Protein AF-A0A6B0QSV1-F1 (afdb_monomer_lite)

Radius of gyration: 41.38 Å; chains: 1; bounding box: 113×137×101 Å

Sequence (1096 aa):
MRGGQGAARAPVIQFTNCRILRGGALLREDLWVRGGRILDPEKLFFEERRVADEQRDCGGCILAPGFIDVQINGGFGVDFSQASEDVGSGVALVARRILSHGVTSFCPTLVTSPLEVYHKVLPQIPVKSGGPHGAGVLGVHLEGPFISREKRGAHPEAHLRSFEADAFQDVLATYGGLDNVRIVTLAPELGHSQEVIRALTALGICVSLGHSVADLGTAEEAVQSGATFITHLFNAMLPVSPGPAQEEGEGPCCHSPPPPAPTQFHHRDPGIVGLLTSDRLPAGRRIFYGMIADGIHTNPAALRIAHRAHPKGLVLVTDAVPALGLGNGRHTLGQQEVEVDGLTAYVAGTNTLSGSIAPMDTCVRHFLQATAGCSVESALEAASLHPAQLLGLEKRKGTLDFGADADFVVLDDSLHVRATYISGELVWQKAAVPKEALVPPYLKAGFLNGELGNPPLVKSCSDVVKLLLVQRVQSDAPHPAALTESSPELAEWELLGRVQSGRGLVASICRPGLTWDPTLGFSRHQTRVQEAPGPYGKPHYSGFSLEYDTVPIQSSVVLCSCPSPSMVRTQTESSTAPGVPSGGSRQGPAMDGTAAQPRASASALQHAAQPPQPRKKRPEDFKFGKILGEGSFSTVVLARELATSREYAIKILEKRHIIKENKVPYVTRERDVMSRLDHPFFVKLYFTFQDDEKLYFGLSYAKNGELLKYIRKIGSFDETCTRFYTAEMVSALEYLHGKGIVHRDLKPENILLNEDMHIQITDFGTAKVLSPESKQARANSFVGTAQYVSPELLTEKSACKSSDLWALGCIIYQLVAGLPPFRAGNEYLIFQKIIKLEYDFPEKFFPKARDLVEKLLVLDATKRLGCEEMEGYGPLKAHPFFESISWEDLHHQTPPKLTAYLPAMSEDDEDCYGNYDNLLSQFGCMQVSASSSSHSLSAVDTGLPQRVGSNIEQYIHDLDTNSFELDLQFSEDEKRLLLEKQASGNPWHQFVENNLILKMGPVDKRKGLFARRRQLLLTEGPHLYYVDPVNKVLKGEIPWSQELRPEAKNFKTFFVHTPNRTYYLMDPSGNAHKWCRKIQEVWRHRYQSHPDAAVQ

Structure (mmCIF, N/CA/C/O backbone):
data_AF-A0A6B0QSV1-F1
#
_entry.id   AF-A0A6B0QSV1-F1
#
loop_
_atom_site.group_PDB
_atom_site.id
_atom_site.type_symbol
_atom_site.label_atom_id
_atom_site.label_alt_id
_atom_site.label_comp_id
_atom_site.label_asym_id
_atom_site.label_entity_id
_atom_site.label_seq_id
_atom_site.pdbx_PDB_ins_code
_atom_site.Cartn_x
_atom_site.Cartn_y
_atom_site.Cartn_z
_atom_site.occupancy
_atom_site.B_iso_or_equiv
_atom_site.auth_seq_id
_atom_site.auth_comp_id
_atom_site.auth_asym_id
_atom_site.auth_atom_id
_atom_site.pdbx_PDB_model_num
ATOM 1 N N . MET A 1 1 ? -19.604 -2.846 -27.475 1.00 30.77 1 MET A N 1
ATOM 2 C CA . MET A 1 1 ? -19.477 -3.343 -26.083 1.00 30.77 1 MET A CA 1
ATOM 3 C C . MET A 1 1 ? -20.136 -4.721 -25.981 1.00 30.77 1 MET A C 1
ATOM 5 O O . MET A 1 1 ? -21.306 -4.812 -26.323 1.00 30.77 1 MET A O 1
ATOM 9 N N . ARG A 1 2 ? -19.426 -5.787 -25.566 1.00 26.25 2 ARG A N 1
ATOM 10 C CA . ARG A 1 2 ? -20.030 -7.120 -25.279 1.00 26.25 2 ARG A CA 1
ATOM 11 C C . ARG A 1 2 ? -19.422 -7.887 -24.081 1.00 26.25 2 ARG A C 1
ATOM 13 O O . ARG A 1 2 ? -19.979 -8.903 -23.692 1.00 26.25 2 ARG A O 1
ATOM 20 N N . GLY A 1 3 ? -18.326 -7.420 -23.471 1.00 29.81 3 GLY A N 1
ATOM 21 C CA . GLY A 1 3 ? -17.574 -8.204 -22.471 1.00 29.81 3 GLY A CA 1
ATOM 22 C C . GLY A 1 3 ? -18.165 -8.295 -21.052 1.00 29.81 3 GLY A C 1
ATOM 23 O O . GLY A 1 3 ? -17.761 -9.167 -20.289 1.00 29.81 3 GLY A O 1
ATOM 24 N N . GLY A 1 4 ? -19.114 -7.428 -20.677 1.00 31.67 4 GLY A N 1
ATOM 25 C CA . GLY A 1 4 ? -19.495 -7.236 -19.266 1.00 31.67 4 GLY A CA 1
ATOM 26 C C . GLY A 1 4 ? -20.151 -8.436 -18.566 1.00 31.67 4 GLY A C 1
ATOM 27 O O . GLY A 1 4 ? -19.961 -8.618 -17.370 1.00 31.67 4 GLY A O 1
ATOM 28 N N . GLN A 1 5 ? -20.898 -9.280 -19.287 1.00 35.66 5 GLN A N 1
ATOM 29 C CA . GLN A 1 5 ? -21.678 -10.368 -18.671 1.00 35.66 5 GLN A CA 1
ATOM 30 C C . GLN A 1 5 ? -20.881 -11.661 -18.416 1.00 35.66 5 GLN A C 1
ATOM 32 O O . GLN A 1 5 ? -21.356 -12.530 -17.687 1.00 35.66 5 GLN A O 1
ATOM 37 N N . GLY A 1 6 ? -19.678 -11.800 -18.988 1.00 43.66 6 GLY A N 1
ATOM 38 C CA . GLY A 1 6 ? -18.821 -12.971 -18.768 1.00 43.66 6 GLY A CA 1
ATOM 39 C C . GLY A 1 6 ? -18.057 -12.909 -17.443 1.00 43.66 6 GLY A C 1
ATOM 40 O O . GLY A 1 6 ? -18.089 -13.857 -16.664 1.00 43.66 6 GLY A O 1
ATOM 41 N N . ALA A 1 7 ? -17.415 -11.770 -17.160 1.00 51.81 7 ALA A N 1
ATOM 42 C CA . ALA A 1 7 ? -16.497 -11.619 -16.027 1.00 51.81 7 ALA A CA 1
ATOM 43 C C . ALA A 1 7 ? -17.157 -11.849 -14.653 1.00 51.81 7 ALA A C 1
ATOM 45 O O . ALA A 1 7 ? -16.546 -12.454 -13.776 1.00 51.81 7 ALA A O 1
ATOM 46 N N . ALA A 1 8 ? -18.421 -11.449 -14.479 1.00 56.25 8 ALA A N 1
ATOM 47 C CA . ALA A 1 8 ? -19.166 -11.659 -13.233 1.00 56.25 8 ALA A CA 1
ATOM 48 C C . ALA A 1 8 ? -19.409 -13.148 -12.896 1.00 56.25 8 ALA A C 1
ATOM 50 O O . ALA A 1 8 ? -19.628 -13.482 -11.733 1.00 56.25 8 ALA A O 1
ATOM 51 N N . ARG A 1 9 ? -19.352 -14.041 -13.898 1.00 66.81 9 ARG A N 1
ATOM 52 C CA . ARG A 1 9 ? -19.501 -15.501 -13.747 1.00 66.81 9 ARG A CA 1
ATOM 53 C C . ARG A 1 9 ? -18.175 -16.260 -13.647 1.00 66.81 9 ARG A C 1
ATOM 55 O O . ARG A 1 9 ? -18.208 -17.473 -13.467 1.00 66.81 9 ARG A O 1
ATOM 62 N N . ALA A 1 10 ? -17.033 -15.590 -13.790 1.00 81.88 10 ALA A N 1
ATOM 63 C CA . ALA A 1 10 ? -15.738 -16.234 -13.594 1.00 81.88 10 ALA A CA 1
ATOM 64 C C . ALA A 1 10 ? -15.553 -16.639 -12.114 1.00 81.88 10 ALA A C 1
ATOM 66 O O . ALA A 1 10 ? -16.102 -15.961 -11.231 1.00 81.88 10 ALA A O 1
ATOM 67 N N . PRO A 1 11 ? -14.798 -17.718 -11.834 1.00 88.31 11 PRO A N 1
ATOM 68 C CA . PRO A 1 11 ? -14.518 -18.131 -10.468 1.00 88.31 11 PRO A CA 1
ATOM 69 C C . PRO A 1 11 ? -13.706 -17.069 -9.721 1.00 88.31 11 PRO A C 1
ATOM 71 O O . PRO A 1 11 ? -12.899 -16.343 -10.311 1.00 88.31 11 PRO A O 1
ATOM 74 N N . VAL A 1 12 ? -13.944 -16.989 -8.417 1.00 91.50 12 VAL A N 1
ATOM 75 C CA . VAL A 1 12 ? -13.216 -16.163 -7.457 1.00 91.50 12 VAL A CA 1
ATOM 76 C C . VAL A 1 12 ? -12.155 -17.034 -6.793 1.00 91.50 12 VAL A C 1
ATOM 78 O O . VAL A 1 12 ? -12.487 -17.963 -6.058 1.00 91.50 12 VAL A O 1
ATOM 81 N N . ILE A 1 13 ? -10.887 -16.718 -7.039 1.00 93.94 13 ILE A N 1
ATOM 82 C CA . ILE A 1 13 ? -9.739 -17.384 -6.424 1.00 93.94 13 ILE A CA 1
ATOM 83 C C . ILE A 1 13 ? -9.193 -16.470 -5.322 1.00 93.94 13 ILE A C 1
ATOM 85 O O . ILE A 1 13 ? -8.952 -15.284 -5.560 1.00 93.94 13 ILE A O 1
ATOM 89 N N . GLN A 1 14 ? -9.001 -17.018 -4.126 1.00 93.19 14 GLN A N 1
ATOM 90 C CA . GLN A 1 14 ? -8.393 -16.350 -2.977 1.00 93.19 14 GLN A CA 1
ATOM 91 C C . GLN A 1 14 ? -7.033 -16.993 -2.688 1.00 93.19 14 GLN A C 1
ATOM 93 O O . GLN A 1 14 ? -6.949 -18.171 -2.338 1.00 93.19 14 GLN A O 1
ATOM 98 N N . PHE A 1 15 ? -5.966 -16.217 -2.821 1.00 94.75 15 PHE A N 1
ATOM 99 C CA . PHE A 1 15 ? -4.628 -16.602 -2.388 1.00 94.75 15 PHE A CA 1
ATOM 100 C C . PHE A 1 15 ? -4.471 -16.184 -0.928 1.00 94.75 15 PHE A C 1
ATOM 102 O O . PHE A 1 15 ? -4.639 -15.007 -0.613 1.00 94.75 15 PHE A O 1
ATOM 109 N N . THR A 1 16 ? -4.208 -17.141 -0.043 1.00 89.31 16 THR A N 1
ATOM 110 C CA . THR A 1 16 ? -4.189 -16.941 1.411 1.00 89.31 16 THR A CA 1
ATOM 111 C C . THR A 1 16 ? -2.782 -17.054 1.978 1.00 89.31 16 THR A C 1
ATOM 113 O O . THR A 1 16 ? -1.898 -17.636 1.348 1.00 89.31 16 THR A O 1
ATOM 116 N N . ASN A 1 17 ? -2.563 -16.517 3.185 1.00 86.50 17 ASN A N 1
ATOM 117 C CA . ASN A 1 17 ? -1.294 -16.667 3.914 1.00 86.50 17 ASN A CA 1
ATOM 118 C C . ASN A 1 17 ? -0.082 -16.203 3.071 1.00 86.50 17 ASN A C 1
ATOM 120 O O . ASN A 1 17 ? 0.904 -16.919 2.888 1.00 86.50 17 ASN A O 1
ATOM 124 N N . CYS A 1 18 ? -0.181 -14.990 2.527 1.00 91.00 18 CYS A N 1
ATOM 125 C CA . CYS A 1 18 ? 0.855 -14.333 1.734 1.00 91.00 18 CYS A CA 1
ATOM 126 C C . CYS A 1 18 ? 1.248 -12.967 2.321 1.00 91.00 18 CYS A C 1
ATOM 128 O O . CYS A 1 18 ? 0.588 -12.423 3.208 1.00 91.00 18 CYS A O 1
ATOM 130 N N . ARG A 1 19 ? 2.363 -12.423 1.822 1.00 95.19 19 ARG A N 1
ATOM 131 C CA . ARG A 1 19 ? 2.782 -11.027 2.012 1.00 95.19 19 ARG A CA 1
ATOM 132 C C . ARG A 1 19 ? 2.705 -10.313 0.667 1.00 95.19 19 ARG A C 1
ATOM 134 O O . ARG A 1 19 ? 3.514 -10.584 -0.214 1.00 95.19 19 ARG A O 1
ATOM 141 N N . ILE A 1 20 ? 1.715 -9.450 0.487 1.00 95.00 20 ILE A N 1
ATOM 142 C CA . ILE A 1 20 ? 1.417 -8.764 -0.773 1.00 95.00 20 ILE A CA 1
ATOM 143 C C . ILE A 1 20 ? 2.189 -7.447 -0.823 1.00 95.00 20 ILE A C 1
ATOM 145 O O . ILE A 1 20 ? 2.037 -6.615 0.068 1.00 95.00 20 ILE A O 1
ATOM 149 N N . LEU A 1 21 ? 2.968 -7.225 -1.882 1.00 95.00 21 LEU A N 1
ATOM 150 C CA . LEU A 1 21 ? 3.557 -5.917 -2.158 1.00 95.00 21 LEU A CA 1
ATOM 151 C C . LEU A 1 21 ? 2.480 -4.966 -2.701 1.00 95.00 21 LEU A C 1
ATOM 153 O O . LEU A 1 21 ? 2.043 -5.102 -3.847 1.00 95.00 21 LEU A O 1
ATOM 157 N N . ARG A 1 22 ? 2.054 -3.997 -1.883 1.00 87.62 22 ARG A N 1
ATOM 158 C CA . ARG A 1 22 ? 1.123 -2.926 -2.273 1.00 87.62 22 ARG A CA 1
ATOM 159 C C . ARG A 1 22 ? 1.494 -1.621 -1.565 1.00 87.62 22 ARG A C 1
ATOM 161 O O . ARG A 1 22 ? 1.794 -1.619 -0.376 1.00 87.62 22 ARG A O 1
ATOM 168 N N . GLY A 1 23 ? 1.464 -0.502 -2.293 1.00 83.56 23 GLY A N 1
ATOM 169 C CA . GLY A 1 23 ? 1.695 0.833 -1.722 1.00 83.56 23 GLY A CA 1
ATOM 170 C C . GLY A 1 23 ? 3.084 1.051 -1.101 1.00 83.56 23 GLY A C 1
ATOM 171 O O . GLY A 1 23 ? 3.195 1.835 -0.162 1.00 83.56 23 GLY A O 1
ATOM 172 N N . GLY A 1 24 ? 4.122 0.360 -1.589 1.00 86.94 24 GLY A N 1
ATOM 173 C CA . GLY A 1 24 ? 5.483 0.433 -1.044 1.00 86.94 24 GLY A CA 1
ATOM 174 C C . GLY A 1 24 ? 5.728 -0.379 0.235 1.00 86.94 24 GLY A C 1
ATOM 175 O O . GLY A 1 24 ? 6.733 -0.146 0.902 1.00 86.94 24 GLY A O 1
ATOM 176 N N . ALA A 1 25 ? 4.832 -1.305 0.598 1.00 90.88 25 ALA A N 1
ATOM 177 C CA . ALA A 1 25 ? 4.959 -2.169 1.774 1.00 90.88 25 ALA A CA 1
ATOM 178 C C . ALA A 1 25 ? 4.592 -3.633 1.465 1.00 90.88 25 ALA A C 1
ATOM 180 O O . ALA A 1 25 ? 3.716 -3.900 0.638 1.00 90.88 25 ALA A O 1
ATOM 181 N N . LEU A 1 26 ? 5.219 -4.583 2.169 1.00 91.94 26 LEU A N 1
ATOM 182 C CA . LEU A 1 26 ? 4.765 -5.976 2.242 1.00 91.94 26 LEU A CA 1
ATOM 183 C C . LEU A 1 26 ? 3.665 -6.121 3.307 1.00 91.94 26 LEU A C 1
ATOM 185 O O . LEU A 1 26 ? 3.940 -6.124 4.504 1.00 91.94 26 LEU A O 1
ATOM 189 N N . LEU A 1 27 ? 2.413 -6.261 2.871 1.00 87.69 27 LEU A N 1
ATOM 190 C CA . LEU A 1 27 ? 1.237 -6.359 3.739 1.00 87.69 27 LEU A CA 1
ATOM 191 C C . LEU A 1 27 ? 0.775 -7.815 3.879 1.00 87.69 27 LEU A C 1
ATOM 193 O O . LEU A 1 27 ? 0.632 -8.524 2.882 1.00 87.69 27 LEU A O 1
ATOM 197 N N . ARG A 1 28 ? 0.505 -8.278 5.106 1.00 86.75 28 ARG A N 1
ATOM 198 C CA . ARG A 1 28 ? -0.003 -9.638 5.353 1.00 86.75 28 ARG A CA 1
ATOM 199 C C . ARG A 1 28 ? -1.516 -9.704 5.119 1.00 86.75 28 ARG A C 1
ATOM 201 O O . ARG A 1 28 ? -2.313 -9.572 6.045 1.00 86.75 28 ARG A O 1
ATOM 208 N N . GLU A 1 29 ? -1.889 -9.877 3.857 1.00 86.19 29 GLU A N 1
ATOM 209 C CA . GLU A 1 29 ? -3.266 -9.892 3.354 1.00 86.19 29 GLU A CA 1
ATOM 210 C C . GLU A 1 29 ? -3.490 -11.049 2.370 1.00 86.19 29 GLU A C 1
ATOM 212 O O . GLU A 1 29 ? -2.533 -11.619 1.852 1.00 86.19 29 GLU A O 1
ATOM 217 N N . ASP A 1 30 ? -4.755 -11.352 2.069 1.00 89.69 30 ASP A N 1
ATOM 218 C CA . ASP A 1 30 ? -5.139 -12.311 1.028 1.00 89.69 30 ASP A CA 1
ATOM 219 C C . ASP A 1 30 ? -5.340 -11.607 -0.328 1.00 89.69 30 ASP A C 1
ATOM 221 O O . ASP A 1 30 ? -5.983 -10.553 -0.397 1.00 89.69 30 ASP A O 1
ATOM 225 N N . LEU A 1 31 ? -4.857 -12.198 -1.430 1.00 93.75 31 LEU A N 1
ATOM 226 C CA . LEU A 1 31 ? -5.069 -11.663 -2.782 1.00 93.75 31 LEU A CA 1
ATOM 227 C C . LEU A 1 31 ? -6.310 -12.301 -3.411 1.00 93.75 31 LEU A C 1
ATOM 229 O O . LEU A 1 31 ? -6.376 -13.515 -3.591 1.00 93.75 31 LEU A O 1
ATOM 233 N N . TRP A 1 32 ? -7.277 -11.476 -3.804 1.00 94.00 32 TRP A N 1
ATOM 234 C CA . TRP A 1 32 ? -8.521 -11.925 -4.428 1.00 94.00 32 TRP A CA 1
ATOM 235 C C . TRP A 1 32 ? -8.476 -11.682 -5.935 1.00 94.00 32 TRP A C 1
ATOM 237 O O . TRP A 1 32 ? -8.129 -10.588 -6.376 1.00 94.00 32 TRP A O 1
ATOM 247 N N . VAL A 1 33 ? -8.831 -12.685 -6.740 1.00 95.00 33 VAL A N 1
ATOM 248 C CA . VAL A 1 33 ? -8.735 -12.628 -8.206 1.00 95.00 33 VAL A CA 1
ATOM 249 C C . VAL A 1 33 ? -9.979 -13.222 -8.865 1.00 95.00 33 VAL A C 1
ATOM 251 O O . VAL A 1 33 ? -10.465 -14.276 -8.464 1.00 95.00 33 VAL A O 1
ATOM 254 N N . ARG A 1 34 ? -10.481 -12.571 -9.921 1.00 92.94 34 ARG A N 1
ATOM 255 C CA . ARG A 1 34 ? -11.551 -13.094 -10.788 1.00 92.94 34 ARG A CA 1
ATOM 256 C C . ARG A 1 34 ? -11.371 -12.601 -12.217 1.00 92.94 34 ARG A C 1
ATOM 258 O O . ARG A 1 34 ? -11.232 -11.402 -12.442 1.00 92.94 34 ARG A O 1
ATOM 265 N N . GLY A 1 35 ? -11.426 -13.510 -13.193 1.00 90.12 35 GLY A N 1
ATOM 266 C CA . GLY A 1 35 ? -11.423 -13.159 -14.622 1.00 90.12 35 GLY A CA 1
ATOM 267 C C . GLY A 1 35 ? -10.240 -12.277 -15.050 1.00 90.12 35 GLY A C 1
ATOM 268 O O . GLY A 1 35 ? -10.433 -11.316 -15.794 1.00 90.12 35 GLY A O 1
ATOM 269 N N . GLY A 1 36 ? -9.042 -12.548 -14.524 1.00 92.88 36 GLY A N 1
ATOM 270 C CA . GLY A 1 36 ? -7.834 -11.766 -14.802 1.00 92.88 36 GLY A CA 1
ATOM 271 C C . GLY A 1 36 ? -7.718 -10.420 -14.087 1.00 92.88 36 GLY A C 1
ATOM 272 O O . GLY A 1 36 ? -6.783 -9.677 -14.378 1.00 92.88 36 GLY A O 1
ATOM 273 N N . ARG A 1 37 ? -8.632 -10.092 -13.164 1.00 95.75 37 ARG A N 1
ATOM 274 C CA . ARG A 1 37 ? -8.617 -8.853 -12.371 1.00 95.75 37 ARG A CA 1
ATOM 275 C C . ARG A 1 37 ? -8.378 -9.139 -10.898 1.00 95.75 37 ARG A C 1
ATOM 277 O O . ARG A 1 37 ? -8.998 -10.051 -10.348 1.00 95.75 37 ARG A O 1
ATOM 284 N N . ILE A 1 38 ? -7.553 -8.313 -10.260 1.00 95.31 38 ILE A N 1
ATOM 285 C CA . ILE A 1 38 ? -7.463 -8.251 -8.797 1.00 95.31 38 ILE A CA 1
ATOM 286 C C . ILE A 1 38 ? -8.753 -7.616 -8.261 1.00 95.31 38 ILE A C 1
ATOM 288 O O . ILE A 1 38 ? -9.199 -6.582 -8.766 1.00 95.31 38 ILE A O 1
ATOM 292 N N . LEU A 1 39 ? -9.376 -8.251 -7.270 1.00 90.00 39 LEU A N 1
ATOM 293 C CA . LEU A 1 39 ? -10.634 -7.825 -6.667 1.00 90.00 39 LEU A CA 1
ATOM 294 C C . LEU A 1 39 ? -10.429 -7.068 -5.358 1.00 90.00 39 LEU A C 1
ATOM 296 O O . LEU A 1 39 ? -9.564 -7.389 -4.551 1.00 90.00 39 LEU A O 1
ATOM 300 N N . ASP A 1 40 ? -11.331 -6.119 -5.151 1.00 84.62 40 ASP A N 1
ATOM 301 C CA . ASP A 1 40 ? -11.610 -5.469 -3.879 1.00 84.62 40 ASP A CA 1
ATOM 302 C C . ASP A 1 40 ? -12.419 -6.434 -2.974 1.00 84.62 40 ASP A C 1
ATOM 304 O O . ASP A 1 40 ? -13.545 -6.806 -3.343 1.00 84.62 40 ASP A O 1
ATOM 308 N N . PRO A 1 41 ? -11.875 -6.880 -1.821 1.00 76.62 41 PRO A N 1
ATOM 309 C CA . PRO A 1 41 ? -12.551 -7.830 -0.939 1.00 76.62 41 PRO A CA 1
ATOM 310 C C . PRO A 1 41 ? -13.736 -7.209 -0.185 1.00 76.62 41 PRO A C 1
ATOM 312 O O . PRO A 1 41 ? -14.670 -7.932 0.166 1.00 76.62 41 PRO A O 1
ATOM 315 N N . GLU A 1 42 ? -13.749 -5.887 0.027 1.00 67.75 42 GLU A N 1
ATOM 316 C CA . GLU A 1 42 ? -14.865 -5.186 0.670 1.00 67.75 42 GLU A CA 1
ATOM 317 C C . GLU A 1 42 ? -16.114 -5.302 -0.211 1.00 67.75 42 GLU A C 1
ATOM 319 O O . GLU A 1 42 ? -17.163 -5.768 0.242 1.00 67.75 42 GLU A O 1
ATOM 324 N N . LYS A 1 43 ? -15.990 -4.985 -1.506 1.00 70.12 43 LYS A N 1
ATOM 325 C CA . LYS A 1 43 ? -17.112 -5.077 -2.459 1.00 70.12 43 LYS A CA 1
ATOM 326 C C . LYS A 1 43 ? -17.583 -6.513 -2.672 1.00 70.12 43 LYS A C 1
ATOM 328 O O . LYS A 1 43 ? -18.787 -6.776 -2.656 1.00 70.12 43 LYS A O 1
ATOM 333 N N . LEU A 1 44 ? -16.652 -7.459 -2.802 1.00 74.38 44 LEU A N 1
ATOM 334 C CA . LEU A 1 44 ? -16.974 -8.883 -2.930 1.00 74.38 44 LEU A CA 1
ATOM 335 C C . LEU A 1 44 ? -17.810 -9.397 -1.738 1.00 74.38 44 LEU A C 1
ATOM 337 O O . LEU A 1 44 ? -18.749 -10.176 -1.921 1.00 74.38 44 LEU A O 1
ATOM 341 N N . PHE A 1 45 ? -17.505 -8.926 -0.526 1.00 63.47 45 PHE A N 1
ATOM 342 C CA . PHE A 1 45 ? -18.211 -9.304 0.695 1.00 63.47 45 PHE A CA 1
ATOM 343 C C . PHE A 1 45 ? -19.540 -8.553 0.883 1.00 63.47 45 PHE A C 1
ATOM 345 O O . PHE A 1 45 ? -20.580 -9.175 1.113 1.00 63.47 45 PHE A O 1
ATOM 352 N N . PHE A 1 46 ? -19.543 -7.222 0.774 1.00 56.09 46 PHE A N 1
ATOM 353 C CA . PHE A 1 46 ? -20.710 -6.402 1.113 1.00 56.09 46 PHE A CA 1
ATOM 354 C C . PHE A 1 46 ? -21.724 -6.240 -0.021 1.00 56.09 46 PHE A C 1
ATOM 356 O O . PHE A 1 46 ? -22.926 -6.179 0.272 1.00 56.09 46 PHE A O 1
ATOM 363 N N . GLU A 1 47 ? -21.276 -6.164 -1.277 1.00 69.00 47 GLU A N 1
ATOM 364 C CA . GLU A 1 47 ? -22.141 -6.020 -2.454 1.00 69.00 47 GLU A CA 1
ATOM 365 C C . GLU A 1 47 ? -22.534 -7.396 -3.003 1.00 69.00 47 GLU A C 1
ATOM 367 O O . GLU A 1 47 ? -23.721 -7.719 -3.057 1.00 69.00 47 GLU A O 1
ATOM 372 N N . GLU A 1 48 ? -21.548 -8.231 -3.353 1.00 70.62 48 GLU A N 1
ATOM 373 C CA . GLU A 1 48 ? -21.796 -9.532 -3.996 1.00 70.62 48 GLU A CA 1
ATOM 374 C C . GLU A 1 48 ? -22.131 -10.663 -3.013 1.00 70.62 48 GLU A C 1
ATOM 376 O O . GLU A 1 48 ? -22.789 -11.628 -3.406 1.00 70.62 48 GLU A O 1
ATOM 381 N N . ARG A 1 49 ? -21.709 -10.556 -1.742 1.00 66.75 49 ARG A N 1
ATOM 382 C CA . ARG A 1 49 ? -21.879 -11.589 -0.698 1.00 66.75 49 ARG A CA 1
ATOM 383 C C . ARG A 1 49 ? -21.343 -12.967 -1.110 1.00 66.75 49 ARG A C 1
ATOM 385 O O . ARG A 1 49 ? -21.917 -13.996 -0.746 1.00 66.75 49 ARG A O 1
ATOM 392 N N . ARG A 1 50 ? -20.245 -12.999 -1.870 1.00 70.06 50 ARG A N 1
ATOM 393 C CA . ARG A 1 50 ? -19.595 -14.243 -2.307 1.00 70.06 50 ARG A CA 1
ATOM 394 C C . ARG A 1 50 ? -18.391 -14.582 -1.431 1.00 70.06 50 ARG A C 1
ATOM 396 O O . ARG A 1 50 ? -17.649 -13.705 -1.002 1.00 70.06 50 ARG A O 1
ATOM 403 N N . VAL A 1 51 ? -18.199 -15.879 -1.209 1.00 75.44 51 VAL A N 1
ATOM 404 C CA . VAL A 1 51 ? -16.932 -16.456 -0.741 1.00 75.44 51 VAL A CA 1
ATOM 405 C C . VAL A 1 51 ? -16.056 -16.816 -1.947 1.00 75.44 51 VAL A C 1
ATOM 407 O O . VAL A 1 51 ? -16.510 -16.728 -3.090 1.00 75.44 51 VAL A O 1
ATOM 410 N N . ALA A 1 52 ? -14.811 -17.219 -1.702 1.00 84.06 52 ALA A N 1
ATOM 411 C CA . ALA A 1 52 ? -13.964 -17.793 -2.740 1.00 84.06 52 ALA A CA 1
ATOM 412 C C . ALA A 1 52 ? -14.559 -19.110 -3.269 1.00 84.06 52 ALA A C 1
ATOM 414 O O . ALA A 1 52 ? -15.046 -19.927 -2.488 1.00 84.06 52 ALA A O 1
ATOM 415 N N . ASP A 1 53 ? -14.484 -19.323 -4.583 1.00 87.50 53 ASP A N 1
ATOM 416 C CA . ASP A 1 53 ? -14.781 -20.620 -5.201 1.00 87.50 53 ASP A CA 1
ATOM 417 C C . ASP A 1 53 ? -13.555 -21.556 -5.122 1.00 87.50 53 ASP A C 1
ATOM 419 O O . ASP A 1 53 ? -13.702 -22.776 -5.119 1.00 87.50 53 ASP A O 1
ATOM 423 N N . GLU A 1 54 ? -12.346 -20.985 -5.034 1.00 89.31 54 GLU A N 1
ATOM 424 C CA . GLU A 1 54 ? -11.077 -21.697 -4.848 1.00 89.31 54 GLU A CA 1
ATOM 425 C C . GLU A 1 54 ? -10.165 -20.938 -3.864 1.00 89.31 54 GLU A C 1
ATOM 427 O O . GLU A 1 54 ? -10.025 -19.718 -3.959 1.00 89.31 54 GLU A O 1
ATOM 432 N N . GLN A 1 55 ? -9.505 -21.653 -2.947 1.00 89.25 55 GLN A N 1
ATOM 433 C CA . GLN A 1 55 ? -8.490 -21.103 -2.039 1.00 89.25 55 GLN A CA 1
ATOM 434 C C . GLN A 1 55 ? -7.114 -21.725 -2.305 1.00 89.25 55 GLN A C 1
ATOM 436 O O . GLN A 1 55 ? -7.013 -22.929 -2.548 1.00 89.25 55 GLN A O 1
ATOM 441 N N . ARG A 1 56 ? -6.050 -20.915 -2.236 1.00 90.81 56 ARG A N 1
ATOM 442 C CA . ARG A 1 56 ? -4.657 -21.340 -2.454 1.00 90.81 56 ARG A CA 1
ATOM 443 C C . ARG A 1 56 ? -3.739 -20.767 -1.373 1.00 90.81 56 ARG A C 1
ATOM 445 O O . ARG A 1 56 ? -3.470 -19.572 -1.376 1.00 90.81 56 ARG A O 1
ATOM 452 N N . ASP A 1 57 ? -3.238 -21.626 -0.489 1.00 87.25 57 ASP A N 1
ATOM 453 C CA . ASP A 1 57 ? -2.250 -21.258 0.536 1.00 87.25 57 ASP A CA 1
ATOM 454 C C . ASP A 1 57 ? -0.889 -20.953 -0.111 1.00 87.25 57 ASP A C 1
ATOM 456 O O . ASP A 1 57 ? -0.329 -21.774 -0.845 1.00 87.25 57 ASP A O 1
ATOM 460 N N . CYS A 1 58 ? -0.357 -19.760 0.149 1.00 91.06 58 CYS A N 1
ATOM 461 C CA . CYS A 1 58 ? 0.946 -19.311 -0.329 1.00 91.06 58 CYS A CA 1
ATOM 462 C C . CYS A 1 58 ? 2.105 -19.655 0.623 1.00 91.06 58 CYS A C 1
ATOM 464 O O . CYS A 1 58 ? 3.254 -19.342 0.311 1.00 91.06 58 CYS A O 1
ATOM 466 N N . GLY A 1 59 ? 1.851 -20.294 1.767 1.00 88.56 59 GLY A N 1
ATOM 467 C CA . GLY A 1 59 ? 2.886 -20.781 2.685 1.00 88.56 59 GLY A CA 1
ATOM 468 C C . GLY A 1 59 ? 3.757 -19.678 3.295 1.00 88.56 59 GLY A C 1
ATOM 469 O O . GLY A 1 59 ? 4.932 -19.913 3.562 1.00 88.56 59 GLY A O 1
ATOM 470 N N . GLY A 1 60 ? 3.220 -18.467 3.456 1.00 88.38 60 GLY A N 1
ATOM 471 C CA . GLY A 1 60 ? 3.943 -17.281 3.921 1.00 88.38 60 GLY A CA 1
ATOM 472 C C . GLY A 1 60 ? 4.736 -16.539 2.837 1.00 88.38 60 GLY A C 1
ATOM 473 O O . GLY A 1 60 ? 5.358 -15.522 3.151 1.00 88.38 60 GLY A O 1
ATOM 474 N N . CYS A 1 61 ? 4.729 -17.003 1.581 1.00 95.94 61 CYS A N 1
ATOM 475 C CA . CYS A 1 61 ? 5.500 -16.404 0.484 1.00 95.94 61 CYS A CA 1
ATOM 476 C C . CYS A 1 61 ? 5.119 -14.940 0.196 1.00 95.94 61 CYS A C 1
ATOM 478 O O . CYS A 1 61 ? 4.001 -14.485 0.467 1.00 95.94 61 CYS A O 1
ATOM 480 N N . ILE A 1 62 ? 6.058 -14.216 -0.414 1.00 98.12 62 ILE A N 1
ATOM 481 C CA . ILE A 1 62 ? 5.846 -12.866 -0.937 1.00 98.12 62 ILE A CA 1
ATOM 482 C C . ILE A 1 62 ? 5.126 -12.961 -2.287 1.00 98.12 62 ILE A C 1
ATOM 484 O O . ILE A 1 62 ? 5.524 -13.742 -3.151 1.00 98.12 62 ILE A O 1
ATOM 488 N N . LEU A 1 63 ? 4.085 -12.151 -2.473 1.00 98.19 63 LEU A N 1
ATOM 489 C CA . LEU A 1 63 ? 3.406 -11.915 -3.745 1.00 98.19 63 LEU A CA 1
ATOM 490 C C . LEU A 1 63 ? 3.763 -10.504 -4.217 1.00 98.19 63 LEU A C 1
ATOM 492 O O . LEU A 1 63 ? 3.338 -9.518 -3.616 1.00 98.19 63 LEU A O 1
ATOM 496 N N . ALA A 1 64 ? 4.540 -10.416 -5.293 1.00 98.19 64 ALA A N 1
ATOM 497 C CA . ALA A 1 64 ? 4.928 -9.158 -5.929 1.00 98.19 64 ALA A CA 1
ATOM 498 C C . ALA A 1 64 ? 4.260 -9.021 -7.310 1.00 98.19 64 ALA A C 1
ATOM 500 O O . ALA A 1 64 ? 3.928 -10.044 -7.917 1.00 98.19 64 ALA A O 1
ATOM 501 N N . PRO A 1 65 ? 4.059 -7.800 -7.841 1.00 98.31 65 PRO A N 1
ATOM 502 C CA . PRO A 1 65 ? 3.622 -7.635 -9.222 1.00 98.31 65 PRO A CA 1
ATOM 503 C C . PRO A 1 65 ? 4.625 -8.299 -10.174 1.00 98.31 65 PRO A C 1
ATOM 505 O O . PRO A 1 65 ? 5.831 -8.280 -9.930 1.00 98.31 65 PRO A O 1
ATOM 508 N N . GLY A 1 66 ? 4.126 -8.906 -11.250 1.00 98.19 66 GLY A N 1
ATOM 509 C CA . GLY A 1 66 ? 4.967 -9.621 -12.207 1.00 98.19 66 GLY A CA 1
ATOM 510 C C . GLY A 1 66 ? 5.995 -8.688 -12.848 1.00 98.19 66 GLY A C 1
ATOM 511 O O . GLY A 1 66 ? 5.678 -7.534 -13.152 1.00 98.19 66 GLY A O 1
ATOM 512 N N . PHE A 1 67 ? 7.226 -9.173 -13.018 1.00 98.69 67 PHE A N 1
ATOM 513 C CA . PHE A 1 67 ? 8.328 -8.324 -13.461 1.00 98.69 67 PHE A CA 1
ATOM 514 C C . PHE A 1 67 ? 8.169 -7.918 -14.930 1.00 98.69 67 PHE A C 1
ATOM 516 O O . PHE A 1 67 ? 7.627 -8.674 -15.746 1.00 98.69 67 PHE A O 1
ATOM 523 N N . ILE A 1 68 ? 8.663 -6.723 -15.258 1.00 98.69 68 ILE A N 1
ATOM 524 C CA . ILE A 1 68 ? 8.610 -6.140 -16.597 1.00 98.69 68 ILE A CA 1
ATOM 525 C C . ILE A 1 68 ? 10.028 -5.796 -17.042 1.00 98.69 68 ILE A C 1
ATOM 527 O O . ILE A 1 68 ? 10.625 -4.862 -16.513 1.00 98.69 68 ILE A O 1
ATOM 531 N N . ASP A 1 69 ? 10.547 -6.526 -18.027 1.00 98.31 69 ASP A N 1
ATOM 532 C CA . ASP A 1 69 ? 11.890 -6.288 -18.563 1.00 98.31 69 ASP A CA 1
ATOM 533 C C . ASP A 1 69 ? 11.828 -5.429 -19.832 1.00 98.31 69 ASP A C 1
ATOM 535 O O . ASP A 1 69 ? 11.254 -5.839 -20.843 1.00 98.31 69 ASP A O 1
ATOM 539 N N . VAL A 1 70 ? 12.366 -4.210 -19.776 1.00 97.62 70 VAL A N 1
ATOM 540 C CA . VAL A 1 70 ? 12.247 -3.225 -20.870 1.00 97.62 70 VAL A CA 1
ATOM 541 C C . VAL A 1 70 ? 13.448 -3.204 -21.823 1.00 97.62 70 VAL A C 1
ATOM 543 O O . VAL A 1 70 ? 13.416 -2.469 -22.810 1.00 97.62 70 VAL A O 1
ATOM 546 N N . GLN A 1 71 ? 14.484 -4.010 -21.563 1.00 95.56 71 GLN A N 1
ATOM 547 C CA . GLN A 1 71 ? 15.641 -4.159 -22.448 1.00 95.56 71 GLN A CA 1
ATOM 548 C C . GLN A 1 71 ? 16.197 -5.588 -22.364 1.00 95.56 71 GLN A C 1
ATOM 550 O O . GLN A 1 71 ? 16.834 -5.965 -21.381 1.00 95.56 71 GLN A O 1
ATOM 555 N N . ILE A 1 72 ? 15.941 -6.375 -23.411 1.00 93.62 72 ILE A N 1
ATOM 556 C CA . ILE A 1 72 ? 16.423 -7.751 -23.579 1.00 93.62 72 ILE A CA 1
ATOM 557 C C . ILE A 1 72 ? 16.630 -8.035 -25.072 1.00 93.62 72 ILE A C 1
ATOM 559 O O . ILE A 1 72 ? 15.687 -8.007 -25.864 1.00 93.62 72 ILE A O 1
ATOM 563 N N . ASN A 1 73 ? 17.875 -8.316 -25.450 1.00 90.25 73 ASN A N 1
ATOM 564 C CA . ASN A 1 73 ? 18.327 -8.458 -26.840 1.00 90.25 73 ASN A CA 1
ATOM 565 C C . ASN A 1 73 ? 18.104 -9.883 -27.381 1.00 90.25 73 ASN A C 1
ATOM 567 O O . ASN A 1 73 ? 18.009 -10.105 -28.590 1.00 90.25 73 ASN A O 1
ATOM 571 N N . GLY A 1 74 ? 18.007 -10.864 -26.481 1.00 89.75 74 GLY A N 1
ATOM 572 C CA . GLY A 1 74 ? 17.733 -12.252 -26.823 1.00 89.75 74 GLY A CA 1
ATOM 573 C C . GLY A 1 74 ? 17.716 -13.186 -25.614 1.00 89.75 74 GLY A C 1
ATOM 574 O O . GLY A 1 74 ? 17.641 -12.767 -24.462 1.00 89.75 74 GLY A O 1
ATOM 575 N N . GLY A 1 75 ? 17.786 -14.485 -25.887 1.00 90.44 75 GLY A N 1
ATOM 576 C CA . GLY A 1 75 ? 18.016 -15.514 -24.876 1.00 90.44 75 GLY A CA 1
ATOM 577 C C . GLY A 1 75 ? 17.777 -16.924 -25.404 1.00 90.44 75 GLY A C 1
ATOM 578 O O . GLY A 1 75 ? 17.110 -17.124 -26.417 1.00 90.44 75 GLY A O 1
ATOM 579 N N . PHE A 1 76 ? 18.290 -17.928 -24.698 1.00 90.62 76 PHE A N 1
ATOM 580 C CA . PHE A 1 76 ? 18.109 -19.354 -24.995 1.00 90.62 76 PHE A CA 1
ATOM 581 C C . PHE A 1 76 ? 18.537 -19.743 -26.426 1.00 90.62 76 PHE A C 1
ATOM 583 O O . PHE A 1 76 ? 17.934 -20.624 -27.040 1.00 90.62 76 PHE A O 1
ATOM 590 N N . GLY A 1 77 ? 19.566 -19.070 -26.956 1.00 86.56 77 GLY A N 1
ATOM 591 C CA . GLY A 1 77 ? 20.069 -19.214 -28.327 1.00 86.56 77 GLY A CA 1
ATOM 592 C C . GLY A 1 77 ? 19.359 -18.348 -29.377 1.00 86.56 77 GLY A C 1
ATOM 593 O O . GLY A 1 77 ? 19.744 -18.387 -30.542 1.00 86.56 77 GLY A O 1
ATOM 594 N N . VAL A 1 78 ? 18.341 -17.569 -28.997 1.00 88.94 78 VAL A N 1
ATOM 595 C CA . VAL A 1 78 ? 17.616 -16.648 -29.889 1.00 88.94 78 VAL A CA 1
ATOM 596 C C . VAL A 1 78 ? 18.208 -15.246 -29.801 1.00 88.94 78 VAL A C 1
ATOM 598 O O . VAL A 1 78 ? 18.365 -14.712 -28.706 1.00 88.94 78 VAL A O 1
ATOM 601 N N . ASP A 1 79 ? 18.450 -14.640 -30.958 1.00 87.94 79 ASP A N 1
ATOM 602 C CA . ASP A 1 79 ? 18.794 -13.229 -31.147 1.00 87.94 79 ASP A CA 1
ATOM 603 C C . ASP A 1 79 ? 17.648 -12.541 -31.893 1.00 87.94 79 ASP A C 1
ATOM 605 O O . ASP A 1 79 ? 17.232 -13.016 -32.953 1.00 87.94 79 ASP A O 1
ATOM 609 N N . PHE A 1 80 ? 17.108 -11.451 -31.344 1.00 89.25 80 PHE A N 1
ATOM 610 C CA . PHE A 1 80 ? 16.002 -10.735 -31.981 1.00 89.25 80 PHE A CA 1
ATOM 611 C C . PHE A 1 80 ? 16.457 -9.894 -33.183 1.00 89.25 80 PHE A C 1
ATOM 613 O O . PHE A 1 80 ? 15.664 -9.668 -34.095 1.00 89.25 80 PHE A O 1
ATOM 620 N N . SER A 1 81 ? 17.731 -9.489 -33.233 1.00 84.38 81 SER A N 1
ATOM 621 C CA . SER A 1 81 ? 18.310 -8.702 -34.332 1.00 84.38 81 SER A CA 1
ATOM 622 C C . SER A 1 81 ? 18.779 -9.572 -35.510 1.00 84.38 81 SER A C 1
ATOM 624 O O . SER A 1 81 ? 19.177 -9.050 -36.551 1.00 84.38 81 SER A O 1
ATOM 626 N N . GLN A 1 82 ? 18.705 -10.905 -35.405 1.00 80.69 82 GLN A N 1
ATOM 627 C CA . GLN A 1 82 ? 19.019 -11.803 -36.519 1.00 80.69 82 GLN A CA 1
ATOM 628 C C . GLN A 1 82 ? 17.801 -12.037 -37.420 1.00 80.69 82 GLN A C 1
ATOM 630 O O . GLN A 1 82 ? 16.781 -12.590 -37.017 1.00 80.69 82 GLN A O 1
ATOM 635 N N . ALA A 1 83 ? 17.947 -11.663 -38.693 1.00 68.00 83 ALA A N 1
ATOM 636 C CA . ALA A 1 83 ? 16.914 -11.708 -39.728 1.00 68.00 83 ALA A CA 1
ATOM 637 C C . ALA A 1 83 ? 16.577 -13.131 -40.239 1.00 68.00 83 ALA A C 1
ATOM 639 O O . ALA A 1 83 ? 16.587 -13.384 -41.450 1.00 68.00 83 ALA A O 1
ATOM 640 N N . SER A 1 84 ? 16.249 -14.061 -39.337 1.00 72.88 84 SER A N 1
ATOM 641 C CA . SER A 1 84 ? 15.789 -15.419 -39.664 1.00 72.88 84 SER A CA 1
ATOM 642 C C . SER A 1 84 ? 14.448 -15.416 -40.425 1.00 72.88 84 SER A C 1
ATOM 644 O O . SER A 1 84 ? 13.848 -14.366 -40.672 1.00 72.88 84 SER A O 1
ATOM 646 N N . GLU A 1 85 ? 13.976 -16.584 -40.865 1.00 63.91 85 GLU A N 1
ATOM 647 C CA . GLU A 1 85 ? 12.657 -16.718 -41.511 1.00 63.91 85 GLU A CA 1
ATOM 648 C C . GLU A 1 85 ? 11.482 -16.777 -40.517 1.00 63.91 85 GLU A C 1
ATOM 650 O O . GLU A 1 85 ? 10.335 -16.651 -40.936 1.00 63.91 85 GLU A O 1
ATOM 655 N N . ASP A 1 86 ? 11.756 -16.931 -39.218 1.00 77.19 86 ASP A N 1
ATOM 656 C CA . ASP A 1 86 ? 10.746 -17.070 -38.163 1.00 77.19 86 ASP A CA 1
ATOM 657 C C . ASP A 1 86 ? 11.259 -16.473 -36.840 1.00 77.19 86 ASP A C 1
ATOM 659 O O . ASP A 1 86 ? 11.609 -17.173 -35.886 1.00 77.19 86 ASP A O 1
ATOM 663 N N . VAL A 1 87 ? 11.332 -15.139 -36.780 1.00 84.31 87 VAL A N 1
ATOM 664 C CA . VAL A 1 87 ? 11.678 -14.434 -35.531 1.00 84.31 87 VAL A CA 1
ATOM 665 C C . VAL A 1 87 ? 10.513 -14.510 -34.534 1.00 84.31 87 VAL A C 1
ATOM 667 O O . VAL A 1 87 ? 10.724 -14.500 -33.321 1.00 84.31 87 VAL A O 1
ATOM 670 N N . GLY A 1 88 ? 9.281 -14.683 -35.029 1.00 86.75 88 GLY A N 1
ATOM 671 C CA . GLY A 1 88 ? 8.076 -14.836 -34.213 1.00 86.75 88 GLY A CA 1
ATOM 672 C C . GLY A 1 88 ? 8.124 -16.034 -33.256 1.00 86.75 88 GLY A C 1
ATOM 673 O O . GLY A 1 88 ? 7.784 -15.883 -32.077 1.00 86.75 88 GLY A O 1
ATOM 674 N N . SER A 1 89 ? 8.577 -17.213 -33.705 1.00 89.12 89 SER A N 1
ATOM 675 C CA . SER A 1 89 ? 8.749 -18.365 -32.805 1.00 89.12 89 SER A CA 1
ATOM 676 C C . SER A 1 89 ? 9.952 -18.219 -31.872 1.00 89.12 89 SER A C 1
ATOM 678 O O . SER A 1 89 ? 9.869 -18.653 -30.721 1.00 89.12 89 SER A O 1
ATOM 680 N N . GLY A 1 90 ? 11.012 -17.524 -32.300 1.00 91.19 90 GLY A N 1
ATOM 681 C CA . GLY A 1 90 ? 12.137 -17.140 -31.443 1.00 91.19 90 GLY A CA 1
ATOM 682 C C . GLY A 1 90 ? 11.694 -16.277 -30.255 1.00 91.19 90 GLY A C 1
ATOM 683 O O . GLY A 1 90 ? 11.924 -16.639 -29.098 1.00 91.19 90 GLY A O 1
ATOM 684 N N . VAL A 1 91 ? 10.969 -15.185 -30.515 1.00 94.31 91 VAL A N 1
ATOM 685 C CA . VAL A 1 91 ? 10.381 -14.329 -29.467 1.00 94.31 91 VAL A CA 1
ATOM 686 C C . VAL A 1 91 ? 9.424 -15.129 -28.578 1.00 94.31 91 VAL A C 1
ATOM 688 O O . VAL A 1 91 ? 9.452 -14.976 -27.358 1.00 94.31 91 VAL A O 1
ATOM 691 N N . ALA A 1 92 ? 8.619 -16.036 -29.145 1.00 94.38 92 ALA A N 1
ATOM 692 C CA . ALA A 1 92 ? 7.731 -16.899 -28.363 1.00 94.38 92 ALA A CA 1
ATOM 693 C C . ALA A 1 92 ? 8.485 -17.904 -27.464 1.00 94.38 92 ALA A C 1
ATOM 695 O O . ALA A 1 92 ? 8.024 -18.195 -26.357 1.00 94.38 92 ALA A O 1
ATOM 696 N N . LEU A 1 93 ? 9.645 -18.414 -27.896 1.00 94.56 93 LEU A N 1
ATOM 697 C CA . LEU A 1 93 ? 10.505 -19.279 -27.085 1.00 94.56 93 LEU A CA 1
ATOM 698 C C . LEU A 1 93 ? 11.065 -18.517 -25.879 1.00 94.56 93 LEU A C 1
ATOM 700 O O . LEU A 1 93 ? 10.929 -19.003 -24.754 1.00 94.56 93 LEU A O 1
ATOM 704 N N . VAL A 1 94 ? 11.623 -17.318 -26.090 1.00 95.50 94 VAL A N 1
ATOM 705 C CA . VAL A 1 94 ? 12.130 -16.472 -24.994 1.00 95.50 94 VAL A CA 1
ATOM 706 C C . VAL A 1 94 ? 10.990 -16.089 -24.049 1.00 95.50 94 VAL A C 1
ATOM 708 O O . VAL A 1 94 ? 11.085 -16.358 -22.853 1.00 95.50 94 VAL A O 1
ATOM 711 N N . ALA A 1 95 ? 9.863 -15.597 -24.580 1.00 97.31 95 ALA A N 1
ATOM 712 C CA . ALA A 1 95 ? 8.670 -15.237 -23.806 1.00 97.31 95 ALA A CA 1
ATOM 713 C C . ALA A 1 95 ? 8.168 -16.379 -22.908 1.00 97.31 95 ALA A C 1
ATOM 715 O O . ALA A 1 95 ? 7.728 -16.142 -21.784 1.00 97.31 95 ALA A O 1
ATOM 716 N N . ARG A 1 96 ? 8.225 -17.631 -23.381 1.00 96.81 96 ARG A N 1
ATOM 717 C CA . ARG A 1 96 ? 7.840 -18.809 -22.592 1.00 96.81 96 ARG A CA 1
ATOM 718 C C . ARG A 1 96 ? 8.869 -19.169 -21.520 1.00 96.81 96 ARG A C 1
ATOM 720 O O . ARG A 1 96 ? 8.487 -19.681 -20.470 1.00 96.81 96 ARG A O 1
ATOM 727 N N . ARG A 1 97 ? 10.158 -18.948 -21.781 1.00 96.12 97 ARG A N 1
ATOM 728 C CA . ARG A 1 97 ? 11.253 -19.300 -20.868 1.00 96.12 97 ARG A CA 1
ATOM 729 C C . ARG A 1 97 ? 11.413 -18.293 -19.730 1.00 96.12 97 ARG A C 1
ATOM 731 O O . ARG A 1 97 ? 11.518 -18.722 -18.589 1.00 96.12 97 ARG A O 1
ATOM 738 N N . ILE A 1 98 ? 11.343 -16.987 -19.995 1.00 97.12 98 ILE A N 1
ATOM 739 C CA . ILE A 1 98 ? 11.528 -15.940 -18.966 1.00 97.12 98 ILE A CA 1
ATOM 740 C C . ILE A 1 98 ? 10.470 -15.963 -17.844 1.00 97.12 98 ILE A C 1
ATOM 742 O O . ILE A 1 98 ? 10.709 -15.420 -16.766 1.00 97.12 98 ILE A O 1
ATOM 746 N N . LEU A 1 99 ? 9.359 -16.691 -18.030 1.00 97.25 99 LEU A N 1
ATOM 747 C CA . LEU A 1 99 ? 8.383 -16.986 -16.974 1.00 97.25 99 LEU A CA 1
ATOM 748 C C . LEU A 1 99 ? 9.004 -17.652 -15.729 1.00 97.25 99 LEU A C 1
ATOM 750 O O . LEU A 1 99 ? 8.498 -17.431 -14.629 1.00 97.25 99 LEU A O 1
ATOM 754 N N . SER A 1 100 ? 10.090 -18.432 -15.858 1.00 95.62 100 SER A N 1
ATOM 755 C CA . SER A 1 100 ? 10.788 -19.021 -14.696 1.00 95.62 100 SER A CA 1
ATOM 756 C C . SER A 1 100 ? 11.541 -18.006 -13.837 1.00 95.62 100 SER A C 1
ATOM 758 O O . SER A 1 100 ? 11.969 -18.337 -12.735 1.00 95.62 100 SER A O 1
ATOM 760 N N . HIS A 1 101 ? 11.668 -16.774 -14.330 1.00 96.69 101 HIS A N 1
ATOM 761 C CA . HIS A 1 101 ? 12.399 -15.667 -13.719 1.00 96.69 101 HIS A CA 1
ATOM 762 C C . HIS A 1 101 ? 11.463 -14.524 -13.297 1.00 96.69 101 HIS A C 1
ATOM 764 O O . HIS A 1 101 ? 11.903 -13.396 -13.102 1.00 96.69 101 HIS A O 1
ATOM 770 N N . GLY A 1 102 ? 10.159 -14.807 -13.171 1.00 97.19 102 GLY A N 1
ATOM 771 C CA . GLY A 1 102 ? 9.140 -13.864 -12.697 1.00 97.19 102 GLY A CA 1
ATOM 772 C C . GLY A 1 102 ? 8.693 -12.811 -13.717 1.00 97.19 102 GLY A C 1
ATOM 773 O O . GLY A 1 102 ? 7.775 -12.046 -13.424 1.00 97.19 102 GLY A O 1
ATOM 774 N N . VAL A 1 103 ? 9.297 -12.779 -14.910 1.00 98.50 103 VAL A N 1
ATOM 775 C CA . VAL A 1 103 ? 8.971 -11.813 -15.968 1.00 98.50 103 VAL A CA 1
ATOM 776 C C . VAL A 1 103 ? 7.636 -12.181 -16.613 1.00 98.50 103 VAL A C 1
ATOM 778 O O . VAL A 1 103 ? 7.518 -13.215 -17.269 1.00 98.50 103 VAL A O 1
ATOM 781 N N . THR A 1 104 ? 6.618 -11.338 -16.428 1.00 98.50 104 THR A N 1
ATOM 782 C CA . THR A 1 104 ? 5.268 -11.530 -16.991 1.00 98.50 104 THR A CA 1
ATOM 783 C C . THR A 1 104 ? 5.023 -10.687 -18.237 1.00 98.50 104 THR A C 1
ATOM 785 O O . THR A 1 104 ? 4.080 -10.952 -18.989 1.00 98.50 104 THR A O 1
ATOM 788 N N . SER A 1 105 ? 5.846 -9.671 -18.493 1.00 98.44 105 SER A N 1
ATOM 789 C CA . SER A 1 105 ? 5.813 -8.849 -19.707 1.00 98.44 105 SER A CA 1
ATOM 790 C C . SER A 1 105 ? 7.207 -8.311 -20.041 1.00 98.44 105 SER A C 1
ATOM 792 O O . SER A 1 105 ? 8.026 -8.147 -19.146 1.00 98.44 105 SER A O 1
ATOM 794 N N . PHE A 1 106 ? 7.497 -8.045 -21.313 1.00 98.50 106 PHE A N 1
ATOM 795 C CA . PHE A 1 106 ? 8.809 -7.562 -21.747 1.00 98.50 106 PHE A CA 1
ATOM 796 C C . PHE A 1 106 ? 8.760 -6.772 -23.061 1.00 98.50 106 PHE A C 1
ATOM 798 O O . PHE A 1 106 ? 7.784 -6.856 -23.817 1.00 98.50 106 PHE A O 1
ATOM 805 N N . CYS A 1 107 ? 9.833 -6.031 -23.333 1.00 98.12 107 CYS A N 1
ATOM 806 C CA . CYS A 1 107 ? 10.114 -5.393 -24.617 1.00 98.12 107 CYS A CA 1
ATOM 807 C C . CYS A 1 107 ? 11.303 -6.108 -25.289 1.00 98.12 107 CYS A C 1
ATOM 809 O O . CYS A 1 107 ? 12.422 -5.979 -24.794 1.00 98.12 107 CYS A O 1
ATOM 811 N N . PRO A 1 108 ? 11.107 -6.846 -26.399 1.00 96.69 108 PRO A N 1
ATOM 812 C CA . PRO A 1 108 ? 12.215 -7.323 -27.227 1.00 96.69 108 PRO A CA 1
ATOM 813 C C . PRO A 1 108 ? 13.026 -6.133 -27.754 1.00 96.69 108 PRO A C 1
ATOM 815 O O . PRO A 1 108 ? 12.437 -5.218 -28.334 1.00 96.69 108 PRO A O 1
ATOM 818 N N . THR A 1 109 ? 14.345 -6.138 -27.572 1.00 94.88 109 THR A N 1
ATOM 819 C CA . THR A 1 109 ? 15.239 -5.100 -28.105 1.00 94.88 109 THR A CA 1
ATOM 820 C C . THR A 1 109 ? 15.788 -5.498 -29.477 1.00 94.88 109 THR A C 1
ATOM 822 O O . THR A 1 109 ? 16.195 -6.642 -29.673 1.00 94.88 109 THR A O 1
ATOM 825 N N . LEU A 1 110 ? 15.846 -4.547 -30.413 1.00 92.75 110 LEU A N 1
ATOM 826 C CA . LEU A 1 110 ? 16.612 -4.646 -31.658 1.00 92.75 110 LEU A CA 1
ATOM 827 C C . LEU A 1 110 ? 17.712 -3.579 -31.656 1.00 92.75 110 LEU A C 1
ATOM 829 O O . LEU A 1 110 ? 17.412 -2.382 -31.650 1.00 92.75 110 LEU A O 1
ATOM 833 N N . VAL A 1 111 ? 18.972 -4.007 -31.695 1.00 89.81 111 VAL A N 1
ATOM 834 C CA . VAL A 1 111 ? 20.135 -3.106 -31.757 1.00 89.81 111 VAL A CA 1
ATOM 835 C C . VAL A 1 111 ? 20.409 -2.647 -33.196 1.00 89.81 111 VAL A C 1
ATOM 837 O O . VAL A 1 111 ? 19.889 -3.235 -34.148 1.00 89.81 111 VAL A O 1
ATOM 840 N N . THR A 1 112 ? 21.226 -1.599 -33.366 1.00 89.31 112 THR A N 1
ATOM 841 C CA . THR A 1 112 ? 21.759 -1.093 -34.654 1.00 89.31 112 THR A CA 1
ATOM 842 C C . THR A 1 112 ? 21.993 -2.211 -35.679 1.00 89.31 112 THR A C 1
ATOM 844 O O . THR A 1 112 ? 22.950 -2.976 -35.573 1.00 89.31 112 THR A O 1
ATOM 847 N N . SER A 1 113 ? 21.141 -2.260 -36.702 1.00 88.88 113 SER A N 1
ATOM 848 C CA . SER A 1 113 ? 21.104 -3.306 -37.732 1.00 88.88 113 SER A CA 1
ATOM 849 C C . SER A 1 113 ? 20.970 -2.704 -39.143 1.00 88.88 113 SER A C 1
ATOM 851 O O . SER A 1 113 ? 20.606 -1.531 -39.270 1.00 88.88 113 SER A O 1
ATOM 853 N N . PRO A 1 114 ? 21.230 -3.471 -40.223 1.00 90.25 114 PRO A N 1
ATOM 854 C CA . PRO A 1 114 ? 20.833 -3.083 -41.578 1.00 90.25 114 PRO A CA 1
ATOM 855 C C . PRO A 1 114 ? 19.328 -2.784 -41.672 1.00 90.25 114 PRO A C 1
ATOM 857 O O . PRO A 1 114 ? 18.521 -3.409 -40.980 1.00 90.25 114 PRO A O 1
ATOM 860 N N . LEU A 1 115 ? 18.931 -1.867 -42.559 1.00 90.62 115 LEU A N 1
ATOM 861 C CA . LEU A 1 115 ? 17.526 -1.454 -42.708 1.00 90.62 115 LEU A CA 1
ATOM 862 C C . LEU A 1 115 ? 16.608 -2.630 -43.085 1.00 90.62 115 LEU A C 1
ATOM 864 O O . LEU A 1 115 ? 15.485 -2.740 -42.595 1.00 90.62 115 LEU A O 1
ATOM 868 N N . GLU A 1 116 ? 17.113 -3.577 -43.875 1.00 90.31 116 GLU A N 1
ATOM 869 C CA . GLU A 1 116 ? 16.394 -4.779 -44.296 1.00 90.31 116 GLU A CA 1
ATOM 870 C C . GLU A 1 116 ? 16.017 -5.673 -43.105 1.00 90.31 116 GLU A C 1
ATOM 872 O O . GLU A 1 116 ? 15.017 -6.389 -43.167 1.00 90.31 116 GLU A O 1
ATOM 877 N N . VAL A 1 117 ? 16.781 -5.614 -42.006 1.00 90.12 117 VAL A N 1
ATOM 878 C CA . VAL A 1 117 ? 16.470 -6.326 -40.761 1.00 90.12 117 VAL A CA 1
ATOM 879 C C . VAL A 1 117 ? 15.256 -5.697 -40.092 1.00 90.12 117 VAL A C 1
ATOM 881 O O . VAL A 1 117 ? 14.286 -6.407 -39.845 1.00 90.12 117 VAL A O 1
ATOM 884 N N . TYR A 1 118 ? 15.251 -4.381 -39.850 1.00 92.50 118 TYR A N 1
ATOM 885 C CA . TYR A 1 118 ? 14.122 -3.714 -39.190 1.00 92.50 118 TYR A CA 1
ATOM 886 C C . TYR A 1 118 ? 12.813 -3.917 -39.961 1.00 92.50 118 TYR A C 1
ATOM 888 O O . TYR A 1 118 ? 11.829 -4.384 -39.383 1.00 92.50 118 TYR A O 1
ATOM 896 N N . HIS A 1 119 ? 12.825 -3.673 -41.276 1.00 92.12 119 HIS A N 1
ATOM 897 C CA . HIS A 1 119 ? 11.650 -3.844 -42.141 1.00 92.12 119 HIS A CA 1
ATOM 898 C C . HIS A 1 119 ? 11.167 -5.307 -42.227 1.00 92.12 119 HIS A C 1
ATOM 900 O O . HIS A 1 119 ? 9.970 -5.539 -42.398 1.00 92.12 119 HIS A O 1
ATOM 906 N N . LYS A 1 120 ? 12.051 -6.306 -42.067 1.00 89.88 120 LYS A N 1
ATOM 907 C CA . LYS A 1 120 ? 11.671 -7.734 -42.009 1.00 89.88 120 LYS A CA 1
ATOM 908 C C . LYS A 1 120 ? 11.182 -8.170 -40.622 1.00 89.88 120 LYS A C 1
ATOM 910 O O . LYS A 1 120 ? 10.294 -9.020 -40.537 1.00 89.88 120 LYS A O 1
ATOM 915 N N . VAL A 1 121 ? 11.778 -7.653 -39.547 1.00 90.75 121 VAL A N 1
ATOM 916 C CA . VAL A 1 121 ? 11.603 -8.161 -38.176 1.00 90.75 121 VAL A CA 1
ATOM 917 C C . VAL A 1 121 ? 10.482 -7.447 -37.421 1.00 90.75 121 VAL A C 1
ATOM 919 O O . VAL A 1 121 ? 9.652 -8.123 -36.815 1.00 90.75 121 VAL A O 1
ATOM 922 N N . LEU A 1 122 ? 10.383 -6.115 -37.485 1.00 92.25 122 LEU A N 1
ATOM 923 C CA . LEU A 1 122 ? 9.371 -5.351 -36.736 1.00 92.25 122 LEU A CA 1
ATOM 924 C C . LEU A 1 122 ? 7.914 -5.786 -37.010 1.00 92.25 122 LEU A C 1
ATOM 926 O O . LEU A 1 122 ? 7.139 -5.869 -36.050 1.00 92.25 122 LEU A O 1
ATOM 930 N N . PRO A 1 123 ? 7.511 -6.150 -38.247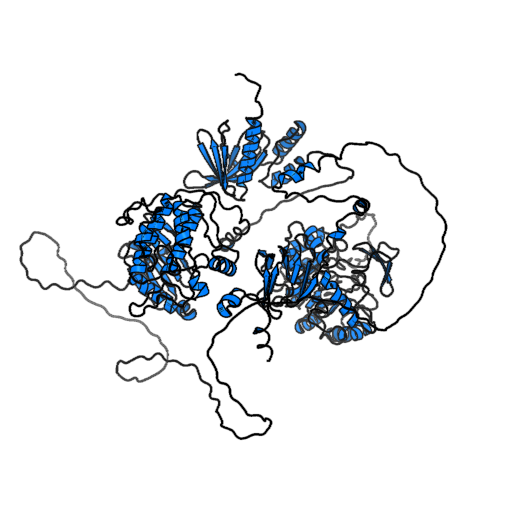 1.00 91.38 123 PRO A N 1
ATOM 931 C CA . PRO A 1 123 ? 6.170 -6.683 -38.505 1.00 91.38 123 PRO A CA 1
ATOM 932 C C . PRO A 1 123 ? 5.909 -8.072 -37.892 1.00 91.38 123 PRO A C 1
ATOM 934 O O . PRO A 1 123 ? 4.753 -8.435 -37.685 1.00 91.38 123 PRO A O 1
ATOM 937 N N . GLN A 1 124 ? 6.956 -8.853 -37.592 1.00 91.12 124 GLN A N 1
ATOM 938 C CA . GLN A 1 124 ? 6.849 -10.198 -37.004 1.00 91.12 124 GLN A CA 1
ATOM 939 C C . GLN A 1 124 ? 6.731 -10.195 -35.472 1.00 91.12 124 GLN A C 1
ATOM 941 O O . GLN A 1 124 ? 6.443 -11.241 -34.889 1.00 91.12 124 GLN A O 1
ATOM 946 N N . ILE A 1 125 ? 6.930 -9.045 -34.815 1.00 92.62 125 ILE A N 1
ATOM 947 C CA . ILE A 1 125 ? 6.893 -8.903 -33.351 1.00 92.62 125 ILE A CA 1
ATOM 948 C C . ILE A 1 125 ? 5.682 -8.035 -32.938 1.00 92.62 125 ILE A C 1
ATOM 950 O O . ILE A 1 125 ? 5.848 -6.881 -32.542 1.00 92.62 125 ILE A O 1
ATOM 954 N N . PRO A 1 126 ? 4.439 -8.551 -33.044 1.00 93.25 126 PRO A N 1
ATOM 955 C CA . PRO A 1 126 ? 3.248 -7.811 -32.647 1.00 93.25 126 PRO A CA 1
ATOM 956 C C . PRO A 1 126 ? 3.129 -7.687 -31.125 1.00 93.25 126 PRO A C 1
ATOM 958 O O . PRO A 1 126 ? 3.428 -8.626 -30.380 1.00 93.25 126 PRO A O 1
ATOM 961 N N . VAL A 1 127 ? 2.584 -6.556 -30.666 1.00 95.25 127 VAL A N 1
ATOM 962 C CA . VAL A 1 127 ? 2.170 -6.364 -29.265 1.00 95.25 127 VAL A CA 1
ATOM 963 C C . VAL A 1 127 ? 1.164 -7.455 -28.873 1.00 95.25 127 VAL A C 1
ATOM 965 O O . VAL A 1 127 ? 0.154 -7.666 -29.549 1.00 95.25 127 VAL A O 1
ATOM 968 N N . LYS A 1 128 ? 1.433 -8.174 -27.778 1.00 94.75 128 LYS A N 1
ATOM 969 C CA . LYS A 1 128 ? 0.723 -9.411 -27.421 1.00 94.75 128 LYS A CA 1
ATOM 970 C C . LYS A 1 128 ? 0.572 -9.562 -25.909 1.00 94.75 128 LYS A C 1
ATOM 972 O O . LYS A 1 128 ? 1.558 -9.579 -25.180 1.00 94.75 128 LYS A O 1
ATOM 977 N N . SER A 1 129 ? -0.658 -9.760 -25.437 1.00 93.81 129 SER A N 1
ATOM 978 C CA . SER A 1 129 ? -0.925 -10.117 -24.036 1.00 93.81 129 SER A CA 1
ATOM 979 C C . SER A 1 129 ? -0.255 -11.441 -23.651 1.00 93.81 129 SER A C 1
ATOM 981 O O . SER A 1 129 ? -0.294 -12.403 -24.420 1.00 93.81 129 SER A O 1
ATOM 983 N N . GLY A 1 130 ? 0.317 -11.497 -22.446 1.00 93.62 130 GLY A N 1
ATOM 984 C CA . GLY A 1 130 ? 0.859 -12.731 -21.874 1.00 93.62 130 GLY A CA 1
ATOM 985 C C . GLY A 1 130 ? -0.229 -13.732 -21.469 1.00 93.62 130 GLY A C 1
ATOM 986 O O . GLY A 1 130 ? -1.420 -13.418 -21.473 1.00 93.62 130 GLY A O 1
ATOM 987 N N . GLY A 1 131 ? 0.193 -14.938 -21.092 1.00 93.56 131 GLY A N 1
ATOM 988 C CA . GLY A 1 131 ? -0.679 -16.007 -20.599 1.00 93.56 131 GLY A CA 1
ATOM 989 C C . GLY A 1 131 ? 0.035 -17.366 -20.576 1.00 93.56 131 GLY A C 1
ATOM 990 O O . GLY A 1 131 ? 1.267 -17.403 -20.605 1.00 93.56 131 GLY A O 1
ATOM 991 N N . PRO A 1 132 ? -0.696 -18.498 -20.607 1.00 88.12 132 PRO A N 1
ATOM 992 C CA . PRO A 1 132 ? -0.126 -19.858 -20.561 1.00 88.12 132 PRO A CA 1
ATOM 993 C C . PRO A 1 132 ? 0.888 -20.218 -21.665 1.00 88.12 132 PRO A C 1
ATOM 995 O O . PRO A 1 132 ? 1.518 -21.274 -21.615 1.00 88.12 132 PRO A O 1
ATOM 998 N N . HIS A 1 133 ? 1.047 -19.366 -22.680 1.00 89.00 133 HIS A N 1
ATOM 999 C CA . HIS A 1 133 ? 1.997 -19.549 -23.779 1.00 89.00 133 HIS A CA 1
ATOM 1000 C C . HIS A 1 133 ? 3.290 -18.725 -23.635 1.00 89.00 133 HIS A C 1
ATOM 1002 O O . HIS A 1 133 ? 4.221 -18.961 -24.401 1.00 89.00 133 HIS A O 1
ATOM 1008 N N . GLY A 1 134 ? 3.364 -17.785 -22.685 1.00 95.69 134 GLY A N 1
ATOM 1009 C CA . GLY A 1 134 ? 4.529 -16.924 -22.461 1.00 95.69 134 GLY A CA 1
ATOM 1010 C C . GLY A 1 134 ? 4.188 -15.555 -21.864 1.00 95.69 134 GLY A C 1
ATOM 1011 O O . GLY A 1 134 ? 3.020 -15.168 -21.779 1.00 95.69 134 GLY A O 1
ATOM 1012 N N . ALA A 1 135 ? 5.229 -14.821 -21.474 1.00 97.69 135 ALA A N 1
ATOM 1013 C CA . ALA A 1 135 ? 5.163 -13.417 -21.086 1.00 97.69 135 ALA A CA 1
ATOM 1014 C C . ALA A 1 135 ? 4.584 -12.536 -22.212 1.00 97.69 135 ALA A C 1
ATOM 1016 O O . ALA A 1 135 ? 4.673 -12.867 -23.397 1.00 97.69 135 ALA A O 1
ATOM 1017 N N . GLY A 1 136 ? 3.980 -11.408 -21.838 1.00 97.50 136 GLY A N 1
ATOM 1018 C CA . GLY A 1 136 ? 3.425 -10.449 -22.792 1.00 97.50 136 GLY A CA 1
ATOM 1019 C C . GLY A 1 136 ? 4.504 -9.634 -23.504 1.00 97.50 136 GLY A C 1
ATOM 1020 O O . GLY A 1 136 ? 5.417 -9.130 -22.863 1.00 97.50 136 GLY A O 1
ATOM 1021 N N . VAL A 1 137 ? 4.369 -9.454 -24.815 1.00 97.94 137 VAL A N 1
ATOM 1022 C CA . VAL A 1 137 ? 5.198 -8.529 -25.599 1.00 97.94 137 VAL A CA 1
ATOM 1023 C C . VAL A 1 137 ? 4.531 -7.157 -25.547 1.00 97.94 137 VAL A C 1
ATOM 1025 O O . VAL A 1 137 ? 3.433 -6.986 -26.079 1.00 97.94 137 VAL A O 1
ATOM 1028 N N . LEU A 1 138 ? 5.170 -6.183 -24.895 1.00 97.56 138 LEU A N 1
ATOM 1029 C CA . LEU A 1 138 ? 4.647 -4.814 -24.748 1.00 97.56 138 LEU A CA 1
ATOM 1030 C C . LEU A 1 138 ? 4.891 -3.932 -25.985 1.00 97.56 138 LEU A C 1
ATOM 1032 O O . LEU A 1 138 ? 4.341 -2.836 -26.073 1.00 97.56 138 LEU A O 1
ATOM 1036 N N . GLY A 1 139 ? 5.701 -4.427 -26.919 1.00 96.94 139 GLY A N 1
ATOM 1037 C CA . GLY A 1 139 ? 6.214 -3.728 -28.094 1.00 96.94 139 GLY A CA 1
ATOM 1038 C C . GLY A 1 139 ? 7.743 -3.738 -28.101 1.00 96.94 139 GLY A C 1
ATOM 1039 O O . GLY A 1 139 ? 8.373 -4.145 -27.127 1.00 96.94 139 GLY A O 1
ATOM 1040 N N . VAL A 1 140 ? 8.338 -3.338 -29.218 1.00 97.75 140 VAL A N 1
ATOM 1041 C CA . VAL A 1 140 ? 9.783 -3.425 -29.464 1.00 97.75 140 VAL A CA 1
ATOM 1042 C C . VAL A 1 140 ? 10.518 -2.209 -28.896 1.00 97.75 140 VAL A C 1
ATOM 1044 O O . VAL A 1 140 ? 10.021 -1.081 -28.963 1.00 97.75 140 VAL A O 1
ATOM 1047 N N . HIS A 1 141 ? 11.709 -2.440 -28.351 1.00 97.94 141 HIS A N 1
ATOM 1048 C CA . HIS A 1 141 ? 12.693 -1.410 -28.038 1.00 97.94 141 HIS A CA 1
ATOM 1049 C C . HIS A 1 141 ? 13.700 -1.330 -29.198 1.00 97.94 141 HIS A C 1
ATOM 1051 O O . HIS A 1 141 ? 14.317 -2.325 -29.560 1.00 97.94 141 HIS A O 1
ATOM 1057 N N . LEU A 1 142 ? 13.841 -0.161 -29.818 1.00 97.38 142 LEU A N 1
ATOM 1058 C CA . LEU A 1 142 ? 14.839 0.103 -30.857 1.00 97.38 142 LEU A CA 1
ATOM 1059 C C . LEU A 1 142 ? 16.051 0.802 -30.242 1.00 97.38 142 LEU A C 1
ATOM 1061 O O . LEU A 1 142 ? 15.907 1.896 -29.693 1.00 97.38 142 LEU A O 1
ATOM 1065 N N . GLU A 1 143 ? 17.230 0.189 -30.329 1.00 94.69 143 GLU A N 1
ATOM 1066 C CA . GLU A 1 143 ? 18.465 0.697 -29.728 1.00 94.69 143 GLU A CA 1
ATOM 1067 C C . GLU A 1 143 ? 19.497 1.066 -30.804 1.00 94.69 143 GLU A C 1
ATOM 1069 O O . GLU A 1 143 ? 20.279 0.243 -31.288 1.00 94.69 143 GLU A O 1
ATOM 1074 N N . GLY A 1 144 ? 19.456 2.334 -31.225 1.00 91.69 144 GLY A N 1
ATOM 1075 C CA . GLY A 1 144 ? 20.075 2.772 -32.476 1.00 91.69 144 GLY A CA 1
ATOM 1076 C C . GLY A 1 144 ? 19.231 2.421 -33.716 1.00 91.69 144 GLY A C 1
ATOM 1077 O O . GLY A 1 144 ? 18.192 1.770 -33.596 1.00 91.69 144 GLY A O 1
ATOM 1078 N N . PRO A 1 145 ? 19.639 2.881 -34.918 1.00 93.62 145 PRO A N 1
ATOM 1079 C CA . PRO A 1 145 ? 21.002 3.284 -35.279 1.00 93.62 145 PRO A CA 1
ATOM 1080 C C . PRO A 1 145 ? 21.358 4.765 -35.069 1.00 93.62 145 PRO A C 1
ATOM 1082 O O . PRO A 1 145 ? 22.488 5.154 -35.365 1.00 93.62 145 PRO A O 1
ATOM 1085 N N . PHE A 1 146 ? 20.429 5.591 -34.580 1.00 96.12 146 PHE A N 1
ATOM 1086 C CA . PHE A 1 146 ? 20.625 7.032 -34.360 1.00 96.12 146 PHE A CA 1
ATOM 1087 C C . PHE A 1 146 ? 21.370 7.331 -33.048 1.00 96.12 146 PHE A C 1
ATOM 1089 O O . PHE A 1 146 ? 20.834 7.952 -32.130 1.00 96.12 146 PHE A O 1
ATOM 1096 N N . ILE A 1 147 ? 22.606 6.839 -32.947 1.00 92.50 147 ILE A N 1
ATOM 1097 C CA . ILE A 1 147 ? 23.463 6.935 -31.756 1.00 92.50 147 ILE A CA 1
ATOM 1098 C C . ILE A 1 147 ? 24.872 7.442 -32.098 1.00 92.50 147 ILE A C 1
ATOM 1100 O O . ILE A 1 147 ? 25.298 7.407 -33.255 1.00 92.50 147 ILE A O 1
ATOM 1104 N N . SER A 1 148 ? 25.615 7.917 -31.096 1.00 89.50 148 SER A N 1
ATOM 1105 C CA . SER A 1 148 ? 26.922 8.543 -31.303 1.00 89.50 148 SER A CA 1
ATOM 1106 C C . SER A 1 148 ? 27.995 7.546 -31.744 1.00 89.50 148 SER A C 1
ATOM 1108 O O . SER A 1 148 ? 28.190 6.490 -31.136 1.00 89.50 148 SER A O 1
ATOM 1110 N N . ARG A 1 149 ? 28.767 7.916 -32.775 1.00 86.81 149 ARG A N 1
ATOM 1111 C CA . ARG A 1 149 ? 29.875 7.102 -33.315 1.00 86.81 149 ARG A CA 1
ATOM 1112 C C . ARG A 1 149 ? 30.974 6.833 -32.283 1.00 86.81 149 ARG A C 1
ATOM 1114 O O . ARG A 1 149 ? 31.589 5.766 -32.326 1.00 86.81 149 ARG A O 1
ATOM 1121 N N . GLU A 1 150 ? 31.169 7.763 -31.346 1.00 82.12 150 GLU A N 1
ATOM 1122 C CA . GLU A 1 150 ? 32.133 7.680 -30.238 1.00 82.12 150 GLU A CA 1
ATOM 1123 C C . GLU A 1 150 ? 31.662 6.772 -29.091 1.00 82.12 150 GLU A C 1
ATOM 1125 O O . GLU A 1 150 ? 32.470 6.299 -28.291 1.00 82.12 150 GLU A O 1
ATOM 1130 N N . LYS A 1 151 ? 30.350 6.524 -28.996 1.00 79.50 151 LYS A N 1
ATOM 1131 C CA . LYS A 1 151 ? 29.706 5.793 -27.891 1.00 79.50 151 LYS A CA 1
ATOM 1132 C C . LYS A 1 151 ? 28.865 4.605 -28.354 1.00 79.50 151 LYS A C 1
ATOM 1134 O O . LYS A 1 151 ? 28.067 4.058 -27.602 1.00 79.50 151 LYS A O 1
ATOM 1139 N N . ARG A 1 152 ? 29.124 4.124 -29.568 1.00 73.94 152 ARG A N 1
ATOM 1140 C CA . ARG A 1 152 ? 28.453 2.973 -30.185 1.00 73.94 152 ARG A CA 1
ATOM 1141 C C . ARG A 1 152 ? 28.522 1.660 -29.395 1.00 73.94 152 ARG A C 1
ATOM 1143 O O . ARG A 1 152 ? 27.708 0.784 -29.640 1.00 73.94 152 ARG A O 1
ATOM 1150 N N . GLY A 1 153 ? 29.479 1.477 -28.482 1.00 74.50 153 GLY A N 1
ATOM 1151 C CA . GLY A 1 153 ? 29.668 0.191 -27.798 1.00 74.50 153 GLY A CA 1
ATOM 1152 C C . GLY A 1 153 ? 29.875 -0.952 -28.803 1.00 74.50 153 GLY A C 1
ATOM 1153 O O . GLY A 1 153 ? 30.757 -0.865 -29.656 1.00 74.50 153 GLY A O 1
ATOM 1154 N N . ALA A 1 154 ? 29.038 -1.990 -28.728 1.00 70.94 154 ALA A N 1
ATOM 1155 C CA . ALA A 1 154 ? 29.047 -3.128 -29.654 1.00 70.94 154 ALA A CA 1
ATOM 1156 C C . ALA A 1 154 ? 28.348 -2.867 -31.012 1.00 70.94 154 ALA A C 1
ATOM 1158 O O . ALA A 1 154 ? 28.352 -3.737 -31.881 1.00 70.94 154 ALA A O 1
ATOM 1159 N N . HIS A 1 155 ? 27.734 -1.697 -31.218 1.00 79.00 155 HIS A N 1
ATOM 1160 C CA . HIS A 1 155 ? 26.868 -1.440 -32.371 1.00 79.00 155 HIS A CA 1
ATOM 1161 C C . HIS A 1 155 ? 27.692 -1.255 -33.665 1.00 79.00 155 HIS A C 1
ATOM 1163 O O . HIS A 1 155 ? 28.664 -0.489 -33.668 1.00 79.00 155 HIS A O 1
ATOM 1169 N N . PRO A 1 156 ? 27.321 -1.904 -34.788 1.00 77.38 156 PRO A N 1
ATOM 1170 C CA . PRO A 1 156 ? 28.108 -1.879 -36.020 1.00 77.38 156 PRO A CA 1
ATOM 1171 C C . PRO A 1 156 ? 28.145 -0.484 -36.665 1.00 77.38 156 PRO A C 1
ATOM 1173 O O . PRO A 1 156 ? 27.143 0.032 -37.160 1.00 77.38 156 PRO A O 1
ATOM 1176 N N . GLU A 1 157 ? 29.342 0.109 -36.721 1.00 82.44 157 GLU A N 1
ATOM 1177 C CA . GLU A 1 157 ? 29.583 1.475 -37.218 1.00 82.44 157 GLU A CA 1
ATOM 1178 C C . GLU A 1 157 ? 29.083 1.724 -38.652 1.00 82.44 157 GLU A C 1
ATOM 1180 O O . GLU A 1 157 ? 28.641 2.831 -38.972 1.00 82.44 157 GLU A O 1
ATOM 1185 N N . ALA A 1 158 ? 29.106 0.686 -39.494 1.00 88.12 158 ALA A N 1
ATOM 1186 C CA . ALA A 1 158 ? 28.641 0.722 -40.880 1.00 88.12 158 ALA A CA 1
ATOM 1187 C C . ALA A 1 158 ? 27.120 0.937 -41.030 1.00 88.12 158 ALA A C 1
ATOM 1189 O O . ALA A 1 158 ? 26.655 1.230 -42.130 1.00 88.12 158 ALA A O 1
ATOM 1190 N N . HIS A 1 159 ? 26.346 0.797 -39.948 1.00 90.69 159 HIS A N 1
ATOM 1191 C CA . HIS A 1 159 ? 24.889 0.969 -39.948 1.00 90.69 159 HIS A CA 1
ATOM 1192 C C . HIS A 1 159 ? 24.421 2.155 -39.091 1.00 90.69 159 HIS A C 1
ATOM 1194 O O . HIS A 1 159 ? 23.226 2.429 -39.043 1.00 90.69 159 HIS A O 1
ATOM 1200 N N . LEU A 1 160 ? 25.340 2.896 -38.457 1.00 91.19 160 LEU A N 1
ATOM 1201 C CA . LEU A 1 160 ? 25.019 4.111 -37.700 1.00 91.19 160 LEU A CA 1
ATOM 1202 C C . LEU A 1 160 ? 24.540 5.236 -38.623 1.00 91.19 160 LEU A C 1
ATOM 1204 O O . LEU A 1 160 ? 25.227 5.588 -39.591 1.00 91.19 160 LEU A O 1
ATOM 1208 N N . ARG A 1 161 ? 23.396 5.837 -38.279 1.00 92.44 161 ARG A N 1
ATOM 1209 C CA . ARG A 1 161 ? 22.747 6.911 -39.043 1.00 92.44 161 ARG A CA 1
ATOM 1210 C C . ARG A 1 161 ? 22.715 8.222 -38.259 1.00 92.44 161 ARG A C 1
ATOM 1212 O O . ARG A 1 161 ? 22.643 8.224 -37.035 1.00 92.44 161 ARG A O 1
ATOM 1219 N N . SER A 1 162 ? 22.726 9.325 -38.998 1.00 92.31 162 SER A N 1
ATOM 1220 C CA . SER A 1 162 ? 22.394 10.665 -38.506 1.00 92.31 162 SER A CA 1
ATOM 1221 C C . SER A 1 162 ? 21.009 11.063 -39.024 1.00 92.31 162 SER A C 1
ATOM 1223 O O . SER A 1 162 ? 20.464 10.381 -39.892 1.00 92.31 162 SER A O 1
ATOM 1225 N N . PHE A 1 163 ? 20.459 12.159 -38.507 1.00 92.38 163 PHE A N 1
ATOM 1226 C CA . PHE A 1 163 ? 19.257 12.785 -39.055 1.00 92.38 163 PHE A CA 1
ATOM 1227 C C . PHE A 1 163 ? 19.632 13.857 -40.085 1.00 92.38 163 PHE A C 1
ATOM 1229 O O . PHE A 1 163 ? 20.483 14.704 -39.807 1.00 92.38 163 PHE A O 1
ATOM 1236 N N . GLU A 1 164 ? 18.978 13.836 -41.243 1.00 88.94 164 GLU A N 1
ATOM 1237 C CA . GLU A 1 164 ? 19.034 14.896 -42.251 1.00 88.94 164 GLU A CA 1
ATOM 1238 C C . GLU A 1 164 ? 17.901 15.928 -42.030 1.00 88.94 164 GLU A C 1
ATOM 1240 O O . GLU A 1 164 ? 17.216 15.930 -41.006 1.00 88.94 164 GLU A O 1
ATOM 1245 N N . ALA A 1 165 ? 17.682 16.825 -42.998 1.00 79.19 165 ALA A N 1
ATOM 1246 C CA . ALA A 1 165 ? 16.724 17.934 -42.895 1.00 79.19 165 ALA A CA 1
ATOM 1247 C C . ALA A 1 165 ? 15.230 17.534 -42.780 1.00 79.19 165 ALA A C 1
ATOM 1249 O O . ALA A 1 165 ? 14.405 18.400 -42.498 1.00 79.19 165 ALA A O 1
ATOM 1250 N N . ASP A 1 166 ? 14.880 16.259 -42.987 1.00 85.44 166 ASP A N 1
ATOM 1251 C CA . ASP A 1 166 ? 13.566 15.679 -42.658 1.00 85.44 166 ASP A CA 1
ATOM 1252 C C . ASP A 1 166 ? 13.767 14.503 -41.686 1.00 85.44 166 ASP A C 1
ATOM 1254 O O . ASP A 1 166 ? 13.614 13.318 -42.004 1.00 85.44 166 ASP A O 1
ATOM 1258 N N . ALA A 1 167 ? 14.199 14.863 -40.478 1.00 89.81 167 ALA A N 1
ATOM 1259 C CA . ALA A 1 167 ? 14.696 13.949 -39.457 1.00 89.81 167 ALA A CA 1
ATOM 1260 C C . ALA A 1 167 ? 13.700 12.849 -39.052 1.00 89.81 167 ALA A C 1
ATOM 1262 O O . ALA A 1 167 ? 14.107 11.765 -38.628 1.00 89.81 167 ALA A O 1
ATOM 1263 N N . PHE A 1 168 ? 12.391 13.096 -39.183 1.00 93.31 168 PHE A N 1
ATOM 1264 C CA . PHE A 1 168 ? 11.378 12.088 -38.875 1.00 93.31 168 PHE A CA 1
ATOM 1265 C C . PHE A 1 168 ? 11.109 11.132 -40.048 1.00 93.31 168 PHE A C 1
ATOM 1267 O O . PHE A 1 168 ? 10.855 9.949 -39.808 1.00 93.31 168 PHE A O 1
ATOM 1274 N N . GLN A 1 169 ? 11.249 11.567 -41.307 1.00 93.44 169 GLN A N 1
ATOM 1275 C CA . GLN A 1 169 ? 11.256 10.621 -42.430 1.00 93.44 169 GLN A CA 1
ATOM 1276 C C . GLN A 1 169 ? 12.482 9.704 -42.396 1.00 93.44 169 GLN A C 1
ATOM 1278 O O . GLN A 1 169 ? 12.361 8.540 -42.765 1.00 93.44 169 GLN A O 1
ATOM 1283 N N . ASP A 1 170 ? 13.625 10.152 -41.868 1.00 93.31 170 ASP A N 1
ATOM 1284 C CA . ASP A 1 170 ? 14.777 9.270 -41.633 1.00 93.31 170 ASP A CA 1
ATOM 1285 C C . ASP A 1 170 ? 14.451 8.106 -40.685 1.00 93.31 170 ASP A C 1
ATOM 1287 O O . ASP A 1 170 ? 14.852 6.964 -40.937 1.00 93.31 170 ASP A O 1
ATOM 1291 N N . VAL A 1 171 ? 13.689 8.365 -39.619 1.00 95.31 171 VAL A N 1
ATOM 1292 C CA . VAL A 1 171 ? 13.210 7.339 -38.676 1.00 95.31 171 VAL A CA 1
ATOM 1293 C C . VAL A 1 171 ? 12.293 6.337 -39.384 1.00 95.31 171 VAL A C 1
ATOM 1295 O O . VAL A 1 171 ? 12.510 5.128 -39.282 1.00 95.31 171 VAL A O 1
ATOM 1298 N N . LEU A 1 172 ? 11.315 6.826 -40.153 1.00 94.88 172 LEU A N 1
ATOM 1299 C CA . LEU A 1 172 ? 10.370 5.984 -40.897 1.00 94.88 172 LEU A CA 1
ATOM 1300 C C . LEU A 1 172 ? 11.044 5.193 -42.031 1.00 94.88 172 LEU A C 1
ATOM 1302 O O . LEU A 1 172 ? 10.708 4.033 -42.255 1.00 94.88 172 LEU A O 1
ATOM 1306 N N . ALA A 1 173 ? 12.037 5.765 -42.712 1.00 93.69 173 ALA A N 1
ATOM 1307 C CA . ALA A 1 173 ? 12.827 5.066 -43.724 1.00 93.69 173 ALA A CA 1
ATOM 1308 C C . ALA A 1 173 ? 13.693 3.952 -43.111 1.00 93.69 173 ALA A C 1
ATOM 1310 O O . ALA A 1 173 ? 13.859 2.893 -43.716 1.00 93.69 173 ALA A O 1
ATOM 1311 N N . THR A 1 174 ? 14.210 4.163 -41.897 1.00 94.50 174 THR A N 1
ATOM 1312 C CA . THR A 1 174 ? 15.077 3.199 -41.198 1.00 94.50 174 THR A CA 1
ATOM 1313 C C . THR A 1 174 ? 14.295 2.008 -40.651 1.00 94.50 174 THR A C 1
ATOM 1315 O O . THR A 1 174 ? 14.693 0.866 -40.871 1.00 94.50 174 THR A O 1
ATOM 1318 N N . TYR A 1 175 ? 13.190 2.266 -39.945 1.00 94.88 175 TYR A N 1
ATOM 1319 C CA . TYR A 1 175 ? 12.447 1.234 -39.215 1.00 94.88 175 TYR A CA 1
ATOM 1320 C C . TYR A 1 175 ? 11.171 0.755 -39.927 1.00 94.88 175 TYR A C 1
ATOM 1322 O O . TYR A 1 175 ? 10.665 -0.322 -39.622 1.00 94.88 175 TYR A O 1
ATOM 1330 N N . GLY A 1 176 ? 10.622 1.539 -40.857 1.00 93.19 176 GLY A N 1
ATOM 1331 C CA . GLY A 1 176 ? 9.304 1.292 -41.435 1.00 93.19 176 GLY A CA 1
ATOM 1332 C C . GLY A 1 176 ? 8.169 1.707 -40.491 1.00 93.19 176 GLY A C 1
ATOM 1333 O O . GLY A 1 176 ? 8.185 2.796 -39.915 1.00 93.19 176 GLY A O 1
ATOM 1334 N N . GLY A 1 177 ? 7.152 0.851 -40.364 1.00 91.44 177 GLY A N 1
ATOM 1335 C CA . GLY A 1 177 ? 5.982 1.102 -39.515 1.00 91.44 177 GLY A CA 1
ATOM 1336 C C . GLY A 1 177 ? 6.306 1.005 -38.022 1.00 91.44 177 GLY A C 1
ATOM 1337 O O . GLY A 1 177 ? 6.841 -0.002 -37.559 1.00 91.44 177 GLY A O 1
ATOM 1338 N N . LEU A 1 178 ? 5.947 2.039 -37.257 1.00 95.50 178 LEU A N 1
ATOM 1339 C CA . LEU A 1 178 ? 6.243 2.135 -35.821 1.00 95.50 178 LEU A CA 1
ATOM 1340 C C . LEU A 1 178 ? 5.144 1.542 -34.915 1.00 95.50 178 LEU A C 1
ATOM 1342 O O . LEU A 1 178 ? 5.258 1.627 -33.697 1.00 95.50 178 LEU A O 1
ATOM 1346 N N . ASP A 1 179 ? 4.094 0.924 -35.469 1.00 92.62 179 ASP A N 1
ATOM 1347 C CA . ASP A 1 179 ? 2.904 0.467 -34.724 1.00 92.62 179 ASP A CA 1
ATOM 1348 C C . ASP A 1 179 ? 3.204 -0.547 -33.601 1.00 92.62 179 ASP A C 1
ATOM 1350 O O . ASP A 1 179 ? 2.474 -0.622 -32.612 1.00 92.62 179 ASP A O 1
ATOM 1354 N N . ASN A 1 180 ? 4.289 -1.318 -33.740 1.00 94.38 180 ASN A N 1
ATOM 1355 C CA . ASN A 1 180 ? 4.761 -2.280 -32.739 1.00 94.38 180 ASN A CA 1
ATOM 1356 C C . ASN A 1 180 ? 5.848 -1.713 -31.801 1.00 94.38 180 ASN A C 1
ATOM 1358 O O . ASN A 1 180 ? 6.305 -2.427 -30.910 1.00 94.38 180 ASN A O 1
ATOM 1362 N N . VAL A 1 181 ? 6.307 -0.472 -31.991 1.00 97.31 181 VAL A N 1
ATOM 1363 C CA . VAL A 1 181 ? 7.442 0.111 -31.254 1.00 97.31 181 VAL A CA 1
ATOM 1364 C C . VAL A 1 181 ? 6.967 0.730 -29.938 1.00 97.31 181 VAL A C 1
ATOM 1366 O O . VAL A 1 181 ? 6.041 1.538 -29.904 1.00 97.31 181 VAL A O 1
ATOM 1369 N N . ARG A 1 182 ? 7.627 0.377 -28.830 1.00 97.56 182 ARG A N 1
ATOM 1370 C CA . ARG A 1 182 ? 7.342 0.922 -27.495 1.00 97.56 182 ARG A CA 1
ATOM 1371 C C . ARG A 1 182 ? 8.394 1.929 -27.032 1.00 97.56 182 ARG A C 1
ATOM 1373 O O . ARG A 1 182 ? 8.012 2.919 -26.404 1.00 97.56 182 ARG A O 1
ATOM 1380 N N . ILE A 1 183 ? 9.672 1.683 -27.337 1.00 98.44 183 ILE A N 1
ATOM 1381 C CA . ILE A 1 183 ? 10.819 2.492 -26.894 1.00 98.44 183 ILE A CA 1
ATOM 1382 C C . ILE A 1 183 ? 11.764 2.743 -28.079 1.00 98.44 183 ILE A C 1
ATOM 1384 O O . ILE A 1 183 ? 12.002 1.832 -28.870 1.00 98.44 183 ILE A O 1
ATOM 1388 N N . VAL A 1 184 ? 12.334 3.945 -28.182 1.00 98.31 184 VAL A N 1
ATOM 1389 C CA . VAL A 1 184 ? 13.450 4.265 -29.092 1.00 98.31 184 VAL A CA 1
ATOM 1390 C C . VAL A 1 184 ? 14.573 4.931 -28.297 1.00 98.31 184 VAL A C 1
ATOM 1392 O O . VAL A 1 184 ? 14.354 5.978 -27.688 1.00 98.31 184 VAL A O 1
ATOM 1395 N N . THR A 1 185 ? 15.771 4.350 -28.330 1.00 97.38 185 THR A N 1
ATOM 1396 C CA . THR A 1 185 ? 17.001 4.942 -27.789 1.00 97.38 185 THR A CA 1
ATOM 1397 C C . THR A 1 185 ? 17.752 5.687 -28.887 1.00 97.38 185 THR A C 1
ATOM 1399 O O . THR A 1 185 ? 18.026 5.124 -29.950 1.00 97.38 185 THR A O 1
ATOM 1402 N N . LEU A 1 186 ? 18.097 6.948 -28.620 1.00 96.69 186 LEU A N 1
ATOM 1403 C CA . LEU A 1 186 ? 18.878 7.803 -29.515 1.00 96.69 186 LEU A CA 1
ATOM 1404 C C . LEU A 1 186 ? 19.883 8.678 -28.750 1.00 96.69 186 LEU A C 1
ATOM 1406 O O . LEU A 1 186 ? 19.762 8.883 -27.540 1.00 96.69 186 LEU A O 1
ATOM 1410 N N . ALA A 1 187 ? 20.861 9.215 -29.477 1.00 95.62 187 ALA A N 1
ATOM 1411 C CA . ALA A 1 187 ? 21.821 10.188 -28.966 1.00 95.62 187 ALA A CA 1
ATOM 1412 C C . ALA A 1 187 ? 21.288 11.627 -29.172 1.00 95.62 187 ALA A C 1
ATOM 1414 O O . ALA A 1 187 ? 21.070 12.035 -30.319 1.00 95.62 187 ALA A O 1
ATOM 1415 N N . PRO A 1 188 ? 21.029 12.408 -28.102 1.00 95.44 188 PRO A N 1
ATOM 1416 C CA . PRO A 1 188 ? 20.395 13.723 -28.214 1.00 95.44 188 PRO A CA 1
ATOM 1417 C C . PRO A 1 188 ? 21.283 14.805 -28.848 1.00 95.44 188 PRO A C 1
ATOM 1419 O O . PRO A 1 188 ? 20.747 15.790 -29.348 1.00 95.44 188 PRO A O 1
ATOM 1422 N N . GLU A 1 189 ? 22.606 14.628 -28.884 1.00 93.12 189 GLU A N 1
ATOM 1423 C CA . GLU A 1 189 ? 23.553 15.541 -29.543 1.00 93.12 189 GLU A CA 1
ATOM 1424 C C . GLU A 1 189 ? 23.512 15.490 -31.081 1.00 93.12 189 GLU A C 1
ATOM 1426 O O . GLU A 1 189 ? 24.133 16.321 -31.745 1.00 93.12 189 GLU A O 1
ATOM 1431 N N . LEU A 1 190 ? 22.786 14.533 -31.670 1.00 93.50 190 LEU A N 1
ATOM 1432 C CA . LEU A 1 190 ? 22.555 14.511 -33.112 1.00 93.50 190 LEU A CA 1
ATOM 1433 C C . LEU A 1 190 ? 21.671 15.699 -33.524 1.00 93.50 190 LEU A C 1
ATOM 1435 O O . LEU A 1 190 ? 20.650 15.982 -32.894 1.00 93.50 190 LEU A O 1
ATOM 1439 N N . GLY A 1 191 ? 22.035 16.376 -34.618 1.00 91.25 191 GLY A N 1
ATOM 1440 C CA . GLY A 1 191 ? 21.230 17.465 -35.180 1.00 91.25 191 GLY A CA 1
ATOM 1441 C C . GLY A 1 191 ? 19.779 17.031 -35.417 1.00 91.25 191 GLY A C 1
ATOM 1442 O O . GLY A 1 191 ? 19.526 15.877 -35.739 1.00 91.25 191 GLY A O 1
ATOM 1443 N N . HIS A 1 192 ? 18.820 17.940 -35.226 1.00 93.12 192 HIS A N 1
ATOM 1444 C CA . HIS A 1 192 ? 17.374 17.677 -35.344 1.00 93.12 192 HIS A CA 1
ATOM 1445 C C . HIS A 1 192 ? 16.770 16.639 -34.362 1.00 93.12 192 HIS A C 1
ATOM 1447 O O . HIS A 1 192 ? 15.555 16.425 -34.389 1.00 93.12 192 HIS A O 1
ATOM 1453 N N . SER A 1 193 ? 17.538 16.070 -33.419 1.00 95.00 193 SER A N 1
ATOM 1454 C CA . SER A 1 193 ? 17.046 15.105 -32.412 1.00 95.00 193 SER A CA 1
ATOM 1455 C C . SER A 1 193 ? 15.772 15.565 -31.688 1.00 95.00 193 SER A C 1
ATOM 1457 O O . SER A 1 193 ? 14.832 14.792 -31.522 1.00 95.00 193 SER A O 1
ATOM 1459 N N . GLN A 1 194 ? 15.690 16.844 -31.311 1.00 94.75 194 GLN A N 1
ATOM 1460 C CA . GLN A 1 194 ? 14.551 17.440 -30.602 1.00 94.75 194 GLN A CA 1
ATOM 1461 C C . GLN A 1 194 ? 13.234 17.388 -31.392 1.00 94.75 194 GLN A C 1
ATOM 1463 O O . GLN A 1 194 ? 12.152 17.385 -30.804 1.00 94.75 194 GLN A O 1
ATOM 1468 N N . GLU A 1 195 ? 13.286 17.392 -32.723 1.00 95.62 195 GLU A N 1
ATOM 1469 C CA . GLU A 1 195 ? 12.108 17.223 -33.581 1.00 95.62 195 GLU A CA 1
ATOM 1470 C C . GLU A 1 195 ? 11.626 15.768 -33.555 1.00 95.62 195 GLU A C 1
ATOM 1472 O O . GLU A 1 195 ? 10.458 15.507 -33.261 1.00 95.62 195 GLU A O 1
ATOM 1477 N N . VAL A 1 196 ? 12.556 14.824 -33.717 1.00 97.31 196 VAL A N 1
ATOM 1478 C CA . VAL A 1 196 ? 12.302 13.378 -33.635 1.00 97.31 196 VAL A CA 1
ATOM 1479 C C . VAL A 1 196 ? 11.769 12.969 -32.260 1.00 97.31 196 VAL A C 1
ATOM 1481 O O . VAL A 1 196 ? 10.784 12.236 -32.184 1.00 97.31 196 VAL A O 1
ATOM 1484 N N . ILE A 1 197 ? 12.345 13.490 -31.170 1.00 97.69 197 ILE A N 1
ATOM 1485 C CA . ILE A 1 197 ? 11.874 13.245 -29.798 1.00 97.69 197 ILE A CA 1
ATOM 1486 C C . ILE A 1 197 ? 10.405 13.675 -29.649 1.00 97.69 197 ILE A C 1
ATOM 1488 O O . ILE A 1 197 ? 9.589 12.904 -29.135 1.00 97.69 197 ILE A O 1
ATOM 1492 N N . ARG A 1 198 ? 10.054 14.881 -30.124 1.00 97.25 198 ARG A N 1
ATOM 1493 C CA . ARG A 1 198 ? 8.677 15.407 -30.083 1.00 97.25 198 ARG A CA 1
ATOM 1494 C C . ARG A 1 198 ? 7.718 14.560 -30.919 1.00 97.25 198 ARG A C 1
ATOM 1496 O O . ARG A 1 198 ? 6.634 14.243 -30.435 1.00 97.25 198 ARG A O 1
ATOM 1503 N N . ALA A 1 199 ? 8.114 14.156 -32.125 1.00 97.00 199 ALA A N 1
ATOM 1504 C CA . ALA A 1 199 ? 7.298 13.320 -33.006 1.00 97.00 199 ALA A CA 1
ATOM 1505 C C . ALA A 1 199 ? 7.036 11.921 -32.415 1.00 97.00 199 ALA A C 1
ATOM 1507 O O . ALA A 1 199 ? 5.887 11.487 -32.340 1.00 97.00 199 ALA A O 1
ATOM 1508 N N . LEU A 1 200 ? 8.073 11.243 -31.909 1.00 97.88 200 LEU A N 1
ATOM 1509 C CA . LEU A 1 200 ? 7.948 9.935 -31.253 1.00 97.88 200 LEU A CA 1
ATOM 1510 C C . LEU A 1 200 ? 7.092 10.013 -29.978 1.00 97.88 200 LEU A C 1
ATOM 1512 O O . LEU A 1 200 ? 6.192 9.195 -29.782 1.00 97.88 200 LEU A O 1
ATOM 1516 N N . THR A 1 201 ? 7.300 11.043 -29.152 1.00 95.94 201 THR A N 1
ATOM 1517 C CA . THR A 1 201 ? 6.506 11.261 -27.931 1.00 95.94 201 THR A CA 1
ATOM 1518 C C . THR A 1 201 ? 5.036 11.563 -28.258 1.00 95.94 201 THR A C 1
ATOM 1520 O O . THR A 1 201 ? 4.146 11.102 -27.546 1.00 95.94 201 THR A O 1
ATOM 1523 N N . ALA A 1 202 ? 4.748 12.263 -29.363 1.00 96.56 202 ALA A N 1
ATOM 1524 C CA . ALA A 1 202 ? 3.382 12.498 -29.842 1.00 96.56 202 ALA A CA 1
ATOM 1525 C C . ALA A 1 202 ? 2.676 11.216 -30.332 1.00 96.56 202 ALA A C 1
ATOM 1527 O O . ALA A 1 202 ? 1.454 11.118 -30.222 1.00 96.56 202 ALA A O 1
ATOM 1528 N N . LEU A 1 203 ? 3.429 10.213 -30.802 1.00 96.06 203 LEU A N 1
ATOM 1529 C CA . LEU A 1 203 ? 2.930 8.856 -31.072 1.00 96.06 203 LEU A CA 1
ATOM 1530 C C . LEU A 1 203 ? 2.805 7.989 -29.801 1.00 96.06 203 LEU A C 1
ATOM 1532 O O . LEU A 1 203 ? 2.381 6.838 -29.876 1.00 96.06 203 LEU A O 1
ATOM 1536 N N . GLY A 1 204 ? 3.164 8.514 -28.624 1.00 95.50 204 GLY A N 1
ATOM 1537 C CA . GLY A 1 204 ? 3.160 7.779 -27.356 1.00 95.50 204 GLY A CA 1
ATOM 1538 C C . GLY A 1 204 ? 4.330 6.802 -27.184 1.00 95.50 204 GLY A C 1
ATOM 1539 O O . GLY A 1 204 ? 4.328 6.012 -26.233 1.00 95.50 204 GLY A O 1
ATOM 1540 N N . ILE A 1 205 ? 5.323 6.843 -28.077 1.00 97.75 205 ILE A N 1
ATOM 1541 C CA . ILE A 1 205 ? 6.555 6.049 -27.999 1.00 97.75 205 ILE A CA 1
ATOM 1542 C C . ILE A 1 205 ? 7.459 6.673 -26.931 1.00 97.75 205 ILE A C 1
ATOM 1544 O O . ILE A 1 205 ? 7.655 7.888 -26.901 1.00 97.75 205 ILE A O 1
ATOM 1548 N N . CYS A 1 206 ? 8.005 5.851 -26.035 1.00 97.75 206 CYS A N 1
ATOM 1549 C CA . CYS A 1 206 ? 8.969 6.326 -25.049 1.00 97.75 206 CYS A CA 1
ATOM 1550 C C . CYS A 1 206 ? 10.308 6.609 -25.738 1.00 97.75 206 CYS A C 1
ATOM 1552 O O . CYS A 1 206 ? 10.845 5.742 -26.428 1.00 97.75 206 CYS A O 1
ATOM 1554 N N . VAL A 1 207 ? 10.854 7.810 -25.543 1.00 98.00 207 VAL A N 1
ATOM 1555 C CA . VAL A 1 207 ? 12.176 8.163 -26.067 1.00 98.00 207 VAL A CA 1
ATOM 1556 C C . VAL A 1 207 ? 13.198 8.115 -24.941 1.00 98.00 207 VAL A C 1
ATOM 1558 O O . VAL A 1 207 ? 12.998 8.714 -23.877 1.00 98.00 207 VAL A O 1
ATOM 1561 N N . SER A 1 208 ? 14.281 7.389 -25.198 1.00 97.62 208 SER A N 1
ATOM 1562 C CA . SER A 1 208 ? 15.379 7.160 -24.271 1.00 97.62 208 SER A CA 1
ATOM 1563 C C . SER A 1 208 ? 16.679 7.773 -24.774 1.00 97.62 208 SER A C 1
ATOM 1565 O O . SER A 1 208 ? 16.923 7.843 -25.981 1.00 97.62 208 SER A O 1
ATOM 1567 N N . LEU A 1 209 ? 17.522 8.197 -23.837 1.00 95.88 209 LEU A N 1
ATOM 1568 C CA . LEU A 1 209 ? 18.844 8.751 -24.106 1.00 95.88 209 LEU A CA 1
ATOM 1569 C C . LEU A 1 209 ? 19.909 7.686 -23.817 1.00 95.88 209 LEU A C 1
ATOM 1571 O O . LEU A 1 209 ? 19.970 7.142 -22.715 1.00 95.88 209 LEU A O 1
ATOM 1575 N N . GLY A 1 210 ? 20.753 7.379 -24.799 1.00 90.12 210 GLY A N 1
ATOM 1576 C CA . GLY A 1 210 ? 21.788 6.350 -24.677 1.00 90.12 210 GLY A CA 1
ATOM 1577 C C . GLY A 1 210 ? 22.857 6.484 -25.756 1.00 90.12 210 GLY A C 1
ATOM 1578 O O . GLY A 1 210 ? 22.659 7.210 -26.729 1.00 90.12 210 GLY A O 1
ATOM 1579 N N . HIS A 1 211 ? 23.993 5.798 -25.573 1.00 86.12 211 HIS A N 1
ATOM 1580 C CA . HIS A 1 211 ? 25.112 5.782 -26.530 1.00 86.12 211 HIS A CA 1
ATOM 1581 C C . HIS A 1 211 ? 25.516 7.189 -27.007 1.00 86.12 211 HIS A C 1
ATOM 1583 O O . HIS A 1 211 ? 25.505 7.493 -28.202 1.00 86.12 211 HIS A O 1
ATOM 1589 N N . SER A 1 212 ? 25.830 8.065 -26.050 1.00 87.62 212 SER A N 1
ATOM 1590 C CA . SER A 1 212 ? 25.894 9.515 -26.250 1.00 87.62 212 SER A CA 1
ATOM 1591 C C . SER A 1 212 ? 27.046 10.171 -25.477 1.00 87.62 212 SER A C 1
ATOM 1593 O O . SER A 1 212 ? 27.442 9.710 -24.401 1.00 87.62 212 SER A O 1
ATOM 1595 N N . VAL A 1 213 ? 27.581 11.253 -26.049 1.00 87.00 213 VAL A N 1
ATOM 1596 C CA . VAL A 1 213 ? 28.567 12.175 -25.455 1.00 87.00 213 VAL A CA 1
ATOM 1597 C C . VAL A 1 213 ? 27.945 13.512 -25.020 1.00 87.00 213 VAL A C 1
ATOM 1599 O O . VAL A 1 213 ? 28.678 14.455 -24.738 1.00 87.00 213 VAL A O 1
ATOM 1602 N N . ALA A 1 214 ? 26.613 13.616 -24.984 1.00 87.62 214 ALA A N 1
ATOM 1603 C CA . ALA A 1 214 ? 25.905 14.862 -24.706 1.00 87.62 214 ALA A CA 1
ATOM 1604 C C . ALA A 1 214 ? 26.182 15.435 -23.305 1.00 87.62 214 ALA A C 1
ATOM 1606 O O . ALA A 1 214 ? 26.174 14.713 -22.298 1.00 87.62 214 ALA A O 1
ATOM 1607 N N . ASP A 1 215 ? 26.337 16.761 -23.262 1.00 90.31 215 ASP A N 1
ATOM 1608 C CA . ASP A 1 215 ? 26.393 17.541 -22.029 1.00 90.31 215 ASP A CA 1
ATOM 1609 C C . ASP A 1 215 ? 25.029 17.572 -21.312 1.00 90.31 215 ASP A C 1
ATOM 1611 O O . ASP A 1 215 ? 23.985 17.191 -21.859 1.00 90.31 215 ASP A O 1
ATOM 1615 N N . LEU A 1 216 ? 25.021 18.023 -20.054 1.00 90.12 216 LEU A N 1
ATOM 1616 C CA . LEU A 1 216 ? 23.786 18.115 -19.273 1.00 90.12 216 LEU A CA 1
ATOM 1617 C C . LEU A 1 216 ? 22.744 19.040 -19.934 1.00 90.12 216 LEU A C 1
ATOM 1619 O O . LEU A 1 216 ? 21.552 18.762 -19.840 1.00 90.12 216 LEU A O 1
ATOM 1623 N N . GLY A 1 217 ? 23.164 20.110 -20.618 1.00 92.50 217 GLY A N 1
ATOM 1624 C CA . GLY A 1 217 ? 22.247 21.050 -21.277 1.00 92.50 217 GLY A CA 1
ATOM 1625 C C . GLY A 1 217 ? 21.464 20.402 -22.423 1.00 92.50 217 GLY A C 1
ATOM 1626 O O . GLY A 1 217 ? 20.234 20.423 -22.433 1.00 92.50 217 GLY A O 1
ATOM 1627 N N . THR A 1 218 ? 22.172 19.741 -23.337 1.00 94.19 218 THR A N 1
ATOM 1628 C CA . THR A 1 218 ? 21.604 18.977 -24.457 1.00 94.19 218 THR A CA 1
ATOM 1629 C C . THR A 1 218 ? 20.694 17.854 -23.952 1.00 94.19 218 THR A C 1
ATOM 1631 O O . THR A 1 218 ? 19.604 17.634 -24.487 1.00 94.19 218 THR A O 1
ATOM 1634 N N . ALA A 1 219 ? 21.103 17.168 -22.879 1.00 93.50 219 ALA A N 1
ATOM 1635 C CA . ALA A 1 219 ? 20.298 16.137 -22.234 1.00 93.50 219 ALA A CA 1
ATOM 1636 C C . ALA A 1 219 ? 18.992 16.705 -21.636 1.00 93.50 219 ALA A C 1
ATOM 1638 O O . ALA A 1 219 ? 17.922 16.117 -21.803 1.00 93.50 219 ALA A O 1
ATOM 1639 N N . GLU A 1 220 ? 19.039 17.870 -20.984 1.00 95.06 220 GLU A N 1
ATOM 1640 C CA . GLU A 1 220 ? 17.856 18.546 -20.437 1.00 95.06 220 GLU A CA 1
ATOM 1641 C C . GLU A 1 220 ? 16.918 19.071 -21.532 1.00 95.06 220 GLU A C 1
ATOM 1643 O O . GLU A 1 220 ? 15.701 18.960 -21.386 1.00 95.06 220 GLU A O 1
ATOM 1648 N N . GLU A 1 221 ? 17.440 19.595 -22.645 1.00 95.25 221 GLU A N 1
ATOM 1649 C CA . GLU A 1 221 ? 16.629 20.008 -23.801 1.00 95.25 221 GLU A CA 1
ATOM 1650 C C . GLU A 1 221 ? 15.926 18.815 -24.471 1.00 95.25 221 GLU A C 1
ATOM 1652 O O . GLU A 1 221 ? 14.762 18.918 -24.882 1.00 95.25 221 GLU A O 1
ATOM 1657 N N . ALA A 1 222 ? 16.576 17.648 -24.516 1.00 96.00 222 ALA A N 1
ATOM 1658 C CA . ALA A 1 222 ? 15.962 16.404 -24.970 1.00 96.00 222 ALA A CA 1
ATOM 1659 C C . ALA A 1 222 ? 14.822 15.945 -24.038 1.00 96.00 222 ALA A C 1
ATOM 1661 O O . ALA A 1 222 ? 13.749 15.549 -24.509 1.00 96.00 222 ALA A O 1
ATOM 1662 N N . VAL A 1 223 ? 14.993 16.078 -22.717 1.00 95.75 223 VAL A N 1
ATOM 1663 C CA . VAL A 1 223 ? 13.911 15.834 -21.749 1.00 95.75 223 VAL A CA 1
ATOM 1664 C C . VAL A 1 223 ? 12.779 16.843 -21.917 1.00 95.75 223 VAL A C 1
ATOM 1666 O O . VAL A 1 223 ? 11.619 16.439 -21.997 1.00 95.75 223 VAL A O 1
ATOM 1669 N N . GLN A 1 224 ? 13.066 18.141 -22.029 1.00 94.69 224 GLN A N 1
ATOM 1670 C CA . GLN A 1 224 ? 12.042 19.162 -22.286 1.00 94.69 224 GLN A CA 1
ATOM 1671 C C . GLN A 1 224 ? 11.223 18.807 -23.537 1.00 94.69 224 GLN A C 1
ATOM 1673 O O . GLN A 1 224 ? 9.990 18.784 -23.468 1.00 94.69 224 GLN A O 1
ATOM 1678 N N . SER A 1 225 ? 11.908 18.406 -24.615 1.00 95.69 225 SER A N 1
ATOM 1679 C CA . SER A 1 225 ? 11.326 17.973 -25.893 1.00 95.69 225 SER A CA 1
ATOM 1680 C C . SER A 1 225 ? 10.445 16.722 -25.795 1.00 95.69 225 SER A C 1
ATOM 1682 O O . SER A 1 225 ? 9.488 16.606 -26.556 1.00 95.69 225 SER A O 1
ATOM 1684 N N . GLY A 1 226 ? 10.715 15.799 -24.866 1.00 95.38 226 GLY A N 1
ATOM 1685 C CA . GLY A 1 226 ? 9.844 14.636 -24.647 1.00 95.38 226 GLY A CA 1
ATOM 1686 C C . GLY A 1 226 ? 10.480 13.426 -23.965 1.00 95.38 226 GLY A C 1
ATOM 1687 O O . GLY A 1 226 ? 9.740 12.626 -23.399 1.00 95.38 226 GLY A O 1
ATOM 1688 N N . ALA A 1 227 ? 11.812 13.299 -23.961 1.00 96.69 227 ALA A N 1
ATOM 1689 C CA . ALA A 1 227 ? 12.489 12.106 -23.450 1.00 96.69 227 ALA A CA 1
ATOM 1690 C C . ALA A 1 227 ? 12.172 11.826 -21.965 1.00 96.69 227 ALA A C 1
ATOM 1692 O O . ALA A 1 227 ? 12.017 12.750 -21.158 1.00 96.69 227 ALA A O 1
ATOM 1693 N N . THR A 1 228 ? 12.063 10.541 -21.615 1.00 95.50 228 THR A N 1
ATOM 1694 C CA . THR A 1 228 ? 11.685 10.074 -20.265 1.00 95.50 228 THR A CA 1
ATOM 1695 C C . THR A 1 228 ? 12.554 8.944 -19.715 1.00 95.50 228 THR A C 1
ATOM 1697 O O . THR A 1 228 ? 12.410 8.604 -18.537 1.00 95.50 228 THR A O 1
ATOM 1700 N N . PHE A 1 229 ? 13.453 8.375 -20.523 1.00 97.31 229 PHE A N 1
ATOM 1701 C CA . PHE A 1 229 ? 14.288 7.234 -20.143 1.00 97.31 229 PHE A CA 1
ATOM 1702 C C . PHE A 1 229 ? 15.775 7.465 -20.450 1.00 97.31 229 PHE A C 1
ATOM 1704 O O . PHE A 1 229 ? 16.135 8.347 -21.235 1.00 97.31 229 PHE A O 1
ATOM 1711 N N . ILE A 1 230 ? 16.632 6.675 -19.806 1.00 95.44 230 ILE A N 1
ATOM 1712 C CA . ILE A 1 230 ? 18.077 6.613 -20.037 1.00 95.44 230 ILE A CA 1
ATOM 1713 C C . ILE A 1 230 ? 18.455 5.132 -20.145 1.00 95.44 230 ILE A C 1
ATOM 1715 O O . ILE A 1 230 ? 18.198 4.365 -19.212 1.00 95.44 230 ILE A O 1
ATOM 1719 N N . THR A 1 231 ? 19.053 4.722 -21.262 1.00 86.25 231 THR A N 1
ATOM 1720 C CA . THR A 1 231 ? 19.302 3.304 -21.575 1.00 86.25 231 THR A CA 1
ATOM 1721 C C . THR A 1 231 ? 20.671 2.852 -21.068 1.00 86.25 231 THR A C 1
ATOM 1723 O O . THR A 1 231 ? 21.675 3.498 -21.358 1.00 86.25 231 THR A O 1
ATOM 1726 N N . HIS A 1 232 ? 20.678 1.782 -20.263 1.00 70.56 232 HIS A N 1
ATOM 1727 C CA . HIS A 1 232 ? 21.780 1.298 -19.413 1.00 70.56 232 HIS A CA 1
ATOM 1728 C C . HIS A 1 232 ? 22.747 2.401 -18.907 1.00 70.56 232 HIS A C 1
ATOM 1730 O O . HIS A 1 232 ? 23.812 2.654 -19.465 1.00 70.56 232 HIS A O 1
ATOM 1736 N N . LEU A 1 233 ? 22.370 3.086 -17.821 1.00 76.19 233 LEU A N 1
ATOM 1737 C CA . LEU A 1 233 ? 23.149 4.188 -17.239 1.00 76.19 233 LEU A CA 1
ATOM 1738 C C . LEU A 1 233 ? 24.606 3.771 -16.940 1.00 76.19 233 LEU A C 1
ATOM 1740 O O . LEU A 1 233 ? 24.862 2.667 -16.464 1.00 76.19 233 LEU A O 1
ATOM 1744 N N . PHE A 1 234 ? 25.549 4.688 -17.182 1.00 67.19 234 PHE A N 1
ATOM 1745 C CA . PHE A 1 234 ? 27.013 4.501 -17.169 1.00 67.19 234 PHE A CA 1
ATOM 1746 C C . PHE A 1 234 ? 27.574 3.641 -18.316 1.00 67.19 234 PHE A C 1
ATOM 1748 O O . PHE A 1 234 ? 28.677 3.931 -18.790 1.00 67.19 234 PHE A O 1
ATOM 1755 N N . ASN A 1 235 ? 26.834 2.647 -18.811 1.00 61.69 235 ASN A N 1
ATOM 1756 C CA . ASN A 1 235 ? 27.258 1.824 -19.941 1.00 61.69 235 ASN A CA 1
ATOM 1757 C C . ASN A 1 235 ? 27.111 2.588 -21.262 1.00 61.69 235 ASN A C 1
ATOM 1759 O O . ASN A 1 235 ? 26.157 3.327 -21.484 1.00 61.69 235 ASN A O 1
ATOM 1763 N N . ALA A 1 236 ? 28.130 2.473 -22.119 1.00 51.38 236 ALA A N 1
ATOM 1764 C CA . ALA A 1 236 ? 28.270 3.258 -23.349 1.00 51.38 236 ALA A CA 1
ATOM 1765 C C . ALA A 1 236 ? 28.066 4.787 -23.175 1.00 51.38 236 ALA A C 1
ATOM 1767 O O . ALA A 1 236 ? 27.690 5.487 -24.111 1.00 51.38 236 ALA A O 1
ATOM 1768 N N . MET A 1 237 ? 28.352 5.327 -21.987 1.00 47.81 237 MET A N 1
ATOM 1769 C CA . MET A 1 237 ? 28.299 6.761 -21.670 1.00 47.81 237 MET A CA 1
ATOM 1770 C C . MET A 1 237 ? 29.702 7.281 -21.321 1.00 47.81 237 MET A C 1
ATOM 1772 O O . MET A 1 237 ? 30.716 6.622 -21.578 1.00 47.81 237 MET A O 1
ATOM 1776 N N . LEU A 1 238 ? 29.802 8.500 -20.794 1.00 40.78 238 LEU A N 1
ATOM 1777 C CA . LEU A 1 238 ? 31.048 9.079 -20.287 1.00 40.78 238 LEU A CA 1
ATOM 1778 C C . LEU A 1 238 ? 31.326 8.495 -18.880 1.00 40.78 238 LEU A C 1
ATOM 1780 O O . LEU A 1 238 ? 30.559 8.765 -17.956 1.00 40.78 238 LEU A O 1
ATOM 1784 N N . PRO A 1 239 ? 32.360 7.645 -18.703 1.00 36.38 239 PRO A N 1
ATOM 1785 C CA . PRO A 1 239 ? 32.533 6.865 -17.478 1.00 36.38 239 PRO A CA 1
ATOM 1786 C C . PRO A 1 239 ? 33.131 7.690 -16.332 1.00 36.38 239 PRO A C 1
ATOM 1788 O O . PRO A 1 239 ? 33.706 8.761 -16.540 1.00 36.38 239 PRO A O 1
ATOM 1791 N N . VAL A 1 240 ? 33.052 7.137 -15.119 1.00 31.23 240 VAL A N 1
ATOM 1792 C CA . VAL A 1 240 ? 33.735 7.648 -13.922 1.00 31.23 240 VAL A CA 1
ATOM 1793 C C . VAL A 1 240 ? 35.005 6.826 -13.695 1.00 31.23 240 VAL A C 1
ATOM 1795 O O . VAL A 1 240 ? 34.926 5.625 -13.442 1.00 31.23 240 VAL A O 1
ATOM 1798 N N . SER A 1 241 ? 36.184 7.443 -13.772 1.00 27.97 241 SER A N 1
ATOM 1799 C CA . SER A 1 241 ? 37.462 6.825 -13.377 1.00 27.97 241 SER A CA 1
ATOM 1800 C C . SER A 1 241 ? 38.489 7.887 -12.965 1.00 27.97 241 SER A C 1
ATOM 1802 O O . SER A 1 241 ? 38.425 9.006 -13.473 1.00 27.97 241 SER A O 1
ATOM 1804 N N . PRO A 1 242 ? 39.446 7.574 -12.071 1.00 29.22 242 PRO A N 1
ATOM 1805 C CA . PRO A 1 242 ? 40.608 8.426 -11.848 1.00 29.22 242 PRO A CA 1
ATOM 1806 C C . PRO A 1 242 ? 41.548 8.315 -13.055 1.00 29.22 242 PRO A C 1
ATOM 1808 O O . PRO A 1 242 ? 41.909 7.207 -13.453 1.00 29.22 242 PRO A O 1
ATOM 1811 N N . GLY A 1 243 ? 41.942 9.446 -13.640 1.00 27.08 243 GLY A N 1
ATOM 1812 C CA . GLY A 1 243 ? 42.899 9.458 -14.748 1.00 27.08 243 GLY A CA 1
ATOM 1813 C C . GLY A 1 243 ? 44.313 9.038 -14.310 1.00 27.08 243 GLY A C 1
ATOM 1814 O O . GLY A 1 243 ? 44.677 9.246 -13.149 1.00 27.08 243 GLY A O 1
ATOM 1815 N N . PRO A 1 244 ? 45.132 8.472 -15.216 1.00 28.39 244 PRO A N 1
ATOM 1816 C CA . PRO A 1 244 ? 46.548 8.248 -14.946 1.00 28.39 244 PRO A CA 1
ATOM 1817 C C . PRO A 1 244 ? 47.268 9.592 -14.782 1.00 28.39 244 PRO A C 1
ATOM 1819 O O . PRO A 1 244 ? 46.966 10.556 -15.487 1.00 28.39 244 PRO A O 1
ATOM 1822 N N . ALA A 1 245 ? 48.246 9.651 -13.878 1.00 28.88 245 ALA A N 1
ATOM 1823 C CA . ALA A 1 245 ? 49.119 10.813 -13.770 1.00 28.88 245 ALA A CA 1
ATOM 1824 C C . ALA A 1 245 ? 49.957 10.945 -15.052 1.00 28.88 245 ALA A C 1
ATOM 1826 O O . ALA A 1 245 ? 50.671 10.014 -15.424 1.00 28.88 245 ALA A O 1
ATOM 1827 N N . GLN A 1 246 ? 49.867 12.093 -15.723 1.00 30.94 246 GLN A N 1
ATOM 1828 C CA . GLN A 1 246 ? 50.834 12.468 -16.750 1.00 30.94 246 GLN A CA 1
ATOM 1829 C C . GLN A 1 246 ? 52.073 13.036 -16.055 1.00 30.94 246 GLN A C 1
ATOM 1831 O O . GLN A 1 246 ? 51.958 13.957 -15.248 1.00 30.94 246 GLN A O 1
ATOM 1836 N N . GLU A 1 247 ? 53.246 12.486 -16.359 1.00 31.53 247 GLU A N 1
ATOM 1837 C CA . GLU A 1 247 ? 54.518 13.097 -15.974 1.00 31.53 247 GLU A CA 1
ATOM 1838 C C . GLU A 1 247 ? 54.728 14.371 -16.808 1.00 31.53 247 GLU A C 1
ATOM 1840 O O . GLU A 1 247 ? 54.598 14.348 -18.035 1.00 31.53 247 GLU A O 1
ATOM 1845 N N . GLU A 1 248 ? 55.033 15.496 -16.156 1.00 31.61 248 GLU A N 1
ATOM 1846 C CA . GLU A 1 248 ? 55.280 16.765 -16.848 1.00 31.61 248 GLU A CA 1
ATOM 1847 C C . GLU A 1 248 ? 56.658 16.747 -17.532 1.00 31.61 248 GLU A C 1
ATOM 1849 O O . GLU A 1 248 ? 57.697 16.890 -16.889 1.00 31.61 248 GLU A O 1
ATOM 1854 N N . GLY A 1 249 ? 56.666 16.578 -18.856 1.00 31.39 249 GLY A N 1
ATOM 1855 C CA . GLY A 1 249 ? 57.853 16.761 -19.693 1.00 31.39 249 GLY A CA 1
ATOM 1856 C C . GLY A 1 249 ? 57.966 18.200 -20.201 1.00 31.39 249 GLY A C 1
ATOM 1857 O O . GLY A 1 249 ? 57.107 18.658 -20.954 1.00 31.39 249 GLY A O 1
ATOM 1858 N N . GLU A 1 250 ? 59.030 18.912 -19.828 1.00 39.03 250 GLU A N 1
ATOM 1859 C CA . GLU A 1 250 ? 59.267 20.296 -20.263 1.00 39.03 250 GLU A CA 1
ATOM 1860 C C . GLU A 1 250 ? 59.535 20.399 -21.782 1.00 39.03 250 GLU A C 1
ATOM 1862 O O . GLU A 1 250 ? 60.432 19.747 -22.319 1.00 39.03 250 GLU A O 1
ATOM 1867 N N . GLY A 1 251 ? 58.803 21.274 -22.485 1.00 31.19 251 GLY A N 1
ATOM 1868 C CA . GLY A 1 251 ? 59.009 21.550 -23.914 1.00 31.19 251 GLY A CA 1
ATOM 1869 C C . GLY A 1 251 ? 58.245 22.798 -24.400 1.00 31.19 251 GLY A C 1
ATOM 1870 O O . GLY A 1 251 ? 57.074 22.955 -24.054 1.00 31.19 251 GLY A O 1
ATOM 1871 N N . PRO A 1 252 ? 58.860 23.722 -25.171 1.00 40.16 252 PRO A N 1
ATOM 1872 C CA . PRO A 1 252 ? 58.275 25.043 -25.419 1.00 40.16 252 PRO A CA 1
ATOM 1873 C C . PRO A 1 252 ? 57.321 25.138 -26.630 1.00 40.16 252 PRO A C 1
ATOM 1875 O O . PRO A 1 252 ? 57.669 24.808 -27.759 1.00 40.16 252 PRO A O 1
ATOM 1878 N N . CYS A 1 253 ? 56.146 25.711 -26.362 1.00 38.19 253 CYS A N 1
ATOM 1879 C CA . CYS A 1 253 ? 55.214 26.448 -27.230 1.00 38.19 253 CYS A CA 1
ATOM 1880 C C . CYS A 1 253 ? 55.413 26.466 -28.768 1.00 38.19 253 CYS A C 1
ATOM 1882 O O . CYS A 1 253 ? 56.225 27.244 -29.272 1.00 38.19 253 CYS A O 1
ATOM 1884 N N . CYS A 1 254 ? 54.465 25.876 -29.517 1.00 29.22 254 CYS A N 1
ATOM 1885 C CA . CYS A 1 254 ? 53.909 26.516 -30.725 1.00 29.22 254 CYS A CA 1
ATOM 1886 C C . CYS A 1 254 ? 52.482 26.041 -31.113 1.00 29.22 254 CYS A C 1
ATOM 1888 O O . CYS A 1 254 ? 52.194 24.860 -31.251 1.00 29.22 254 CYS A O 1
ATOM 1890 N N . HIS A 1 255 ? 51.595 27.025 -31.292 1.00 41.47 255 HIS A N 1
ATOM 1891 C CA . HIS A 1 255 ? 50.278 27.041 -31.958 1.00 41.47 255 HIS A CA 1
ATOM 1892 C C . HIS A 1 255 ? 49.601 25.734 -32.443 1.00 41.47 255 HIS A C 1
ATOM 1894 O O . HIS A 1 255 ? 49.715 25.370 -33.613 1.00 41.47 255 HIS A O 1
ATOM 1900 N N . SER A 1 256 ? 48.689 25.190 -31.628 1.00 31.11 256 SER A N 1
ATOM 1901 C CA . SER A 1 256 ? 47.249 25.022 -31.952 1.00 31.11 256 SER A CA 1
ATOM 1902 C C . SER A 1 256 ? 46.491 24.488 -30.726 1.00 31.11 256 SER A C 1
ATOM 1904 O O . SER A 1 256 ? 47.043 23.646 -30.020 1.00 31.11 256 SER A O 1
ATOM 1906 N N . PRO A 1 257 ? 45.245 24.919 -30.442 1.00 33.81 257 PRO A N 1
ATOM 1907 C CA . PRO A 1 257 ? 44.414 24.215 -29.472 1.00 33.81 257 PRO A CA 1
ATOM 1908 C C . PRO A 1 257 ? 43.994 22.858 -30.070 1.00 33.81 257 PRO A C 1
ATOM 1910 O O . PRO A 1 257 ? 43.437 22.843 -31.172 1.00 33.81 257 PRO A O 1
ATOM 1913 N N . PRO A 1 258 ? 44.240 21.719 -29.398 1.00 33.69 258 PRO A N 1
ATOM 1914 C CA . PRO A 1 258 ? 43.639 20.457 -29.814 1.00 33.69 258 PRO A CA 1
ATOM 1915 C C . PRO A 1 258 ? 42.108 20.531 -29.651 1.00 33.69 258 PRO A C 1
ATOM 1917 O O . PRO A 1 258 ? 41.623 21.295 -28.808 1.00 33.69 258 PRO A O 1
ATOM 1920 N N . PRO A 1 259 ? 41.328 19.746 -30.418 1.00 34.84 259 PRO A N 1
ATOM 1921 C CA . PRO A 1 259 ? 39.905 19.588 -30.132 1.00 34.84 259 PRO A CA 1
ATOM 1922 C C . PRO A 1 259 ? 39.722 19.061 -28.696 1.00 34.84 259 PRO A C 1
ATOM 1924 O O . PRO A 1 259 ? 40.557 18.278 -28.229 1.00 34.84 259 PRO A O 1
ATOM 1927 N N . PRO A 1 260 ? 38.669 19.483 -27.972 1.00 35.09 260 PRO A N 1
ATOM 1928 C CA . PRO A 1 260 ? 38.445 19.035 -26.603 1.00 35.09 260 PRO A CA 1
ATOM 1929 C C . PRO A 1 260 ? 38.266 17.514 -26.577 1.00 35.09 260 PRO A C 1
ATOM 1931 O O . PRO A 1 260 ? 37.403 16.971 -27.262 1.00 35.09 260 PRO A O 1
ATOM 1934 N N . ALA A 1 261 ? 39.096 16.824 -25.792 1.00 33.22 261 ALA A N 1
ATOM 1935 C CA . ALA A 1 261 ? 38.968 15.384 -25.600 1.00 33.22 261 ALA A CA 1
ATOM 1936 C C . ALA A 1 261 ? 37.624 15.057 -24.913 1.00 33.22 261 ALA A C 1
ATOM 1938 O O . ALA A 1 261 ? 37.218 15.813 -24.025 1.00 33.22 261 ALA A O 1
ATOM 1939 N N . PRO A 1 262 ? 36.945 13.950 -25.277 1.00 36.41 262 PRO A N 1
ATOM 1940 C CA . PRO A 1 262 ? 35.606 13.635 -24.778 1.00 36.41 262 PRO A CA 1
ATOM 1941 C C . PRO A 1 262 ? 35.600 13.513 -23.250 1.00 36.41 262 PRO A C 1
ATOM 1943 O O . PRO A 1 262 ? 36.251 12.643 -22.664 1.00 36.41 262 PRO A O 1
ATOM 1946 N N . THR A 1 263 ? 34.877 14.421 -22.597 1.00 39.69 263 THR A N 1
ATOM 1947 C CA . THR A 1 263 ? 34.974 14.670 -21.156 1.00 39.69 263 THR A CA 1
ATOM 1948 C C . THR A 1 263 ? 34.302 13.576 -20.336 1.00 39.69 263 THR A C 1
ATOM 1950 O O . THR A 1 263 ? 33.082 13.519 -20.228 1.00 39.69 263 THR A O 1
ATOM 1953 N N . GLN A 1 264 ? 35.111 12.723 -19.702 1.00 52.53 264 GLN A N 1
ATOM 1954 C CA . GLN A 1 264 ? 34.684 11.851 -18.597 1.00 52.53 264 GLN A CA 1
ATOM 1955 C C . GLN A 1 264 ? 33.917 12.655 -17.532 1.00 52.53 264 GLN A C 1
ATOM 1957 O O . GLN A 1 264 ? 34.164 13.853 -17.400 1.00 52.53 264 GLN A O 1
ATOM 1962 N N . PHE A 1 265 ? 33.023 12.004 -16.772 1.00 55.16 265 PHE A N 1
ATOM 1963 C CA . PHE A 1 265 ? 32.124 12.652 -15.799 1.00 55.16 265 PHE A CA 1
ATOM 1964 C C . PHE A 1 265 ? 32.833 13.753 -14.989 1.00 55.16 265 PHE A C 1
ATOM 1966 O O . PHE A 1 265 ? 33.728 13.470 -14.186 1.00 55.16 265 PHE A O 1
ATOM 1973 N N . HIS A 1 266 ? 32.449 15.014 -15.209 1.00 59.56 266 HIS A N 1
ATOM 1974 C CA . HIS A 1 266 ? 33.226 16.162 -14.759 1.00 59.56 266 HIS A CA 1
ATOM 1975 C C . HIS A 1 266 ? 32.429 17.053 -13.802 1.00 59.56 266 HIS A C 1
ATOM 1977 O O . HIS A 1 266 ? 31.244 17.306 -13.981 1.00 59.56 266 HIS A O 1
ATOM 1983 N N . HIS A 1 267 ? 33.100 17.634 -12.806 1.00 60.75 267 HIS A N 1
ATOM 1984 C CA . HIS A 1 267 ? 32.459 18.498 -11.802 1.00 60.75 267 HIS A CA 1
ATOM 1985 C C . HIS A 1 267 ? 31.840 19.796 -12.367 1.00 60.75 267 HIS A C 1
ATOM 1987 O O . HIS A 1 267 ? 31.174 20.519 -11.629 1.00 60.75 267 HIS A O 1
ATOM 1993 N N . ARG A 1 268 ? 32.085 20.121 -13.647 1.00 69.75 268 ARG A N 1
ATOM 1994 C CA . ARG A 1 268 ? 31.467 21.256 -14.366 1.00 69.75 268 ARG A CA 1
ATOM 1995 C C . ARG A 1 268 ? 30.399 20.835 -15.374 1.00 69.75 268 ARG A C 1
ATOM 1997 O O . ARG A 1 268 ? 29.601 21.677 -15.762 1.00 69.75 268 ARG A O 1
ATOM 2004 N N . ASP A 1 269 ? 30.414 19.571 -15.787 1.00 78.56 269 ASP A N 1
ATOM 2005 C CA . ASP A 1 269 ? 29.398 18.964 -16.640 1.00 78.56 269 ASP A CA 1
ATOM 2006 C C . ASP A 1 269 ? 29.314 17.452 -16.337 1.00 78.56 269 ASP A C 1
ATOM 2008 O O . ASP A 1 269 ? 30.241 16.700 -16.658 1.00 78.56 269 ASP A O 1
ATOM 2012 N N . PRO A 1 270 ? 28.233 16.994 -15.683 1.00 82.00 270 PRO A N 1
ATOM 2013 C CA . PRO A 1 270 ? 27.992 15.579 -15.418 1.00 82.00 270 PRO A CA 1
ATOM 2014 C C . PRO A 1 270 ? 27.398 14.824 -16.626 1.00 82.00 270 PRO A C 1
ATOM 2016 O O . PRO A 1 270 ? 27.148 13.621 -16.511 1.00 82.00 270 PRO A O 1
ATOM 2019 N N . GLY A 1 271 ? 27.122 15.502 -17.749 1.00 86.69 271 GLY A N 1
ATOM 2020 C CA . GLY A 1 271 ? 26.448 14.928 -18.914 1.00 86.69 271 GLY A CA 1
ATOM 2021 C C . GLY A 1 271 ? 25.052 14.383 -18.590 1.00 86.69 271 GLY A C 1
ATOM 2022 O O . GLY A 1 271 ? 24.416 14.779 -17.608 1.00 86.69 271 GLY A O 1
ATOM 2023 N N . ILE A 1 272 ? 24.603 13.394 -19.371 1.00 87.94 272 ILE A N 1
ATOM 2024 C CA . ILE A 1 272 ? 23.330 12.667 -19.170 1.00 87.94 272 ILE A CA 1
ATOM 2025 C C . ILE A 1 272 ? 23.147 12.142 -17.730 1.00 87.94 272 ILE A C 1
ATOM 2027 O O . ILE A 1 272 ? 22.025 12.130 -17.226 1.00 87.94 272 ILE A O 1
ATOM 2031 N N . VAL A 1 273 ? 24.222 11.760 -17.026 1.00 86.38 273 VAL A N 1
ATOM 2032 C CA . VAL A 1 273 ? 24.143 11.266 -15.634 1.00 86.38 273 VAL A CA 1
ATOM 2033 C C . VAL A 1 273 ? 23.608 12.344 -14.678 1.00 86.38 273 VAL A C 1
ATOM 2035 O O . VAL A 1 273 ? 22.938 12.023 -13.696 1.00 86.38 273 VAL A O 1
ATOM 2038 N N . GLY A 1 274 ? 23.823 13.629 -14.982 1.00 88.06 274 GLY A N 1
ATOM 2039 C CA . GLY A 1 274 ? 23.287 14.747 -14.202 1.00 88.06 274 GLY A CA 1
ATOM 2040 C C . GLY A 1 274 ? 21.763 14.883 -14.237 1.00 88.06 274 GLY A C 1
ATOM 2041 O O . GLY A 1 274 ? 21.202 15.502 -13.334 1.00 88.06 274 GLY A O 1
ATOM 2042 N N . LEU A 1 275 ? 21.071 14.262 -15.204 1.00 90.94 275 LEU A N 1
ATOM 2043 C CA . LEU A 1 275 ? 19.603 14.267 -15.255 1.00 90.94 275 LEU A CA 1
ATOM 2044 C C . LEU A 1 275 ? 18.962 13.639 -14.009 1.00 90.94 275 LEU A C 1
ATOM 2046 O O . LEU A 1 275 ? 17.841 14.004 -13.664 1.00 90.94 275 LEU A O 1
ATOM 2050 N N . LEU A 1 276 ? 19.664 12.744 -13.301 1.00 90.62 276 LEU A N 1
ATOM 2051 C CA . LEU A 1 276 ? 19.167 12.145 -12.056 1.00 90.62 276 LEU A CA 1
ATOM 2052 C C . LEU A 1 276 ? 18.943 13.171 -10.933 1.00 90.62 276 LEU A C 1
ATOM 2054 O O . LEU A 1 276 ? 18.169 12.910 -10.012 1.00 90.62 276 LEU A O 1
ATOM 2058 N N . THR A 1 277 ? 19.625 14.317 -10.995 1.00 89.12 277 THR A N 1
ATOM 2059 C CA . THR A 1 277 ? 19.601 15.373 -9.971 1.00 89.12 277 THR A CA 1
ATOM 2060 C C . THR A 1 277 ? 19.472 16.772 -10.585 1.00 89.12 277 THR A C 1
ATOM 2062 O O . THR A 1 277 ? 19.978 17.737 -10.016 1.00 89.12 277 THR A O 1
ATOM 2065 N N . SER A 1 278 ? 18.848 16.897 -11.761 1.00 88.88 278 SER A N 1
ATOM 2066 C CA . SER A 1 278 ? 18.623 18.196 -12.403 1.00 88.88 278 SER A CA 1
ATOM 2067 C C . SER A 1 278 ? 17.370 18.890 -11.857 1.00 88.88 278 SER A C 1
ATOM 2069 O O . SER A 1 278 ? 16.276 18.326 -11.860 1.00 88.88 278 SER A O 1
ATOM 2071 N N . ASP A 1 279 ? 17.517 20.159 -11.473 1.00 85.50 279 ASP A N 1
ATOM 2072 C CA . ASP A 1 279 ? 16.404 21.054 -11.128 1.00 85.50 279 ASP A CA 1
ATOM 2073 C C . ASP A 1 279 ? 15.716 21.671 -12.368 1.00 85.50 279 ASP A C 1
ATOM 2075 O O . ASP A 1 279 ? 14.721 22.385 -12.235 1.00 85.50 279 ASP A O 1
ATOM 2079 N N . ARG A 1 280 ? 16.228 21.427 -13.587 1.00 87.25 280 ARG A N 1
ATOM 2080 C CA . ARG A 1 280 ? 15.708 22.002 -14.849 1.00 87.25 280 ARG A CA 1
ATOM 2081 C C . ARG A 1 280 ? 14.740 21.072 -15.595 1.00 87.25 280 ARG A C 1
ATOM 2083 O O . ARG A 1 280 ? 14.332 21.370 -16.718 1.00 87.25 280 ARG A O 1
ATOM 2090 N N . LEU A 1 281 ? 14.337 19.964 -14.973 1.00 88.19 281 LEU A N 1
ATOM 2091 C CA . LEU A 1 281 ? 13.339 19.043 -15.520 1.00 88.19 281 LEU A CA 1
ATOM 2092 C C . LEU A 1 281 ? 11.918 19.656 -15.459 1.00 88.19 281 LEU A C 1
ATOM 2094 O O . LEU A 1 281 ? 11.576 20.319 -14.477 1.00 88.19 281 LEU A O 1
ATOM 2098 N N . PRO A 1 282 ? 11.041 19.425 -16.459 1.00 86.44 282 PRO A N 1
ATOM 2099 C CA . PRO A 1 282 ? 9.676 19.953 -16.438 1.00 86.44 282 PRO A CA 1
ATOM 2100 C C . PRO A 1 282 ? 8.860 19.445 -15.239 1.00 86.44 282 PRO A C 1
ATOM 2102 O O . PRO A 1 282 ? 8.862 18.252 -14.938 1.00 86.44 282 PRO A O 1
ATOM 2105 N N . ALA A 1 283 ? 8.105 20.333 -14.586 1.00 80.50 283 ALA A N 1
ATOM 2106 C CA . ALA A 1 283 ? 7.339 20.000 -13.384 1.00 80.50 283 ALA A CA 1
ATOM 2107 C C . ALA A 1 283 ? 6.399 18.793 -13.593 1.00 80.50 283 ALA A C 1
ATOM 2109 O O . ALA A 1 283 ? 5.569 18.777 -14.502 1.00 80.50 283 ALA A O 1
ATOM 2110 N N . GLY A 1 284 ? 6.533 17.775 -12.736 1.00 76.94 284 GLY A N 1
ATOM 2111 C CA . GLY A 1 284 ? 5.771 16.522 -12.818 1.00 76.94 284 GLY A CA 1
ATOM 2112 C C . GLY A 1 284 ? 6.328 15.476 -13.797 1.00 76.94 284 GLY A C 1
ATOM 2113 O O . GLY A 1 284 ? 5.864 14.337 -13.775 1.00 76.94 284 GLY A O 1
ATOM 2114 N N . ARG A 1 285 ? 7.339 15.805 -14.612 1.00 82.31 285 ARG A N 1
ATOM 2115 C CA . ARG A 1 285 ? 8.089 14.829 -15.417 1.00 82.31 285 ARG A CA 1
ATOM 2116 C C . ARG A 1 285 ? 9.074 14.087 -14.502 1.00 82.31 285 ARG A C 1
ATOM 2118 O O . ARG A 1 285 ? 9.827 14.725 -13.773 1.00 82.31 285 ARG A O 1
ATOM 2125 N N . ARG A 1 286 ? 9.090 12.751 -14.543 1.00 89.50 286 ARG A N 1
ATOM 2126 C CA . ARG A 1 286 ? 10.159 11.933 -13.941 1.00 89.50 286 ARG A CA 1
ATOM 2127 C C . ARG A 1 286 ? 11.047 11.381 -15.051 1.00 89.50 286 ARG A C 1
ATOM 2129 O O . ARG A 1 286 ? 10.527 11.000 -16.097 1.00 89.50 286 ARG A O 1
ATOM 2136 N N . ILE A 1 287 ? 12.350 11.313 -14.793 1.00 94.31 287 ILE A N 1
ATOM 2137 C CA . ILE A 1 287 ? 13.294 10.536 -15.595 1.00 94.31 287 ILE A CA 1
ATOM 2138 C C . ILE A 1 287 ? 13.490 9.169 -14.954 1.00 94.31 287 ILE A C 1
ATOM 2140 O O . ILE A 1 287 ? 13.816 9.056 -13.773 1.00 94.31 287 ILE A O 1
ATOM 2144 N N . PHE A 1 288 ? 13.270 8.133 -15.753 1.00 97.19 288 PHE A N 1
ATOM 2145 C CA . PHE A 1 288 ? 13.622 6.763 -15.418 1.00 97.19 288 PHE A CA 1
ATOM 2146 C C . PHE A 1 288 ? 14.972 6.412 -16.057 1.00 97.19 288 PHE A C 1
ATOM 2148 O O . PHE A 1 288 ? 15.391 7.048 -17.022 1.00 97.19 288 PHE A O 1
ATOM 2155 N N . TYR A 1 289 ? 15.657 5.398 -15.543 1.00 96.38 289 TYR A N 1
ATOM 2156 C CA . TYR A 1 289 ? 16.945 4.954 -16.076 1.00 96.38 289 TYR A CA 1
ATOM 2157 C C . TYR A 1 289 ? 17.131 3.450 -15.872 1.00 96.38 289 TYR A C 1
ATOM 2159 O O . TYR A 1 289 ? 16.803 2.915 -14.811 1.00 96.38 289 TYR A O 1
ATOM 2167 N N . GLY A 1 290 ? 17.640 2.772 -16.900 1.00 95.19 290 GLY A N 1
ATOM 2168 C CA . GLY A 1 290 ? 17.952 1.348 -16.862 1.00 95.19 290 GLY A CA 1
ATOM 2169 C C . GLY A 1 290 ? 19.240 1.078 -16.086 1.00 95.19 290 GLY A C 1
ATOM 2170 O O . GLY A 1 290 ? 20.259 1.721 -16.341 1.00 95.19 290 GLY A O 1
ATOM 2171 N N . MET A 1 291 ? 19.206 0.109 -15.170 1.00 92.19 291 MET A N 1
ATOM 2172 C CA . MET A 1 291 ? 20.376 -0.418 -14.461 1.00 92.19 291 MET A CA 1
ATOM 2173 C C . MET A 1 291 ? 20.477 -1.934 -14.654 1.00 92.19 291 MET A C 1
ATOM 2175 O O . MET A 1 291 ? 19.573 -2.672 -14.257 1.00 92.19 291 MET A O 1
ATOM 2179 N N . ILE A 1 292 ? 21.611 -2.400 -15.183 1.00 90.50 292 ILE A N 1
ATOM 2180 C CA . ILE A 1 292 ? 21.940 -3.829 -15.273 1.00 90.50 292 ILE A CA 1
ATOM 2181 C C . ILE A 1 292 ? 22.535 -4.254 -13.929 1.00 90.50 292 ILE A C 1
ATOM 2183 O O . ILE A 1 292 ? 23.689 -3.952 -13.627 1.00 90.50 292 ILE A O 1
ATOM 2187 N N . ALA A 1 293 ? 21.749 -4.921 -13.089 1.00 90.75 293 ALA A N 1
ATOM 2188 C CA . ALA A 1 293 ? 22.185 -5.361 -11.761 1.00 90.75 293 ALA A CA 1
ATOM 2189 C C . ALA A 1 293 ? 22.668 -6.822 -11.749 1.00 90.75 293 ALA A C 1
ATOM 2191 O O . ALA A 1 293 ? 22.353 -7.580 -10.841 1.00 90.75 293 ALA A O 1
ATOM 2192 N N . ASP A 1 294 ? 23.418 -7.241 -12.765 1.00 85.44 294 ASP A N 1
ATOM 2193 C CA . ASP A 1 294 ? 23.961 -8.601 -12.885 1.00 85.44 294 ASP A CA 1
ATOM 2194 C C . ASP A 1 294 ? 25.105 -8.900 -11.893 1.00 85.44 294 ASP A C 1
ATOM 2196 O O . ASP A 1 294 ? 25.346 -10.058 -11.560 1.00 85.44 294 ASP A O 1
ATOM 2200 N N . GLY A 1 295 ? 25.777 -7.863 -11.384 1.00 80.62 295 GLY A N 1
ATOM 2201 C CA . GLY A 1 295 ? 26.954 -7.958 -10.515 1.00 80.62 295 GLY A CA 1
ATOM 2202 C C . GLY A 1 295 ? 28.296 -7.996 -11.260 1.00 80.62 295 GLY A C 1
ATOM 2203 O O . GLY A 1 295 ? 29.329 -8.116 -10.604 1.00 80.62 295 GLY A O 1
ATOM 2204 N N . ILE A 1 296 ? 28.290 -7.876 -12.594 1.00 79.88 296 ILE A N 1
ATOM 2205 C CA . ILE A 1 296 ? 29.476 -7.963 -13.462 1.00 79.88 296 ILE A CA 1
ATOM 2206 C C . ILE A 1 296 ? 29.599 -6.689 -14.310 1.00 79.88 296 ILE A C 1
ATOM 2208 O O . ILE A 1 296 ? 30.607 -5.991 -14.210 1.00 79.88 296 ILE A O 1
ATOM 2212 N N . HIS A 1 297 ? 28.572 -6.346 -15.096 1.00 73.00 297 HIS A N 1
ATOM 2213 C CA . HIS A 1 297 ? 28.578 -5.166 -15.968 1.00 73.00 297 HIS A CA 1
ATOM 2214 C C . HIS A 1 297 ? 28.469 -3.850 -15.184 1.00 73.00 297 HIS A C 1
ATOM 2216 O O . HIS A 1 297 ? 29.101 -2.866 -15.564 1.00 73.00 297 HIS A O 1
ATOM 2222 N N . THR A 1 298 ? 27.733 -3.822 -14.064 1.00 79.69 298 THR A N 1
ATOM 2223 C CA . THR A 1 298 ? 27.645 -2.626 -13.203 1.00 79.69 298 THR A CA 1
ATOM 2224 C C . THR A 1 298 ? 28.318 -2.842 -11.853 1.00 79.69 298 THR A C 1
ATOM 2226 O O . THR A 1 298 ? 27.910 -3.690 -11.058 1.00 79.69 298 THR A O 1
ATOM 2229 N N . ASN A 1 299 ? 29.298 -1.996 -11.524 1.00 84.00 299 ASN A N 1
ATOM 2230 C CA . ASN A 1 299 ? 29.932 -2.014 -10.207 1.00 84.00 299 ASN A CA 1
ATOM 2231 C C . ASN A 1 299 ? 28.907 -1.699 -9.083 1.00 84.00 299 ASN A C 1
ATOM 2233 O O . ASN A 1 299 ? 28.182 -0.703 -9.186 1.00 84.00 299 ASN A O 1
ATOM 2237 N N . PRO A 1 300 ? 28.886 -2.445 -7.958 1.00 85.31 300 PRO A N 1
ATOM 2238 C CA . PRO A 1 300 ? 27.993 -2.183 -6.824 1.00 85.31 300 PRO A CA 1
ATOM 2239 C C . PRO A 1 300 ? 28.018 -0.749 -6.267 1.00 85.31 300 PRO A C 1
ATOM 2241 O O . PRO A 1 300 ? 27.023 -0.289 -5.707 1.00 85.31 300 PRO A O 1
ATOM 2244 N N . ALA A 1 301 ? 29.125 -0.013 -6.413 1.00 84.62 301 ALA A N 1
ATOM 2245 C CA . ALA A 1 301 ? 29.189 1.402 -6.052 1.00 84.62 301 ALA A CA 1
ATOM 2246 C C . ALA A 1 301 ? 28.332 2.287 -6.974 1.00 84.62 301 ALA A C 1
ATOM 2248 O O . ALA A 1 301 ? 27.643 3.172 -6.472 1.00 84.62 301 ALA A O 1
ATOM 2249 N N . ALA A 1 302 ? 28.307 2.018 -8.282 1.00 84.75 302 ALA A N 1
ATOM 2250 C CA . ALA A 1 302 ? 27.484 2.751 -9.244 1.00 84.75 302 ALA A CA 1
ATOM 2251 C C . ALA A 1 302 ? 25.983 2.495 -9.010 1.00 84.75 302 ALA A C 1
ATOM 2253 O O . ALA A 1 302 ? 25.209 3.452 -8.951 1.00 84.75 302 ALA A O 1
ATOM 2254 N N . LEU A 1 303 ? 25.592 1.238 -8.738 1.00 88.19 303 LEU A N 1
ATOM 2255 C CA . LEU A 1 303 ? 24.228 0.888 -8.301 1.00 88.19 303 LEU A CA 1
ATOM 2256 C C . LEU A 1 303 ? 23.818 1.683 -7.047 1.00 88.19 303 LEU A C 1
ATOM 2258 O O . LEU A 1 303 ? 22.735 2.267 -7.010 1.00 88.19 303 LEU A O 1
ATOM 2262 N N . ARG A 1 304 ? 24.698 1.773 -6.036 1.00 88.62 304 ARG A N 1
ATOM 2263 C CA . ARG A 1 304 ? 24.454 2.564 -4.814 1.00 88.62 304 ARG A CA 1
ATOM 2264 C C . ARG A 1 304 ? 24.351 4.066 -5.066 1.00 88.62 304 ARG A C 1
ATOM 2266 O O . ARG A 1 304 ? 23.545 4.712 -4.402 1.00 88.62 304 ARG A O 1
ATOM 2273 N N . ILE A 1 305 ? 25.166 4.623 -5.961 1.00 88.44 305 ILE A N 1
ATOM 2274 C CA . ILE A 1 305 ? 25.161 6.057 -6.279 1.00 88.44 305 ILE A CA 1
ATOM 2275 C C . ILE A 1 305 ? 23.867 6.424 -7.009 1.00 88.44 305 ILE A C 1
ATOM 2277 O O . ILE A 1 305 ? 23.147 7.300 -6.535 1.00 88.44 305 ILE A O 1
ATOM 2281 N N . ALA A 1 306 ? 23.520 5.713 -8.086 1.00 89.69 306 ALA A N 1
ATOM 2282 C CA . ALA A 1 306 ? 22.307 5.987 -8.856 1.00 89.69 306 ALA A CA 1
ATOM 2283 C C . ALA A 1 306 ? 21.036 5.807 -8.005 1.00 89.69 306 ALA A C 1
ATOM 2285 O O . ALA A 1 306 ? 20.230 6.733 -7.904 1.00 89.69 306 ALA A O 1
ATOM 2286 N N . HIS A 1 307 ? 20.916 4.684 -7.281 1.00 92.38 307 HIS A N 1
ATOM 2287 C CA . HIS A 1 307 ? 19.784 4.434 -6.381 1.00 92.38 307 HIS A CA 1
ATOM 2288 C C . HIS A 1 307 ? 19.628 5.517 -5.302 1.00 92.38 307 HIS A C 1
ATOM 2290 O O . HIS A 1 307 ? 18.507 5.887 -4.975 1.00 92.38 307 HIS A O 1
ATOM 2296 N N . ARG A 1 308 ? 20.722 6.058 -4.746 1.00 90.69 308 ARG A N 1
ATOM 2297 C CA . ARG A 1 308 ? 20.643 7.127 -3.732 1.00 90.69 308 ARG A CA 1
ATOM 2298 C C . ARG A 1 308 ? 20.375 8.508 -4.332 1.00 90.69 308 ARG A C 1
ATOM 2300 O O . ARG A 1 308 ? 19.765 9.326 -3.653 1.00 90.69 308 ARG A O 1
ATOM 2307 N N . ALA A 1 309 ? 20.793 8.757 -5.573 1.00 90.75 309 ALA A N 1
ATOM 2308 C CA . ALA A 1 309 ? 20.490 9.991 -6.294 1.00 90.75 309 ALA A CA 1
ATOM 2309 C C . ALA A 1 309 ? 19.011 10.059 -6.710 1.00 90.75 309 ALA A C 1
ATOM 2311 O O . ALA A 1 309 ? 18.339 11.054 -6.445 1.00 90.75 309 ALA A O 1
ATOM 2312 N N . HIS A 1 310 ? 18.480 8.992 -7.320 1.00 92.88 310 HIS A N 1
ATOM 2313 C CA . HIS A 1 310 ? 17.101 8.969 -7.806 1.00 92.88 310 HIS A CA 1
ATOM 2314 C C . HIS A 1 310 ? 16.449 7.573 -7.694 1.00 92.88 310 HIS A C 1
ATOM 2316 O O . HIS A 1 310 ? 16.280 6.884 -8.703 1.00 92.88 310 HIS A O 1
ATOM 2322 N N . PRO A 1 311 ? 16.040 7.122 -6.490 1.00 92.81 311 PRO A N 1
ATOM 2323 C CA . PRO A 1 311 ? 15.548 5.752 -6.284 1.00 92.81 311 PRO A CA 1
ATOM 2324 C C . PRO A 1 311 ? 14.267 5.458 -7.074 1.00 92.81 311 PRO A C 1
ATOM 2326 O O . PRO A 1 311 ? 14.109 4.383 -7.642 1.00 92.81 311 PRO A O 1
ATOM 2329 N N . LYS A 1 312 ? 13.368 6.447 -7.174 1.00 92.62 312 LYS A N 1
ATOM 2330 C CA . LYS A 1 312 ? 12.049 6.315 -7.819 1.00 92.62 312 LYS A CA 1
ATOM 2331 C C . LYS A 1 312 ? 12.079 6.331 -9.354 1.00 92.62 312 LYS A C 1
ATOM 2333 O O . LYS A 1 312 ? 11.020 6.239 -9.972 1.00 92.62 312 LYS A O 1
ATOM 2338 N N . GLY A 1 313 ? 13.248 6.488 -9.973 1.00 94.38 313 GLY A N 1
ATOM 2339 C CA . GLY A 1 313 ? 13.423 6.328 -11.422 1.00 94.38 313 GLY A CA 1
ATOM 2340 C C . GLY A 1 313 ? 14.202 5.074 -11.815 1.00 94.38 313 GLY A C 1
ATOM 2341 O O . GLY A 1 313 ? 14.332 4.809 -13.007 1.00 94.38 313 GLY A O 1
ATOM 2342 N N . LEU A 1 314 ? 14.719 4.304 -10.851 1.00 96.38 314 LEU A N 1
ATOM 2343 C CA . LEU A 1 314 ? 15.543 3.135 -11.147 1.00 96.38 314 LEU A CA 1
ATOM 2344 C C . LEU A 1 314 ? 14.681 2.017 -11.736 1.00 96.38 314 LEU A C 1
ATOM 2346 O O . LEU A 1 314 ? 13.801 1.488 -11.057 1.00 96.38 314 LEU A O 1
ATOM 2350 N N . VAL A 1 315 ? 14.958 1.645 -12.982 1.00 98.06 315 VAL A N 1
ATOM 2351 C CA . VAL A 1 315 ? 14.371 0.484 -13.651 1.00 98.06 315 VAL A CA 1
ATOM 2352 C C . VAL A 1 315 ? 15.446 -0.588 -13.754 1.00 98.06 315 VAL A C 1
ATOM 2354 O O . VAL A 1 315 ? 16.514 -0.351 -14.318 1.00 98.06 315 VAL A O 1
ATOM 2357 N N . LEU A 1 316 ? 15.179 -1.770 -13.207 1.00 97.19 316 LEU A N 1
ATOM 2358 C CA . LEU A 1 316 ? 16.028 -2.931 -13.448 1.00 97.19 316 LEU A CA 1
ATOM 2359 C C . LEU A 1 316 ? 15.762 -3.457 -14.860 1.00 97.19 316 LEU A C 1
ATOM 2361 O O . LEU A 1 316 ? 14.611 -3.625 -15.262 1.00 97.19 316 LEU A O 1
ATOM 2365 N N . VAL A 1 317 ? 16.839 -3.702 -15.599 1.00 95.69 317 VAL A N 1
ATOM 2366 C CA . VAL A 1 317 ? 16.835 -4.341 -16.922 1.00 95.69 317 VAL A CA 1
ATOM 2367 C C . VAL A 1 317 ? 17.810 -5.509 -16.902 1.00 95.69 317 VAL A C 1
ATOM 2369 O O . VAL A 1 317 ? 18.806 -5.460 -16.172 1.00 95.69 317 VAL A O 1
ATOM 2372 N N . THR A 1 318 ? 17.545 -6.559 -17.681 1.00 92.06 318 THR A N 1
ATOM 2373 C CA . THR A 1 318 ? 18.541 -7.634 -17.823 1.00 92.06 318 THR A CA 1
ATOM 2374 C C . THR A 1 318 ? 19.643 -7.269 -18.808 1.00 92.06 318 THR A C 1
ATOM 2376 O O . THR A 1 318 ? 20.781 -7.674 -18.582 1.00 92.06 318 THR A O 1
ATOM 2379 N N . ASP A 1 319 ? 19.309 -6.533 -19.878 1.00 88.88 319 ASP A N 1
ATOM 2380 C CA . ASP A 1 319 ? 20.135 -6.376 -21.088 1.00 88.88 319 ASP A CA 1
ATOM 2381 C C . ASP A 1 319 ? 20.623 -7.734 -21.633 1.00 88.88 319 ASP A C 1
ATOM 2383 O O . ASP A 1 319 ? 21.754 -7.911 -22.091 1.00 88.88 319 ASP A O 1
ATOM 2387 N N . ALA A 1 320 ? 19.772 -8.757 -21.492 1.00 87.12 320 ALA A N 1
ATOM 2388 C CA . ALA A 1 320 ? 20.188 -10.128 -21.717 1.00 87.12 320 ALA A CA 1
ATOM 2389 C C . ALA A 1 320 ? 20.475 -10.413 -23.197 1.00 87.12 320 ALA A C 1
ATOM 2391 O O . ALA A 1 320 ? 19.656 -10.149 -24.083 1.00 87.12 320 ALA A O 1
ATOM 2392 N N . VAL A 1 321 ? 21.643 -11.002 -23.451 1.00 85.69 321 VAL A N 1
ATOM 2393 C CA . VAL A 1 321 ? 22.080 -11.455 -24.776 1.00 85.69 321 VAL A CA 1
ATOM 2394 C C . VAL A 1 321 ? 21.572 -12.877 -25.084 1.00 85.69 321 VAL A C 1
ATOM 2396 O O . VAL A 1 321 ? 21.143 -13.593 -24.173 1.00 85.69 321 VAL A O 1
ATOM 2399 N N . PRO A 1 322 ? 21.675 -13.362 -26.340 1.00 85.25 322 PRO A N 1
ATOM 2400 C CA . PRO A 1 322 ? 21.240 -14.710 -26.734 1.00 85.25 322 PRO A CA 1
ATOM 2401 C C . PRO A 1 322 ? 21.800 -15.875 -25.897 1.00 85.25 322 PRO A C 1
ATOM 2403 O O . PRO A 1 322 ? 21.199 -16.950 -25.872 1.00 85.25 322 PRO A O 1
ATOM 2406 N N . ALA A 1 323 ? 22.909 -15.664 -25.177 1.00 84.31 323 ALA A N 1
ATOM 2407 C CA . ALA A 1 323 ? 23.502 -16.630 -24.252 1.00 84.31 323 ALA A CA 1
ATOM 2408 C C . ALA A 1 323 ? 22.700 -16.864 -22.947 1.00 84.31 323 ALA A C 1
ATOM 2410 O O . ALA A 1 323 ? 22.964 -17.849 -22.255 1.00 84.31 323 ALA A O 1
ATOM 2411 N N . LEU A 1 324 ? 21.715 -16.018 -22.602 1.00 86.94 324 LEU A N 1
ATOM 2412 C CA . LEU A 1 324 ? 20.879 -16.183 -21.401 1.00 86.94 324 LEU A CA 1
ATOM 2413 C C . LEU A 1 324 ? 20.264 -17.589 -21.335 1.00 86.94 324 LEU A C 1
ATOM 2415 O O . LEU A 1 324 ? 19.516 -17.996 -22.221 1.00 86.94 324 LEU A O 1
ATOM 2419 N N . GLY A 1 325 ? 20.535 -18.322 -20.255 1.00 83.94 325 GLY A N 1
ATOM 2420 C CA . GLY A 1 325 ? 19.946 -19.642 -20.019 1.00 83.94 325 GLY A CA 1
ATOM 2421 C C . GLY A 1 325 ? 20.485 -20.770 -20.908 1.00 83.94 325 GLY A C 1
ATOM 2422 O O . GLY A 1 325 ? 19.887 -21.849 -20.935 1.00 83.94 325 GLY A O 1
ATOM 2423 N N . LEU A 1 326 ? 21.604 -20.551 -21.607 1.00 85.31 326 LEU A N 1
ATOM 2424 C CA . LEU A 1 326 ? 22.475 -21.641 -22.048 1.00 85.31 326 LEU A CA 1
ATOM 2425 C C . LEU A 1 326 ? 23.245 -22.206 -20.838 1.00 85.31 326 LEU A C 1
ATOM 2427 O O . LEU A 1 326 ? 23.435 -21.521 -19.835 1.00 85.31 326 LEU A O 1
ATOM 2431 N N . GLY A 1 327 ? 23.648 -23.477 -20.903 1.00 82.12 327 GLY A N 1
ATOM 2432 C CA . GLY A 1 327 ? 24.488 -24.093 -19.866 1.00 82.12 327 GLY A CA 1
ATOM 2433 C C . GLY A 1 327 ? 25.969 -23.744 -20.034 1.00 82.12 327 GLY A C 1
ATOM 2434 O O . GLY A 1 327 ? 26.362 -23.244 -21.085 1.00 82.12 327 GLY A O 1
ATOM 2435 N N . ASN A 1 328 ? 26.802 -24.057 -19.038 1.00 85.75 328 ASN A N 1
ATOM 2436 C CA . ASN A 1 328 ? 28.252 -23.861 -19.136 1.00 85.75 328 ASN A CA 1
ATOM 2437 C C . ASN A 1 328 ? 28.857 -24.538 -20.383 1.00 85.75 328 ASN A C 1
ATOM 2439 O O . ASN A 1 328 ? 28.482 -25.662 -20.728 1.00 85.75 328 ASN A O 1
ATOM 2443 N N . GLY A 1 329 ? 29.823 -23.870 -21.017 1.00 85.25 329 GLY A N 1
ATOM 2444 C CA . GLY A 1 329 ? 30.537 -24.345 -22.206 1.00 85.25 329 GLY A CA 1
ATOM 2445 C C . GLY A 1 329 ? 30.519 -23.353 -23.373 1.00 85.25 329 GLY A C 1
ATOM 2446 O O . GLY A 1 329 ? 30.041 -22.227 -23.253 1.00 85.25 329 GLY A O 1
ATOM 2447 N N . ARG A 1 330 ? 31.062 -23.782 -24.516 1.00 84.12 330 ARG A N 1
ATOM 2448 C CA . ARG A 1 330 ? 31.187 -22.987 -25.748 1.00 84.12 330 ARG A CA 1
ATOM 2449 C C . ARG A 1 330 ? 29.950 -23.148 -26.636 1.00 84.12 330 ARG A C 1
ATOM 2451 O O . ARG A 1 330 ? 29.569 -24.271 -26.958 1.00 84.12 330 ARG A O 1
ATOM 2458 N N . HIS A 1 331 ? 29.367 -22.030 -27.063 1.00 79.75 331 HIS A N 1
ATOM 2459 C CA . HIS A 1 331 ? 28.172 -21.953 -27.909 1.00 79.75 331 HIS A CA 1
ATOM 2460 C C . HIS A 1 331 ? 28.409 -21.023 -29.100 1.00 79.75 331 HIS A C 1
ATOM 2462 O O . HIS A 1 331 ? 29.131 -20.033 -28.992 1.00 79.75 331 HIS A O 1
ATOM 2468 N N . THR A 1 332 ? 27.762 -21.302 -30.230 1.00 74.94 332 THR A N 1
ATOM 2469 C CA . THR A 1 332 ? 27.801 -20.440 -31.421 1.00 74.94 332 THR A CA 1
ATOM 2470 C C . THR A 1 332 ? 26.545 -19.567 -31.461 1.00 74.94 332 THR A C 1
ATOM 2472 O O . THR A 1 332 ? 25.429 -20.086 -31.460 1.00 74.94 332 THR A O 1
ATOM 2475 N N . LEU A 1 333 ? 26.713 -18.244 -31.498 1.00 67.31 333 LEU A N 1
ATOM 2476 C CA . LEU A 1 333 ? 25.642 -17.247 -31.498 1.00 67.31 333 LEU A CA 1
ATOM 2477 C C . LEU A 1 333 ? 25.806 -16.319 -32.709 1.00 67.31 333 LEU A C 1
ATOM 2479 O O . LEU A 1 333 ? 26.657 -15.430 -32.737 1.00 67.31 333 LEU A O 1
ATOM 2483 N N . GLY A 1 334 ? 24.999 -16.551 -33.746 1.00 64.62 334 GLY A N 1
ATOM 2484 C CA . GLY A 1 334 ? 25.151 -15.869 -35.032 1.00 64.62 334 GLY A CA 1
ATOM 2485 C C . GLY A 1 334 ? 26.508 -16.181 -35.671 1.00 64.62 334 GLY A C 1
ATOM 2486 O O . GLY A 1 334 ? 26.789 -17.328 -36.006 1.00 64.62 334 GLY A O 1
ATOM 2487 N N . GLN A 1 335 ? 27.346 -15.154 -35.837 1.00 56.19 335 GLN A N 1
ATOM 2488 C CA . GLN A 1 335 ? 28.712 -15.275 -36.371 1.00 56.19 335 GLN A CA 1
ATOM 2489 C C . GLN A 1 335 ? 29.796 -15.383 -35.280 1.00 56.19 335 GLN A C 1
ATOM 2491 O O . GLN A 1 335 ? 30.972 -15.527 -35.606 1.00 56.19 335 GLN A O 1
ATOM 2496 N N . GLN A 1 336 ? 29.423 -15.295 -34.001 1.00 64.44 336 GLN A N 1
ATOM 2497 C CA . GLN A 1 336 ? 30.348 -15.200 -32.873 1.00 64.44 336 GLN A CA 1
ATOM 2498 C C . GLN A 1 336 ? 30.276 -16.458 -32.004 1.00 64.44 336 GLN A C 1
ATOM 2500 O O . GLN A 1 336 ? 29.194 -16.960 -31.712 1.00 64.44 336 GLN A O 1
ATOM 2505 N N . GLU A 1 337 ? 31.421 -16.963 -31.549 1.00 76.62 337 GLU A N 1
ATOM 2506 C CA . GLU A 1 337 ? 31.447 -18.000 -30.516 1.00 76.62 337 GLU A CA 1
ATOM 2507 C C . GLU A 1 337 ? 31.599 -17.378 -29.130 1.00 76.62 337 GLU A C 1
ATOM 2509 O O . GLU A 1 337 ? 32.368 -16.435 -28.930 1.00 76.62 337 GLU A O 1
ATOM 2514 N N . VAL A 1 338 ? 30.842 -17.911 -28.176 1.00 79.56 338 VAL A N 1
ATOM 2515 C CA . VAL A 1 338 ? 30.707 -17.382 -26.820 1.00 79.56 338 VAL A CA 1
ATOM 2516 C C . VAL A 1 338 ? 30.840 -18.531 -25.826 1.00 79.56 338 VAL A C 1
ATOM 2518 O O . VAL A 1 338 ? 30.198 -19.570 -25.964 1.00 79.56 338 VAL A O 1
ATOM 2521 N N . GLU A 1 339 ? 31.691 -18.353 -24.828 1.00 83.12 339 GLU A N 1
ATOM 2522 C CA . GLU A 1 339 ? 31.944 -19.310 -23.759 1.00 83.12 339 GLU A CA 1
ATOM 2523 C C . GLU A 1 339 ? 31.226 -18.850 -22.487 1.00 83.12 339 GLU A C 1
ATOM 2525 O O . GLU A 1 339 ? 31.423 -17.732 -22.011 1.00 83.12 339 GLU A O 1
ATOM 2530 N N . VAL A 1 340 ? 30.325 -19.694 -21.987 1.00 83.69 340 VAL A N 1
ATOM 2531 C CA . VAL A 1 340 ? 29.461 -19.421 -20.835 1.00 83.69 340 VAL A CA 1
ATOM 2532 C C . VAL A 1 340 ? 30.024 -20.123 -19.605 1.00 83.69 340 VAL A C 1
ATOM 2534 O O . VAL A 1 340 ? 30.235 -21.338 -19.630 1.00 83.69 340 VAL A O 1
ATOM 2537 N N . ASP A 1 341 ? 30.192 -19.377 -18.515 1.00 81.00 341 ASP A N 1
ATOM 2538 C CA . ASP A 1 341 ? 30.481 -19.918 -17.187 1.00 81.00 341 ASP A CA 1
ATOM 2539 C C . ASP A 1 341 ? 29.595 -19.255 -16.120 1.00 81.00 341 ASP A C 1
ATOM 2541 O O . ASP A 1 341 ? 29.738 -18.073 -15.787 1.00 81.00 341 ASP A O 1
ATOM 2545 N N . GLY A 1 342 ? 28.639 -20.025 -15.593 1.00 81.00 342 GLY A N 1
ATOM 2546 C CA . GLY A 1 342 ? 27.734 -19.616 -14.524 1.00 81.00 342 GLY A CA 1
ATOM 2547 C C . GLY A 1 342 ? 26.773 -18.506 -14.948 1.00 81.00 342 GLY A C 1
ATOM 2548 O O . GLY A 1 342 ? 25.720 -18.770 -15.523 1.00 81.00 342 GLY A O 1
ATOM 2549 N N . LEU A 1 343 ? 27.123 -17.264 -14.607 1.00 78.81 343 LEU A N 1
ATOM 2550 C CA . LEU A 1 343 ? 26.382 -16.044 -14.959 1.00 78.81 343 LEU A CA 1
ATOM 2551 C C . LEU A 1 343 ? 27.206 -15.091 -15.842 1.00 78.81 343 LEU A C 1
ATOM 2553 O O . LEU A 1 343 ? 26.807 -13.945 -16.042 1.00 78.81 343 LEU A O 1
ATOM 2557 N N . THR A 1 344 ? 28.328 -15.563 -16.387 1.00 78.88 344 THR A N 1
ATOM 2558 C CA . THR A 1 344 ? 29.203 -14.791 -17.274 1.00 78.88 344 THR A CA 1
ATOM 2559 C C . THR A 1 344 ? 29.241 -15.404 -18.669 1.00 78.88 344 THR A C 1
ATOM 2561 O O . THR A 1 344 ? 29.263 -16.625 -18.821 1.00 78.88 344 THR A O 1
ATOM 2564 N N . ALA A 1 345 ? 29.288 -14.552 -19.691 1.00 76.94 345 ALA A N 1
ATOM 2565 C CA . ALA A 1 345 ? 29.513 -14.934 -21.079 1.00 76.94 345 ALA A CA 1
ATOM 2566 C C . ALA A 1 345 ? 30.736 -14.182 -21.620 1.00 76.94 345 ALA A C 1
ATOM 2568 O O . ALA A 1 345 ? 30.808 -12.958 -21.502 1.00 76.94 345 ALA A O 1
ATOM 2569 N N . TYR A 1 346 ? 31.678 -14.899 -22.229 1.00 77.44 346 TYR A N 1
ATOM 2570 C CA . TYR A 1 346 ? 32.912 -14.358 -22.803 1.00 77.44 346 TYR A CA 1
ATOM 2571 C C . TYR A 1 346 ? 32.990 -14.647 -24.302 1.00 77.44 346 TYR A C 1
ATOM 2573 O O . TYR A 1 346 ? 32.544 -15.701 -24.744 1.00 77.44 346 TYR A O 1
ATOM 2581 N N . VAL A 1 347 ? 33.591 -13.767 -25.105 1.00 75.75 347 VAL A N 1
ATOM 2582 C CA . VAL A 1 347 ? 33.886 -14.091 -26.513 1.00 75.75 347 VAL A CA 1
ATOM 2583 C C . VAL A 1 347 ? 34.953 -15.190 -26.541 1.00 75.75 347 VAL A C 1
ATOM 2585 O O . VAL A 1 347 ? 36.031 -15.009 -25.971 1.00 75.75 347 VAL A O 1
ATOM 2588 N N . ALA A 1 348 ? 34.652 -16.337 -27.155 1.00 73.62 348 ALA A N 1
ATOM 2589 C CA . ALA A 1 348 ? 35.394 -17.580 -26.943 1.00 73.62 348 ALA A CA 1
ATOM 2590 C C . ALA A 1 348 ? 36.888 -17.454 -27.301 1.00 73.62 348 ALA A C 1
ATOM 2592 O O . ALA A 1 348 ? 37.250 -17.028 -28.399 1.00 73.62 348 ALA A O 1
ATOM 2593 N N . GLY A 1 349 ? 37.765 -17.856 -26.374 1.00 69.62 349 GLY A N 1
ATOM 2594 C CA . GLY A 1 349 ? 39.215 -17.650 -26.489 1.00 69.62 349 GLY A CA 1
ATOM 2595 C C . GLY A 1 349 ? 39.707 -16.248 -26.092 1.00 69.62 349 GLY A C 1
ATOM 2596 O O . GLY A 1 349 ? 40.859 -15.914 -26.365 1.00 69.62 349 GLY A O 1
ATOM 2597 N N . THR A 1 350 ? 38.870 -15.426 -25.451 1.00 74.12 350 THR A N 1
ATOM 2598 C CA . THR A 1 350 ? 39.231 -14.102 -24.918 1.00 74.12 350 THR A CA 1
ATOM 2599 C C . THR A 1 350 ? 38.636 -13.882 -23.523 1.00 74.12 350 THR A C 1
ATOM 2601 O O . THR A 1 350 ? 37.691 -14.561 -23.133 1.00 74.12 350 THR A O 1
ATOM 2604 N N . ASN A 1 351 ? 39.123 -12.865 -22.806 1.00 70.94 351 ASN A N 1
ATOM 2605 C CA . ASN A 1 351 ? 38.528 -12.410 -21.540 1.00 70.94 351 ASN A CA 1
ATOM 2606 C C . ASN A 1 351 ? 37.458 -11.311 -21.740 1.00 70.94 351 ASN A C 1
ATOM 2608 O O . ASN A 1 351 ? 37.057 -10.654 -20.780 1.00 70.94 351 ASN A O 1
ATOM 2612 N N . THR A 1 352 ? 37.022 -11.056 -22.978 1.00 68.06 352 THR A N 1
ATOM 2613 C CA . THR A 1 352 ? 36.066 -9.987 -23.304 1.00 68.06 352 THR A CA 1
ATOM 2614 C C . THR A 1 352 ? 34.646 -10.433 -22.976 1.00 68.06 352 THR A C 1
ATOM 2616 O O . THR A 1 352 ? 34.178 -11.429 -23.526 1.00 68.06 352 THR A O 1
ATOM 2619 N N . LEU A 1 353 ? 33.947 -9.692 -22.111 1.00 67.62 353 LEU A N 1
ATOM 2620 C CA . LEU A 1 353 ? 32.539 -9.945 -21.789 1.00 67.62 353 LEU A CA 1
ATOM 2621 C C . LEU A 1 353 ? 31.648 -9.789 -23.029 1.00 67.62 353 LEU A C 1
ATOM 2623 O O . LEU A 1 353 ? 31.810 -8.857 -23.814 1.00 67.62 353 LEU A O 1
ATOM 2627 N N . SER A 1 354 ? 30.684 -10.694 -23.176 1.00 65.31 354 SER A N 1
ATOM 2628 C CA . SER A 1 354 ? 29.763 -10.784 -24.313 1.00 65.31 354 SER A CA 1
ATOM 2629 C C . SER A 1 354 ? 28.330 -10.373 -23.932 1.00 65.31 354 SER A C 1
ATOM 2631 O O . SER A 1 354 ? 27.372 -10.977 -24.412 1.00 65.31 354 SER A O 1
ATOM 2633 N N . GLY A 1 355 ? 28.188 -9.357 -23.074 1.00 72.31 355 GLY A N 1
ATOM 2634 C CA . GLY A 1 355 ? 26.907 -8.864 -22.558 1.00 72.31 355 GLY A CA 1
ATOM 2635 C C . GLY A 1 355 ? 26.336 -9.690 -21.397 1.00 72.31 355 GLY A C 1
ATOM 2636 O O . GLY A 1 355 ? 26.926 -10.679 -20.953 1.00 72.31 355 GLY A O 1
ATOM 2637 N N . SER A 1 356 ? 25.194 -9.251 -20.866 1.00 83.31 356 SER A N 1
ATOM 2638 C CA . SER A 1 356 ? 24.568 -9.842 -19.678 1.00 83.31 356 SER A CA 1
ATOM 2639 C C . SER A 1 356 ? 23.893 -11.185 -19.975 1.00 83.31 356 SER A C 1
ATOM 2641 O O . SER A 1 356 ? 23.201 -11.345 -20.980 1.00 83.31 356 SER A O 1
ATOM 2643 N N . ILE A 1 357 ? 24.033 -12.149 -19.060 1.00 86.69 357 ILE A N 1
ATOM 2644 C CA . ILE A 1 357 ? 23.220 -13.381 -19.034 1.00 86.69 357 ILE A CA 1
ATOM 2645 C C . ILE A 1 357 ? 22.483 -13.575 -17.700 1.00 86.69 357 ILE A C 1
ATOM 2647 O O . ILE A 1 357 ? 22.017 -14.675 -17.396 1.00 86.69 357 ILE A O 1
ATOM 2651 N N . ALA A 1 358 ? 22.362 -12.517 -16.894 1.00 89.19 358 ALA A N 1
ATOM 2652 C CA . ALA A 1 358 ? 21.630 -12.567 -15.635 1.00 89.19 358 ALA A CA 1
ATOM 2653 C C . ALA A 1 358 ? 20.113 -12.413 -15.874 1.00 89.19 358 ALA A C 1
ATOM 2655 O O . ALA A 1 358 ? 19.686 -11.428 -16.475 1.00 89.19 358 ALA A O 1
ATOM 2656 N N . PRO A 1 359 ? 19.270 -13.345 -15.391 1.00 94.12 359 PRO A N 1
ATOM 2657 C CA . PRO A 1 359 ? 17.821 -13.181 -15.439 1.00 94.12 359 PRO A CA 1
ATOM 2658 C C . PRO A 1 359 ? 17.320 -12.184 -14.384 1.00 94.12 359 PRO A C 1
ATOM 2660 O O . PRO A 1 359 ? 17.961 -11.978 -13.353 1.00 94.12 359 PRO A O 1
ATOM 2663 N N . MET A 1 360 ? 16.119 -11.633 -14.592 1.00 96.75 360 MET A N 1
ATOM 2664 C CA . MET A 1 360 ? 15.546 -10.573 -13.748 1.00 96.75 360 MET A CA 1
ATOM 2665 C C . MET A 1 360 ? 15.494 -10.916 -12.246 1.00 96.75 360 MET A C 1
ATOM 2667 O O . MET A 1 360 ? 15.788 -10.059 -11.415 1.00 96.75 360 MET A O 1
ATOM 2671 N N . ASP A 1 361 ? 15.193 -12.164 -11.864 1.00 95.25 361 ASP A N 1
ATOM 2672 C CA . ASP A 1 361 ? 15.191 -12.567 -10.449 1.00 95.25 361 ASP A CA 1
ATOM 2673 C C . ASP A 1 361 ? 16.599 -12.552 -9.817 1.00 95.25 361 ASP A C 1
ATOM 2675 O O . ASP A 1 361 ? 16.746 -12.267 -8.628 1.00 95.25 361 ASP A O 1
ATOM 2679 N N . THR A 1 362 ? 17.647 -12.788 -10.615 1.00 94.81 362 THR A N 1
ATOM 2680 C CA . THR A 1 362 ? 19.042 -12.563 -10.210 1.00 94.81 362 THR A CA 1
ATOM 2681 C C . THR A 1 362 ? 19.341 -11.073 -10.105 1.00 94.81 362 THR A C 1
ATOM 2683 O O . THR A 1 362 ? 19.909 -10.662 -9.097 1.00 94.81 362 THR A O 1
ATOM 2686 N N . CYS A 1 363 ? 18.902 -10.255 -11.067 1.00 95.38 363 CYS A N 1
ATOM 2687 C CA . CYS A 1 363 ? 19.095 -8.803 -11.026 1.00 95.38 363 CYS A CA 1
ATOM 2688 C C . CYS A 1 363 ? 18.465 -8.166 -9.774 1.00 95.38 363 CYS A C 1
ATOM 2690 O O . CYS A 1 363 ? 19.109 -7.352 -9.119 1.00 95.38 363 CYS A O 1
ATOM 2692 N N . VAL A 1 364 ? 17.257 -8.584 -9.374 1.00 96.81 364 VAL A N 1
ATOM 2693 C CA . VAL A 1 364 ? 16.609 -8.140 -8.122 1.00 96.81 364 VAL A CA 1
ATOM 2694 C C . VAL A 1 364 ? 17.441 -8.524 -6.890 1.00 96.81 364 VAL A C 1
ATOM 2696 O O . VAL A 1 364 ? 17.704 -7.678 -6.032 1.00 96.81 364 VAL A O 1
ATOM 2699 N N . ARG A 1 365 ? 17.900 -9.783 -6.802 1.00 95.12 365 ARG A N 1
ATOM 2700 C CA . ARG A 1 365 ? 18.710 -10.280 -5.672 1.00 95.12 365 ARG A CA 1
ATOM 2701 C C . ARG A 1 365 ? 20.066 -9.572 -5.573 1.00 95.12 365 ARG A C 1
ATOM 2703 O O . ARG A 1 365 ? 20.447 -9.125 -4.492 1.00 95.12 365 ARG A O 1
ATOM 2710 N N . HIS A 1 366 ? 20.774 -9.429 -6.691 1.00 93.31 366 HIS A N 1
ATOM 2711 C CA . HIS A 1 366 ? 22.076 -8.764 -6.755 1.00 93.31 366 HIS A CA 1
ATOM 2712 C C . HIS A 1 366 ? 21.962 -7.246 -6.545 1.00 93.31 366 HIS A C 1
ATOM 2714 O O . HIS A 1 366 ? 22.817 -6.669 -5.876 1.00 93.31 366 HIS A O 1
ATOM 2720 N N . PHE A 1 367 ? 20.889 -6.596 -7.015 1.00 94.50 367 PHE A N 1
ATOM 2721 C CA . PHE A 1 367 ? 20.610 -5.190 -6.711 1.00 94.50 367 PHE A CA 1
ATOM 2722 C C . PHE A 1 367 ? 20.453 -4.959 -5.203 1.00 94.50 367 PHE A C 1
ATOM 2724 O O . PHE A 1 367 ? 21.134 -4.095 -4.644 1.00 94.50 367 PHE A O 1
ATOM 2731 N N . LEU A 1 368 ? 19.621 -5.765 -4.534 1.00 93.50 368 LEU A N 1
ATOM 2732 C CA . LEU A 1 368 ? 19.406 -5.694 -3.086 1.00 93.50 368 LEU A CA 1
ATOM 2733 C C . LEU A 1 368 ? 20.714 -5.933 -2.307 1.00 93.50 368 LEU A C 1
ATOM 2735 O O . LEU A 1 368 ? 21.049 -5.162 -1.410 1.00 93.50 368 LEU A O 1
ATOM 2739 N N . GLN A 1 369 ? 21.500 -6.941 -2.700 1.00 90.94 369 GLN A N 1
ATOM 2740 C CA . GLN A 1 369 ? 22.808 -7.237 -2.102 1.00 90.94 369 GLN A CA 1
ATOM 2741 C C . GLN A 1 369 ? 23.832 -6.106 -2.319 1.00 90.94 369 GLN A C 1
ATOM 2743 O O . GLN A 1 369 ? 24.597 -5.770 -1.414 1.00 90.94 369 GLN A O 1
ATOM 2748 N N . ALA A 1 370 ? 23.854 -5.494 -3.505 1.00 86.12 370 ALA A N 1
ATOM 2749 C CA . ALA A 1 370 ? 24.750 -4.387 -3.826 1.00 86.12 370 ALA A CA 1
ATOM 2750 C C . ALA A 1 370 ? 24.391 -3.098 -3.069 1.00 86.12 370 ALA A C 1
ATOM 2752 O O . ALA A 1 370 ? 25.278 -2.291 -2.763 1.00 86.12 370 ALA A O 1
ATOM 2753 N N . THR A 1 371 ? 23.109 -2.877 -2.772 1.00 85.25 371 THR A N 1
ATOM 2754 C CA . THR A 1 371 ? 22.588 -1.597 -2.284 1.00 85.25 371 THR A CA 1
ATOM 2755 C C . THR A 1 371 ? 22.214 -1.613 -0.804 1.00 85.25 371 THR A C 1
ATOM 2757 O O . THR A 1 371 ? 21.061 -1.443 -0.432 1.00 85.25 371 THR A O 1
ATOM 2760 N N . ALA A 1 372 ? 23.222 -1.701 0.073 1.00 65.31 372 ALA A N 1
ATOM 2761 C CA . ALA A 1 372 ? 23.047 -1.524 1.520 1.00 65.31 372 ALA A CA 1
ATOM 2762 C C . ALA A 1 372 ? 22.185 -0.279 1.856 1.00 65.31 372 ALA A C 1
ATOM 2764 O O . ALA A 1 372 ? 22.589 0.864 1.591 1.00 65.31 372 ALA A O 1
ATOM 2765 N N . GLY A 1 373 ? 20.991 -0.522 2.411 1.00 69.06 373 GLY A N 1
ATOM 2766 C CA . GLY A 1 373 ? 19.952 0.481 2.687 1.00 69.06 373 GLY A CA 1
ATOM 2767 C C . GLY A 1 373 ? 18.763 0.507 1.708 1.00 69.06 373 GLY A C 1
ATOM 2768 O O . GLY A 1 373 ? 17.845 1.292 1.920 1.00 69.06 373 GLY A O 1
ATOM 2769 N N . CYS A 1 374 ? 18.750 -0.313 0.655 1.00 87.12 374 CYS A N 1
ATOM 2770 C CA . CYS A 1 374 ? 17.561 -0.585 -0.158 1.00 87.12 374 CYS A CA 1
ATOM 2771 C C . CYS A 1 374 ? 16.664 -1.622 0.541 1.00 87.12 374 CYS A C 1
ATOM 2773 O O . CYS A 1 374 ? 17.166 -2.494 1.254 1.00 87.12 374 CYS A O 1
ATOM 2775 N N . SER A 1 375 ? 15.347 -1.526 0.350 1.00 93.81 375 SER A N 1
ATOM 2776 C CA . SER A 1 375 ? 14.378 -2.483 0.894 1.00 93.81 375 SER A CA 1
ATOM 2777 C C . SER A 1 375 ? 13.965 -3.528 -0.149 1.00 93.81 375 SER A C 1
ATOM 2779 O O . SER A 1 375 ? 14.143 -3.325 -1.353 1.00 93.81 375 SER A O 1
ATOM 2781 N N . VAL A 1 376 ? 13.380 -4.641 0.303 1.00 95.69 376 VAL A N 1
ATOM 2782 C CA . VAL A 1 376 ? 12.851 -5.692 -0.585 1.00 95.69 376 VAL A CA 1
ATOM 2783 C C . VAL A 1 376 ? 11.765 -5.126 -1.505 1.00 95.69 376 VAL A C 1
ATOM 2785 O O . VAL A 1 376 ? 11.771 -5.391 -2.703 1.00 95.69 376 VAL A O 1
ATOM 2788 N N . GLU A 1 377 ? 10.883 -4.285 -0.966 1.00 95.94 377 GLU A N 1
ATOM 2789 C CA . GLU A 1 377 ? 9.847 -3.562 -1.706 1.00 95.94 377 GLU A CA 1
ATOM 2790 C C . GLU A 1 377 ? 10.461 -2.703 -2.811 1.00 95.94 377 GLU A C 1
ATOM 2792 O O . GLU A 1 377 ? 10.063 -2.811 -3.965 1.00 95.94 377 GLU A O 1
ATOM 2797 N N . SER A 1 378 ? 11.488 -1.917 -2.476 1.00 95.12 378 SER A N 1
ATOM 2798 C CA . SER A 1 378 ? 12.159 -1.006 -3.410 1.00 95.12 378 SER A CA 1
ATOM 2799 C C . SER A 1 378 ? 12.841 -1.756 -4.564 1.00 95.12 378 SER A C 1
ATOM 2801 O O . SER A 1 378 ? 12.778 -1.324 -5.715 1.00 95.12 378 SER A O 1
ATOM 2803 N N . ALA A 1 379 ? 13.460 -2.908 -4.276 1.00 96.50 379 ALA A N 1
ATOM 2804 C CA . ALA A 1 379 ? 14.076 -3.770 -5.285 1.00 96.50 379 ALA A CA 1
ATOM 2805 C C . ALA A 1 379 ? 13.038 -4.441 -6.208 1.00 96.50 379 ALA A C 1
ATOM 2807 O O . ALA A 1 379 ? 13.275 -4.580 -7.408 1.00 96.50 379 ALA A O 1
ATOM 2808 N N . LEU A 1 380 ? 11.875 -4.823 -5.671 1.00 98.06 380 LEU A N 1
ATOM 2809 C CA . LEU A 1 380 ? 10.772 -5.411 -6.439 1.00 98.06 380 LEU A CA 1
ATOM 2810 C C . LEU A 1 380 ? 10.014 -4.360 -7.268 1.00 98.06 380 LEU A C 1
ATOM 2812 O O . LEU A 1 380 ? 9.656 -4.629 -8.416 1.00 98.06 380 LEU A O 1
ATOM 2816 N N . GLU A 1 381 ? 9.808 -3.150 -6.737 1.00 97.88 381 GLU A N 1
ATOM 2817 C CA . GLU A 1 381 ? 9.228 -2.015 -7.468 1.00 97.88 381 GLU A CA 1
ATOM 2818 C C . GLU A 1 381 ? 10.115 -1.602 -8.654 1.00 97.88 381 GLU A C 1
ATOM 2820 O O . GLU A 1 381 ? 9.594 -1.346 -9.741 1.00 97.88 381 GLU A O 1
ATOM 2825 N N . ALA A 1 382 ? 11.444 -1.643 -8.507 1.00 97.50 382 ALA A N 1
ATOM 2826 C CA . ALA A 1 382 ? 12.382 -1.371 -9.599 1.00 97.50 382 ALA A CA 1
ATOM 2827 C C . ALA A 1 382 ? 12.297 -2.375 -10.770 1.00 97.50 382 ALA A C 1
ATOM 2829 O O . ALA A 1 382 ? 12.586 -2.000 -11.905 1.00 97.50 382 ALA A O 1
ATOM 2830 N N . ALA A 1 383 ? 11.855 -3.614 -10.524 1.00 98.25 383 ALA A N 1
ATOM 2831 C CA . ALA A 1 383 ? 11.630 -4.637 -11.554 1.00 98.25 383 ALA A CA 1
ATOM 2832 C C . ALA A 1 383 ? 10.170 -4.731 -12.047 1.00 98.25 383 ALA A C 1
ATOM 2834 O O . ALA A 1 383 ? 9.875 -5.542 -12.925 1.00 98.25 383 ALA A O 1
ATOM 2835 N N . SER A 1 384 ? 9.231 -3.951 -11.494 1.00 98.31 384 SER A N 1
ATOM 2836 C CA . SER A 1 384 ? 7.797 -4.086 -11.809 1.00 98.31 384 SER A CA 1
ATOM 2837 C C . SER A 1 384 ? 7.046 -2.751 -11.895 1.00 98.31 384 SER A C 1
ATOM 2839 O O . SER A 1 384 ? 6.547 -2.391 -12.963 1.00 98.31 384 SER A O 1
ATOM 2841 N N . LEU A 1 385 ? 6.981 -1.988 -10.804 1.00 98.00 385 LEU A N 1
ATOM 2842 C CA . LEU A 1 385 ? 6.256 -0.719 -10.726 1.00 98.00 385 LEU A CA 1
ATOM 2843 C C . LEU A 1 385 ? 6.926 0.395 -11.541 1.00 98.00 385 LEU A C 1
ATOM 2845 O O . LEU A 1 385 ? 6.245 1.111 -12.273 1.00 98.00 385 LEU A O 1
ATOM 2849 N N . HIS A 1 386 ? 8.247 0.553 -11.446 1.00 97.94 386 HIS A N 1
ATOM 2850 C CA . HIS A 1 386 ? 8.982 1.578 -12.193 1.00 97.94 386 HIS A CA 1
ATOM 2851 C C . HIS A 1 386 ? 8.940 1.358 -13.719 1.00 97.94 386 HIS A C 1
ATOM 2853 O O . HIS A 1 386 ? 8.554 2.302 -14.412 1.00 97.94 386 HIS A O 1
ATOM 2859 N N . PRO A 1 387 ? 9.213 0.156 -14.276 1.00 98.19 387 PRO A N 1
ATOM 2860 C CA . PRO A 1 387 ? 9.013 -0.095 -15.707 1.00 98.19 387 PRO A CA 1
ATOM 2861 C C . PRO A 1 387 ? 7.541 0.033 -16.145 1.00 98.19 387 PRO A C 1
ATOM 2863 O O . PRO A 1 387 ? 7.275 0.473 -17.264 1.00 98.19 387 PRO A O 1
ATOM 2866 N N . ALA A 1 388 ? 6.562 -0.257 -15.276 1.00 97.88 388 ALA A N 1
ATOM 2867 C CA . ALA A 1 388 ? 5.159 0.031 -15.581 1.00 97.88 388 ALA A CA 1
ATOM 2868 C C . ALA A 1 388 ? 4.865 1.541 -15.656 1.00 97.88 388 ALA A C 1
ATOM 2870 O O . ALA A 1 388 ? 4.196 1.973 -16.593 1.00 97.88 388 ALA A O 1
ATOM 2871 N N . GLN A 1 389 ? 5.375 2.348 -14.718 1.00 97.12 389 GLN A N 1
ATOM 2872 C CA . GLN A 1 389 ? 5.217 3.812 -14.718 1.00 97.12 389 GLN A CA 1
ATOM 2873 C C . GLN A 1 389 ? 5.907 4.464 -15.925 1.00 97.12 389 GLN A C 1
ATOM 2875 O O . GLN A 1 389 ? 5.315 5.329 -16.567 1.00 97.12 389 GLN A O 1
ATOM 2880 N N . LEU A 1 390 ? 7.114 4.008 -16.277 1.00 96.81 390 LEU A N 1
ATOM 2881 C CA . LEU A 1 390 ? 7.841 4.392 -17.492 1.00 96.81 390 LEU A CA 1
ATOM 2882 C C . LEU A 1 390 ? 6.987 4.205 -18.760 1.00 96.81 390 LEU A C 1
ATOM 2884 O O . LEU A 1 390 ? 6.968 5.068 -19.636 1.00 96.81 390 LEU A O 1
ATOM 2888 N N . LEU A 1 391 ? 6.254 3.092 -18.849 1.00 96.56 391 LEU A N 1
ATOM 2889 C CA . LEU A 1 391 ? 5.445 2.744 -20.019 1.00 96.56 391 LEU A CA 1
ATOM 2890 C C . LEU A 1 391 ? 3.976 3.206 -19.946 1.00 96.56 391 LEU A C 1
ATOM 2892 O O . LEU A 1 391 ? 3.229 2.943 -20.895 1.00 96.56 391 LEU A O 1
ATOM 2896 N N . GLY A 1 392 ? 3.556 3.892 -18.875 1.00 95.56 392 GLY A N 1
ATOM 2897 C CA . GLY A 1 392 ? 2.169 4.340 -18.661 1.00 95.56 392 GLY A CA 1
ATOM 2898 C C . GLY A 1 392 ? 1.172 3.199 -18.408 1.00 95.56 392 GLY A C 1
ATOM 2899 O O . GLY A 1 392 ? 0.008 3.276 -18.808 1.00 95.56 392 GLY A O 1
ATOM 2900 N N . LEU A 1 393 ? 1.648 2.099 -17.818 1.00 96.19 393 LEU A N 1
ATOM 2901 C CA . LEU A 1 393 ? 0.903 0.861 -17.570 1.00 96.19 393 LEU A CA 1
ATOM 2902 C C . LEU A 1 393 ? 0.523 0.666 -16.093 1.00 96.19 393 LEU A C 1
ATOM 2904 O O . LEU A 1 393 ? -0.120 -0.331 -15.767 1.00 96.19 393 LEU A O 1
ATOM 2908 N N . GLU A 1 394 ? 0.879 1.594 -15.202 1.00 94.44 394 GLU A N 1
ATOM 2909 C CA . GLU A 1 394 ? 0.837 1.442 -13.738 1.00 94.44 394 GLU A CA 1
ATOM 2910 C C . GLU A 1 394 ? -0.561 1.160 -13.164 1.00 94.44 394 GLU A C 1
ATOM 2912 O O . GLU A 1 394 ? -0.696 0.529 -12.125 1.00 94.44 394 GLU A O 1
ATOM 2917 N N . LYS A 1 395 ? -1.624 1.554 -13.875 1.00 93.19 395 LYS A N 1
ATOM 2918 C CA . LYS A 1 395 ? -3.029 1.260 -13.516 1.00 93.19 395 LYS A CA 1
ATOM 2919 C C . LYS A 1 395 ? -3.473 -0.166 -13.867 1.00 93.19 395 LYS A C 1
ATOM 2921 O O . LYS A 1 395 ? -4.637 -0.514 -13.672 1.00 93.19 395 LYS A O 1
ATOM 2926 N N . ARG A 1 396 ? -2.594 -0.968 -14.473 1.00 94.94 396 ARG A N 1
ATOM 2927 C CA . ARG A 1 396 ? -2.891 -2.317 -14.978 1.00 94.94 396 ARG A CA 1
ATOM 2928 C C . ARG A 1 396 ? -1.792 -3.342 -14.729 1.00 94.94 396 ARG A C 1
ATOM 2930 O O . ARG A 1 396 ? -2.137 -4.501 -14.548 1.00 94.94 396 ARG A O 1
ATOM 2937 N N . LYS A 1 397 ? -0.517 -2.960 -14.757 1.00 96.12 397 LYS A N 1
ATOM 2938 C CA . LYS A 1 397 ? 0.639 -3.833 -14.505 1.00 96.12 397 LYS A CA 1
ATOM 2939 C C . LYS A 1 397 ? 1.616 -3.139 -13.559 1.00 96.12 397 LYS A C 1
ATOM 2941 O O . LYS A 1 397 ? 1.537 -1.928 -13.380 1.00 96.12 397 LYS A O 1
ATOM 2946 N N . GLY A 1 398 ? 2.522 -3.902 -12.951 1.00 95.81 398 GLY A N 1
ATOM 2947 C CA . GLY A 1 398 ? 3.492 -3.369 -11.988 1.00 95.81 398 GLY A CA 1
ATOM 2948 C C . GLY A 1 398 ? 2.905 -2.999 -10.620 1.00 95.81 398 GLY A C 1
ATOM 2949 O O . GLY A 1 398 ? 3.630 -2.481 -9.783 1.00 95.81 398 GLY A O 1
ATOM 2950 N N . THR A 1 399 ? 1.624 -3.280 -10.361 1.00 96.31 399 THR A N 1
ATOM 2951 C CA . THR A 1 399 ? 0.983 -3.122 -9.047 1.00 96.31 399 THR A CA 1
ATOM 2952 C C . THR A 1 399 ? 0.040 -4.291 -8.742 1.00 96.31 399 THR A C 1
ATOM 2954 O O . THR A 1 399 ? -0.426 -4.963 -9.663 1.00 96.31 399 THR A O 1
ATOM 2957 N N . LEU A 1 400 ? -0.265 -4.507 -7.457 1.00 96.38 400 LEU A N 1
ATOM 2958 C CA . LEU A 1 400 ? -1.294 -5.434 -6.962 1.00 96.38 400 LEU A CA 1
ATOM 2959 C C . LEU A 1 400 ? -2.537 -4.702 -6.410 1.00 96.38 400 LEU A C 1
ATOM 2961 O O . LEU A 1 400 ? -3.233 -5.201 -5.517 1.00 96.38 400 LEU A O 1
ATOM 2965 N N . ASP A 1 401 ? -2.805 -3.498 -6.920 1.00 93.50 401 ASP A N 1
ATOM 2966 C CA . ASP A 1 401 ? -3.997 -2.699 -6.613 1.00 93.50 401 ASP A CA 1
ATOM 2967 C C . ASP A 1 401 ? -5.287 -3.275 -7.225 1.00 93.50 401 ASP A C 1
ATOM 2969 O O . ASP A 1 401 ? -5.286 -3.990 -8.233 1.00 93.50 401 ASP A O 1
ATOM 2973 N N . PHE A 1 402 ? -6.427 -2.932 -6.623 1.00 92.69 402 PHE A N 1
ATOM 2974 C CA . PHE A 1 402 ? -7.738 -3.410 -7.063 1.00 92.69 402 PHE A CA 1
ATOM 2975 C C . PHE A 1 402 ? -8.074 -2.937 -8.488 1.00 92.69 402 PHE A C 1
ATOM 2977 O O . PHE A 1 402 ? -7.988 -1.755 -8.815 1.00 92.69 402 PHE A O 1
ATOM 2984 N N . GLY A 1 403 ? -8.493 -3.872 -9.344 1.00 92.19 403 GLY A N 1
ATOM 2985 C CA . GLY A 1 403 ? -8.783 -3.635 -10.761 1.00 92.19 403 GLY A CA 1
ATOM 2986 C C . GLY A 1 403 ? -7.593 -3.816 -11.713 1.00 92.19 403 GLY A C 1
ATOM 2987 O O . GLY A 1 403 ? -7.821 -3.905 -12.925 1.00 92.19 403 GLY A O 1
ATOM 2988 N N . ALA A 1 404 ? -6.357 -3.942 -11.214 1.00 95.94 404 ALA A N 1
ATOM 2989 C CA . ALA A 1 404 ? -5.187 -4.250 -12.040 1.00 95.94 404 ALA A CA 1
ATOM 2990 C C . ALA A 1 404 ? -5.290 -5.642 -12.705 1.00 95.94 404 ALA A C 1
ATOM 2992 O O . ALA A 1 404 ? -6.145 -6.464 -12.348 1.00 95.94 404 ALA A O 1
ATOM 2993 N N . ASP A 1 405 ? -4.453 -5.893 -13.717 1.00 96.81 405 ASP A N 1
ATOM 2994 C CA . ASP A 1 405 ? -4.276 -7.234 -14.281 1.00 96.81 405 ASP A CA 1
ATOM 2995 C C . ASP A 1 405 ? -3.677 -8.131 -13.182 1.00 96.81 405 ASP A C 1
ATOM 2997 O O . ASP A 1 405 ? -2.735 -7.727 -12.503 1.00 96.81 405 ASP A O 1
ATOM 3001 N N . ALA A 1 406 ? -4.202 -9.342 -12.994 1.00 97.12 406 ALA A N 1
ATOM 3002 C CA . ALA A 1 406 ? -3.709 -10.278 -11.979 1.00 97.12 406 ALA A CA 1
ATOM 3003 C C . ALA A 1 406 ? -2.412 -10.995 -12.420 1.00 97.12 406 ALA A C 1
ATOM 3005 O O . ALA A 1 406 ? -2.356 -12.225 -12.492 1.00 97.12 406 ALA A O 1
ATOM 3006 N N . ASP A 1 407 ? -1.383 -10.207 -12.731 1.00 98.00 407 ASP A N 1
ATOM 3007 C CA . ASP A 1 407 ? -0.063 -10.647 -13.181 1.00 98.00 407 ASP A CA 1
ATOM 3008 C C . ASP A 1 407 ? 0.933 -10.491 -12.024 1.00 98.00 407 ASP A C 1
ATOM 3010 O O . ASP A 1 407 ? 1.307 -9.372 -11.665 1.00 98.00 407 ASP A O 1
ATOM 3014 N N . PHE A 1 408 ? 1.350 -11.600 -11.415 1.00 98.25 408 PHE A N 1
ATOM 3015 C CA . PHE A 1 408 ? 2.122 -11.583 -10.170 1.00 98.25 408 PHE A CA 1
ATOM 3016 C C . PHE A 1 408 ? 3.098 -12.755 -10.052 1.00 98.25 408 PHE A C 1
ATOM 3018 O O . PHE A 1 408 ? 2.945 -13.798 -10.687 1.00 98.25 408 PHE A O 1
ATOM 3025 N N . VAL A 1 409 ? 4.118 -12.579 -9.218 1.00 98.25 409 VAL A N 1
ATOM 3026 C CA . VAL A 1 409 ? 5.152 -13.575 -8.938 1.00 98.25 409 VAL A CA 1
ATOM 3027 C C . VAL A 1 409 ? 5.124 -13.957 -7.459 1.00 98.25 409 VAL A C 1
ATOM 3029 O O . VAL A 1 409 ? 4.969 -13.105 -6.586 1.00 98.25 409 VAL A O 1
ATOM 3032 N N . VAL A 1 410 ? 5.251 -15.256 -7.184 1.00 98.00 410 VAL A N 1
ATOM 3033 C CA . VAL A 1 410 ? 5.344 -15.819 -5.831 1.00 98.00 410 VAL A CA 1
ATOM 3034 C C . VAL A 1 410 ? 6.811 -16.106 -5.530 1.00 98.00 410 VAL A C 1
ATOM 3036 O O . VAL A 1 410 ? 7.450 -16.879 -6.250 1.00 98.00 410 VAL A O 1
ATOM 3039 N N . LEU A 1 411 ? 7.332 -15.499 -4.467 1.00 97.94 411 LEU A N 1
ATOM 3040 C CA . LEU A 1 411 ? 8.742 -15.494 -4.078 1.00 97.94 411 LEU A CA 1
ATOM 3041 C C . LEU A 1 411 ? 8.914 -16.052 -2.656 1.00 97.94 411 LEU A C 1
ATOM 3043 O O . LEU A 1 411 ? 8.086 -15.785 -1.784 1.00 97.94 411 LEU A O 1
ATOM 3047 N N . ASP A 1 412 ? 9.993 -16.800 -2.406 1.00 95.44 412 ASP A N 1
ATOM 3048 C CA . ASP A 1 412 ? 10.424 -17.091 -1.028 1.00 95.44 412 ASP A CA 1
ATOM 3049 C C . ASP A 1 412 ? 11.199 -15.913 -0.402 1.00 95.44 412 ASP A C 1
ATOM 3051 O O . ASP A 1 412 ? 11.514 -14.936 -1.078 1.00 95.44 412 ASP A O 1
ATOM 3055 N N . ASP A 1 413 ? 11.508 -15.987 0.897 1.00 92.69 413 ASP A N 1
ATOM 3056 C CA . ASP A 1 413 ? 12.246 -14.944 1.636 1.00 92.69 413 ASP A CA 1
ATOM 3057 C C . ASP A 1 413 ? 13.662 -14.667 1.106 1.00 92.69 413 ASP A C 1
ATOM 3059 O O . ASP A 1 413 ? 14.260 -13.647 1.432 1.00 92.69 413 ASP A O 1
ATOM 3063 N N . SER A 1 414 ? 14.208 -15.555 0.269 1.00 94.31 414 SER A N 1
ATOM 3064 C CA . SER A 1 414 ? 15.465 -15.334 -0.459 1.00 94.31 414 SER A CA 1
ATOM 3065 C C . SER A 1 414 ? 15.243 -14.777 -1.873 1.00 94.31 414 SER A C 1
ATOM 3067 O O . SER A 1 414 ? 16.173 -14.757 -2.673 1.00 94.31 414 SER A O 1
ATOM 3069 N N . LEU A 1 415 ? 14.018 -14.338 -2.182 1.00 96.06 415 LEU A N 1
ATOM 3070 C CA . LEU A 1 415 ? 13.547 -13.798 -3.460 1.00 96.06 415 LEU A CA 1
ATOM 3071 C C . LEU A 1 415 ? 13.717 -14.742 -4.663 1.00 96.06 415 LEU A C 1
ATOM 3073 O O . LEU A 1 415 ? 13.839 -14.285 -5.799 1.00 96.06 415 LEU A O 1
ATOM 3077 N N . HIS A 1 416 ? 13.679 -16.064 -4.453 1.00 95.88 416 HIS A N 1
ATOM 3078 C CA . HIS A 1 416 ? 13.626 -17.013 -5.568 1.00 95.88 416 HIS A CA 1
ATOM 3079 C C . HIS A 1 416 ? 12.191 -17.254 -6.033 1.00 95.88 416 HIS A C 1
ATOM 3081 O O . HIS A 1 416 ? 11.281 -17.491 -5.234 1.00 95.88 416 HIS A O 1
ATOM 3087 N N . VAL A 1 417 ? 12.014 -17.301 -7.353 1.00 96.94 417 VAL A N 1
ATOM 3088 C CA . VAL A 1 417 ? 10.728 -17.577 -8.001 1.00 96.94 417 VAL A CA 1
ATOM 3089 C C . VAL A 1 417 ? 10.230 -18.982 -7.649 1.00 96.94 417 VAL A C 1
ATOM 3091 O O . VAL A 1 417 ? 10.884 -19.995 -7.915 1.00 96.94 417 VAL A O 1
ATOM 3094 N N . ARG A 1 418 ? 9.040 -19.042 -7.045 1.00 96.62 418 ARG A N 1
ATOM 3095 C CA . ARG A 1 418 ? 8.299 -20.270 -6.713 1.00 96.62 418 ARG A CA 1
ATOM 3096 C C . ARG A 1 418 ? 7.237 -20.569 -7.760 1.00 96.62 418 ARG A C 1
ATOM 3098 O O . ARG A 1 418 ? 7.078 -21.723 -8.154 1.00 96.62 418 ARG A O 1
ATOM 3105 N N . ALA A 1 419 ? 6.523 -19.534 -8.192 1.00 97.00 419 ALA A N 1
ATOM 3106 C CA . ALA A 1 419 ? 5.480 -19.595 -9.205 1.00 97.00 419 ALA A CA 1
ATOM 3107 C C . ALA A 1 419 ? 5.296 -18.228 -9.876 1.00 97.00 419 ALA A C 1
ATOM 3109 O O . ALA A 1 419 ? 5.536 -17.194 -9.254 1.00 97.00 419 ALA A O 1
ATOM 3110 N N . THR A 1 420 ? 4.810 -18.240 -11.113 1.00 98.12 420 THR A N 1
ATOM 3111 C CA . THR A 1 420 ? 4.513 -17.044 -11.908 1.00 98.12 420 THR A CA 1
ATOM 3112 C C . THR A 1 420 ? 3.080 -17.139 -12.417 1.00 98.12 420 THR A C 1
ATOM 3114 O O . THR A 1 420 ? 2.671 -18.176 -12.951 1.00 98.12 420 THR A O 1
ATOM 3117 N N . TYR A 1 421 ? 2.326 -16.057 -12.247 1.00 97.94 421 TYR A N 1
ATOM 3118 C CA . TYR A 1 421 ? 0.918 -15.935 -12.599 1.00 97.94 421 TYR A CA 1
ATOM 3119 C C . TYR A 1 421 ? 0.707 -14.819 -13.620 1.00 97.94 421 TYR A C 1
ATOM 3121 O O . TYR A 1 421 ? 1.295 -13.744 -13.509 1.00 97.94 421 TYR A O 1
ATOM 3129 N N . ILE A 1 422 ? -0.168 -15.063 -14.595 1.00 97.75 422 ILE A N 1
ATOM 3130 C CA . ILE A 1 422 ? -0.646 -14.046 -15.540 1.00 97.75 422 ILE A CA 1
ATOM 3131 C C . ILE A 1 422 ? -2.166 -14.152 -15.597 1.00 97.75 422 ILE A C 1
ATOM 3133 O O . ILE A 1 422 ? -2.713 -15.237 -15.784 1.00 97.75 422 ILE A O 1
ATOM 3137 N N . SER A 1 423 ? -2.861 -13.030 -15.410 1.00 95.00 423 SER A N 1
ATOM 3138 C CA . SER A 1 423 ? -4.324 -12.961 -15.330 1.00 95.00 423 SER A CA 1
ATOM 3139 C C . SER A 1 423 ? -4.939 -13.975 -14.344 1.00 95.00 423 SER A C 1
ATOM 3141 O O . SER A 1 423 ? -6.034 -14.491 -14.564 1.00 95.00 423 SER A O 1
ATOM 3143 N N . GLY A 1 424 ? -4.253 -14.246 -13.228 1.00 93.00 424 GLY A N 1
ATOM 3144 C CA . GLY A 1 424 ? -4.668 -15.200 -12.192 1.00 93.00 424 GLY A CA 1
ATOM 3145 C C . GLY A 1 424 ? -4.429 -16.677 -12.522 1.00 93.00 424 GLY A C 1
ATOM 3146 O O . GLY A 1 424 ? -4.586 -17.531 -11.647 1.00 93.00 424 GLY A O 1
ATOM 3147 N N . GLU A 1 425 ? -4.022 -16.996 -13.751 1.00 94.38 425 GLU A N 1
ATOM 3148 C CA . GLU A 1 425 ? -3.682 -18.354 -14.172 1.00 94.38 425 GLU A CA 1
ATOM 3149 C C . GLU A 1 425 ? -2.217 -18.663 -13.848 1.00 94.38 425 GLU A C 1
ATOM 3151 O O . GLU A 1 425 ? -1.333 -17.824 -14.030 1.00 94.38 425 GLU A O 1
ATOM 3156 N N . LEU A 1 426 ? -1.956 -19.875 -13.350 1.00 95.62 426 LEU A N 1
ATOM 3157 C CA . LEU A 1 426 ? -0.607 -20.354 -13.052 1.00 95.62 426 LEU A CA 1
ATOM 3158 C C . LEU A 1 426 ? 0.103 -20.696 -14.368 1.00 95.62 426 LEU A C 1
ATOM 3160 O O . LEU A 1 426 ? -0.209 -21.713 -14.987 1.00 95.62 426 LEU A O 1
ATOM 3164 N N . VAL A 1 427 ? 1.055 -19.862 -14.793 1.00 96.62 427 VAL A N 1
ATOM 3165 C CA . VAL A 1 427 ? 1.770 -20.042 -16.072 1.00 96.62 427 VAL A CA 1
ATOM 3166 C C . VAL A 1 427 ? 3.137 -20.710 -15.910 1.00 96.62 427 VAL A C 1
ATOM 3168 O O . VAL A 1 427 ? 3.642 -21.313 -16.856 1.00 96.62 427 VAL A O 1
ATOM 3171 N N . TRP A 1 428 ? 3.729 -20.655 -14.712 1.00 96.81 428 TRP A N 1
ATOM 3172 C CA . TRP A 1 428 ? 4.943 -21.398 -14.367 1.00 96.81 428 TRP A CA 1
ATOM 3173 C C . TRP A 1 428 ? 5.004 -21.731 -12.873 1.00 96.81 428 TRP A C 1
ATOM 3175 O O . TRP A 1 428 ? 4.568 -20.938 -12.041 1.00 96.81 428 TRP A O 1
ATOM 3185 N N . GLN A 1 429 ? 5.598 -22.875 -12.524 1.00 94.62 429 GLN A N 1
ATOM 3186 C CA . GLN A 1 429 ? 5.887 -23.262 -11.142 1.00 94.62 429 GLN A CA 1
ATOM 3187 C C . GLN A 1 429 ? 7.229 -23.998 -11.055 1.00 94.62 429 GLN A C 1
ATOM 3189 O O . GLN A 1 429 ? 7.546 -24.834 -11.904 1.00 94.62 429 GLN A O 1
ATOM 3194 N N . LYS A 1 430 ? 8.000 -23.730 -9.996 1.00 91.00 430 LYS A N 1
ATOM 3195 C CA . LYS A 1 430 ? 9.228 -24.464 -9.680 1.00 91.00 430 LYS A CA 1
ATOM 3196 C C . LYS A 1 430 ? 8.864 -25.889 -9.265 1.00 91.00 430 LYS A C 1
ATOM 3198 O O . LYS A 1 430 ? 8.099 -26.077 -8.320 1.00 91.00 430 LYS A O 1
ATOM 3203 N N . ALA A 1 431 ? 9.410 -26.886 -9.961 1.00 79.00 431 ALA A N 1
ATOM 3204 C CA . ALA A 1 431 ? 9.144 -28.289 -9.658 1.00 79.00 431 ALA A CA 1
ATOM 3205 C C . ALA A 1 431 ? 9.507 -28.617 -8.198 1.00 79.00 431 ALA A C 1
ATOM 3207 O O . ALA A 1 431 ? 10.591 -28.269 -7.724 1.00 79.00 431 ALA A O 1
ATOM 3208 N N . ALA A 1 432 ? 8.602 -29.292 -7.488 1.00 60.94 432 ALA A N 1
ATOM 3209 C CA . ALA A 1 432 ? 8.870 -29.756 -6.134 1.00 60.94 432 ALA A CA 1
ATOM 3210 C C . ALA A 1 432 ? 9.970 -30.827 -6.165 1.00 60.94 432 ALA A C 1
ATOM 3212 O O . ALA A 1 432 ? 9.840 -31.831 -6.866 1.00 60.94 432 ALA A O 1
ATOM 3213 N N . VAL A 1 433 ? 11.040 -30.626 -5.391 1.00 49.22 433 VAL A N 1
ATOM 3214 C CA . VAL A 1 433 ? 12.088 -31.640 -5.213 1.00 49.22 433 VAL A CA 1
ATOM 3215 C C . VAL A 1 433 ? 11.450 -32.875 -4.559 1.00 49.22 433 VAL A C 1
ATOM 3217 O O . VAL A 1 433 ? 10.873 -32.737 -3.475 1.00 49.22 433 VAL A O 1
ATOM 3220 N N . PRO A 1 434 ? 11.521 -34.075 -5.169 1.00 39.94 434 PRO A N 1
ATOM 3221 C CA . PRO A 1 434 ? 11.002 -35.287 -4.547 1.00 39.94 434 PRO A CA 1
ATOM 3222 C C . PRO A 1 434 ? 11.693 -35.523 -3.202 1.00 39.94 434 PRO A C 1
ATOM 3224 O O . PRO A 1 434 ? 12.918 -35.442 -3.118 1.00 39.94 434 PRO A O 1
ATOM 3227 N N . LYS A 1 435 ? 10.935 -35.854 -2.147 1.00 40.81 435 LYS A N 1
ATOM 3228 C CA . LYS A 1 435 ? 11.503 -36.082 -0.799 1.00 40.81 435 LYS A CA 1
ATOM 3229 C C . LYS A 1 435 ? 12.576 -37.184 -0.780 1.00 40.81 435 LYS A C 1
ATOM 3231 O O . LYS A 1 435 ? 13.478 -37.150 0.047 1.00 40.81 435 LYS A O 1
ATOM 3236 N N . GLU A 1 436 ? 12.510 -38.108 -1.733 1.00 38.53 436 GLU A N 1
ATOM 3237 C CA . GLU A 1 436 ? 13.470 -39.195 -1.967 1.00 38.53 436 GLU A CA 1
ATOM 3238 C C . GLU A 1 436 ? 14.843 -38.722 -2.487 1.00 38.53 436 GLU A C 1
ATOM 3240 O O . GLU A 1 436 ? 15.830 -39.441 -2.346 1.00 38.53 436 GLU A O 1
ATOM 3245 N N . ALA A 1 437 ? 14.933 -37.516 -3.063 1.00 35.81 437 ALA A N 1
ATOM 3246 C CA . ALA A 1 437 ? 16.176 -36.943 -3.591 1.00 35.81 437 ALA A CA 1
ATOM 3247 C C . ALA A 1 437 ? 17.043 -36.249 -2.519 1.00 35.81 437 ALA A C 1
ATOM 3249 O O . ALA A 1 437 ? 18.185 -35.893 -2.795 1.00 35.81 437 ALA A O 1
ATOM 3250 N N . LEU A 1 438 ? 16.526 -36.081 -1.295 1.00 39.16 438 LEU A N 1
ATOM 3251 C CA . LEU A 1 438 ? 17.264 -35.527 -0.150 1.00 39.16 438 LEU A CA 1
ATOM 3252 C C . LEU A 1 438 ? 18.053 -36.591 0.638 1.00 39.16 438 LEU A C 1
ATOM 3254 O O . LEU A 1 438 ? 18.631 -36.277 1.676 1.00 39.16 438 LEU A O 1
ATOM 3258 N N . VAL A 1 439 ? 18.093 -37.839 0.159 1.00 35.34 439 VAL A N 1
ATOM 3259 C CA . VAL A 1 439 ? 18.895 -38.927 0.739 1.00 35.34 439 VAL A CA 1
ATOM 3260 C C . VAL A 1 439 ? 20.244 -39.007 0.009 1.00 35.34 439 VAL A C 1
ATOM 3262 O O . VAL A 1 439 ? 20.263 -39.374 -1.170 1.00 35.34 439 VAL A O 1
ATOM 3265 N N . PRO A 1 440 ? 21.382 -38.702 0.665 1.00 34.31 440 PRO A N 1
ATOM 3266 C CA . PRO A 1 440 ? 22.695 -38.793 0.031 1.00 34.31 440 PRO A CA 1
ATOM 3267 C C . PRO A 1 440 ? 23.044 -40.227 -0.414 1.00 34.31 440 PRO A C 1
ATOM 3269 O O . PRO A 1 440 ? 22.592 -41.188 0.218 1.00 34.31 440 PRO A O 1
ATOM 3272 N N . PRO A 1 441 ? 23.899 -40.413 -1.443 1.00 32.56 441 PRO A N 1
ATOM 3273 C CA . PRO A 1 441 ? 24.176 -41.733 -2.023 1.00 32.56 441 PRO A CA 1
ATOM 3274 C C . PRO A 1 441 ? 24.659 -42.793 -1.021 1.00 32.56 441 PRO A C 1
ATOM 3276 O O . PRO A 1 441 ? 24.333 -43.970 -1.168 1.00 32.56 441 PRO A O 1
ATOM 3279 N N . TYR A 1 442 ? 25.378 -42.379 0.028 1.00 40.38 442 TYR A N 1
ATOM 3280 C CA . TYR A 1 442 ? 25.911 -43.270 1.063 1.00 40.38 442 TYR A CA 1
ATOM 3281 C C . TYR A 1 442 ? 24.840 -43.966 1.925 1.00 40.38 442 TYR A C 1
ATOM 3283 O O . TYR A 1 442 ? 25.142 -44.980 2.544 1.00 40.38 442 TYR A O 1
ATOM 3291 N N . LEU A 1 443 ? 23.582 -43.505 1.926 1.00 39.09 443 LEU A N 1
ATOM 3292 C CA . LEU A 1 443 ? 22.480 -44.171 2.640 1.00 39.09 443 LEU A CA 1
ATOM 3293 C C . LEU A 1 443 ? 21.754 -45.258 1.821 1.00 39.09 443 LEU A C 1
ATOM 3295 O O . LEU A 1 443 ? 20.868 -45.922 2.355 1.00 39.09 443 LEU A O 1
ATOM 3299 N N . LYS A 1 444 ? 22.124 -45.493 0.551 1.00 32.97 444 LYS A N 1
ATOM 3300 C CA . LYS A 1 444 ? 21.537 -46.575 -0.273 1.00 32.97 444 LYS A CA 1
ATOM 3301 C C . LYS A 1 444 ? 22.240 -47.934 -0.150 1.00 32.97 444 LYS A C 1
ATOM 3303 O O . LYS A 1 444 ? 21.727 -48.919 -0.671 1.00 32.97 444 LYS A O 1
ATOM 3308 N N . ALA A 1 445 ? 23.363 -48.017 0.564 1.00 37.12 445 ALA A N 1
ATOM 3309 C CA . ALA A 1 445 ? 24.132 -49.248 0.763 1.00 37.12 445 ALA A CA 1
ATOM 3310 C C . ALA A 1 445 ? 24.067 -49.724 2.230 1.00 37.12 445 ALA A C 1
ATOM 3312 O O . ALA A 1 445 ? 25.071 -49.694 2.936 1.00 37.12 445 ALA A O 1
ATOM 3313 N N . GLY A 1 446 ? 22.880 -50.128 2.708 1.00 35.41 446 GLY A N 1
ATOM 3314 C CA . GLY A 1 446 ? 22.711 -50.476 4.131 1.00 35.41 446 GLY A CA 1
ATOM 3315 C C . GLY A 1 446 ? 21.529 -51.359 4.553 1.00 35.41 446 GLY A C 1
ATOM 3316 O O . GLY A 1 446 ? 21.528 -51.799 5.695 1.00 35.41 446 GLY A O 1
ATOM 3317 N N . PHE A 1 447 ? 20.547 -51.658 3.689 1.00 32.69 447 PHE A N 1
ATOM 3318 C CA . PHE A 1 447 ? 19.375 -52.466 4.076 1.00 32.69 447 PHE A CA 1
ATOM 3319 C C . PHE A 1 447 ? 18.986 -53.529 3.037 1.00 32.69 447 PHE A C 1
ATOM 3321 O O . PHE A 1 447 ? 18.014 -53.397 2.297 1.00 32.69 447 PHE A O 1
ATOM 3328 N N . LEU A 1 448 ? 19.732 -54.634 3.053 1.00 35.16 448 LEU A N 1
ATOM 3329 C CA . LEU A 1 448 ? 19.259 -55.951 2.622 1.00 35.16 448 LEU A CA 1
ATOM 3330 C C . LEU A 1 448 ? 19.519 -56.943 3.764 1.00 35.16 448 LEU A C 1
ATOM 3332 O O . LEU A 1 448 ? 20.646 -57.412 3.892 1.00 35.16 448 LEU A O 1
ATOM 3336 N N . ASN A 1 449 ? 18.491 -57.180 4.597 1.00 30.06 449 ASN A N 1
ATOM 3337 C CA . ASN A 1 449 ? 18.208 -58.355 5.457 1.00 30.06 449 ASN A CA 1
ATOM 3338 C C . ASN A 1 449 ? 17.439 -57.952 6.739 1.00 30.06 449 ASN A C 1
ATOM 3340 O O . ASN A 1 449 ? 17.730 -56.913 7.321 1.00 30.06 449 ASN A O 1
ATOM 3344 N N . GLY A 1 450 ? 16.548 -58.827 7.235 1.00 29.09 450 GLY A N 1
ATOM 3345 C CA . GLY A 1 450 ? 16.238 -58.909 8.679 1.00 29.09 450 GLY A CA 1
ATOM 3346 C C . GLY A 1 450 ? 15.012 -58.160 9.235 1.00 29.09 450 GLY A C 1
ATOM 3347 O O . GLY A 1 450 ? 15.162 -57.213 9.992 1.00 29.09 450 GLY A O 1
ATOM 3348 N N . GLU A 1 451 ? 13.820 -58.640 8.881 1.00 29.98 451 GLU A N 1
ATOM 3349 C CA . GLU A 1 451 ? 12.575 -58.755 9.679 1.00 29.98 451 GLU A CA 1
ATOM 3350 C C . GLU A 1 451 ? 12.277 -57.925 10.968 1.00 29.98 451 GLU A C 1
ATOM 3352 O O . GLU A 1 451 ? 13.019 -57.915 11.942 1.00 29.98 451 GLU A O 1
ATOM 3357 N N . LEU A 1 452 ? 11.013 -57.460 11.019 1.00 35.84 452 LEU A N 1
ATOM 3358 C CA . LEU A 1 452 ? 10.088 -57.403 12.178 1.00 35.84 452 LEU A CA 1
ATOM 3359 C C . LEU A 1 452 ? 10.407 -56.539 13.425 1.00 35.84 452 LEU A C 1
ATOM 3361 O O . LEU A 1 452 ? 11.063 -56.961 14.373 1.00 35.84 452 LEU A O 1
ATOM 3365 N N . GLY A 1 453 ? 9.691 -55.409 13.532 1.00 27.08 453 GLY A N 1
ATOM 3366 C CA . GLY A 1 453 ? 9.416 -54.716 14.799 1.00 27.08 453 GLY A CA 1
ATOM 3367 C C . GLY A 1 453 ? 8.485 -53.506 14.625 1.00 27.08 453 GLY A C 1
ATOM 3368 O O . GLY A 1 453 ? 8.789 -52.608 13.846 1.00 27.08 453 GLY A O 1
ATOM 3369 N N . ASN A 1 454 ? 7.353 -53.457 15.341 1.00 30.11 454 ASN A N 1
ATOM 3370 C CA . ASN A 1 454 ? 6.477 -52.272 15.346 1.00 30.11 454 ASN A CA 1
ATOM 3371 C C . ASN A 1 454 ? 7.130 -51.122 16.144 1.00 30.11 454 ASN A C 1
ATOM 3373 O O . ASN A 1 454 ? 7.576 -51.364 17.269 1.00 30.11 454 ASN A O 1
ATOM 3377 N N . PRO A 1 455 ? 7.138 -49.873 15.640 1.00 29.03 455 PRO A N 1
ATOM 3378 C CA . PRO A 1 455 ? 7.672 -48.737 16.383 1.00 29.03 455 PRO A CA 1
ATOM 3379 C C . PRO A 1 455 ? 6.715 -48.298 17.511 1.00 29.03 455 PRO A C 1
ATOM 3381 O O . PRO A 1 455 ? 5.500 -48.236 17.296 1.00 29.03 455 PRO A O 1
ATOM 3384 N N . PRO A 1 456 ? 7.222 -47.942 18.706 1.00 30.25 456 PRO A N 1
ATOM 3385 C CA . PRO A 1 456 ? 6.412 -47.331 19.753 1.00 30.25 456 PRO A CA 1
ATOM 3386 C C . PRO A 1 456 ? 6.092 -45.859 19.438 1.00 30.25 456 PRO A C 1
ATOM 3388 O O . PRO A 1 456 ? 6.873 -45.148 18.807 1.00 30.25 456 PRO A O 1
ATOM 3391 N N . LEU A 1 457 ? 4.948 -45.381 19.935 1.00 35.16 457 LEU A N 1
ATOM 3392 C CA . LEU A 1 457 ? 4.537 -43.975 19.851 1.00 35.16 457 LEU A CA 1
ATOM 3393 C C . LEU A 1 457 ? 5.459 -43.074 20.688 1.00 35.16 457 LEU A C 1
ATOM 3395 O O . LEU A 1 457 ? 5.367 -43.064 21.917 1.00 35.16 457 LEU A O 1
ATOM 3399 N N . VAL A 1 458 ? 6.290 -42.267 20.026 1.00 29.44 458 VAL A N 1
ATOM 3400 C CA . VAL A 1 458 ? 7.077 -41.210 20.680 1.00 29.44 458 VAL A CA 1
ATOM 3401 C C . VAL A 1 458 ? 6.165 -40.030 21.031 1.00 29.44 458 VAL A C 1
ATOM 3403 O O . VAL A 1 458 ? 5.436 -39.517 20.183 1.00 29.44 458 VAL A O 1
ATOM 3406 N N . LYS A 1 459 ? 6.218 -39.584 22.290 1.00 31.94 459 LYS A N 1
ATOM 3407 C CA . LYS A 1 459 ? 5.579 -38.354 22.779 1.00 31.94 459 LYS A CA 1
ATOM 3408 C C . LYS A 1 459 ? 6.656 -37.462 23.401 1.00 31.94 459 LYS A C 1
ATOM 3410 O O . LYS A 1 459 ? 7.422 -37.953 24.221 1.00 31.94 459 LYS A O 1
ATOM 3415 N N . SER A 1 460 ? 6.617 -36.160 23.102 1.00 33.12 460 SER A N 1
ATOM 3416 C CA . SER A 1 460 ? 7.600 -35.127 23.496 1.00 33.12 460 SER A CA 1
ATOM 3417 C C . SER A 1 460 ? 8.884 -35.065 22.651 1.00 33.12 460 SER A C 1
ATOM 3419 O O . SER A 1 460 ? 9.385 -36.069 22.157 1.00 33.12 460 SER A O 1
ATOM 3421 N N . CYS A 1 461 ? 9.427 -33.852 22.507 1.00 31.73 461 CYS A N 1
ATOM 3422 C CA . CYS A 1 461 ? 10.608 -33.535 21.692 1.00 31.73 461 CYS A CA 1
ATOM 3423 C C . CYS A 1 461 ? 11.957 -33.805 22.394 1.00 31.73 461 CYS A C 1
ATOM 3425 O O . CYS A 1 461 ? 13.008 -33.519 21.825 1.00 31.73 461 CYS A O 1
ATOM 3427 N N . SER A 1 462 ? 11.946 -34.326 23.626 1.00 33.44 462 SER A N 1
ATOM 3428 C CA . SER A 1 462 ? 13.142 -34.443 24.481 1.00 33.44 462 SER A CA 1
ATOM 3429 C C . SER A 1 462 ? 14.204 -35.424 23.953 1.00 33.44 462 SER A C 1
ATOM 3431 O O . SER A 1 462 ? 15.400 -35.219 24.157 1.00 33.44 462 SER A O 1
ATOM 3433 N N . ASP A 1 463 ? 13.794 -36.485 23.252 1.00 31.98 463 ASP A N 1
ATOM 3434 C CA . ASP A 1 463 ? 14.692 -37.606 22.934 1.00 31.98 463 ASP A CA 1
ATOM 3435 C C . ASP A 1 463 ? 15.500 -37.441 21.634 1.00 31.98 463 ASP A C 1
ATOM 3437 O O . ASP A 1 463 ? 16.479 -38.158 21.423 1.00 31.98 463 ASP A O 1
ATOM 3441 N N . VAL A 1 464 ? 15.177 -36.447 20.797 1.00 36.38 464 VAL A N 1
ATOM 3442 C CA . VAL A 1 464 ? 15.900 -36.169 19.535 1.00 36.38 464 VAL A CA 1
ATOM 3443 C C . VAL A 1 464 ? 17.363 -35.762 19.786 1.00 36.38 464 VAL A C 1
ATOM 3445 O O . VAL A 1 464 ? 18.245 -36.048 18.979 1.00 36.38 464 VAL A O 1
ATOM 3448 N N . VAL A 1 465 ? 17.648 -35.132 20.930 1.00 36.44 465 VAL A N 1
ATOM 3449 C CA . VAL A 1 465 ? 18.956 -34.518 21.229 1.00 36.44 465 VAL A CA 1
ATOM 3450 C C . VAL A 1 465 ? 20.057 -35.551 21.532 1.00 36.44 465 VAL A C 1
ATOM 3452 O O . VAL A 1 465 ? 21.240 -35.260 21.365 1.00 36.44 465 VAL A O 1
ATOM 3455 N N . LYS A 1 466 ? 19.711 -36.782 21.937 1.00 32.31 466 LYS A N 1
ATOM 3456 C CA . LYS A 1 466 ? 20.700 -37.787 22.386 1.00 32.31 466 LYS A CA 1
ATOM 3457 C C . LYS A 1 466 ? 21.429 -38.540 21.266 1.00 32.31 466 LYS A C 1
ATOM 3459 O O . LYS A 1 466 ? 22.412 -39.214 21.556 1.00 32.31 466 LYS A O 1
ATOM 3464 N N . LEU A 1 467 ? 20.990 -38.426 20.011 1.00 29.31 467 LEU A N 1
ATOM 3465 C CA . LEU A 1 467 ? 21.531 -39.208 18.886 1.00 29.31 467 LEU A CA 1
ATOM 3466 C C . LEU A 1 467 ? 22.638 -38.502 18.075 1.00 29.31 467 LEU A C 1
ATOM 3468 O O . LEU A 1 467 ? 23.262 -39.135 17.230 1.00 29.31 467 LEU A O 1
ATOM 3472 N N . LEU A 1 468 ? 22.920 -37.221 18.342 1.00 31.89 468 LEU A N 1
ATOM 3473 C CA . LEU A 1 468 ? 23.882 -36.404 17.574 1.00 31.89 468 LEU A CA 1
ATOM 3474 C C . LEU A 1 468 ? 25.231 -36.156 18.281 1.00 31.89 468 LEU A C 1
ATOM 3476 O O . LEU A 1 468 ? 26.035 -35.358 17.805 1.00 31.89 468 LEU A O 1
ATOM 3480 N N . LEU A 1 469 ? 25.500 -36.827 19.407 1.00 30.84 469 LEU A N 1
ATOM 3481 C CA . LEU A 1 469 ? 26.659 -36.542 20.273 1.00 30.84 469 LEU A CA 1
ATOM 3482 C C . LEU A 1 469 ? 27.764 -37.618 20.281 1.00 30.84 469 LEU A C 1
ATOM 3484 O O . LEU A 1 469 ? 28.674 -37.550 21.103 1.00 30.84 469 LEU A O 1
ATOM 3488 N N . VAL A 1 470 ? 27.727 -38.593 19.362 1.00 30.81 470 VAL A N 1
ATOM 3489 C CA . VAL A 1 470 ? 28.711 -39.697 19.296 1.00 30.81 470 VAL A CA 1
ATOM 3490 C C . VAL A 1 470 ? 29.269 -39.891 17.879 1.00 30.81 470 VAL A C 1
ATOM 3492 O O . VAL A 1 470 ? 29.040 -40.925 17.265 1.00 30.81 470 VAL A O 1
ATOM 3495 N N . GLN A 1 471 ? 30.011 -38.898 17.360 1.00 28.72 471 GLN A N 1
ATOM 3496 C CA . GLN A 1 471 ? 31.073 -39.087 16.342 1.00 28.72 471 GLN A CA 1
ATOM 3497 C C . GLN A 1 471 ? 31.844 -37.779 16.040 1.00 28.72 471 GLN A C 1
ATOM 3499 O O . GLN A 1 471 ? 31.654 -37.158 14.996 1.00 28.72 471 GLN A O 1
ATOM 3504 N N . ARG A 1 472 ? 32.752 -37.340 16.934 1.00 27.52 472 ARG A N 1
ATOM 3505 C CA . ARG A 1 472 ? 33.797 -36.358 16.552 1.00 27.52 472 ARG A CA 1
ATOM 3506 C C . ARG A 1 472 ? 35.061 -36.343 17.428 1.00 27.52 472 ARG A C 1
ATOM 3508 O O . ARG A 1 472 ? 35.413 -35.315 17.994 1.00 27.52 472 ARG A O 1
ATOM 3515 N N . VAL A 1 473 ? 35.771 -37.471 17.495 1.00 28.72 473 VAL A N 1
ATOM 3516 C CA . VAL A 1 473 ? 37.166 -37.528 17.978 1.00 28.72 473 VAL A CA 1
ATOM 3517 C C . VAL A 1 473 ? 37.961 -38.516 17.120 1.00 28.72 473 VAL A C 1
ATOM 3519 O O . VAL A 1 473 ? 37.787 -39.715 17.311 1.00 28.72 473 VAL A O 1
ATOM 3522 N N . GLN A 1 474 ? 38.814 -38.024 16.206 1.00 24.38 474 GLN A N 1
ATOM 3523 C CA . GLN A 1 474 ? 40.107 -38.628 15.814 1.00 24.38 474 GLN A CA 1
ATOM 3524 C C . GLN A 1 474 ? 40.852 -37.822 14.723 1.00 24.38 474 GLN A C 1
ATOM 3526 O O . GLN A 1 474 ? 40.236 -37.059 13.982 1.00 24.38 474 GLN A O 1
ATOM 3531 N N . SER A 1 475 ? 42.171 -38.070 14.655 1.00 26.67 475 SER A N 1
ATOM 3532 C CA . SER A 1 475 ? 43.187 -37.677 13.650 1.00 26.67 475 SER A CA 1
ATOM 3533 C C . SER A 1 475 ? 43.472 -36.186 13.388 1.00 26.67 475 SER A C 1
ATOM 3535 O O . SER A 1 475 ? 42.682 -35.491 12.755 1.00 26.67 475 SER A O 1
ATOM 3537 N N . ASP A 1 476 ? 44.691 -35.776 13.758 1.00 25.84 476 ASP A N 1
ATOM 3538 C CA . ASP A 1 476 ? 45.404 -34.563 13.329 1.00 25.84 476 ASP A CA 1
ATOM 3539 C C . ASP A 1 476 ? 46.487 -34.883 12.270 1.00 25.84 476 ASP A C 1
ATOM 3541 O O . ASP A 1 476 ? 47.037 -35.984 12.283 1.00 25.84 476 ASP A O 1
ATOM 3545 N N . ALA A 1 477 ? 46.883 -33.858 11.491 1.00 24.78 477 ALA A N 1
ATOM 3546 C CA . ALA A 1 477 ? 48.190 -33.690 10.811 1.00 24.78 477 ALA A CA 1
ATOM 3547 C C . ALA A 1 477 ? 48.597 -34.668 9.660 1.00 24.78 477 ALA A C 1
ATOM 3549 O O . ALA A 1 477 ? 48.077 -35.774 9.553 1.00 24.78 477 ALA A O 1
ATOM 3550 N N . PRO A 1 478 ? 49.620 -34.328 8.832 1.00 34.78 478 PRO A N 1
ATOM 3551 C CA . PRO A 1 478 ? 49.876 -33.030 8.178 1.00 34.78 478 PRO A CA 1
ATOM 3552 C C . PRO A 1 478 ? 50.242 -33.133 6.663 1.00 34.78 478 PRO A C 1
ATOM 3554 O O . PRO A 1 478 ? 50.361 -34.214 6.094 1.00 34.78 478 PRO A O 1
ATOM 3557 N N . HIS A 1 479 ? 50.469 -31.977 6.017 1.00 32.81 479 HIS A N 1
ATOM 3558 C CA . HIS A 1 479 ? 50.955 -31.819 4.626 1.00 32.81 479 HIS A CA 1
ATOM 3559 C C . HIS A 1 479 ? 52.373 -32.386 4.365 1.00 32.81 479 HIS A C 1
ATOM 3561 O O . HIS A 1 479 ? 53.188 -32.464 5.287 1.00 32.81 479 HIS A O 1
ATOM 3567 N N . PRO A 1 480 ? 52.708 -32.701 3.094 1.00 33.62 480 PRO A N 1
ATOM 3568 C CA . PRO A 1 480 ? 53.609 -31.811 2.329 1.00 33.62 480 PRO A CA 1
ATOM 3569 C C . PRO A 1 480 ? 53.081 -31.479 0.905 1.00 33.62 480 PRO A C 1
ATOM 3571 O O . PRO A 1 480 ? 51.868 -31.492 0.692 1.00 33.62 480 PRO A O 1
ATOM 3574 N N . ALA A 1 481 ? 53.953 -31.081 -0.039 1.00 25.20 481 ALA A N 1
ATOM 3575 C CA . ALA A 1 481 ? 53.582 -30.367 -1.275 1.00 25.20 481 ALA A CA 1
ATOM 3576 C C . ALA A 1 481 ? 54.468 -30.665 -2.518 1.00 25.20 481 ALA A C 1
ATOM 3578 O O . ALA A 1 481 ? 55.546 -31.238 -2.388 1.00 25.20 481 ALA A O 1
ATOM 3579 N N . ALA A 1 482 ? 54.032 -30.109 -3.664 1.00 26.16 482 ALA A N 1
ATOM 3580 C CA . ALA A 1 482 ? 54.779 -29.784 -4.899 1.00 26.16 482 ALA A CA 1
ATOM 3581 C C . ALA A 1 482 ? 55.082 -30.885 -5.956 1.00 26.16 482 ALA A C 1
ATOM 3583 O O . ALA A 1 482 ? 55.018 -32.077 -5.681 1.00 26.16 482 ALA A O 1
ATOM 3584 N N . LEU A 1 483 ? 55.473 -30.386 -7.149 1.00 24.45 483 LEU A N 1
ATOM 3585 C CA . LEU A 1 483 ? 56.049 -31.038 -8.352 1.00 24.45 483 LEU A CA 1
ATOM 3586 C C . LEU A 1 483 ? 55.116 -31.517 -9.501 1.00 24.45 483 LEU A C 1
ATOM 3588 O O . LEU A 1 483 ? 54.664 -32.651 -9.542 1.00 24.45 483 LEU A O 1
ATOM 3592 N N . THR A 1 484 ? 54.915 -30.599 -10.463 1.00 24.84 484 THR A N 1
ATOM 3593 C CA . THR A 1 484 ? 55.300 -30.675 -11.905 1.00 24.84 484 THR A CA 1
ATOM 3594 C C . THR A 1 484 ? 55.043 -31.910 -12.800 1.00 24.84 484 THR A C 1
ATOM 3596 O O . THR A 1 484 ? 55.505 -33.005 -12.510 1.00 24.84 484 THR A O 1
ATOM 3599 N N . GLU A 1 485 ? 54.587 -31.587 -14.027 1.00 25.17 485 GLU A N 1
ATOM 3600 C CA . GLU A 1 485 ? 54.873 -32.229 -15.340 1.00 25.17 485 GLU A CA 1
ATOM 3601 C C . GLU A 1 485 ? 54.085 -33.468 -15.858 1.00 25.17 485 GLU A C 1
ATOM 3603 O O . GLU A 1 485 ? 53.413 -34.193 -15.135 1.00 25.17 485 GLU A O 1
ATOM 3608 N N . SER A 1 486 ? 54.187 -33.619 -17.194 1.00 24.38 486 SER A N 1
ATOM 3609 C CA . SER A 1 486 ? 53.772 -34.692 -18.132 1.00 24.38 486 SER A CA 1
ATOM 3610 C C . SER A 1 486 ? 52.288 -35.054 -18.368 1.00 24.38 486 SER A C 1
ATOM 3612 O O . SER A 1 486 ? 51.700 -35.889 -17.686 1.00 24.38 486 SER A O 1
ATOM 3614 N N . SER A 1 487 ? 51.769 -34.566 -19.506 1.00 22.55 487 SER A N 1
ATOM 3615 C CA . SER A 1 487 ? 50.939 -35.317 -20.486 1.00 22.55 487 SER A CA 1
ATOM 3616 C C . SER A 1 487 ? 51.780 -36.448 -21.158 1.00 22.55 487 SER A C 1
ATOM 3618 O O . SER A 1 487 ? 52.989 -36.450 -20.908 1.00 22.55 487 SER A O 1
ATOM 3620 N N . PRO A 1 488 ? 51.280 -37.329 -22.074 1.00 44.53 488 PRO A N 1
ATOM 3621 C CA . PRO A 1 488 ? 50.011 -37.306 -22.838 1.00 44.53 488 PRO A CA 1
ATOM 3622 C C . PRO A 1 488 ? 49.325 -38.701 -23.024 1.00 44.53 488 PRO A C 1
ATOM 3624 O O . PRO A 1 488 ? 49.631 -39.636 -22.296 1.00 44.53 488 PRO A O 1
ATOM 3627 N N . GLU A 1 489 ? 48.449 -38.820 -24.044 1.00 26.75 489 GLU A N 1
ATOM 3628 C CA . GLU A 1 489 ? 47.945 -40.067 -24.687 1.00 26.75 489 GLU A CA 1
ATOM 3629 C C . GLU A 1 489 ? 46.935 -40.943 -23.893 1.00 26.75 489 GLU A C 1
ATOM 3631 O O . GLU A 1 489 ? 46.925 -40.942 -22.669 1.00 26.75 489 GLU A O 1
ATOM 3636 N N . LEU A 1 490 ? 46.010 -41.711 -24.504 1.00 27.00 490 LEU A N 1
ATOM 3637 C CA . LEU A 1 490 ? 45.441 -41.709 -25.872 1.00 27.00 490 LEU A CA 1
ATOM 3638 C C . LEU A 1 490 ? 43.987 -42.262 -25.854 1.00 27.00 490 LEU A C 1
ATOM 3640 O O . LEU A 1 490 ? 43.484 -42.685 -24.815 1.00 27.00 490 LEU A O 1
ATOM 3644 N N . ALA A 1 491 ? 43.300 -42.208 -27.000 1.00 26.08 491 ALA A N 1
ATOM 3645 C CA . ALA A 1 491 ? 41.887 -42.572 -27.188 1.00 26.08 491 ALA A CA 1
ATOM 3646 C C . ALA A 1 491 ? 41.618 -44.098 -27.271 1.00 26.08 491 ALA A C 1
ATOM 3648 O O . ALA A 1 491 ? 42.562 -44.873 -27.364 1.00 26.08 491 ALA A O 1
ATOM 3649 N N . GLU A 1 492 ? 40.340 -44.524 -27.309 1.00 26.22 492 GLU A N 1
ATOM 3650 C CA . GLU A 1 492 ? 39.689 -45.036 -28.546 1.00 26.22 492 GLU A CA 1
ATOM 3651 C C . GLU A 1 492 ? 38.256 -45.626 -28.353 1.00 26.22 492 GLU A C 1
ATOM 3653 O O . GLU A 1 492 ? 38.070 -46.529 -27.548 1.00 26.22 492 GLU A O 1
ATOM 3658 N N . TRP A 1 493 ? 37.298 -45.158 -29.187 1.00 26.33 493 TRP A N 1
ATOM 3659 C CA . TRP A 1 493 ? 36.091 -45.850 -29.730 1.00 26.33 493 TRP A CA 1
ATOM 3660 C C . TRP A 1 493 ? 35.033 -46.378 -28.700 1.00 26.33 493 TRP A C 1
ATOM 3662 O O . TRP A 1 493 ? 35.225 -46.300 -27.495 1.00 26.33 493 TRP A O 1
ATOM 3672 N N . GLU A 1 494 ? 33.803 -46.799 -29.048 1.00 25.44 494 GLU A N 1
ATOM 3673 C CA . GLU A 1 494 ? 33.153 -47.077 -30.346 1.00 25.44 494 GLU A CA 1
ATOM 3674 C C . GLU A 1 494 ? 31.655 -46.639 -30.375 1.00 25.44 494 GLU A C 1
ATOM 3676 O O . GLU A 1 494 ? 31.099 -46.181 -29.376 1.00 25.44 494 GLU A O 1
ATOM 3681 N N . LEU A 1 495 ? 30.997 -46.744 -31.539 1.00 27.00 495 LEU A N 1
ATOM 3682 C CA . LEU A 1 495 ? 29.624 -46.291 -31.834 1.00 27.00 495 LEU A CA 1
ATOM 3683 C C . LEU A 1 495 ? 28.642 -47.471 -32.083 1.00 27.00 495 LEU A C 1
ATOM 3685 O O . LEU A 1 495 ? 29.083 -48.606 -32.204 1.00 27.00 495 LEU A O 1
ATOM 3689 N N . LEU A 1 496 ? 27.344 -47.152 -32.292 1.00 26.69 496 LEU A N 1
ATOM 3690 C CA . LEU A 1 496 ? 26.182 -47.962 -32.772 1.00 26.69 496 LEU A CA 1
ATOM 3691 C C . LEU A 1 496 ? 25.100 -48.228 -31.692 1.00 26.69 496 LEU A C 1
ATOM 3693 O O . LEU A 1 496 ? 25.417 -48.617 -30.579 1.00 26.69 496 LEU A O 1
ATOM 3697 N N . GLY A 1 497 ? 23.787 -48.090 -31.944 1.00 25.95 497 GLY A N 1
ATOM 3698 C CA . GLY A 1 497 ? 23.073 -47.447 -33.063 1.00 25.95 497 GLY A CA 1
ATOM 3699 C C . GLY A 1 497 ? 21.648 -48.002 -33.305 1.00 25.95 497 GLY A C 1
ATOM 3700 O O . GLY A 1 497 ? 21.473 -49.201 -33.188 1.00 25.95 497 GLY A O 1
ATOM 3701 N N . ARG A 1 498 ? 20.691 -47.138 -33.726 1.00 28.88 498 ARG A N 1
ATOM 3702 C CA . ARG A 1 498 ? 19.510 -47.389 -34.625 1.00 28.88 498 ARG A CA 1
ATOM 3703 C C . ARG A 1 498 ? 18.507 -48.558 -34.312 1.00 28.88 498 ARG A C 1
ATOM 3705 O O . ARG A 1 498 ? 18.915 -49.647 -33.969 1.00 28.88 498 ARG A O 1
ATOM 3712 N N . VAL A 1 499 ? 17.175 -48.494 -34.539 1.00 27.17 499 VAL A N 1
ATOM 3713 C CA . VAL A 1 499 ? 16.212 -47.428 -34.934 1.00 27.17 499 VAL A CA 1
ATOM 3714 C C . VAL A 1 499 ? 14.726 -47.925 -34.827 1.00 27.17 499 VAL A C 1
ATOM 3716 O O . VAL A 1 499 ? 14.491 -49.124 -34.843 1.00 27.17 499 VAL A O 1
ATOM 3719 N N . GLN A 1 500 ? 13.741 -47.004 -34.791 1.00 27.94 500 GLN A N 1
ATOM 3720 C CA . GLN A 1 500 ? 12.295 -47.119 -35.177 1.00 27.94 500 GLN A CA 1
ATOM 3721 C C . GLN A 1 500 ? 11.268 -48.121 -34.550 1.00 27.94 500 GLN A C 1
ATOM 3723 O O . GLN A 1 500 ? 11.227 -49.296 -34.882 1.00 27.94 500 GLN A O 1
ATOM 3728 N N . SER A 1 501 ? 10.203 -47.519 -33.979 1.00 29.83 501 SER A N 1
ATOM 3729 C CA . SER A 1 501 ? 8.757 -47.703 -34.320 1.00 29.83 501 SER A CA 1
ATOM 3730 C C . SER A 1 501 ? 7.952 -48.982 -33.973 1.00 29.83 501 SER A C 1
ATOM 3732 O O . SER A 1 501 ? 8.450 -50.098 -34.018 1.00 29.83 501 SER A O 1
ATOM 3734 N N . GLY A 1 502 ? 6.634 -48.808 -33.747 1.00 25.98 502 GLY A N 1
ATOM 3735 C CA . GLY A 1 502 ? 5.624 -49.886 -33.759 1.00 25.98 502 GLY A CA 1
ATOM 3736 C C . GLY A 1 502 ? 4.313 -49.553 -33.013 1.00 25.98 502 GLY A C 1
ATOM 3737 O O . GLY A 1 502 ? 4.341 -48.885 -31.985 1.00 25.98 502 GLY A O 1
ATOM 3738 N N . ARG A 1 503 ? 3.154 -50.021 -33.511 1.00 30.31 503 ARG A N 1
ATOM 3739 C CA . ARG A 1 503 ? 1.828 -49.994 -32.835 1.00 30.31 503 ARG A CA 1
ATOM 3740 C C . ARG A 1 503 ? 1.223 -51.409 -32.836 1.00 30.31 503 ARG A C 1
ATOM 3742 O O . ARG A 1 503 ? 1.354 -52.084 -33.851 1.00 30.31 503 ARG A O 1
ATOM 3749 N N . GLY A 1 504 ? 0.456 -51.806 -31.812 1.00 26.16 504 GLY A N 1
ATOM 3750 C CA . GLY A 1 504 ? -0.424 -52.992 -31.897 1.00 26.16 504 GLY A CA 1
ATOM 3751 C C . GLY A 1 504 ? -1.020 -53.481 -30.566 1.00 26.16 504 GLY A C 1
ATOM 3752 O O . GLY A 1 504 ? -0.307 -53.581 -29.577 1.00 26.16 504 GLY A O 1
ATOM 3753 N N . LEU A 1 505 ? -2.326 -53.784 -30.547 1.00 28.97 505 LEU A N 1
ATOM 3754 C CA . LEU A 1 505 ? -3.067 -54.394 -29.422 1.00 28.97 505 LEU A CA 1
ATOM 3755 C C . LEU A 1 505 ? -2.988 -55.938 -29.456 1.00 28.97 505 LEU A C 1
ATOM 3757 O O . LEU A 1 505 ? -2.765 -56.489 -30.529 1.00 28.97 505 LEU A O 1
ATOM 3761 N N . VAL A 1 506 ? -3.331 -56.620 -28.343 1.00 25.48 506 VAL A N 1
ATOM 3762 C CA . VAL A 1 506 ? -4.480 -57.574 -28.202 1.00 25.48 506 VAL A CA 1
ATOM 3763 C C . VAL A 1 506 ? -4.542 -58.161 -26.762 1.00 25.48 506 VAL A C 1
ATOM 3765 O O . VAL A 1 506 ? -3.625 -57.951 -25.974 1.00 25.48 506 VAL A O 1
ATOM 3768 N N . ALA A 1 507 ? -5.671 -58.775 -26.367 1.00 26.77 507 ALA A N 1
ATOM 3769 C CA . ALA A 1 507 ? -6.139 -58.948 -24.978 1.00 26.77 507 ALA A CA 1
ATOM 3770 C C . ALA A 1 507 ? -6.314 -60.404 -24.467 1.00 26.77 507 ALA A C 1
ATOM 3772 O O . ALA A 1 507 ? -6.430 -61.329 -25.263 1.00 26.77 507 ALA A O 1
ATOM 3773 N N . SER A 1 508 ? -6.482 -60.561 -23.140 1.00 25.31 508 SER A N 1
ATOM 3774 C CA . SER A 1 508 ? -7.258 -61.611 -22.414 1.00 25.31 508 SER A CA 1
ATOM 3775 C C . SER A 1 508 ? -7.284 -61.241 -20.908 1.00 25.31 508 SER A C 1
ATOM 3777 O O . SER A 1 508 ? -6.265 -60.769 -20.419 1.00 25.31 508 SER A O 1
ATOM 3779 N N . ILE A 1 509 ? -8.369 -61.234 -20.114 1.00 27.41 509 ILE A N 1
ATOM 3780 C CA . ILE A 1 509 ? -9.468 -62.189 -19.811 1.00 27.41 509 ILE A CA 1
ATOM 3781 C C . ILE A 1 509 ? -9.049 -63.374 -18.914 1.00 27.41 509 ILE A C 1
ATOM 3783 O O . ILE A 1 509 ? -8.442 -64.315 -19.410 1.00 27.41 509 ILE A O 1
ATOM 3787 N N . CYS A 1 510 ? -9.487 -63.358 -17.638 1.00 24.86 510 CYS A N 1
ATOM 3788 C CA . CYS A 1 510 ? -10.046 -64.516 -16.900 1.00 24.86 510 CYS A CA 1
ATOM 3789 C C . CYS A 1 510 ? -10.716 -64.126 -15.547 1.00 24.86 510 CYS A C 1
ATOM 3791 O O . CYS A 1 510 ? -10.512 -63.030 -15.031 1.00 24.86 510 CYS A O 1
ATOM 3793 N N . ARG A 1 511 ? -11.544 -65.033 -14.998 1.00 26.83 511 ARG A N 1
ATOM 3794 C CA . ARG A 1 511 ? -12.277 -65.042 -13.690 1.00 26.83 511 ARG A CA 1
ATOM 3795 C C . ARG A 1 511 ? -12.027 -66.425 -13.017 1.00 26.83 511 ARG A C 1
ATOM 3797 O O . ARG A 1 511 ? -11.502 -67.261 -13.756 1.00 26.83 511 ARG A O 1
ATOM 3804 N N . PRO A 1 512 ? -12.360 -66.748 -11.729 1.00 45.28 512 PRO A N 1
ATOM 3805 C CA . PRO A 1 512 ? -13.556 -66.399 -10.900 1.00 45.28 512 PRO A CA 1
ATOM 3806 C C . PRO A 1 512 ? -13.231 -66.068 -9.401 1.00 45.28 512 PRO A C 1
ATOM 3808 O O . PRO A 1 512 ? -12.062 -65.892 -9.090 1.00 45.28 512 PRO A O 1
ATOM 3811 N N . GLY A 1 513 ? -14.139 -65.952 -8.402 1.00 28.08 513 GLY A N 1
ATOM 3812 C CA . GLY A 1 513 ? -15.620 -65.833 -8.318 1.00 28.08 513 GLY A CA 1
ATOM 3813 C C . GLY A 1 513 ? -16.220 -66.239 -6.931 1.00 28.08 513 GLY A C 1
ATOM 3814 O O . GLY A 1 513 ? -15.535 -66.924 -6.182 1.00 28.08 513 GLY A O 1
ATOM 3815 N N . LEU A 1 514 ? -17.507 -65.895 -6.661 1.00 27.28 514 LEU A N 1
ATOM 3816 C CA . LEU A 1 514 ? -18.386 -66.288 -5.500 1.00 27.28 514 LEU A CA 1
ATOM 3817 C C . LEU A 1 514 ? -18.042 -65.657 -4.111 1.00 27.28 514 LEU A C 1
ATOM 3819 O O . LEU A 1 514 ? -16.894 -65.286 -3.915 1.00 27.28 514 LEU A O 1
ATOM 3823 N N . THR A 1 515 ? -18.929 -65.425 -3.110 1.00 26.02 515 THR A N 1
ATOM 3824 C CA . THR A 1 515 ? -20.387 -65.664 -2.802 1.00 26.02 515 THR A CA 1
ATOM 3825 C C . THR A 1 515 ? -21.011 -64.428 -2.080 1.00 26.02 515 THR A C 1
ATOM 3827 O O . THR A 1 515 ? -20.326 -63.870 -1.234 1.00 26.02 515 THR A O 1
ATOM 3830 N N . TRP A 1 516 ? -22.185 -63.870 -2.451 1.00 22.09 516 TRP A N 1
ATOM 3831 C CA . TRP A 1 516 ? -23.601 -64.115 -2.005 1.00 22.09 516 TRP A CA 1
ATOM 3832 C C . TRP A 1 516 ? -24.104 -63.430 -0.690 1.00 22.09 516 TRP A C 1
ATOM 3834 O O . TRP A 1 516 ? -23.304 -62.972 0.114 1.00 22.09 516 TRP A O 1
ATOM 3844 N N . ASP A 1 517 ? -25.440 -63.290 -0.558 1.00 26.77 517 ASP A N 1
ATOM 3845 C CA . ASP A 1 517 ? -26.228 -62.247 0.177 1.00 26.77 517 ASP A CA 1
ATOM 3846 C C . ASP A 1 517 ? -27.469 -62.869 0.931 1.00 26.77 517 ASP A C 1
ATOM 3848 O O . ASP A 1 517 ? -27.461 -64.090 1.106 1.00 26.77 517 ASP A O 1
ATOM 3852 N N . PRO A 1 518 ? -28.627 -62.195 1.190 1.00 54.84 518 PRO A N 1
ATOM 3853 C CA . PRO A 1 518 ? -29.047 -61.235 2.252 1.00 54.84 518 PRO A CA 1
ATOM 3854 C C . PRO A 1 518 ? -30.034 -61.793 3.329 1.00 54.84 518 PRO A C 1
ATOM 3856 O O . PRO A 1 518 ? -30.559 -62.893 3.177 1.00 54.84 518 PRO A O 1
ATOM 3859 N N . THR A 1 519 ? -30.480 -60.961 4.303 1.00 26.97 519 THR A N 1
ATOM 3860 C CA . THR A 1 519 ? -31.815 -61.102 4.969 1.00 26.97 519 THR A CA 1
ATOM 3861 C C . THR A 1 519 ? -32.465 -59.795 5.492 1.00 26.97 519 THR A C 1
ATOM 3863 O O . THR A 1 519 ? -31.873 -59.137 6.336 1.00 26.97 519 THR A O 1
ATOM 3866 N N . LEU A 1 520 ? -33.740 -59.563 5.104 1.00 29.42 520 LEU A N 1
ATOM 3867 C CA . LEU A 1 520 ? -34.892 -58.960 5.850 1.00 29.42 520 LEU A CA 1
ATOM 3868 C C . LEU A 1 520 ? -34.796 -57.529 6.475 1.00 29.42 520 LEU A C 1
ATOM 3870 O O . LEU A 1 520 ? -33.823 -57.188 7.125 1.00 29.42 520 LEU A O 1
ATOM 3874 N N . GLY A 1 521 ? -35.832 -56.665 6.432 1.00 25.28 521 GLY A N 1
ATOM 3875 C CA . GLY A 1 521 ? -37.119 -56.742 5.714 1.00 25.28 521 GLY A CA 1
ATOM 3876 C C . GLY A 1 521 ? -38.195 -55.688 6.107 1.00 25.28 521 GLY A C 1
ATOM 3877 O O . GLY A 1 521 ? -38.114 -55.050 7.147 1.00 25.28 521 GLY A O 1
ATOM 3878 N N . PHE A 1 522 ? -39.246 -55.615 5.274 1.00 24.16 522 PHE A N 1
ATOM 3879 C CA . PHE A 1 522 ? -40.604 -55.046 5.464 1.00 24.16 522 PHE A CA 1
ATOM 3880 C C . PHE A 1 522 ? -40.923 -53.526 5.460 1.00 24.16 522 PHE A C 1
ATOM 3882 O O . PHE A 1 522 ? -40.323 -52.685 6.112 1.00 24.16 522 PHE A O 1
ATOM 3889 N N . SER A 1 523 ? -41.981 -53.227 4.691 1.00 26.23 523 SER A N 1
ATOM 3890 C CA . SER A 1 523 ? -42.484 -51.937 4.184 1.00 26.23 523 SER A CA 1
ATOM 3891 C C . SER A 1 523 ? -43.870 -51.575 4.748 1.00 26.23 523 SER A C 1
ATOM 3893 O O . SER A 1 523 ? -44.601 -52.483 5.144 1.00 26.23 523 SER A O 1
ATOM 3895 N N . ARG A 1 524 ? -44.267 -50.287 4.666 1.00 27.64 524 ARG A N 1
ATOM 3896 C CA . ARG A 1 524 ? -45.591 -49.787 4.183 1.00 27.64 524 ARG A CA 1
ATOM 3897 C C . ARG A 1 524 ? -45.516 -48.250 3.965 1.00 27.64 524 ARG A C 1
ATOM 3899 O O . ARG A 1 524 ? -44.955 -47.570 4.808 1.00 27.64 524 ARG A O 1
ATOM 3906 N N . HIS A 1 525 ? -45.808 -47.684 2.777 1.00 30.22 525 HIS A N 1
ATOM 3907 C CA . HIS A 1 525 ? -47.129 -47.396 2.144 1.00 30.22 525 HIS A CA 1
ATOM 3908 C C . HIS A 1 525 ? -47.840 -46.144 2.715 1.00 30.22 525 HIS A C 1
ATOM 3910 O O . HIS A 1 525 ? -47.690 -45.877 3.897 1.00 30.22 525 HIS A O 1
ATOM 3916 N N . GLN A 1 526 ? -48.618 -45.330 1.974 1.00 26.22 526 GLN A N 1
ATOM 3917 C CA . GLN A 1 526 ? -49.316 -45.416 0.656 1.00 26.22 526 GLN A CA 1
ATOM 3918 C C . GLN A 1 526 ? -49.361 -43.989 0.001 1.00 26.22 526 GLN A C 1
ATOM 3920 O O . GLN A 1 526 ? -49.206 -43.029 0.744 1.00 26.22 526 GLN A O 1
ATOM 3925 N N . THR A 1 527 ? -49.672 -43.673 -1.278 1.00 27.30 527 THR A N 1
ATOM 3926 C CA . THR A 1 527 ? -49.551 -44.290 -2.635 1.00 27.30 527 THR A CA 1
ATOM 3927 C C . THR A 1 527 ? -50.038 -43.295 -3.723 1.00 27.30 527 THR A C 1
ATOM 3929 O O . THR A 1 527 ? -51.152 -42.803 -3.575 1.00 27.30 527 THR A O 1
ATOM 3932 N N . ARG A 1 528 ? -49.353 -43.223 -4.889 1.00 26.64 528 ARG A N 1
ATOM 3933 C CA . ARG A 1 528 ? -49.905 -42.862 -6.239 1.00 26.64 528 ARG A CA 1
ATOM 3934 C C . ARG A 1 528 ? -50.412 -41.406 -6.460 1.00 26.64 528 ARG A C 1
ATOM 3936 O O . ARG A 1 528 ? -50.501 -40.649 -5.509 1.00 26.64 528 ARG A O 1
ATOM 3943 N N . VAL A 1 529 ? -50.684 -40.913 -7.686 1.00 25.97 529 VAL A N 1
ATOM 3944 C CA . VAL A 1 529 ? -50.925 -41.520 -9.033 1.00 25.97 529 VAL A CA 1
ATOM 3945 C C . VAL A 1 529 ? -50.058 -40.848 -10.133 1.00 25.97 529 VAL A C 1
ATOM 3947 O O . VAL A 1 529 ? -49.709 -39.680 -10.002 1.00 25.97 529 VAL A O 1
ATOM 3950 N N . GLN A 1 530 ? -49.741 -41.565 -11.223 1.00 26.36 530 GLN A N 1
ATOM 3951 C CA . GLN A 1 530 ? -49.228 -41.015 -12.498 1.00 26.36 530 GLN A CA 1
ATOM 3952 C C . GLN A 1 530 ? -50.324 -41.043 -13.572 1.00 26.36 530 GLN A C 1
ATOM 3954 O O . GLN A 1 530 ? -51.081 -42.008 -13.586 1.00 26.36 530 GLN A O 1
ATOM 3959 N N . GLU A 1 531 ? -50.286 -40.130 -14.549 1.00 24.86 531 GLU A N 1
ATOM 3960 C CA . GLU A 1 531 ? -50.508 -40.484 -15.965 1.00 24.86 531 GLU A CA 1
ATOM 3961 C C . GLU A 1 531 ? -49.955 -39.404 -16.922 1.00 24.86 531 GLU A C 1
ATOM 3963 O O . GLU A 1 531 ? -49.649 -38.287 -16.508 1.00 24.86 531 GLU A O 1
ATOM 3968 N N . ALA A 1 532 ? -49.759 -39.774 -18.190 1.00 30.33 532 ALA A N 1
ATOM 3969 C CA . ALA A 1 532 ? -49.276 -38.943 -19.309 1.00 30.33 532 ALA A CA 1
ATOM 3970 C C . ALA A 1 532 ? -50.211 -39.196 -20.526 1.00 30.33 532 ALA A C 1
ATOM 3972 O O . ALA A 1 532 ? -50.991 -40.148 -20.430 1.00 30.33 532 ALA A O 1
ATOM 3973 N N . PRO A 1 533 ? -50.199 -38.433 -21.653 1.00 42.53 533 PRO A N 1
ATOM 3974 C CA . PRO A 1 533 ? -49.045 -38.322 -22.574 1.00 42.53 533 PRO A CA 1
ATOM 3975 C C . PRO A 1 533 ? -48.965 -36.990 -23.383 1.00 42.53 533 PRO A C 1
ATOM 3977 O O . PRO A 1 533 ? -49.734 -36.065 -23.148 1.00 42.53 533 PRO A O 1
ATOM 3980 N N . GLY A 1 534 ? -48.082 -36.910 -24.397 1.00 27.86 534 GLY A N 1
ATOM 3981 C CA . GLY A 1 534 ? -48.195 -35.922 -25.496 1.00 27.86 534 GLY A CA 1
ATOM 3982 C C . GLY A 1 534 ? -46.865 -35.495 -26.160 1.00 27.86 534 GLY A C 1
ATOM 3983 O O . GLY A 1 534 ? -46.020 -34.950 -25.454 1.00 27.86 534 GLY A O 1
ATOM 3984 N N . PRO A 1 535 ? -46.646 -35.712 -27.480 1.00 59.06 535 PRO A N 1
ATOM 3985 C CA . PRO A 1 535 ? -45.394 -35.358 -28.174 1.00 59.06 535 PRO A CA 1
ATOM 3986 C C . PRO A 1 535 ? -45.551 -34.260 -29.266 1.00 59.06 535 PRO A C 1
ATOM 3988 O O . PRO A 1 535 ? -46.575 -33.588 -29.333 1.00 59.06 535 PRO A O 1
ATOM 3991 N N . TYR A 1 536 ? -44.543 -34.161 -30.155 1.00 27.27 536 TYR A N 1
ATOM 3992 C CA . TYR A 1 536 ? -44.355 -33.258 -31.320 1.00 27.27 536 TYR A CA 1
ATOM 3993 C C . TYR A 1 536 ? -43.656 -31.907 -31.063 1.00 27.27 536 TYR A C 1
ATOM 3995 O O . TYR A 1 536 ? -43.576 -31.414 -29.943 1.00 27.27 536 TYR A O 1
ATOM 4003 N N . GLY A 1 537 ? -43.081 -31.328 -32.128 1.00 25.66 537 GLY A N 1
ATOM 4004 C CA . GLY A 1 537 ? -42.383 -30.038 -32.106 1.00 25.66 537 GLY A CA 1
ATOM 4005 C C . GLY A 1 537 ? -41.888 -29.588 -33.490 1.00 25.66 537 GLY A C 1
ATOM 4006 O O . GLY A 1 537 ? -41.884 -30.390 -34.421 1.00 25.66 537 GLY A O 1
ATOM 4007 N N . LYS A 1 538 ? -41.407 -28.329 -33.570 1.00 25.64 538 LYS A N 1
ATOM 4008 C CA . LYS A 1 538 ? -40.892 -27.595 -34.761 1.00 25.64 538 LYS A CA 1
ATOM 4009 C C . LYS A 1 538 ? -41.916 -27.348 -35.906 1.00 25.64 538 LYS A C 1
ATOM 4011 O O . LYS A 1 538 ? -42.727 -28.224 -36.175 1.00 25.64 538 LYS A O 1
ATOM 4016 N N . PRO A 1 539 ? -41.783 -26.262 -36.709 1.00 49.41 539 PRO A N 1
ATOM 4017 C CA . PRO A 1 539 ? -41.144 -24.959 -36.432 1.00 49.41 539 PRO A CA 1
ATOM 4018 C C . PRO A 1 539 ? -41.895 -23.718 -37.020 1.00 49.41 539 PRO A C 1
ATOM 4020 O O . PRO A 1 539 ? -42.896 -23.853 -37.708 1.00 49.41 539 PRO A O 1
ATOM 4023 N N . HIS A 1 540 ? -41.270 -22.535 -36.881 1.00 25.31 540 HIS A N 1
ATOM 4024 C CA . HIS A 1 540 ? -41.267 -21.402 -37.843 1.00 25.31 540 HIS A CA 1
ATOM 4025 C C . HIS A 1 540 ? -42.412 -20.347 -37.929 1.00 25.31 540 HIS A C 1
ATOM 4027 O O . HIS A 1 540 ? -43.590 -20.629 -37.775 1.00 25.31 540 HIS A O 1
ATOM 4033 N N . TYR A 1 541 ? -41.962 -19.135 -38.313 1.00 24.31 541 TYR A N 1
ATOM 4034 C CA . TYR A 1 541 ? -42.633 -17.967 -38.934 1.00 24.31 541 TYR A CA 1
ATOM 4035 C C . TYR A 1 541 ? -43.581 -17.009 -38.155 1.00 24.31 541 TYR A C 1
ATOM 4037 O O . TYR A 1 541 ? -44.759 -17.265 -37.962 1.00 24.31 541 TYR A O 1
ATOM 4045 N N . SER A 1 542 ? -43.021 -15.817 -37.865 1.00 24.27 542 SER A N 1
ATOM 4046 C CA . SER A 1 542 ? -43.535 -14.439 -38.096 1.00 24.27 542 SER A CA 1
ATOM 4047 C C . SER A 1 542 ? -45.008 -14.050 -37.854 1.00 24.27 542 SER A C 1
ATOM 4049 O O . SER A 1 542 ? -45.902 -14.564 -38.519 1.00 24.27 542 SER A O 1
ATOM 4051 N N . GLY A 1 543 ? -45.227 -12.945 -37.120 1.00 23.23 543 GLY A N 1
ATOM 4052 C CA . GLY A 1 543 ? -46.488 -12.189 -37.199 1.00 23.23 543 GLY A CA 1
ATOM 4053 C C . GLY A 1 543 ? -46.610 -10.953 -36.291 1.00 23.23 543 GLY A C 1
ATOM 4054 O O . GLY A 1 543 ? -47.022 -11.085 -35.148 1.00 23.23 543 GLY A O 1
ATOM 4055 N N . PHE A 1 544 ? -46.376 -9.766 -36.866 1.00 24.47 544 PHE A N 1
ATOM 4056 C CA . PHE A 1 544 ? -46.844 -8.440 -36.410 1.00 24.47 544 PHE A CA 1
ATOM 4057 C C . PHE A 1 544 ? -46.347 -7.825 -35.085 1.00 24.47 544 PHE A C 1
ATOM 4059 O O . PHE A 1 544 ? -45.635 -8.423 -34.283 1.00 24.47 544 PHE A O 1
ATOM 4066 N N . SER A 1 545 ? -46.642 -6.528 -34.971 1.00 23.59 545 SER A N 1
ATOM 4067 C CA . SER A 1 545 ? -45.966 -5.512 -34.164 1.00 23.59 545 SER A CA 1
ATOM 4068 C C . SER A 1 545 ? -46.932 -4.744 -33.264 1.00 23.59 545 SER A C 1
ATOM 4070 O O . SER A 1 545 ? -48.099 -4.564 -33.606 1.00 23.59 545 SER A O 1
ATOM 4072 N N . LEU A 1 546 ? -46.399 -4.180 -32.182 1.00 25.81 546 LEU A N 1
ATOM 4073 C CA . LEU A 1 546 ? -46.939 -2.986 -31.536 1.00 25.81 546 LEU A CA 1
ATOM 4074 C C . LEU A 1 546 ? -45.760 -2.086 -31.159 1.00 25.81 546 LEU A C 1
ATOM 4076 O O . LEU A 1 546 ? -44.752 -2.562 -30.634 1.00 25.81 546 LEU A O 1
ATOM 4080 N N . GLU A 1 547 ? -45.864 -0.812 -31.516 1.00 24.14 547 GLU A N 1
ATOM 4081 C CA . GLU A 1 547 ? -44.804 0.182 -31.352 1.00 24.14 547 GLU A CA 1
ATOM 4082 C C . GLU A 1 547 ? -44.766 0.712 -29.913 1.00 24.14 547 GLU A C 1
ATOM 4084 O O . GLU A 1 547 ? -45.788 0.764 -29.229 1.00 24.14 547 GLU A O 1
ATOM 4089 N N . TYR A 1 548 ? -43.585 1.138 -29.464 1.00 26.86 548 TYR A N 1
ATOM 4090 C CA . TYR A 1 548 ? -43.425 1.943 -28.255 1.00 26.86 548 TYR A CA 1
ATOM 4091 C C . TYR A 1 548 ? -42.459 3.090 -28.544 1.00 26.86 548 TYR A C 1
ATOM 4093 O O . TYR A 1 548 ? -41.261 2.870 -28.730 1.00 26.86 548 TYR A O 1
ATOM 4101 N N . ASP A 1 549 ? -42.999 4.308 -28.582 1.00 24.72 549 ASP A N 1
ATOM 4102 C CA . ASP A 1 549 ? -42.234 5.532 -28.806 1.00 24.72 549 ASP A CA 1
ATOM 4103 C C . ASP A 1 549 ? -41.204 5.795 -27.703 1.00 24.72 549 ASP A C 1
ATOM 4105 O O . ASP A 1 549 ? -41.459 5.642 -26.505 1.00 24.72 549 ASP A O 1
ATOM 4109 N N . THR A 1 550 ? -40.032 6.274 -28.113 1.00 27.53 550 THR A N 1
ATOM 4110 C CA . THR A 1 550 ? -38.987 6.740 -27.199 1.00 27.53 550 THR A CA 1
ATOM 4111 C C . THR A 1 550 ? -39.236 8.187 -26.780 1.00 27.53 550 THR A C 1
ATOM 4113 O O . THR A 1 550 ? -39.124 9.094 -27.605 1.00 27.53 550 THR A O 1
ATOM 4116 N N . VAL A 1 551 ? -39.468 8.428 -25.486 1.00 27.14 551 VAL A N 1
ATOM 4117 C CA . VAL A 1 551 ? -39.514 9.781 -24.900 1.00 27.14 551 VAL A CA 1
ATOM 4118 C C . VAL A 1 551 ? -38.498 9.882 -23.751 1.00 27.14 551 VAL A C 1
ATOM 4120 O O . VAL A 1 551 ? -38.543 9.059 -22.834 1.00 27.14 551 VAL A O 1
ATOM 4123 N N . PRO A 1 552 ? -37.568 10.859 -23.761 1.00 27.55 552 PRO A N 1
ATOM 4124 C CA . PRO A 1 552 ? -36.584 11.026 -22.695 1.00 27.55 552 PRO A CA 1
ATOM 4125 C C . PRO A 1 552 ? -37.189 11.732 -21.474 1.00 27.55 552 PRO A C 1
ATOM 4127 O O . PRO A 1 552 ? -37.816 12.784 -21.598 1.00 27.55 552 PRO A O 1
ATOM 4130 N N . ILE A 1 553 ? -36.951 11.196 -20.274 1.00 26.97 553 ILE A N 1
ATOM 4131 C CA . ILE A 1 553 ? -37.405 11.810 -19.017 1.00 26.97 553 ILE A CA 1
ATOM 4132 C C . ILE A 1 553 ? -36.312 12.733 -18.469 1.00 26.97 553 ILE A C 1
ATOM 4134 O O . ILE A 1 553 ? -35.241 12.279 -18.068 1.00 26.97 553 ILE A O 1
ATOM 4138 N N . GLN A 1 554 ? -36.597 14.036 -18.420 1.00 25.53 554 GLN A N 1
ATOM 4139 C CA . GLN A 1 554 ? -35.775 15.009 -17.697 1.00 25.53 554 GLN A CA 1
ATOM 4140 C C . GLN A 1 554 ? -36.005 14.898 -16.184 1.00 25.53 554 GLN A C 1
ATOM 4142 O O . GLN A 1 554 ? -37.137 14.761 -15.722 1.00 25.53 554 GLN A O 1
ATOM 4147 N N . SER A 1 555 ? -34.937 15.013 -15.396 1.00 26.58 555 SER A N 1
ATOM 4148 C CA . SER A 1 555 ? -35.016 15.008 -13.936 1.00 26.58 555 SER A CA 1
ATOM 4149 C C . SER A 1 555 ? -35.404 16.384 -13.382 1.00 26.58 555 SER A C 1
ATOM 4151 O O . SER A 1 555 ? -34.554 17.269 -13.255 1.00 26.58 555 SER A O 1
ATOM 4153 N N . SER A 1 556 ? -36.663 16.556 -12.983 1.00 25.16 556 SER A N 1
ATOM 4154 C CA . SER A 1 556 ? -37.091 17.672 -12.135 1.00 25.16 556 SER A CA 1
ATOM 4155 C C . SER A 1 556 ? -38.094 17.195 -11.079 1.00 25.16 556 SER A C 1
ATOM 4157 O O . SER A 1 556 ? -39.109 16.577 -11.383 1.00 25.16 556 SER A O 1
ATOM 4159 N N . VAL A 1 557 ? -37.792 17.467 -9.807 1.00 26.25 557 VAL A N 1
ATOM 4160 C CA . VAL A 1 557 ? -38.691 17.212 -8.673 1.00 26.25 557 VAL A CA 1
ATOM 4161 C C . VAL A 1 557 ? -38.749 18.486 -7.844 1.00 26.25 557 VAL A C 1
ATOM 4163 O O . VAL A 1 557 ? -37.767 18.885 -7.222 1.00 26.25 557 VAL A O 1
ATOM 4166 N N . VAL A 1 558 ? -39.902 19.149 -7.876 1.00 26.06 558 VAL A N 1
ATOM 4167 C CA . VAL A 1 558 ? -40.155 20.391 -7.139 1.00 26.06 558 VAL A CA 1
ATOM 4168 C C . VAL A 1 558 ? -40.715 20.044 -5.761 1.00 26.06 558 VAL A C 1
ATOM 4170 O O . VAL A 1 558 ? -41.688 19.299 -5.653 1.00 26.06 558 VAL A O 1
ATOM 4173 N N . LEU A 1 559 ? -40.129 20.605 -4.702 1.00 25.36 559 LEU A N 1
ATOM 4174 C CA . LEU A 1 559 ? -40.708 20.537 -3.359 1.00 25.36 559 LEU A CA 1
ATOM 4175 C C . LEU A 1 559 ? -41.954 21.429 -3.292 1.00 25.36 559 LEU A C 1
ATOM 4177 O O . LEU A 1 559 ? -41.894 22.616 -3.612 1.00 25.36 559 LEU A O 1
ATOM 4181 N N . CYS A 1 560 ? -43.084 20.850 -2.888 1.00 24.02 560 CYS A N 1
ATOM 4182 C CA . CYS A 1 560 ? -44.363 21.550 -2.859 1.00 24.02 560 CYS A CA 1
ATOM 4183 C C . CYS A 1 560 ? -44.479 22.464 -1.627 1.00 24.02 560 CYS A C 1
ATOM 4185 O O . CYS A 1 560 ? -44.393 21.996 -0.491 1.00 24.02 560 CYS A O 1
ATOM 4187 N N . SER A 1 561 ? -44.722 23.754 -1.867 1.00 25.17 561 SER A N 1
ATOM 4188 C CA . SER A 1 561 ? -45.009 24.763 -0.840 1.00 25.17 561 SER A CA 1
ATOM 4189 C C . SER A 1 561 ? -46.467 25.205 -0.938 1.00 25.17 561 SER A C 1
ATOM 4191 O O . SER A 1 561 ? -46.934 25.540 -2.026 1.00 25.17 561 SER A O 1
ATOM 4193 N N . CYS A 1 562 ? -47.168 25.264 0.196 1.00 22.33 562 CYS A N 1
ATOM 4194 C CA . CYS A 1 562 ? -48.544 25.768 0.288 1.00 22.33 562 CYS A CA 1
ATOM 4195 C C . CYS A 1 562 ? -48.591 27.209 0.851 1.00 22.33 562 CYS A C 1
ATOM 4197 O O . CYS A 1 562 ? -47.615 27.650 1.461 1.00 22.33 562 CYS A O 1
ATOM 4199 N N . PRO A 1 563 ? -49.659 27.990 0.581 1.00 32.94 563 PRO A N 1
ATOM 4200 C CA . PRO A 1 563 ? -49.464 29.389 0.186 1.00 32.94 563 PRO A CA 1
ATOM 4201 C C . PRO A 1 563 ? -49.888 30.459 1.207 1.00 32.94 563 PRO A C 1
ATOM 4203 O O . PRO A 1 563 ? -50.739 30.234 2.064 1.00 32.94 563 PRO A O 1
ATOM 4206 N N . SER A 1 564 ? -49.388 31.677 0.974 1.00 25.00 564 SER A N 1
ATOM 4207 C CA . SER A 1 564 ? -49.971 32.946 1.442 1.00 25.00 564 SER A CA 1
ATOM 4208 C C . SER A 1 564 ? -50.438 33.773 0.227 1.00 25.00 564 SER A C 1
ATOM 4210 O O . SER A 1 564 ? -49.723 33.788 -0.779 1.00 25.00 564 SER A O 1
ATOM 4212 N N . PRO A 1 565 ? -51.596 34.460 0.269 1.00 34.50 565 PRO A N 1
ATOM 4213 C CA . PRO A 1 565 ? -52.148 35.149 -0.899 1.00 34.50 565 PRO A CA 1
ATOM 4214 C C . PRO A 1 565 ? -51.766 36.640 -1.005 1.00 34.50 565 PRO A C 1
ATOM 4216 O O . PRO A 1 565 ? -51.980 37.393 -0.061 1.00 34.50 565 PRO A O 1
ATOM 4219 N N . SER A 1 566 ? -51.384 37.058 -2.222 1.00 26.53 566 SER A N 1
ATOM 4220 C CA . SER A 1 566 ? -51.534 38.425 -2.781 1.00 26.53 566 SER A CA 1
ATOM 4221 C C . SER A 1 566 ? -50.710 39.577 -2.140 1.00 26.53 566 SER A C 1
ATOM 4223 O O . SER A 1 566 ? -50.343 39.527 -0.978 1.00 26.53 566 SER A O 1
ATOM 4225 N N . MET A 1 567 ? -50.340 40.662 -2.842 1.00 25.36 567 MET A N 1
ATOM 4226 C CA . MET A 1 567 ? -50.751 41.167 -4.168 1.00 25.36 567 MET A CA 1
ATOM 4227 C C . MET A 1 567 ? -49.569 41.559 -5.087 1.00 25.36 567 MET A C 1
ATOM 4229 O O . MET A 1 567 ? -48.553 42.050 -4.618 1.00 25.36 567 MET A O 1
ATOM 4233 N N . VAL A 1 568 ? -49.799 41.383 -6.399 1.00 25.27 568 VAL A N 1
ATOM 4234 C CA . VAL A 1 568 ? -49.433 42.203 -7.589 1.00 25.27 568 VAL A CA 1
ATOM 4235 C C . VAL A 1 568 ? -48.104 42.997 -7.637 1.00 25.27 568 VAL A C 1
ATOM 4237 O O . VAL A 1 568 ? -47.728 43.743 -6.744 1.00 25.27 568 VAL A O 1
ATOM 4240 N N . ARG A 1 569 ? -47.453 42.911 -8.809 1.00 26.70 569 ARG A N 1
ATOM 4241 C CA . ARG A 1 569 ? -46.133 43.451 -9.186 1.00 26.70 569 ARG A CA 1
ATOM 4242 C C . ARG A 1 569 ? -46.229 44.306 -10.460 1.00 26.70 569 ARG A C 1
ATOM 4244 O O . ARG A 1 569 ? -46.777 43.817 -11.442 1.00 26.70 569 ARG A O 1
ATOM 4251 N N . THR A 1 570 ? -45.550 45.455 -10.501 1.00 25.36 570 THR A N 1
ATOM 4252 C CA . THR A 1 570 ? -45.119 46.177 -11.729 1.00 25.36 570 THR A CA 1
ATOM 4253 C C . THR A 1 570 ? -43.801 46.917 -11.424 1.00 25.36 570 THR A C 1
ATOM 4255 O O . THR A 1 570 ? -43.736 47.571 -10.392 1.00 25.36 570 THR A O 1
ATOM 4258 N N . GLN A 1 571 ? -42.678 46.599 -12.095 1.00 27.31 571 GLN A N 1
ATOM 4259 C CA . GLN A 1 571 ? -42.075 47.325 -13.251 1.00 27.31 571 GLN A CA 1
ATOM 4260 C C . GLN A 1 571 ? -41.368 48.654 -12.848 1.00 27.31 571 GLN A C 1
ATOM 4262 O O . GLN A 1 571 ? -41.913 49.370 -12.021 1.00 27.31 571 GLN A O 1
ATOM 4267 N N . THR A 1 572 ? -40.181 49.057 -13.342 1.00 27.30 572 THR A N 1
ATOM 4268 C CA . THR A 1 572 ? -39.156 48.432 -14.227 1.00 27.30 572 THR A CA 1
ATOM 4269 C C . THR A 1 572 ? -37.790 49.158 -14.106 1.00 27.30 572 THR A C 1
ATOM 4271 O O . THR A 1 572 ? -37.762 50.340 -13.799 1.00 27.30 572 THR A O 1
ATOM 4274 N N . GLU A 1 573 ? -36.700 48.443 -14.434 1.00 26.19 573 GLU A N 1
ATOM 4275 C CA . GLU A 1 573 ? -35.442 48.902 -15.091 1.00 26.19 573 GLU A CA 1
ATOM 4276 C C . GLU A 1 573 ? -34.413 49.903 -14.473 1.00 26.19 573 GLU A C 1
ATOM 4278 O O . GLU A 1 573 ? -34.708 50.843 -13.748 1.00 26.19 573 GLU A O 1
ATOM 4283 N N . SER A 1 574 ? -33.150 49.652 -14.876 1.00 27.22 574 SER A N 1
ATOM 4284 C CA . SER A 1 574 ? -31.995 50.561 -15.101 1.00 27.22 574 SER A CA 1
ATOM 4285 C C . SER A 1 574 ? -31.363 51.434 -13.984 1.00 27.22 574 SER A C 1
ATOM 4287 O O . SER A 1 574 ? -31.754 52.568 -13.742 1.00 27.22 574 SER A O 1
ATOM 4289 N N . SER A 1 575 ? -30.224 50.931 -13.476 1.00 25.97 575 SER A N 1
ATOM 4290 C CA . SER A 1 575 ? -28.890 51.589 -13.387 1.00 25.97 575 SER A CA 1
ATOM 4291 C C . SER A 1 575 ? -28.644 52.949 -12.677 1.00 25.97 575 SER A C 1
ATOM 4293 O O . SER A 1 575 ? -28.948 54.014 -13.198 1.00 25.97 575 SER A O 1
ATOM 4295 N N . THR A 1 576 ? -27.831 52.862 -11.606 1.00 25.83 576 THR A N 1
ATOM 4296 C CA . THR A 1 576 ? -26.693 53.751 -11.223 1.00 25.83 576 THR A CA 1
ATOM 4297 C C . THR A 1 576 ? -26.901 55.256 -10.937 1.00 25.83 576 THR A C 1
ATOM 4299 O O . THR A 1 576 ? -26.847 56.056 -11.859 1.00 25.83 576 THR A O 1
ATOM 4302 N N . ALA A 1 577 ? -26.960 55.600 -9.632 1.00 26.44 577 ALA A N 1
ATOM 4303 C CA . ALA A 1 577 ? -25.993 56.408 -8.829 1.00 26.44 577 ALA A CA 1
ATOM 4304 C C . ALA A 1 577 ? -25.415 57.764 -9.352 1.00 26.44 577 ALA A C 1
ATOM 4306 O O . ALA A 1 577 ? -25.443 58.015 -10.550 1.00 26.44 577 ALA A O 1
ATOM 4307 N N . PRO A 1 578 ? -24.755 58.613 -8.512 1.00 47.81 578 PRO A N 1
ATOM 4308 C CA . PRO A 1 578 ? -24.617 58.647 -7.038 1.00 47.81 578 PRO A CA 1
ATOM 4309 C C . PRO A 1 578 ? -25.089 59.993 -6.400 1.00 47.81 578 PRO A C 1
ATOM 4311 O O . PRO A 1 578 ? -25.473 60.913 -7.114 1.00 47.81 578 PRO A O 1
ATOM 4314 N N . GLY A 1 579 ? -24.993 60.173 -5.067 1.00 24.50 579 GLY A N 1
ATOM 4315 C CA . GLY A 1 579 ? -25.107 61.515 -4.445 1.00 24.50 579 GLY A CA 1
ATOM 4316 C C . GLY A 1 579 ? -25.388 61.572 -2.928 1.00 24.50 579 GLY A C 1
ATOM 4317 O O . GLY A 1 579 ? -26.315 60.939 -2.439 1.00 24.50 579 GLY A O 1
ATOM 4318 N N . VAL A 1 580 ? -24.595 62.364 -2.197 1.00 27.22 580 VAL A N 1
ATOM 4319 C CA . VAL A 1 580 ? -24.581 62.658 -0.733 1.00 27.22 580 VAL A CA 1
ATOM 4320 C C . VAL A 1 580 ? -24.099 64.135 -0.601 1.00 27.22 580 VAL A C 1
ATOM 4322 O O . VAL A 1 580 ? -23.370 64.523 -1.519 1.00 27.22 580 VAL A O 1
ATOM 4325 N N . PRO A 1 581 ? -24.396 64.991 0.427 1.00 53.34 581 PRO A N 1
ATOM 4326 C CA . PRO A 1 581 ? -24.999 64.792 1.769 1.00 53.34 581 PRO A CA 1
ATOM 4327 C C . PRO A 1 581 ? -26.129 65.805 2.165 1.00 53.34 581 PRO A C 1
ATOM 4329 O O . PRO A 1 581 ? -26.617 66.576 1.345 1.00 53.34 581 PRO A O 1
ATOM 4332 N N . SER A 1 582 ? -26.410 65.879 3.484 1.00 25.80 582 SER A N 1
ATOM 4333 C CA . SER A 1 582 ? -27.061 66.959 4.278 1.00 25.80 582 SER A CA 1
ATOM 4334 C C . SER A 1 582 ? -28.594 66.907 4.456 1.00 25.80 582 SER A C 1
ATOM 4336 O O . SER A 1 582 ? -29.304 66.406 3.597 1.00 25.80 582 SER A O 1
ATOM 4338 N N . GLY A 1 583 ? -29.174 67.379 5.574 1.00 26.75 583 GLY A N 1
ATOM 4339 C CA . GLY A 1 583 ? -28.569 67.774 6.863 1.00 26.75 583 GLY A CA 1
ATOM 4340 C C . GLY A 1 583 ? -29.443 68.744 7.686 1.00 26.75 583 GLY A C 1
ATOM 4341 O O . GLY A 1 583 ? -29.746 69.832 7.213 1.00 26.75 583 GLY A O 1
ATOM 4342 N N . GLY A 1 584 ? -29.818 68.391 8.925 1.00 27.05 584 GLY A N 1
ATOM 4343 C CA . GLY A 1 584 ? -30.633 69.246 9.808 1.00 27.05 584 GLY A CA 1
ATOM 4344 C C . GLY A 1 584 ? -30.846 68.647 11.208 1.00 27.05 584 GLY A C 1
ATOM 4345 O O . GLY A 1 584 ? -30.919 67.429 11.346 1.00 27.05 584 GLY A O 1
ATOM 4346 N N . SER A 1 585 ? -30.920 69.493 12.245 1.00 30.28 585 SER A N 1
ATOM 4347 C CA . SER A 1 585 ? -30.827 69.093 13.669 1.00 30.28 585 SER A CA 1
ATOM 4348 C C . SER A 1 585 ? -31.718 69.952 14.590 1.00 30.28 585 SER A C 1
ATOM 4350 O O . SER A 1 585 ? -32.196 70.989 14.138 1.00 30.28 585 SER A O 1
ATOM 4352 N N . ARG A 1 586 ? -31.761 69.604 15.901 1.00 33.09 586 ARG A N 1
ATOM 4353 C CA . ARG A 1 586 ? -32.327 70.343 17.079 1.00 33.09 586 ARG A CA 1
ATOM 4354 C C . ARG A 1 586 ? -33.798 69.999 17.439 1.00 33.09 586 ARG A C 1
ATOM 4356 O O . ARG A 1 586 ? -34.566 69.699 16.540 1.00 33.09 586 ARG A O 1
ATOM 4363 N N . GLN A 1 587 ? -34.255 70.022 18.709 1.00 32.62 587 GLN A N 1
ATOM 4364 C CA . GLN A 1 587 ? -33.576 70.204 20.021 1.00 32.62 587 GLN A CA 1
ATOM 4365 C C . GLN A 1 587 ? -34.437 69.733 21.229 1.00 32.62 587 GLN A C 1
ATOM 4367 O O . GLN A 1 587 ? -35.573 70.170 21.331 1.00 32.62 587 GLN A O 1
ATOM 4372 N N . GLY A 1 588 ? -33.825 69.003 22.184 1.00 26.38 588 GLY A N 1
ATOM 4373 C CA . GLY A 1 588 ? -34.032 69.052 23.661 1.00 26.38 588 GLY A CA 1
ATOM 4374 C C . GLY A 1 588 ? -35.439 68.901 24.293 1.00 26.38 588 GLY A C 1
ATOM 4375 O O . GLY A 1 588 ? -36.408 68.641 23.586 1.00 26.38 588 GLY A O 1
ATOM 4376 N N . PRO A 1 589 ? -35.576 69.098 25.631 1.00 52.31 589 PRO A N 1
ATOM 4377 C CA . PRO A 1 589 ? -34.551 69.245 26.683 1.00 52.31 589 PRO A CA 1
ATOM 4378 C C . PRO A 1 589 ? -34.597 68.104 27.749 1.00 52.31 589 PRO A C 1
ATOM 4380 O O . PRO A 1 589 ? -35.182 67.054 27.506 1.00 52.31 589 PRO A O 1
ATOM 4383 N N . ALA A 1 590 ? -33.959 68.290 28.916 1.00 31.16 590 ALA A N 1
ATOM 4384 C CA . ALA A 1 590 ? -33.814 67.305 30.011 1.00 31.16 590 ALA A CA 1
ATOM 4385 C C . ALA A 1 590 ? -34.106 67.922 31.402 1.00 31.16 590 ALA A C 1
ATOM 4387 O O . ALA A 1 590 ? -34.302 69.134 31.474 1.00 31.16 590 ALA A O 1
ATOM 4388 N N . MET A 1 591 ? -34.063 67.131 32.494 1.00 31.19 591 MET A N 1
ATOM 4389 C CA . MET A 1 591 ? -33.728 67.630 33.849 1.00 31.19 591 MET A CA 1
ATOM 4390 C C . MET A 1 591 ? -33.285 66.538 34.856 1.00 31.19 591 MET A C 1
ATOM 4392 O O . MET A 1 591 ? -33.491 65.349 34.619 1.00 31.19 591 MET A O 1
ATOM 4396 N N . ASP A 1 592 ? -32.645 66.983 35.947 1.00 31.58 592 ASP A N 1
ATOM 4397 C CA . ASP A 1 592 ? -31.992 66.216 37.033 1.00 31.58 592 ASP A CA 1
ATOM 4398 C C . ASP A 1 592 ? -32.927 65.814 38.203 1.00 31.58 592 ASP A C 1
ATOM 4400 O O . ASP A 1 592 ? -34.084 66.229 38.244 1.00 31.58 592 ASP A O 1
ATOM 4404 N N . GLY A 1 593 ? -32.403 65.115 39.231 1.00 28.91 593 GLY A N 1
ATOM 4405 C CA . GLY A 1 593 ? -32.969 65.242 40.594 1.00 28.91 593 GLY A CA 1
ATOM 4406 C C . GLY A 1 593 ? -32.769 64.088 41.591 1.00 28.91 593 GLY A C 1
ATOM 4407 O O . GLY A 1 593 ? -33.651 63.266 41.791 1.00 28.91 593 GLY A O 1
ATOM 4408 N N . THR A 1 594 ? -31.636 64.073 42.284 1.00 29.39 594 THR A N 1
ATOM 4409 C CA . THR A 1 594 ? -31.181 63.151 43.348 1.00 29.39 594 THR A CA 1
ATOM 4410 C C . THR A 1 594 ? -32.131 62.861 44.546 1.00 29.39 594 THR A C 1
ATOM 4412 O O . THR A 1 594 ? -32.735 63.775 45.094 1.00 29.39 594 THR A O 1
ATOM 4415 N N . ALA A 1 595 ? -32.007 61.632 45.093 1.00 28.91 595 ALA A N 1
ATOM 4416 C CA . ALA A 1 595 ? -31.896 61.276 46.536 1.00 28.91 595 ALA A CA 1
ATOM 4417 C C . ALA A 1 595 ? -33.079 60.701 47.383 1.00 28.91 595 ALA A C 1
ATOM 4419 O O . ALA A 1 595 ? -34.210 61.166 47.357 1.00 28.91 595 ALA A O 1
ATOM 4420 N N . ALA A 1 596 ? -32.666 59.780 48.281 1.00 27.41 596 ALA A N 1
ATOM 4421 C CA . ALA A 1 596 ? -33.238 59.360 49.582 1.00 27.41 596 ALA A CA 1
ATOM 4422 C C . ALA A 1 596 ? -34.288 58.212 49.700 1.00 27.41 596 ALA A C 1
ATOM 4424 O O . ALA A 1 596 ? -35.140 57.974 48.854 1.00 27.41 596 ALA A O 1
ATOM 4425 N N . GLN A 1 597 ? -34.154 57.481 50.820 1.00 32.84 597 GLN A N 1
ATOM 4426 C CA . GLN A 1 597 ? -34.990 56.387 51.375 1.00 32.84 597 GLN A CA 1
ATOM 4427 C C . GLN A 1 597 ? -35.958 56.967 52.463 1.00 32.84 597 GLN A C 1
ATOM 4429 O O . GLN A 1 597 ? -35.815 58.164 52.720 1.00 32.84 597 GLN A O 1
ATOM 4434 N N . PRO A 1 598 ? -36.860 56.225 53.184 1.00 39.62 598 PRO A N 1
ATOM 4435 C CA . PRO A 1 598 ? -36.985 54.757 53.319 1.00 39.62 598 PRO A CA 1
ATOM 4436 C C . PRO A 1 598 ? -38.405 54.112 53.434 1.00 39.62 598 PRO A C 1
ATOM 4438 O O . PRO A 1 598 ? -39.422 54.762 53.626 1.00 39.62 598 PRO A O 1
ATOM 4441 N N . ARG A 1 599 ? -38.408 52.764 53.413 1.00 26.97 599 ARG A N 1
ATOM 4442 C CA . ARG A 1 599 ? -39.345 51.788 54.043 1.00 26.97 599 ARG A CA 1
ATOM 4443 C C . ARG A 1 599 ? -40.884 52.021 54.043 1.00 26.97 599 ARG A C 1
ATOM 4445 O O . ARG A 1 599 ? -41.449 52.519 55.005 1.00 26.97 599 ARG A O 1
ATOM 4452 N N . ALA A 1 600 ? -41.527 51.340 53.087 1.00 34.19 600 ALA A N 1
ATOM 4453 C CA . ALA A 1 600 ? -42.484 50.227 53.288 1.00 34.19 600 ALA A CA 1
ATOM 4454 C C . ALA A 1 600 ? -43.853 50.412 54.001 1.00 34.19 600 ALA A C 1
ATOM 4456 O O . ALA A 1 600 ? -43.938 50.566 55.215 1.00 34.19 600 ALA A O 1
ATOM 4457 N N . SER A 1 601 ? -44.929 50.105 53.260 1.00 28.62 601 SER A N 1
ATOM 4458 C CA . SER A 1 601 ? -46.077 49.282 53.708 1.00 28.62 601 SER A CA 1
ATOM 4459 C C . SER A 1 601 ? -46.817 48.663 52.491 1.00 28.62 601 SER A C 1
ATOM 4461 O O . SER A 1 601 ? -46.509 49.004 51.351 1.00 28.62 601 SER A O 1
ATOM 4463 N N . ALA A 1 602 ? -47.696 47.673 52.716 1.00 37.72 602 ALA A N 1
ATOM 4464 C CA . ALA A 1 602 ? -48.421 46.894 51.684 1.00 37.72 602 ALA A CA 1
ATOM 4465 C C . ALA A 1 602 ? -49.712 47.628 51.200 1.00 37.72 602 ALA A C 1
ATOM 4467 O O . ALA A 1 602 ? -50.110 48.597 51.834 1.00 37.72 602 ALA A O 1
ATOM 4468 N N . SER A 1 603 ? -50.428 47.267 50.117 1.00 36.88 603 SER A N 1
ATOM 4469 C CA . SER A 1 603 ? -50.850 45.918 49.683 1.00 36.88 603 SER A CA 1
ATOM 4470 C C . SER A 1 603 ? -51.253 45.797 48.189 1.00 36.88 603 SER A C 1
ATOM 4472 O O . SER A 1 603 ? -51.548 46.785 47.527 1.00 36.88 603 SER A O 1
ATOM 4474 N N . ALA A 1 604 ? -51.278 44.536 47.729 1.00 40.72 604 ALA A N 1
ATOM 4475 C CA . ALA A 1 604 ? -51.773 43.916 46.481 1.00 40.72 604 ALA A CA 1
ATOM 4476 C C . ALA A 1 604 ? -53.139 44.435 45.938 1.00 40.72 604 ALA A C 1
ATOM 4478 O O . ALA A 1 604 ? -53.870 45.102 46.663 1.00 40.72 604 ALA A O 1
ATOM 4479 N N . LEU A 1 605 ? -53.585 44.144 44.700 1.00 36.91 605 LEU A N 1
ATOM 4480 C CA . LEU A 1 605 ? -53.374 42.982 43.794 1.00 36.91 605 LEU A CA 1
ATOM 4481 C C . LEU A 1 605 ? -53.047 43.451 42.354 1.00 36.91 605 LEU A C 1
ATOM 4483 O O . LEU A 1 605 ? -53.594 44.451 41.911 1.00 36.91 605 LEU A O 1
ATOM 4487 N N . GLN A 1 606 ? -52.085 42.902 41.600 1.00 40.91 606 GLN A N 1
ATOM 4488 C CA . GLN A 1 606 ? -51.847 41.525 41.106 1.00 40.91 606 GLN A CA 1
ATOM 4489 C C . GLN A 1 606 ? -52.702 41.071 39.896 1.00 40.91 606 GLN A C 1
ATOM 4491 O O . GLN A 1 606 ? -53.797 40.530 40.024 1.00 40.91 606 GLN A O 1
ATOM 4496 N N . HIS A 1 607 ? -52.090 41.171 38.711 1.00 40.84 607 HIS A N 1
ATOM 4497 C CA . HIS A 1 607 ? -52.188 40.200 37.614 1.00 40.84 607 HIS A CA 1
ATOM 4498 C C . HIS A 1 607 ? -50.753 39.781 37.260 1.00 40.84 607 HIS A C 1
ATOM 4500 O O . HIS A 1 607 ? -49.887 40.644 37.111 1.00 40.84 607 HIS A O 1
ATOM 4506 N N . ALA A 1 608 ? -50.473 38.479 37.175 1.00 41.25 608 ALA A N 1
ATOM 4507 C CA . ALA A 1 608 ? -49.118 37.970 36.952 1.00 41.25 608 ALA A CA 1
ATOM 4508 C C . ALA A 1 608 ? -48.849 37.729 35.458 1.00 41.25 608 ALA A C 1
ATOM 4510 O O . ALA A 1 608 ? -49.522 36.917 34.824 1.00 41.25 608 ALA A O 1
ATOM 4511 N N . ALA A 1 609 ? -47.850 38.417 34.901 1.00 44.19 609 ALA A N 1
ATOM 4512 C CA . ALA A 1 609 ? -47.375 38.181 33.539 1.00 44.19 609 ALA A CA 1
ATOM 4513 C C . ALA A 1 609 ? -46.421 36.972 33.476 1.00 44.19 609 ALA A C 1
ATOM 4515 O O . ALA A 1 609 ? -45.707 36.677 34.435 1.00 44.19 609 ALA A O 1
ATOM 4516 N N . GLN A 1 610 ? -46.394 36.282 32.333 1.00 34.91 610 GLN A N 1
ATOM 4517 C CA . GLN A 1 610 ? -45.482 35.158 32.093 1.00 34.91 610 GLN A CA 1
ATOM 4518 C C . GLN A 1 610 ? -44.019 35.629 31.944 1.00 34.91 610 GLN A C 1
ATOM 4520 O O . GLN A 1 610 ? -43.785 36.742 31.463 1.00 34.91 610 GLN A O 1
ATOM 4525 N N . PRO A 1 611 ? -43.023 34.800 32.315 1.00 42.12 611 PRO A N 1
ATOM 4526 C CA . PRO A 1 611 ? -41.612 35.143 32.145 1.00 42.12 611 PRO A CA 1
ATOM 4527 C C . PRO A 1 611 ? -41.216 35.224 30.655 1.00 42.12 611 PRO A C 1
ATOM 4529 O O . PRO A 1 611 ? -41.732 34.456 29.837 1.00 42.12 611 PRO A O 1
ATOM 4532 N N . PRO A 1 612 ? -40.278 36.115 30.280 1.00 46.94 612 PRO A N 1
ATOM 4533 C CA . PRO A 1 612 ? -39.847 36.276 28.894 1.00 46.94 612 PRO A CA 1
ATOM 4534 C C . PRO A 1 612 ? -39.079 35.045 28.391 1.00 46.94 612 PRO A C 1
ATOM 4536 O O . PRO A 1 612 ? -38.208 34.515 29.083 1.00 46.94 612 PRO A O 1
ATOM 4539 N N . GLN A 1 613 ? -39.361 34.610 27.159 1.00 48.41 613 GLN A N 1
ATOM 4540 C CA . GLN A 1 613 ? -38.621 33.507 26.539 1.00 48.41 613 GLN A CA 1
ATOM 4541 C C . GLN A 1 613 ? -37.189 33.925 26.142 1.00 48.41 613 GLN A C 1
ATOM 4543 O O . GLN A 1 613 ? -36.973 35.067 25.727 1.00 48.41 613 GLN A O 1
ATOM 4548 N N . PRO A 1 614 ? -36.198 33.017 26.234 1.00 67.38 614 PRO A N 1
ATOM 4549 C CA . PRO A 1 614 ? -34.803 33.334 25.935 1.00 67.38 614 PRO A CA 1
ATOM 4550 C C . PRO A 1 614 ? -34.564 33.635 24.444 1.00 67.38 614 PRO A C 1
ATOM 4552 O O . PRO A 1 614 ? -35.061 32.932 23.562 1.00 67.38 614 PRO A O 1
ATOM 4555 N N . ARG A 1 615 ? -33.731 34.650 24.158 1.00 80.50 615 ARG A N 1
ATOM 4556 C CA . ARG A 1 615 ? -33.279 35.003 22.796 1.00 80.50 615 ARG A CA 1
ATOM 4557 C C . ARG A 1 615 ? -32.646 33.780 22.114 1.00 80.50 615 ARG A C 1
ATOM 4559 O O . ARG A 1 615 ? -31.761 33.143 22.688 1.00 80.50 615 ARG A O 1
ATOM 4566 N N . LYS A 1 616 ? -33.046 33.485 20.868 1.00 83.31 616 LYS A N 1
ATOM 4567 C CA . LYS A 1 616 ? -32.327 32.519 20.016 1.00 83.31 616 LYS A CA 1
ATOM 4568 C C . LYS A 1 616 ? -30.885 32.993 19.829 1.00 83.31 616 LYS A C 1
ATOM 4570 O O . LYS A 1 616 ? -30.672 34.114 19.370 1.00 83.31 616 LYS A O 1
ATOM 4575 N N . LYS A 1 617 ? -29.929 32.136 20.190 1.00 92.31 617 LYS A N 1
ATOM 4576 C CA . LYS A 1 617 ? -28.497 32.449 20.148 1.00 92.31 617 LYS A CA 1
ATOM 4577 C C . LYS A 1 617 ? -27.978 32.550 18.709 1.00 92.31 617 LYS A C 1
ATOM 4579 O O . LYS A 1 617 ? -28.565 31.975 17.791 1.00 92.31 617 LYS A O 1
ATOM 4584 N N . ARG A 1 618 ? -26.882 33.281 18.535 1.00 91.62 618 ARG A N 1
ATOM 4585 C CA . ARG A 1 618 ? -26.184 33.586 17.277 1.00 91.62 618 ARG A CA 1
ATOM 4586 C C . ARG A 1 618 ? -24.668 33.416 17.474 1.00 91.62 618 ARG A C 1
ATOM 4588 O O . ARG A 1 618 ? -24.226 33.418 18.622 1.00 91.62 618 ARG A O 1
ATOM 4595 N N . PRO A 1 619 ? -23.847 33.328 16.407 1.00 92.00 619 PRO A N 1
ATOM 4596 C CA . PRO A 1 619 ? -22.386 33.266 16.548 1.00 92.00 619 PRO A CA 1
ATOM 4597 C C . PRO A 1 619 ? -21.807 34.433 17.369 1.00 92.00 619 PRO A C 1
ATOM 4599 O O . PRO A 1 619 ? -20.889 34.233 18.156 1.00 92.00 619 PRO A O 1
ATOM 4602 N N . GLU A 1 620 ? -22.402 35.626 17.241 1.00 92.38 620 GLU A N 1
ATOM 4603 C CA . GLU A 1 620 ? -22.047 36.855 17.974 1.00 92.38 620 GLU A CA 1
ATOM 4604 C C . GLU A 1 620 ? -22.165 36.747 19.510 1.00 92.38 620 GLU A C 1
ATOM 4606 O O . GLU A 1 620 ? -21.512 37.505 20.222 1.00 92.38 620 GLU A O 1
ATOM 4611 N N . ASP A 1 621 ? -22.968 35.812 20.039 1.00 93.50 621 ASP A N 1
ATOM 4612 C CA . ASP A 1 621 ? -23.157 35.625 21.487 1.00 93.50 621 ASP A CA 1
ATOM 4613 C C . ASP A 1 621 ? -21.962 34.912 22.155 1.00 93.50 621 ASP A C 1
ATOM 4615 O O . ASP A 1 621 ? -21.948 34.745 23.380 1.00 93.50 621 ASP A O 1
ATOM 4619 N N . PHE A 1 622 ? -20.964 34.464 21.380 1.00 96.12 622 PHE A N 1
ATOM 4620 C CA . PHE A 1 622 ? -19.881 33.599 21.847 1.00 96.12 622 PHE A CA 1
ATOM 4621 C C . PHE A 1 622 ? -18.488 34.117 21.490 1.00 96.12 622 PHE A C 1
ATOM 4623 O O . PHE A 1 622 ? -18.193 34.475 20.351 1.00 96.12 622 PHE A O 1
ATOM 4630 N N . LYS A 1 623 ? -17.565 34.007 22.449 1.00 95.31 623 LYS A N 1
ATOM 4631 C CA . LYS A 1 623 ? -16.129 33.997 22.171 1.00 95.31 623 LYS A CA 1
ATOM 4632 C C . LYS A 1 623 ? -15.684 32.560 21.903 1.00 95.31 623 LYS A C 1
ATOM 4634 O O . LYS A 1 623 ? -15.562 31.764 22.835 1.00 95.31 623 LYS A O 1
ATOM 4639 N N . PHE A 1 624 ? -15.435 32.240 20.638 1.00 94.19 624 PHE A N 1
ATOM 4640 C CA . PHE A 1 624 ? -14.795 30.985 20.239 1.00 94.19 624 PHE A CA 1
ATOM 4641 C C . PHE A 1 624 ? -13.317 30.964 20.673 1.00 94.19 624 PHE A C 1
ATOM 4643 O O . PHE A 1 624 ? -12.657 32.004 20.735 1.00 94.19 624 PHE A O 1
ATOM 4650 N N . GLY A 1 625 ? -12.821 29.779 21.019 1.00 91.06 625 GLY A N 1
ATOM 4651 C CA . GLY A 1 625 ? -11.460 29.516 21.484 1.00 91.06 625 GLY A CA 1
ATOM 4652 C C . GLY A 1 625 ? -10.825 28.350 20.726 1.00 91.06 625 GLY A C 1
ATOM 4653 O O . GLY A 1 625 ? -10.957 28.254 19.510 1.00 91.06 625 GLY A O 1
ATOM 4654 N N . LYS A 1 626 ? -10.119 27.462 21.439 1.00 88.38 626 LYS A N 1
ATOM 4655 C CA . LYS A 1 626 ? -9.465 26.296 20.824 1.00 88.38 626 LYS A CA 1
ATOM 4656 C C . LYS A 1 626 ? -10.470 25.350 20.154 1.00 88.38 626 LYS A C 1
ATOM 4658 O O . LYS A 1 626 ? -11.564 25.118 20.674 1.00 88.38 626 LYS A O 1
ATOM 4663 N N . ILE A 1 627 ? -10.042 24.736 19.056 1.00 89.25 627 ILE A N 1
ATOM 4664 C CA . ILE A 1 627 ? -10.686 23.543 18.503 1.00 89.25 627 ILE A CA 1
ATOM 4665 C C . ILE A 1 627 ? -10.516 22.395 19.518 1.00 89.25 627 ILE A C 1
ATOM 4667 O O . ILE A 1 627 ? -9.507 22.310 20.225 1.00 89.25 627 ILE A O 1
ATOM 4671 N N . LEU A 1 628 ? -11.553 21.573 19.658 1.00 85.75 628 LEU A N 1
ATOM 4672 C CA . LEU A 1 628 ? -11.619 20.414 20.553 1.00 85.75 628 LEU A CA 1
ATOM 4673 C C . LEU A 1 628 ? -11.541 19.087 19.791 1.00 85.75 628 LEU A C 1
ATOM 4675 O O . LEU A 1 628 ? -11.082 18.105 20.361 1.00 85.75 628 LEU A O 1
ATOM 4679 N N . GLY A 1 629 ? -11.971 19.073 18.529 1.00 79.44 629 GLY A N 1
ATOM 4680 C CA . GLY A 1 629 ? -11.889 17.927 17.630 1.00 79.44 629 GLY A CA 1
ATOM 4681 C C . GLY A 1 629 ? -12.448 18.271 16.251 1.00 79.44 629 GLY A C 1
ATOM 4682 O O . GLY A 1 629 ? -13.270 19.183 16.116 1.00 79.44 629 GLY A O 1
ATOM 4683 N N . GLU A 1 630 ? -12.007 17.541 15.233 1.00 80.06 630 GLU A N 1
ATOM 4684 C CA . GLU A 1 630 ? -12.435 17.701 13.843 1.00 80.06 630 GLU A CA 1
ATOM 4685 C C . GLU A 1 630 ? -12.921 16.356 13.303 1.00 80.06 630 GLU A C 1
ATOM 4687 O O . GLU A 1 630 ? -12.305 15.319 13.536 1.00 80.06 630 GLU A O 1
ATOM 4692 N N . GLY A 1 631 ? -14.054 16.374 12.606 1.00 70.44 631 GLY A N 1
ATOM 4693 C CA . GLY A 1 631 ? -14.641 15.222 11.932 1.00 70.44 631 GLY A CA 1
ATOM 4694 C C . GLY A 1 631 ? -15.014 15.578 10.496 1.00 70.44 631 GLY A C 1
ATOM 4695 O O . GLY A 1 631 ? -15.098 16.753 10.138 1.00 70.44 631 GLY A O 1
ATOM 4696 N N . SER A 1 632 ? -15.282 14.562 9.676 1.00 71.12 632 SER A N 1
ATOM 4697 C CA . SER A 1 632 ? -15.367 14.666 8.207 1.00 71.12 632 SER A CA 1
ATOM 4698 C C . SER A 1 632 ? -16.323 15.731 7.643 1.00 71.12 632 SER A C 1
ATOM 4700 O O . SER A 1 632 ? -16.142 16.152 6.505 1.00 71.12 632 SER A O 1
ATOM 4702 N N . PHE A 1 633 ? -17.310 16.198 8.412 1.00 79.75 633 PHE A N 1
ATOM 4703 C CA . PHE A 1 633 ? -18.197 17.312 8.044 1.00 79.75 633 PHE A CA 1
ATOM 4704 C C . PHE A 1 633 ? -18.514 18.267 9.218 1.00 79.75 633 PHE A C 1
ATOM 4706 O O . PHE A 1 633 ? -19.498 19.013 9.161 1.00 79.75 633 PHE A O 1
ATOM 4713 N N . SER A 1 634 ? -17.717 18.255 10.298 1.00 86.50 634 SER A N 1
ATOM 4714 C CA . SER A 1 634 ? -17.957 19.108 11.474 1.00 86.50 634 SER A CA 1
ATOM 4715 C C . SER A 1 634 ? -16.714 19.413 12.312 1.00 86.50 634 SER A C 1
ATOM 4717 O O . SER A 1 634 ? -15.954 18.504 12.640 1.00 86.50 634 SER A O 1
ATOM 4719 N N . THR A 1 635 ? -16.598 20.651 12.790 1.00 90.81 635 THR A N 1
ATOM 4720 C CA . THR A 1 635 ? -15.554 21.105 13.726 1.00 90.81 635 THR A CA 1
ATOM 4721 C C . THR A 1 635 ? -16.173 21.367 15.097 1.00 90.81 635 THR A C 1
ATOM 4723 O O . THR A 1 635 ? -17.164 22.091 15.200 1.00 90.81 635 THR A O 1
ATOM 4726 N N . VAL A 1 636 ? -15.603 20.817 16.170 1.00 92.94 636 VAL A N 1
ATOM 4727 C CA . VAL A 1 636 ? -16.026 21.101 17.550 1.00 92.94 636 VAL A CA 1
ATOM 4728 C C . VAL A 1 636 ? -15.096 22.150 18.150 1.00 92.94 636 VAL A C 1
ATOM 4730 O O . VAL A 1 636 ? -13.885 21.950 18.199 1.00 92.94 636 VAL A O 1
ATOM 4733 N N . VAL A 1 637 ? -15.647 23.261 18.637 1.00 93.62 637 VAL A N 1
ATOM 4734 C CA . VAL A 1 637 ? -14.876 24.400 19.165 1.00 93.62 637 VAL A CA 1
ATOM 4735 C C . VAL A 1 637 ? -15.297 24.706 20.601 1.00 93.62 637 VAL A C 1
ATOM 4737 O O . VAL A 1 637 ? -16.488 24.752 20.909 1.00 93.62 637 VAL A O 1
ATOM 4740 N N . LEU A 1 638 ? -14.331 24.950 21.489 1.00 96.12 638 LEU A N 1
ATOM 4741 C CA . LEU A 1 638 ? -14.606 25.477 22.824 1.00 96.12 638 LEU A CA 1
ATOM 4742 C C . LEU A 1 638 ? -15.079 26.926 22.695 1.00 96.12 638 LEU A C 1
ATOM 4744 O O . LEU A 1 638 ? -14.343 27.768 22.184 1.00 96.12 638 LEU A O 1
ATOM 4748 N N . ALA A 1 639 ? -16.278 27.231 23.178 1.00 96.25 639 ALA A N 1
ATOM 4749 C CA . ALA A 1 639 ? -16.854 28.565 23.105 1.00 96.25 639 ALA A CA 1
ATOM 4750 C C . ALA A 1 639 ? -17.347 29.029 24.477 1.00 96.25 639 ALA A C 1
ATOM 4752 O O . ALA A 1 639 ? -17.970 28.264 25.215 1.00 96.25 639 ALA A O 1
ATOM 4753 N N . ARG A 1 640 ? -17.104 30.300 24.805 1.00 96.75 640 ARG A N 1
ATOM 4754 C CA . ARG A 1 640 ? -17.632 30.943 26.012 1.00 96.75 640 ARG A CA 1
ATOM 4755 C C . ARG A 1 640 ? -18.734 31.929 25.641 1.00 96.75 640 ARG A C 1
ATOM 4757 O O . ARG A 1 640 ? -18.496 32.861 24.878 1.00 96.75 640 ARG A O 1
ATOM 4764 N N . GLU A 1 641 ? -19.928 31.728 26.184 1.00 96.25 641 GLU A N 1
ATOM 4765 C CA . GLU A 1 641 ? -21.066 32.635 26.007 1.00 96.25 641 GLU A CA 1
ATOM 4766 C C . GLU A 1 641 ? -20.800 33.964 26.724 1.00 96.25 641 GLU A C 1
ATOM 4768 O O . GLU A 1 641 ? -20.539 33.986 27.928 1.00 96.25 641 GLU A O 1
ATOM 4773 N N . LEU A 1 642 ? -20.878 35.080 25.998 1.00 94.00 642 LEU A N 1
ATOM 4774 C CA . LEU A 1 642 ? -20.521 36.407 26.509 1.00 94.00 642 LEU A CA 1
ATOM 4775 C C . LEU A 1 642 ? -21.440 36.852 27.657 1.00 94.00 642 LEU A C 1
ATOM 4777 O O . LEU A 1 642 ? -20.967 37.399 28.649 1.00 94.00 642 LEU A O 1
ATOM 4781 N N . ALA A 1 643 ? -22.742 36.569 27.550 1.00 93.00 643 ALA A N 1
ATOM 4782 C CA . ALA A 1 643 ? -23.750 37.004 28.518 1.00 93.00 643 ALA A CA 1
ATOM 4783 C C . ALA A 1 643 ? -23.740 36.220 29.847 1.00 93.00 643 ALA A C 1
ATOM 4785 O O . ALA A 1 643 ? -24.235 36.722 30.852 1.00 93.00 643 ALA A O 1
ATOM 4786 N N . THR A 1 644 ? -23.210 34.991 29.867 1.00 93.38 644 THR A N 1
ATOM 4787 C CA . THR A 1 644 ? -23.262 34.094 31.042 1.00 93.38 644 THR A CA 1
ATOM 4788 C C . THR A 1 644 ? -21.887 33.651 31.538 1.00 93.38 644 THR A C 1
ATOM 4790 O O . THR A 1 644 ? -21.789 33.040 32.600 1.00 93.38 644 THR A O 1
ATOM 4793 N N . SER A 1 645 ? -20.828 33.902 30.759 1.00 92.12 645 SER A N 1
ATOM 4794 C CA . SER A 1 645 ? -19.487 33.319 30.911 1.00 92.12 645 SER A CA 1
ATOM 4795 C C . SER A 1 645 ? -19.428 31.782 30.945 1.00 92.12 645 SER A C 1
ATOM 4797 O O . SER A 1 645 ? -18.370 31.230 31.250 1.00 92.12 645 SER A O 1
ATOM 4799 N N . ARG A 1 646 ? -20.515 31.076 30.599 1.00 93.50 646 ARG A N 1
ATOM 4800 C CA . ARG A 1 646 ? -20.547 29.607 30.535 1.00 93.50 646 ARG A CA 1
ATOM 4801 C C . ARG A 1 646 ? -19.771 29.087 29.332 1.00 93.50 646 ARG A C 1
ATOM 4803 O O . ARG A 1 646 ? -19.794 29.692 28.260 1.00 93.50 646 ARG A O 1
ATOM 4810 N N . GLU A 1 647 ? -19.112 27.951 29.519 1.00 95.50 647 GLU A N 1
ATOM 4811 C CA . GLU A 1 647 ? -18.353 27.260 28.478 1.00 95.50 647 GLU A CA 1
ATOM 4812 C C . GLU A 1 647 ? -19.171 26.114 27.878 1.00 95.50 647 GLU A C 1
ATOM 4814 O O . GLU A 1 647 ? -19.789 25.334 28.602 1.00 95.50 647 GLU A O 1
ATOM 4819 N N . TYR A 1 648 ? -19.144 26.007 26.553 1.00 96.75 648 TYR A N 1
ATOM 4820 C CA . TYR A 1 648 ? -19.814 24.968 25.780 1.00 96.75 648 TYR A CA 1
ATOM 4821 C C . TYR A 1 648 ? -18.843 24.404 24.739 1.00 96.75 648 TYR A C 1
ATOM 4823 O O . TYR A 1 648 ? -17.985 25.124 24.219 1.00 96.75 648 TYR A O 1
ATOM 4831 N N . ALA A 1 649 ? -19.008 23.132 24.387 1.00 97.12 649 ALA A N 1
ATOM 4832 C CA . ALA A 1 649 ? -18.435 22.583 23.166 1.00 97.12 649 ALA A CA 1
ATOM 4833 C C . ALA A 1 649 ? -19.441 22.832 22.035 1.00 97.12 649 ALA A C 1
ATOM 4835 O O . ALA A 1 649 ? -20.530 22.261 22.041 1.00 97.12 649 ALA A O 1
ATOM 4836 N N . ILE A 1 650 ? -19.129 23.717 21.089 1.00 97.00 650 ILE A N 1
ATOM 4837 C CA . ILE A 1 650 ? -20.017 23.998 19.958 1.00 97.00 650 ILE A CA 1
ATOM 4838 C C . ILE A 1 650 ? -19.577 23.158 18.759 1.00 97.00 650 ILE A C 1
ATOM 4840 O O . ILE A 1 650 ? -18.507 23.396 18.201 1.00 97.00 650 ILE A O 1
ATOM 4844 N N . LYS A 1 651 ? -20.406 22.185 18.358 1.00 96.00 651 LYS A N 1
ATOM 4845 C CA . LYS A 1 651 ? -20.240 21.427 17.106 1.00 96.00 651 LYS A CA 1
ATOM 4846 C C . LYS A 1 651 ? -20.792 22.281 15.964 1.00 96.00 651 LYS A C 1
ATOM 4848 O O . LYS A 1 651 ? -21.985 22.586 15.939 1.00 96.00 651 LYS A O 1
ATOM 4853 N N . ILE A 1 652 ? -19.909 22.700 15.063 1.00 94.69 652 ILE A N 1
ATOM 4854 C CA . ILE A 1 652 ? -20.194 23.524 13.885 1.00 94.69 652 ILE A CA 1
ATOM 4855 C C . ILE A 1 652 ? -20.188 22.606 12.662 1.00 94.69 652 ILE A C 1
ATOM 4857 O O . ILE A 1 652 ? -19.236 21.851 12.474 1.00 94.69 652 ILE A O 1
ATOM 4861 N N . LEU A 1 653 ? -21.231 22.655 11.834 1.00 93.12 653 LEU A N 1
ATOM 4862 C CA . LEU A 1 653 ? -21.374 21.805 10.647 1.00 93.12 653 LEU A CA 1
ATOM 4863 C C . LEU A 1 653 ? -21.749 22.658 9.424 1.00 93.12 653 LEU A C 1
ATOM 4865 O O . LEU A 1 653 ? -22.677 23.465 9.504 1.00 93.12 653 LEU A O 1
ATOM 4869 N N . GLU A 1 654 ? -21.069 22.491 8.287 1.00 90.94 654 GLU A N 1
ATOM 4870 C CA . GLU A 1 654 ? -21.327 23.302 7.084 1.00 90.94 654 GLU A CA 1
ATOM 4871 C C . GLU A 1 654 ? -22.480 22.736 6.239 1.00 90.94 654 GLU A C 1
ATOM 4873 O O . GLU A 1 654 ? -22.415 21.616 5.731 1.00 90.94 654 GLU A O 1
ATOM 4878 N N . LYS A 1 655 ? -23.528 23.537 6.011 1.00 91.38 655 LYS A N 1
ATOM 4879 C CA . LYS A 1 655 ? -24.740 23.128 5.285 1.00 91.38 655 LYS A CA 1
ATOM 4880 C C . LYS A 1 655 ? -24.448 22.609 3.878 1.00 91.38 655 LYS A C 1
ATOM 4882 O O . LYS A 1 655 ? -25.005 21.585 3.491 1.00 91.38 655 LYS A O 1
ATOM 4887 N N . ARG A 1 656 ? -23.577 23.291 3.121 1.00 86.69 656 ARG A N 1
ATOM 4888 C CA . ARG A 1 656 ? -23.222 22.898 1.743 1.00 86.69 656 ARG A CA 1
ATOM 4889 C C . ARG A 1 656 ? -22.603 21.501 1.714 1.00 86.69 656 ARG A C 1
ATOM 4891 O O . ARG A 1 656 ? -23.024 20.669 0.914 1.00 86.69 656 ARG A O 1
ATOM 4898 N N . HIS A 1 657 ? -21.676 21.229 2.631 1.00 81.69 657 HIS A N 1
ATOM 4899 C CA . HIS A 1 657 ? -21.004 19.939 2.747 1.00 81.69 657 HIS A CA 1
ATOM 4900 C C . HIS A 1 657 ? -21.977 18.822 3.179 1.00 81.69 657 HIS A C 1
ATOM 4902 O O . HIS A 1 657 ? -22.048 17.780 2.530 1.00 81.69 657 HIS A O 1
ATOM 4908 N N . ILE A 1 658 ? -22.814 19.071 4.196 1.00 86.31 658 ILE A N 1
ATOM 4909 C CA . ILE A 1 658 ? -23.837 18.121 4.684 1.00 86.31 658 ILE A CA 1
ATOM 4910 C C . ILE A 1 658 ? -24.837 17.735 3.581 1.00 86.31 658 ILE A C 1
ATOM 4912 O O . ILE A 1 658 ? -25.252 16.577 3.509 1.00 86.31 658 ILE A O 1
ATOM 4916 N N . ILE A 1 659 ? -25.242 18.694 2.739 1.00 84.44 659 ILE A N 1
ATOM 4917 C CA . ILE A 1 659 ? -26.160 18.459 1.615 1.00 84.44 659 ILE A CA 1
ATOM 4918 C C . ILE A 1 659 ? -25.459 17.654 0.514 1.00 84.44 659 ILE A C 1
ATOM 4920 O O . ILE A 1 659 ? -25.988 16.624 0.103 1.00 84.44 659 ILE A O 1
ATOM 4924 N N . LYS A 1 660 ? -24.259 18.075 0.085 1.00 80.38 660 LYS A N 1
ATOM 4925 C CA . LYS A 1 660 ? -23.466 17.409 -0.966 1.00 80.38 660 LYS A CA 1
ATOM 4926 C C . LYS A 1 660 ? -23.216 15.928 -0.659 1.00 80.38 660 LYS A C 1
ATOM 4928 O O . LYS A 1 660 ? -23.429 15.081 -1.518 1.00 80.38 660 LYS A O 1
ATOM 4933 N N . GLU A 1 661 ? -22.833 15.615 0.578 1.00 74.62 661 GLU A N 1
ATOM 4934 C CA . GLU A 1 661 ? -22.500 14.251 1.017 1.00 74.62 661 GLU A CA 1
ATOM 4935 C C . GLU A 1 661 ? -23.712 13.460 1.552 1.00 74.62 661 GLU A C 1
ATOM 4937 O O . GLU A 1 661 ? -23.555 12.429 2.213 1.00 74.62 661 GLU A O 1
ATOM 4942 N N . ASN A 1 662 ? -24.938 13.944 1.301 1.00 82.12 662 ASN A N 1
ATOM 4943 C CA . ASN A 1 662 ? -26.206 13.334 1.725 1.00 82.12 662 ASN A CA 1
ATOM 4944 C C . ASN A 1 662 ? -26.305 13.045 3.243 1.00 82.12 662 ASN A C 1
ATOM 4946 O O . ASN A 1 662 ? -27.035 12.150 3.680 1.00 82.12 662 ASN A O 1
ATOM 4950 N N . LYS A 1 663 ? -25.595 13.810 4.086 1.00 83.50 663 LYS A N 1
ATOM 4951 C CA . LYS A 1 663 ? -25.521 13.594 5.546 1.00 83.50 663 LYS A CA 1
ATOM 4952 C C . LYS A 1 663 ? -26.669 14.231 6.334 1.00 83.50 663 LYS A C 1
ATOM 4954 O O . LYS A 1 663 ? -26.770 13.985 7.535 1.00 83.50 663 LYS A O 1
ATOM 4959 N N . VAL A 1 664 ? -27.569 14.984 5.687 1.00 88.00 664 VAL A N 1
ATOM 4960 C CA . VAL A 1 664 ? -28.738 15.631 6.327 1.00 88.00 664 VAL A CA 1
ATOM 4961 C C . VAL A 1 664 ? -29.485 14.695 7.303 1.00 88.00 664 VAL A C 1
ATOM 4963 O O . VAL A 1 664 ? -29.684 15.105 8.449 1.00 88.00 664 VAL A O 1
ATOM 4966 N N . PRO A 1 665 ? -29.811 13.425 6.961 1.00 85.88 665 PRO A N 1
ATOM 4967 C CA . PRO A 1 665 ? -30.539 12.536 7.871 1.00 85.88 665 PRO A CA 1
ATOM 4968 C C . PRO A 1 665 ? -29.767 12.149 9.140 1.00 85.88 665 PRO A C 1
ATOM 4970 O O . PRO A 1 665 ? -30.394 11.772 10.124 1.00 85.88 665 PRO A O 1
ATOM 4973 N N . TYR A 1 666 ? -28.432 12.214 9.132 1.00 86.25 666 TYR A N 1
ATOM 4974 C CA . TYR A 1 666 ? -27.594 11.936 10.304 1.00 86.25 666 TYR A CA 1
ATOM 4975 C C . TYR A 1 666 ? -27.578 13.142 11.248 1.00 86.25 666 TYR A C 1
ATOM 4977 O O . TYR A 1 666 ? -27.807 12.987 12.442 1.00 86.25 666 TYR A O 1
ATOM 4985 N N . VAL A 1 667 ? -27.420 14.353 10.706 1.00 89.56 667 VAL A N 1
ATOM 4986 C CA . VAL A 1 667 ? -27.403 15.604 11.487 1.00 89.56 667 VAL A CA 1
ATOM 4987 C C . VAL A 1 667 ? -28.766 15.894 12.127 1.00 89.56 667 VAL A C 1
ATOM 4989 O O . VAL A 1 667 ? -28.837 16.309 13.283 1.00 89.56 667 VAL A O 1
ATOM 4992 N N . THR A 1 668 ? -29.869 15.628 11.417 1.00 89.56 668 THR A N 1
ATOM 4993 C CA . THR A 1 668 ? -31.219 15.701 12.003 1.00 89.56 668 THR A CA 1
ATOM 4994 C C . THR A 1 668 ? -31.394 14.682 13.131 1.00 89.56 668 THR A C 1
ATOM 4996 O O . THR A 1 668 ? -31.937 15.019 14.181 1.00 89.56 668 THR A O 1
ATOM 4999 N N . ARG A 1 669 ? -30.890 13.456 12.948 1.00 89.38 669 ARG A N 1
ATOM 5000 C CA . ARG A 1 669 ? -31.004 12.369 13.928 1.00 89.38 669 ARG A CA 1
ATOM 5001 C C . ARG A 1 669 ? -30.178 12.608 15.188 1.00 89.38 669 ARG A C 1
ATOM 5003 O O . ARG A 1 669 ? -30.689 12.351 16.270 1.00 89.38 669 ARG A O 1
ATOM 5010 N N . GLU A 1 670 ? -28.967 13.149 15.061 1.00 92.44 670 GLU A N 1
ATOM 5011 C CA . GLU A 1 670 ? -28.125 13.530 16.202 1.00 92.44 670 GLU A CA 1
ATOM 5012 C C . GLU A 1 670 ? -28.880 14.502 17.123 1.00 92.44 670 GLU A C 1
ATOM 5014 O O . GLU A 1 670 ? -29.073 14.220 18.305 1.00 92.44 670 GLU A O 1
ATOM 5019 N N . ARG A 1 671 ? -29.426 15.589 16.555 1.00 93.06 671 ARG A N 1
ATOM 5020 C CA . ARG A 1 671 ? -30.289 16.546 17.269 1.00 93.06 671 ARG A CA 1
ATOM 5021 C C . ARG A 1 671 ? -31.503 15.866 17.914 1.00 93.06 671 ARG A C 1
ATOM 5023 O O . ARG A 1 671 ? -31.805 16.116 19.082 1.00 93.06 671 ARG A O 1
ATOM 5030 N N . ASP A 1 672 ? -32.223 15.042 17.156 1.00 91.06 672 ASP A N 1
ATOM 5031 C CA . ASP A 1 672 ? -33.500 14.445 17.577 1.00 91.06 672 ASP A CA 1
ATOM 5032 C C . ASP A 1 672 ? -33.350 13.313 18.597 1.00 91.06 672 ASP A C 1
ATOM 5034 O O . ASP A 1 672 ? -34.306 13.015 19.314 1.00 91.06 672 ASP A O 1
ATOM 5038 N N . VAL A 1 673 ? -32.168 12.697 18.682 1.00 93.06 673 VAL A N 1
ATOM 5039 C CA . VAL A 1 673 ? -31.794 11.770 19.754 1.00 93.06 673 VAL A CA 1
ATOM 5040 C C . VAL A 1 673 ? -31.314 12.547 20.976 1.00 93.06 673 VAL A C 1
ATOM 5042 O O . VAL A 1 673 ? -31.895 12.379 22.044 1.00 93.06 673 VAL A O 1
ATOM 5045 N N . MET A 1 674 ? -30.331 13.447 20.841 1.00 92.75 674 MET A N 1
ATOM 5046 C CA . MET A 1 674 ? -29.752 14.170 21.986 1.00 92.75 674 MET A CA 1
ATOM 5047 C C . MET A 1 674 ? -30.781 15.029 22.734 1.00 92.75 674 MET A C 1
ATOM 5049 O O . MET A 1 674 ? -30.732 15.113 23.956 1.00 92.75 674 MET A O 1
ATOM 5053 N N . SER A 1 675 ? -31.767 15.600 22.034 1.00 91.88 675 SER A N 1
ATOM 5054 C CA . SER A 1 675 ? -32.896 16.325 22.651 1.00 91.88 675 SER A CA 1
ATOM 5055 C C . SER A 1 675 ? -33.856 15.454 23.479 1.00 91.88 675 SER A C 1
ATOM 5057 O O . SER A 1 675 ? -34.689 15.995 24.203 1.00 91.88 675 SER A O 1
ATOM 5059 N N . ARG A 1 676 ? -33.749 14.119 23.404 1.00 90.44 676 ARG A N 1
ATOM 5060 C CA . ARG A 1 676 ? -34.527 13.156 24.208 1.00 90.44 676 ARG A CA 1
ATOM 5061 C C . ARG A 1 676 ? -33.737 12.580 25.385 1.00 90.44 676 ARG A C 1
ATOM 5063 O O . ARG A 1 676 ? -34.328 11.847 26.186 1.00 90.44 676 ARG A O 1
ATOM 5070 N N . LEU A 1 677 ? -32.433 12.853 25.470 1.00 93.38 677 LEU A N 1
ATOM 5071 C CA . LEU A 1 677 ? -31.547 12.357 26.521 1.00 93.38 677 LEU A CA 1
ATOM 5072 C C . LEU A 1 677 ? -31.423 13.398 27.637 1.00 93.38 677 LEU A C 1
ATOM 5074 O O . LEU A 1 677 ? -31.033 14.539 27.402 1.00 93.38 677 LEU A O 1
ATOM 5078 N N . ASP A 1 678 ? -31.732 12.983 28.862 1.00 93.69 678 ASP A N 1
ATOM 5079 C CA . ASP A 1 678 ? -31.485 13.762 30.073 1.00 93.69 678 ASP A CA 1
ATOM 5080 C C . ASP A 1 678 ? -31.039 12.825 31.204 1.00 93.69 678 ASP A C 1
ATOM 5082 O O . ASP A 1 678 ? -31.858 12.263 31.935 1.00 93.69 678 ASP A O 1
ATOM 5086 N N . HIS A 1 679 ? -29.735 12.550 31.232 1.00 94.56 679 HIS A N 1
ATOM 5087 C CA . HIS A 1 679 ? -29.065 11.604 32.125 1.00 94.56 679 HIS A CA 1
ATOM 5088 C C . HIS A 1 679 ? -27.568 11.965 32.185 1.00 94.56 679 HIS A C 1
ATOM 5090 O O . HIS A 1 679 ? -27.019 12.350 31.148 1.00 94.56 679 HIS A O 1
ATOM 5096 N N . PRO A 1 680 ? -26.900 11.881 33.353 1.00 94.94 680 PRO A N 1
ATOM 5097 C CA . PRO A 1 680 ? -25.560 12.446 33.566 1.00 94.94 680 PRO A CA 1
ATOM 5098 C C . PRO A 1 680 ? -24.487 11.900 32.614 1.00 94.94 680 PRO A C 1
ATOM 5100 O O . PRO A 1 680 ? -23.668 12.671 32.119 1.00 94.94 680 PRO A O 1
ATOM 5103 N N . PHE A 1 681 ? -24.534 10.604 32.292 1.00 97.56 681 PHE A N 1
ATOM 5104 C CA . PHE A 1 681 ? -23.530 9.920 31.462 1.00 97.56 681 PHE A CA 1
ATOM 5105 C C . PHE A 1 681 ? -23.610 10.204 29.947 1.00 97.56 681 PHE A C 1
ATOM 5107 O O . PHE A 1 681 ? -23.052 9.464 29.137 1.00 97.56 681 PHE A O 1
ATOM 5114 N N . PHE A 1 682 ? -24.281 11.283 29.535 1.00 97.38 682 PHE A N 1
ATOM 5115 C CA . PHE A 1 682 ? -24.423 11.693 28.136 1.00 97.38 682 PHE A CA 1
ATOM 5116 C C . PHE A 1 682 ? -24.006 13.149 27.915 1.00 97.38 682 PHE A C 1
ATOM 5118 O O . PHE A 1 682 ? -24.144 14.005 28.792 1.00 97.38 682 PHE A O 1
ATOM 5125 N N . VAL A 1 683 ? -23.513 13.455 26.713 1.00 96.25 683 VAL A N 1
ATOM 5126 C CA . VAL A 1 683 ? -23.268 14.842 26.295 1.00 96.25 683 VAL A CA 1
ATOM 5127 C C . VAL A 1 683 ? -24.609 15.564 26.121 1.00 96.25 683 VAL A C 1
ATOM 5129 O O . VAL A 1 683 ? -25.419 15.205 25.266 1.00 96.25 683 VAL A O 1
ATOM 5132 N N . LYS A 1 684 ? -24.854 16.607 26.923 1.00 95.44 684 LYS A N 1
ATOM 5133 C CA . LYS A 1 684 ? -26.135 17.329 26.935 1.00 95.44 684 LYS A CA 1
ATOM 5134 C C . LYS A 1 684 ? -26.182 18.401 25.846 1.00 95.44 684 LYS A C 1
ATOM 5136 O O . LYS A 1 684 ? -25.332 19.290 25.808 1.00 95.44 684 LYS A O 1
ATOM 5141 N N . LEU A 1 685 ? -27.207 18.343 24.995 1.00 95.94 685 LEU A N 1
ATOM 5142 C CA . LEU A 1 685 ? -27.520 19.371 23.999 1.00 95.94 685 LEU A CA 1
ATOM 5143 C C . LEU A 1 685 ? -28.337 20.498 24.653 1.00 95.94 685 LEU A C 1
ATOM 5145 O O . LEU A 1 685 ? -29.508 20.313 24.974 1.00 95.94 685 LEU A O 1
ATOM 5149 N N . TYR A 1 686 ? -27.734 21.673 24.842 1.00 94.62 686 TYR A N 1
ATOM 5150 C CA . TYR A 1 686 ? -28.392 22.824 25.476 1.00 94.62 686 TYR A CA 1
ATOM 5151 C C . TYR A 1 686 ? -29.193 23.688 24.497 1.00 94.62 686 TYR A C 1
ATOM 5153 O O . TYR A 1 686 ? -30.203 24.278 24.877 1.00 94.62 686 TYR A O 1
ATOM 5161 N N . PHE A 1 687 ? -28.723 23.825 23.255 1.00 94.38 687 PHE A N 1
ATOM 5162 C CA . PHE A 1 687 ? -29.364 24.644 22.223 1.00 94.38 687 PHE A CA 1
ATOM 5163 C C . PHE A 1 687 ? -28.841 24.303 20.825 1.00 94.38 687 PHE A C 1
ATOM 5165 O O . PHE A 1 687 ? -27.727 23.806 20.664 1.00 94.38 687 PHE A O 1
ATOM 5172 N N . THR A 1 688 ? -29.615 24.664 19.802 1.00 95.62 688 THR A N 1
ATOM 5173 C CA . THR A 1 688 ? -29.164 24.679 18.404 1.00 95.62 688 THR A CA 1
ATOM 5174 C C . THR A 1 688 ? -29.488 26.013 17.744 1.00 95.62 688 THR A C 1
ATOM 5176 O O . THR A 1 688 ? -30.589 26.534 17.938 1.00 95.62 688 THR A O 1
ATOM 5179 N N . PHE A 1 689 ? -28.587 26.526 16.911 1.00 95.38 689 PHE A N 1
ATOM 5180 C CA . PHE A 1 689 ? -28.848 27.661 16.022 1.00 95.38 689 PHE A CA 1
ATOM 5181 C C . PHE A 1 689 ? -28.192 27.457 14.648 1.00 95.38 689 PHE A C 1
ATOM 5183 O O . PHE A 1 689 ? -27.563 26.430 14.392 1.00 95.38 689 PHE A O 1
ATOM 5190 N N . GLN A 1 690 ? -28.411 28.397 13.732 1.00 94.62 690 GLN A N 1
ATOM 5191 C CA . GLN A 1 690 ? -27.862 28.379 12.377 1.00 94.62 690 GLN A CA 1
ATOM 5192 C C . GLN A 1 690 ? -27.743 29.803 11.829 1.00 94.62 690 GLN A C 1
ATOM 5194 O O . GLN A 1 690 ? -28.520 30.675 12.225 1.00 94.62 690 GLN A O 1
ATOM 5199 N N . ASP A 1 691 ? -26.810 30.003 10.906 1.00 92.94 691 ASP A N 1
ATOM 5200 C CA . ASP A 1 691 ? -26.751 31.150 9.993 1.00 92.94 691 ASP A CA 1
ATOM 5201 C C . ASP A 1 691 ? -26.977 30.657 8.551 1.00 92.94 691 ASP A C 1
ATOM 5203 O O . ASP A 1 691 ? -27.541 29.577 8.360 1.00 92.94 691 ASP A O 1
ATOM 5207 N N . ASP A 1 692 ? -26.598 31.420 7.529 1.00 92.31 692 ASP A N 1
ATOM 5208 C CA . ASP A 1 692 ? -26.812 31.039 6.128 1.00 92.31 692 ASP A CA 1
ATOM 5209 C C . ASP A 1 692 ? -25.924 29.865 5.670 1.00 92.31 692 ASP A C 1
ATOM 5211 O O . ASP A 1 692 ? -26.336 29.080 4.813 1.00 92.31 692 ASP A O 1
ATOM 5215 N N . GLU A 1 693 ? -24.751 29.672 6.283 1.00 93.19 693 GLU A N 1
ATOM 5216 C CA . GLU A 1 693 ? -23.755 28.671 5.876 1.00 93.19 693 GLU A CA 1
ATOM 5217 C C . GLU A 1 693 ? -23.705 27.444 6.792 1.00 93.19 693 GLU A C 1
ATOM 5219 O O . GLU A 1 693 ? -23.421 26.338 6.326 1.00 93.19 693 GLU A O 1
ATOM 5224 N N . LYS A 1 694 ? -23.949 27.618 8.095 1.00 95.19 694 LYS A N 1
ATOM 5225 C CA . LYS A 1 694 ? -23.575 26.656 9.140 1.00 95.19 694 LYS A CA 1
ATOM 5226 C C . LYS A 1 694 ? -24.716 26.329 10.102 1.00 95.19 694 LYS A C 1
ATOM 5228 O O . LYS A 1 694 ? -25.656 27.098 10.312 1.00 95.19 694 LYS A O 1
ATOM 5233 N N . LEU A 1 695 ? -24.618 25.144 10.695 1.00 95.31 695 LEU A N 1
ATOM 5234 C CA . LEU A 1 695 ? -25.413 24.665 11.823 1.00 95.31 695 LEU A CA 1
ATOM 5235 C C . LEU A 1 695 ? -24.526 24.632 13.072 1.00 95.31 695 LEU A C 1
ATOM 5237 O O . LEU A 1 695 ? -23.354 24.273 12.981 1.00 95.31 695 LEU A O 1
ATOM 5241 N N . TYR A 1 696 ? -25.092 24.974 14.228 1.00 96.19 696 TYR A N 1
ATOM 5242 C CA . TYR A 1 696 ? -24.378 25.074 15.500 1.00 96.19 696 TYR A CA 1
ATOM 5243 C C . TYR A 1 696 ? -25.142 24.324 16.593 1.00 96.19 696 TYR A C 1
ATOM 5245 O O . TYR A 1 696 ? -26.269 24.703 16.928 1.00 96.19 696 TYR A O 1
ATOM 5253 N N . PHE A 1 697 ? -24.541 23.283 17.171 1.00 96.75 697 PHE A N 1
ATOM 5254 C CA . PHE A 1 697 ? -25.072 22.563 18.336 1.00 96.75 697 PHE A CA 1
ATOM 5255 C C . PHE A 1 697 ? -24.249 22.933 19.576 1.00 96.75 697 PHE A C 1
ATOM 5257 O O . PHE A 1 697 ? -23.040 22.721 19.592 1.00 96.75 697 PHE A O 1
ATOM 5264 N N . GLY A 1 698 ? -24.886 23.488 20.610 1.00 96.62 698 GLY A N 1
ATOM 5265 C CA . GLY A 1 698 ? -24.241 23.831 21.880 1.00 96.62 698 GLY A CA 1
ATOM 5266 C C . GLY A 1 698 ? -24.302 22.679 22.873 1.00 96.62 698 GLY A C 1
ATOM 5267 O O . GLY A 1 698 ? -25.377 22.379 23.394 1.00 96.62 698 GLY A O 1
ATOM 5268 N N . LEU A 1 699 ? -23.157 22.052 23.133 1.00 96.81 699 LEU A N 1
ATOM 5269 C CA . LEU A 1 699 ? -23.024 20.831 23.926 1.00 96.81 699 LEU A CA 1
ATOM 5270 C C . LEU A 1 699 ? -22.300 21.082 25.260 1.00 96.81 699 LEU A C 1
ATOM 5272 O O . LEU A 1 699 ? -21.532 22.039 25.399 1.00 96.81 699 LEU A O 1
ATOM 5276 N N . SER A 1 700 ? -22.497 20.196 26.239 1.00 95.69 700 SER A N 1
ATOM 5277 C CA . SER A 1 700 ? -21.675 20.147 27.457 1.00 95.69 700 SER A CA 1
ATOM 5278 C C . SER A 1 700 ? -20.201 19.876 27.131 1.00 95.69 700 SER A C 1
ATOM 5280 O O . SER A 1 700 ? -19.890 18.954 26.379 1.00 95.69 700 SER A O 1
ATOM 5282 N N . TYR A 1 701 ? -19.288 20.657 27.712 1.00 95.50 701 TYR A N 1
ATOM 5283 C CA . TYR A 1 701 ? -17.849 20.525 27.471 1.00 95.50 701 TYR A CA 1
ATOM 5284 C C . TYR A 1 701 ? -17.208 19.451 28.368 1.00 95.50 701 TYR A C 1
ATOM 5286 O O . TYR A 1 701 ? -16.897 19.696 29.533 1.00 95.50 701 TYR A O 1
ATOM 5294 N N . ALA A 1 702 ? -16.956 18.275 27.790 1.00 94.38 702 ALA A N 1
ATOM 5295 C CA . ALA A 1 702 ? -16.204 17.192 28.419 1.00 94.38 702 ALA A CA 1
ATOM 5296 C C . ALA A 1 702 ? -14.699 17.539 28.504 1.00 94.38 702 ALA A C 1
ATOM 5298 O O . ALA A 1 702 ? -13.921 17.274 27.583 1.00 94.38 702 ALA A O 1
ATOM 5299 N N . LYS A 1 703 ? -14.291 18.201 29.596 1.00 92.31 703 LYS A N 1
ATOM 5300 C CA . LYS A 1 703 ? -12.950 18.800 29.773 1.00 92.31 703 LYS A CA 1
ATOM 5301 C C . LYS A 1 703 ? -11.777 17.824 29.636 1.00 92.31 703 LYS A C 1
ATOM 5303 O O . LYS A 1 703 ? -10.706 18.247 29.192 1.00 92.31 703 LYS A O 1
ATOM 5308 N N . ASN A 1 704 ? -11.948 16.553 30.002 1.00 92.31 704 ASN A N 1
ATOM 5309 C CA . ASN A 1 704 ? -10.874 15.560 29.956 1.00 92.31 704 ASN A CA 1
ATOM 5310 C C . ASN A 1 704 ? -10.738 14.868 28.582 1.00 92.31 704 ASN A C 1
ATOM 5312 O O . ASN A 1 704 ? -9.667 14.331 28.287 1.00 92.31 704 ASN A O 1
ATOM 5316 N N . GLY A 1 705 ? -11.728 14.986 27.690 1.00 92.62 705 GLY A N 1
ATOM 5317 C CA . GLY A 1 705 ? -11.705 14.411 26.336 1.00 92.62 705 GLY A CA 1
ATOM 5318 C C . GLY A 1 705 ? -12.023 12.912 26.302 1.00 92.62 705 GLY A C 1
ATOM 5319 O O . GLY A 1 705 ? -12.619 12.393 27.236 1.00 92.62 705 GLY A O 1
ATOM 5320 N N . GLU A 1 706 ? -11.648 12.233 25.219 1.00 92.38 706 GLU A N 1
ATOM 5321 C CA . GLU A 1 706 ? -11.919 10.803 24.972 1.00 92.38 706 GLU A CA 1
ATOM 5322 C C . GLU A 1 706 ? -11.385 9.865 26.067 1.00 92.38 706 GLU A C 1
ATOM 5324 O O . GLU A 1 706 ? -10.292 10.074 26.599 1.00 92.38 706 GLU A O 1
ATOM 5329 N N . LEU A 1 707 ? -12.081 8.752 26.306 1.00 92.88 707 LEU A N 1
ATOM 5330 C CA . LEU A 1 707 ? -11.602 7.634 27.119 1.00 92.88 707 LEU A CA 1
ATOM 5331 C C . LEU A 1 707 ? -10.417 6.916 26.446 1.00 92.88 707 LEU A C 1
ATOM 5333 O O . LEU A 1 707 ? -9.456 6.550 27.130 1.00 92.88 707 LEU A O 1
ATOM 5337 N N . LEU A 1 708 ? -10.417 6.788 25.110 1.00 89.81 708 LEU A N 1
ATOM 5338 C CA . LEU A 1 708 ? -9.334 6.143 24.346 1.00 89.81 708 LEU A CA 1
ATOM 5339 C C . LEU A 1 708 ? -7.952 6.750 24.634 1.00 89.81 708 LEU A C 1
ATOM 5341 O O . LEU A 1 708 ? -6.957 6.034 24.771 1.00 89.81 708 LEU A O 1
ATOM 5345 N N . LYS A 1 709 ? -7.891 8.077 24.780 1.00 86.50 709 LYS A N 1
ATOM 5346 C CA . LYS A 1 709 ? -6.696 8.837 25.174 1.00 86.50 709 LYS A CA 1
ATOM 5347 C C . LYS A 1 709 ? -6.102 8.353 26.501 1.00 86.50 709 LYS A C 1
ATOM 5349 O O . LYS A 1 709 ? -4.886 8.416 26.670 1.00 86.50 709 LYS A O 1
ATOM 5354 N N . TYR A 1 710 ? -6.921 7.882 27.442 1.00 87.56 710 TYR A N 1
ATOM 5355 C CA . TYR A 1 710 ? -6.448 7.367 28.729 1.00 87.56 710 TYR A CA 1
ATOM 5356 C C . TYR A 1 710 ? -5.956 5.927 28.603 1.00 87.56 710 TYR A C 1
ATOM 5358 O O . TYR A 1 710 ? -4.856 5.657 29.081 1.00 87.56 710 TYR A O 1
ATOM 5366 N N . ILE A 1 711 ? -6.674 5.062 27.874 1.00 84.44 711 ILE A N 1
ATOM 5367 C CA . ILE A 1 711 ? -6.229 3.695 27.534 1.00 84.44 711 ILE A CA 1
ATOM 5368 C C . ILE A 1 711 ? -4.836 3.755 26.882 1.00 84.44 711 ILE A C 1
ATOM 5370 O O . ILE A 1 711 ? -3.859 3.265 27.446 1.00 84.44 711 ILE A O 1
ATOM 5374 N N . ARG A 1 712 ? -4.699 4.507 25.778 1.00 78.19 712 ARG A N 1
ATOM 5375 C CA . ARG A 1 712 ? -3.424 4.726 25.063 1.00 78.19 712 ARG A CA 1
ATOM 5376 C C . ARG A 1 712 ? -2.303 5.307 25.942 1.00 78.19 712 ARG A C 1
ATOM 5378 O O . ARG A 1 712 ? -1.131 5.071 25.669 1.00 78.19 712 ARG A O 1
ATOM 5385 N N . LYS A 1 713 ? -2.634 6.080 26.983 1.00 75.38 713 LYS A N 1
ATOM 5386 C CA . LYS A 1 713 ? -1.662 6.746 27.872 1.00 75.38 713 LYS A CA 1
ATOM 5387 C C . LYS A 1 713 ? -1.151 5.851 29.006 1.00 75.38 713 LYS A C 1
ATOM 5389 O O . LYS A 1 713 ? -0.023 6.064 29.463 1.00 75.38 713 LYS A O 1
ATOM 5394 N N . ILE A 1 714 ? -1.971 4.923 29.502 1.00 76.75 714 ILE A N 1
ATOM 5395 C CA . ILE A 1 714 ? -1.649 4.098 30.682 1.00 76.75 714 ILE A CA 1
ATOM 5396 C C . ILE A 1 714 ? -1.460 2.608 30.362 1.00 76.75 714 ILE A C 1
ATOM 5398 O O . ILE A 1 714 ? -0.960 1.879 31.213 1.00 76.75 714 ILE A O 1
ATOM 5402 N N . GLY A 1 715 ? -1.779 2.176 29.138 1.00 74.12 715 GLY A N 1
ATOM 5403 C CA . GLY A 1 715 ? -1.715 0.783 28.697 1.00 74.12 715 GLY A CA 1
ATOM 5404 C C . GLY A 1 715 ? -3.043 0.084 28.958 1.00 74.12 715 GLY A C 1
ATOM 5405 O O . GLY A 1 715 ? -3.835 -0.081 28.038 1.00 74.12 715 GLY A O 1
ATOM 5406 N N . SER A 1 716 ? -3.302 -0.265 30.219 1.00 82.44 716 SER A N 1
ATOM 5407 C CA . SER A 1 716 ? -4.558 -0.889 30.653 1.00 82.44 716 SER A CA 1
ATOM 5408 C C . SER A 1 716 ? -5.031 -0.347 32.004 1.00 82.44 716 SER A C 1
ATOM 5410 O O . SER A 1 716 ? -4.262 0.265 32.754 1.00 82.44 716 SER A O 1
ATOM 5412 N N . PHE A 1 717 ? -6.313 -0.547 32.296 1.00 86.94 717 PHE A N 1
ATOM 5413 C CA . PHE A 1 717 ? -6.979 -0.138 33.529 1.00 86.94 717 PHE A CA 1
ATOM 5414 C C . PHE A 1 717 ? -6.873 -1.262 34.570 1.00 86.94 717 PHE A C 1
ATOM 5416 O O . PHE A 1 717 ? -6.917 -2.443 34.225 1.00 86.94 717 PHE A O 1
ATOM 5423 N N . ASP A 1 718 ? -6.760 -0.917 35.858 1.00 87.75 718 ASP A N 1
ATOM 5424 C CA . ASP A 1 718 ? -6.862 -1.928 36.919 1.00 87.75 718 ASP A CA 1
ATOM 5425 C C . ASP A 1 718 ? -8.310 -2.431 37.071 1.00 87.75 718 ASP A C 1
ATOM 5427 O O . ASP A 1 718 ? -9.236 -1.898 36.452 1.00 87.75 718 ASP A O 1
ATOM 5431 N N . GLU A 1 719 ? -8.529 -3.484 37.866 1.00 91.69 719 GLU A N 1
ATOM 5432 C CA . GLU A 1 719 ? -9.867 -4.077 37.998 1.00 91.69 719 GLU A CA 1
ATOM 5433 C C . GLU A 1 719 ? -10.880 -3.065 38.557 1.00 91.69 719 GLU A C 1
ATOM 5435 O O . GLU A 1 719 ? -12.031 -3.042 38.134 1.00 91.69 719 GLU A O 1
ATOM 5440 N N . THR A 1 720 ? -10.442 -2.184 39.461 1.00 93.00 720 THR A N 1
ATOM 5441 C CA . THR A 1 720 ? -11.279 -1.153 40.092 1.00 93.00 720 THR A CA 1
ATOM 5442 C C . THR A 1 720 ? -11.718 -0.100 39.080 1.00 93.00 720 THR A C 1
ATOM 5444 O O . THR A 1 720 ? -12.905 0.214 38.991 1.00 93.00 720 THR A O 1
ATOM 5447 N N . CYS A 1 721 ? -10.783 0.418 38.282 1.00 93.62 721 CYS A N 1
ATOM 5448 C CA . CYS A 1 721 ? -11.074 1.359 37.208 1.00 93.62 721 CYS A CA 1
ATOM 5449 C C . CYS A 1 721 ? -11.956 0.695 36.148 1.00 93.62 721 CYS A C 1
ATOM 5451 O O . CYS A 1 721 ? -13.006 1.232 35.807 1.00 93.62 721 CYS A O 1
ATOM 5453 N N . THR A 1 722 ? -11.583 -0.499 35.677 1.00 95.38 722 THR A N 1
ATOM 5454 C CA . THR A 1 722 ? -12.365 -1.258 34.689 1.00 95.38 722 THR A CA 1
ATOM 5455 C C . THR A 1 722 ? -13.805 -1.444 35.165 1.00 95.38 722 THR A C 1
ATOM 5457 O O . THR A 1 722 ? -14.733 -1.103 34.435 1.00 95.38 722 THR A O 1
ATOM 5460 N N . ARG A 1 723 ? -14.010 -1.912 36.403 1.00 96.88 723 ARG A N 1
ATOM 5461 C CA . ARG A 1 723 ? -15.337 -2.138 36.992 1.00 96.88 723 ARG A CA 1
ATOM 5462 C C . ARG A 1 723 ? -16.154 -0.851 37.097 1.00 96.88 723 ARG A C 1
ATOM 5464 O O . ARG A 1 723 ? -17.321 -0.865 36.721 1.00 96.88 723 ARG A O 1
ATOM 5471 N N . PHE A 1 724 ? -15.545 0.249 37.545 1.00 97.00 724 PHE A N 1
ATOM 5472 C CA . PHE A 1 724 ? -16.222 1.542 37.680 1.00 97.00 724 PHE A CA 1
ATOM 5473 C C . PHE A 1 724 ? -16.694 2.088 36.326 1.00 97.00 724 PHE A C 1
ATOM 5475 O O . PHE A 1 724 ? -17.892 2.272 36.126 1.00 97.00 724 PHE A O 1
ATOM 5482 N N . TYR A 1 725 ? -15.784 2.273 35.363 1.00 97.56 725 TYR A N 1
ATOM 5483 C CA . TYR A 1 725 ? -16.147 2.828 34.052 1.00 97.56 725 TYR A CA 1
ATOM 5484 C C . TYR A 1 725 ? -17.087 1.895 33.271 1.00 97.56 725 TYR A C 1
ATOM 5486 O O . TYR A 1 725 ? -17.972 2.373 32.566 1.00 97.56 725 TYR A O 1
ATOM 5494 N N . THR A 1 726 ? -16.968 0.572 33.442 1.00 98.06 726 THR A N 1
ATOM 5495 C CA . THR A 1 726 ? -17.934 -0.382 32.869 1.00 98.06 726 THR A CA 1
ATOM 5496 C C . THR A 1 726 ? -19.320 -0.221 33.496 1.00 98.06 726 THR A C 1
ATOM 5498 O O . THR A 1 726 ? -20.311 -0.242 32.771 1.00 98.06 726 THR A O 1
ATOM 5501 N N . ALA A 1 727 ? -19.424 -0.019 34.814 1.00 97.94 727 ALA A N 1
ATOM 5502 C CA . ALA A 1 727 ? -20.708 0.229 35.469 1.00 97.94 727 ALA A CA 1
ATOM 5503 C C . ALA A 1 727 ? -21.369 1.530 34.973 1.00 97.94 727 ALA A C 1
ATOM 5505 O O . ALA A 1 727 ? -22.576 1.541 34.723 1.00 97.94 727 ALA A O 1
ATOM 5506 N N . GLU A 1 728 ? -20.598 2.599 34.733 1.00 98.06 728 GLU A N 1
ATOM 5507 C CA . GLU A 1 728 ? -21.146 3.824 34.131 1.00 98.06 728 GLU A CA 1
ATOM 5508 C C . GLU A 1 728 ? -21.695 3.565 32.719 1.00 98.06 728 GLU A C 1
ATOM 5510 O O . GLU A 1 728 ? -22.804 3.995 32.397 1.00 98.06 728 GLU A O 1
ATOM 5515 N N . MET A 1 729 ? -20.971 2.799 31.891 1.00 98.19 729 MET A N 1
ATOM 5516 C CA . MET A 1 729 ? -21.436 2.407 30.553 1.00 98.19 729 MET A CA 1
ATOM 5517 C C . MET A 1 729 ? -22.705 1.546 30.609 1.00 98.19 729 MET A C 1
ATOM 5519 O O . MET A 1 729 ? -23.634 1.791 29.843 1.00 98.19 729 MET A O 1
ATOM 5523 N N . VAL A 1 730 ? -22.784 0.577 31.528 1.00 98.06 730 VAL A N 1
ATOM 5524 C CA . VAL A 1 730 ? -23.975 -0.270 31.729 1.00 98.06 730 VAL A CA 1
ATOM 5525 C C . VAL A 1 730 ? -25.183 0.571 32.155 1.00 98.06 730 VAL A C 1
ATOM 5527 O O . VAL A 1 730 ? -26.266 0.402 31.599 1.00 98.06 730 VAL A O 1
ATOM 5530 N N . SER A 1 731 ? -25.003 1.521 33.078 1.00 97.62 731 SER A N 1
ATOM 5531 C CA . SER A 1 731 ? -26.051 2.465 33.495 1.00 97.62 731 SER A CA 1
ATOM 5532 C C . SER A 1 731 ? -26.502 3.384 32.348 1.00 97.62 731 SER A C 1
ATOM 5534 O O . SER A 1 731 ? -27.700 3.588 32.142 1.00 97.62 731 SER A O 1
ATOM 5536 N N . ALA A 1 732 ? -25.564 3.900 31.551 1.00 97.56 732 ALA A N 1
ATOM 5537 C CA . ALA A 1 732 ? -25.880 4.729 30.392 1.00 97.56 732 ALA A CA 1
ATOM 5538 C C . ALA A 1 732 ? -26.650 3.946 29.311 1.00 97.56 732 ALA A C 1
ATOM 5540 O O . ALA A 1 732 ? -27.645 4.443 28.776 1.00 97.56 732 ALA A O 1
ATOM 5541 N N . LEU A 1 733 ? -26.227 2.715 29.004 1.00 97.56 733 LEU A N 1
ATOM 5542 C CA . LEU A 1 733 ? -26.880 1.864 28.009 1.00 97.56 733 LEU A CA 1
ATOM 5543 C C . LEU A 1 733 ? -28.272 1.402 28.458 1.00 97.56 733 LEU A C 1
ATOM 5545 O O . LEU A 1 733 ? -29.190 1.435 27.641 1.00 97.56 733 LEU A O 1
ATOM 5549 N N . GLU A 1 734 ? -28.477 1.088 29.741 1.00 97.38 734 GLU A N 1
ATOM 5550 C CA . GLU A 1 734 ? -29.805 0.801 30.308 1.00 97.38 734 GLU A CA 1
ATOM 5551 C C . GLU A 1 734 ? -30.788 1.950 30.038 1.00 97.38 734 GLU A C 1
ATOM 5553 O O . GLU A 1 734 ? -31.879 1.737 29.502 1.00 97.38 734 GLU A O 1
ATOM 5558 N N . TYR A 1 735 ? -30.380 3.189 30.332 1.00 96.94 735 TYR A N 1
ATOM 5559 C CA . TYR A 1 735 ? -31.183 4.386 30.081 1.00 96.94 735 TYR A CA 1
ATOM 5560 C C . TYR A 1 735 ? -31.490 4.589 28.585 1.00 96.94 735 TYR A C 1
ATOM 5562 O O . TYR A 1 735 ? -32.619 4.921 28.204 1.00 96.94 735 TYR A O 1
ATOM 5570 N N . LEU A 1 736 ? -30.495 4.375 27.718 1.00 96.12 736 LEU A N 1
ATOM 5571 C CA . LEU A 1 736 ? -30.621 4.529 26.265 1.00 96.12 736 LEU A CA 1
ATOM 5572 C C . LEU A 1 736 ? -31.572 3.476 25.666 1.00 96.12 736 LEU A C 1
ATOM 5574 O O . LEU A 1 736 ? -32.485 3.804 24.901 1.00 96.12 736 LEU A O 1
ATOM 5578 N N . HIS A 1 737 ? -31.406 2.218 26.075 1.00 95.06 737 HIS A N 1
ATOM 5579 C CA . HIS A 1 737 ? -32.207 1.076 25.637 1.00 95.06 737 HIS A CA 1
ATOM 5580 C C . HIS A 1 737 ? -33.627 1.124 26.203 1.00 95.06 737 HIS A C 1
ATOM 5582 O O . HIS A 1 737 ? -34.567 0.762 25.490 1.00 95.06 737 HIS A O 1
ATOM 5588 N N . GLY A 1 738 ? -33.810 1.637 27.423 1.00 94.06 738 GLY A N 1
ATOM 5589 C CA . GLY A 1 738 ? -35.117 1.920 28.026 1.00 94.06 738 GLY A CA 1
ATOM 5590 C C . GLY A 1 738 ? -35.917 2.978 27.256 1.00 94.06 738 GLY A C 1
ATOM 5591 O O . GLY A 1 738 ? -37.135 2.874 27.147 1.00 94.06 738 GLY A O 1
ATOM 5592 N N . LYS A 1 739 ? -35.243 3.941 26.608 1.00 93.75 739 LYS A N 1
ATOM 5593 C CA . LYS A 1 739 ? -35.862 4.879 25.646 1.00 93.75 739 LYS A CA 1
ATOM 5594 C C . LYS A 1 739 ? -36.084 4.293 24.244 1.00 93.75 739 LYS A C 1
ATOM 5596 O O . LYS A 1 739 ? -36.548 5.012 23.359 1.00 93.75 739 LYS A O 1
ATOM 5601 N N . GLY A 1 740 ? -35.748 3.022 24.012 1.00 91.69 740 GLY A N 1
ATOM 5602 C CA . GLY A 1 740 ? -35.851 2.386 22.695 1.00 91.69 740 GLY A CA 1
ATOM 5603 C C . GLY A 1 740 ? -34.822 2.898 21.682 1.00 91.69 740 GLY A C 1
ATOM 5604 O O . GLY A 1 740 ? -35.098 2.898 20.483 1.00 91.69 740 GLY A O 1
ATOM 5605 N N . ILE A 1 741 ? -33.659 3.366 22.143 1.00 92.62 741 ILE A N 1
ATOM 5606 C CA . ILE A 1 741 ? -32.590 3.912 21.299 1.00 92.62 741 ILE A CA 1
ATOM 5607 C C . ILE A 1 741 ? -31.409 2.931 21.292 1.00 92.62 741 ILE A C 1
ATOM 5609 O O . ILE A 1 741 ? -31.061 2.379 22.330 1.00 92.62 741 ILE A O 1
ATOM 5613 N N . VAL A 1 742 ? -30.804 2.719 20.123 1.00 92.75 742 VAL A N 1
ATOM 5614 C CA . VAL A 1 742 ? -29.582 1.917 19.915 1.00 92.75 742 VAL A CA 1
ATOM 5615 C C . VAL A 1 742 ? -28.459 2.849 19.454 1.00 92.75 742 VAL A C 1
ATOM 5617 O O . VAL A 1 742 ? -28.702 3.685 18.576 1.00 92.75 742 VAL A O 1
ATOM 5620 N N . HIS A 1 743 ? -27.252 2.720 20.009 1.00 93.62 743 HIS A N 1
ATOM 5621 C CA . HIS A 1 743 ? -26.105 3.581 19.690 1.00 93.62 743 HIS A CA 1
ATOM 5622 C C . HIS A 1 743 ? -25.463 3.223 18.343 1.00 93.62 743 HIS A C 1
ATOM 5624 O O . HIS A 1 743 ? -25.236 4.100 17.514 1.00 93.62 743 HIS A O 1
ATOM 5630 N N . ARG A 1 744 ? -25.223 1.928 18.101 1.00 89.31 744 ARG A N 1
ATOM 5631 C CA . ARG A 1 744 ? -24.606 1.314 16.903 1.00 89.31 744 ARG A CA 1
ATOM 5632 C C . ARG A 1 744 ? -23.137 1.647 16.627 1.00 89.31 744 ARG A C 1
ATOM 5634 O O . ARG A 1 744 ? -22.469 0.845 15.991 1.00 89.31 744 ARG A O 1
ATOM 5641 N N . ASP A 1 745 ? -22.627 2.772 17.116 1.00 90.56 745 ASP A N 1
ATOM 5642 C CA . ASP A 1 745 ? -21.207 3.146 17.018 1.00 90.56 745 ASP A CA 1
ATOM 5643 C C . ASP A 1 745 ? -20.621 3.474 18.405 1.00 90.56 745 ASP A C 1
ATOM 5645 O O . ASP A 1 745 ? -20.164 4.585 18.670 1.00 90.56 745 ASP A O 1
ATOM 5649 N N . LEU A 1 746 ? -20.756 2.536 19.349 1.00 94.31 746 LEU A N 1
ATOM 5650 C CA . LEU A 1 746 ? -20.210 2.661 20.704 1.00 94.31 746 LEU A CA 1
ATOM 5651 C C . LEU A 1 746 ? -18.743 2.203 20.716 1.00 94.31 746 LEU A C 1
ATOM 5653 O O . LEU A 1 746 ? -18.445 1.072 20.344 1.00 94.31 746 LEU A O 1
ATOM 5657 N N . LYS A 1 747 ? -17.836 3.085 21.145 1.00 93.69 747 LYS A N 1
ATOM 5658 C CA . LYS A 1 747 ? -16.376 2.877 21.156 1.00 93.69 747 LYS A CA 1
ATOM 5659 C C . LYS A 1 747 ? -15.689 3.898 22.081 1.00 93.69 747 LYS A C 1
ATOM 5661 O O . LYS A 1 747 ? -16.308 4.932 22.348 1.00 93.69 747 LYS A O 1
ATOM 5666 N N . PRO A 1 748 ? -14.450 3.684 22.567 1.00 93.00 748 PRO A N 1
ATOM 5667 C CA . PRO A 1 748 ? -13.809 4.575 23.546 1.00 93.00 748 PRO A CA 1
ATOM 5668 C C . PRO A 1 748 ? -13.495 5.999 23.045 1.00 93.00 748 PRO A C 1
ATOM 5670 O O . PRO A 1 748 ? -13.188 6.873 23.855 1.00 93.00 748 PRO A O 1
ATOM 5673 N N . GLU A 1 749 ? -13.573 6.253 21.738 1.00 90.94 749 GLU A N 1
ATOM 5674 C CA . GLU A 1 749 ? -13.577 7.586 21.120 1.00 90.94 749 GLU A CA 1
ATOM 5675 C C . GLU A 1 749 ? -14.896 8.332 21.396 1.00 90.94 749 GLU A C 1
ATOM 5677 O O . GLU A 1 749 ? -14.898 9.508 21.753 1.00 90.94 749 GLU A O 1
ATOM 5682 N N . ASN A 1 750 ? -16.029 7.626 21.299 1.00 94.44 750 ASN A N 1
ATOM 5683 C CA . ASN A 1 750 ? -17.378 8.172 21.498 1.00 94.44 750 ASN A CA 1
ATOM 5684 C C . ASN A 1 750 ? -17.799 8.204 22.983 1.00 94.44 750 ASN A C 1
ATOM 5686 O O . ASN A 1 750 ? -18.939 8.539 23.309 1.00 94.44 750 ASN A O 1
ATOM 5690 N N . ILE A 1 751 ? -16.874 7.893 23.896 1.00 97.25 751 ILE A N 1
ATOM 5691 C CA . ILE A 1 751 ? -17.037 8.007 25.347 1.00 97.25 751 ILE A CA 1
ATOM 5692 C C . ILE A 1 751 ? -16.065 9.088 25.826 1.00 97.25 751 ILE A C 1
ATOM 5694 O O . ILE A 1 751 ? -14.861 8.858 25.917 1.00 97.25 751 ILE A O 1
ATOM 5698 N N . LEU A 1 752 ? -16.577 10.288 26.100 1.00 96.38 752 LEU A N 1
ATOM 5699 C CA . LEU A 1 752 ? -15.781 11.402 26.622 1.00 96.38 752 LEU A CA 1
ATOM 5700 C C . LEU A 1 752 ? -15.767 11.389 28.158 1.00 96.38 752 LEU A C 1
ATOM 5702 O O . LEU A 1 752 ? -16.512 10.638 28.778 1.00 96.38 752 LEU A O 1
ATOM 5706 N N . LEU A 1 753 ? -14.946 12.239 28.773 1.00 96.31 753 LEU A N 1
ATOM 5707 C CA . LEU A 1 753 ? -14.811 12.382 30.225 1.00 96.31 753 LEU A CA 1
ATOM 5708 C C . LEU A 1 753 ? -15.014 13.846 30.649 1.00 96.31 753 LEU A C 1
ATOM 5710 O O . LEU A 1 753 ? -14.391 14.764 30.093 1.00 96.31 753 LEU A O 1
ATOM 5714 N N . ASN A 1 754 ? -15.885 14.072 31.637 1.00 94.00 754 ASN A N 1
ATOM 5715 C CA . ASN A 1 754 ? -16.172 15.401 32.187 1.00 94.00 754 ASN A CA 1
ATOM 5716 C C . ASN A 1 754 ? -15.012 15.927 33.069 1.00 94.00 754 ASN A C 1
ATOM 5718 O O . ASN A 1 754 ? -13.917 15.366 33.067 1.00 94.00 754 ASN A O 1
ATOM 5722 N N . GLU A 1 755 ? -15.203 17.042 33.782 1.00 93.81 755 GLU A N 1
ATOM 5723 C CA . GLU A 1 755 ? -14.174 17.603 34.679 1.00 93.81 755 GLU A CA 1
ATOM 5724 C C . GLU A 1 755 ? -13.804 16.648 35.824 1.00 93.81 755 GLU A C 1
ATOM 5726 O O . GLU A 1 755 ? -12.622 16.455 36.111 1.00 93.81 755 GLU A O 1
ATOM 5731 N N . ASP A 1 756 ? -14.817 15.998 36.390 1.00 94.00 756 ASP A N 1
ATOM 5732 C CA . ASP A 1 756 ? -14.757 15.109 37.553 1.00 94.00 756 ASP A CA 1
ATOM 5733 C C . ASP A 1 756 ? -14.382 13.653 37.205 1.00 94.00 756 ASP A C 1
ATOM 5735 O O . ASP A 1 756 ? -14.334 12.804 38.089 1.00 94.00 756 ASP A O 1
ATOM 5739 N N . MET A 1 757 ? -14.065 13.379 35.931 1.00 95.31 757 MET A N 1
ATOM 5740 C CA . MET A 1 757 ? -13.734 12.065 35.351 1.00 95.31 757 MET A CA 1
ATOM 5741 C C . MET A 1 757 ? -14.899 11.062 35.204 1.00 95.31 757 MET A C 1
ATOM 5743 O O . MET A 1 757 ? -14.638 9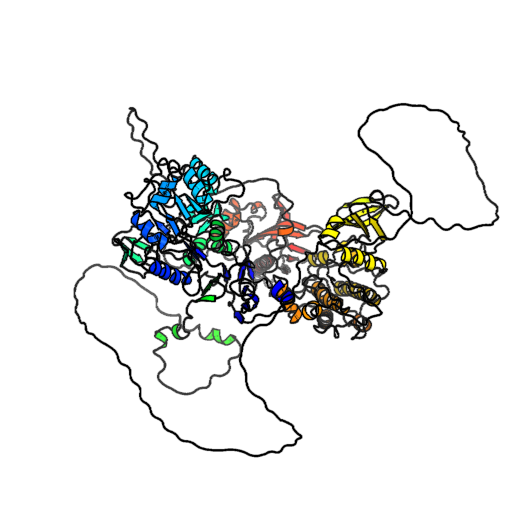.897 34.933 1.00 95.31 757 MET A O 1
ATOM 5747 N N . HIS A 1 758 ? -16.163 11.485 35.284 1.00 97.62 758 HIS A N 1
ATOM 5748 C CA . HIS A 1 758 ? -17.311 10.656 34.870 1.00 97.62 758 HIS A CA 1
ATOM 5749 C C . HIS A 1 758 ? -17.462 10.634 33.337 1.00 97.62 758 HIS A C 1
ATOM 5751 O O . HIS A 1 758 ? -17.125 11.621 32.664 1.00 97.62 758 HIS A O 1
ATOM 5757 N N . ILE A 1 759 ? -18.001 9.548 32.766 1.00 97.75 759 ILE A N 1
ATOM 5758 C CA . ILE A 1 759 ? -18.221 9.461 31.312 1.00 97.75 759 ILE A CA 1
ATOM 5759 C C . ILE A 1 759 ? -19.294 10.432 30.794 1.00 97.75 759 ILE A C 1
ATOM 5761 O O . ILE A 1 759 ? -20.257 10.772 31.479 1.00 97.75 759 ILE A O 1
ATOM 5765 N N . GLN A 1 760 ? -19.166 10.817 29.524 1.00 97.25 760 GLN A N 1
ATOM 5766 C CA . GLN A 1 760 ? -20.205 11.453 28.717 1.00 97.25 760 GLN A CA 1
ATOM 5767 C C . GLN A 1 760 ? -20.198 10.861 27.299 1.00 97.25 760 GLN A C 1
ATOM 5769 O O . GLN A 1 760 ? -19.340 11.195 26.480 1.00 97.25 760 GLN A O 1
ATOM 5774 N N . ILE A 1 761 ? -21.158 9.984 26.999 1.00 97.50 761 ILE A N 1
ATOM 5775 C CA . ILE A 1 761 ? -21.296 9.341 25.682 1.00 97.50 761 ILE A CA 1
ATOM 5776 C C . ILE A 1 761 ? -21.801 10.355 24.635 1.00 97.50 761 ILE A C 1
ATOM 5778 O O . ILE A 1 761 ? -22.631 11.221 24.945 1.00 97.50 761 ILE A O 1
ATOM 5782 N N . THR A 1 762 ? -21.283 10.264 23.404 1.00 94.44 762 THR A N 1
ATOM 5783 C CA . THR A 1 762 ? -21.492 11.220 22.301 1.00 94.44 762 THR A CA 1
ATOM 5784 C C . THR A 1 762 ? -21.634 10.545 20.921 1.00 94.44 762 THR A C 1
ATOM 5786 O O . THR A 1 762 ? -21.514 9.334 20.793 1.00 94.44 762 THR A O 1
ATOM 5789 N N . ASP A 1 763 ? -21.859 11.360 19.885 1.00 89.56 763 ASP A N 1
ATOM 5790 C CA . ASP A 1 763 ? -22.058 11.007 18.465 1.00 89.56 763 ASP A CA 1
ATOM 5791 C C . ASP A 1 763 ? -23.302 10.159 18.133 1.00 89.56 763 ASP A C 1
ATOM 5793 O O . ASP A 1 763 ? -23.263 9.065 17.572 1.00 89.56 763 ASP A O 1
ATOM 5797 N N . PHE A 1 764 ? -24.471 10.745 18.396 1.00 91.69 764 PHE A N 1
ATOM 5798 C CA . PHE A 1 764 ? -25.771 10.145 18.082 1.00 91.69 764 PHE A CA 1
ATOM 5799 C C . PHE A 1 764 ? -26.192 10.264 16.606 1.00 91.69 764 PHE A C 1
ATOM 5801 O O . PHE A 1 764 ? -27.338 9.955 16.266 1.00 91.69 764 PHE A O 1
ATOM 5808 N N . GLY A 1 765 ? -25.303 10.693 15.702 1.00 85.19 765 GLY A N 1
ATOM 5809 C CA . GLY A 1 765 ? -25.612 10.769 14.270 1.00 85.19 765 GLY A CA 1
ATOM 5810 C C . GLY A 1 765 ? -25.916 9.398 13.659 1.00 85.19 765 GLY A C 1
ATOM 5811 O O . GLY A 1 765 ? -26.791 9.274 12.796 1.00 85.19 765 GLY A O 1
ATOM 5812 N N . THR A 1 766 ? -25.241 8.353 14.139 1.00 85.31 766 THR A N 1
ATOM 5813 C CA . THR A 1 766 ? -25.336 6.963 13.658 1.00 85.31 766 THR A CA 1
ATOM 5814 C C . THR A 1 766 ? -26.416 6.134 14.370 1.00 85.31 766 THR A C 1
ATOM 5816 O O . THR A 1 766 ? -26.829 5.095 13.844 1.00 85.31 766 THR A O 1
ATOM 5819 N N . ALA A 1 767 ? -26.929 6.616 15.507 1.00 89.38 767 ALA A N 1
ATOM 5820 C CA . ALA A 1 767 ? -27.902 5.939 16.365 1.00 89.38 767 ALA A CA 1
ATOM 5821 C C . ALA A 1 767 ? -29.225 5.578 15.653 1.00 89.38 767 ALA A C 1
ATOM 5823 O O . ALA A 1 767 ? -29.505 6.003 14.527 1.00 89.38 767 ALA A O 1
ATOM 5824 N N . LYS A 1 768 ? -30.087 4.797 16.310 1.00 87.25 768 LYS A N 1
ATOM 5825 C CA . LYS A 1 768 ? -31.432 4.457 15.817 1.00 87.25 768 LYS A CA 1
ATOM 5826 C C . LYS A 1 768 ? -32.455 4.489 16.949 1.00 87.25 768 LYS A C 1
ATOM 5828 O O . LYS A 1 768 ? -32.341 3.739 17.907 1.00 87.25 768 LYS A O 1
ATOM 5833 N N . VAL A 1 769 ? -33.502 5.297 16.780 1.00 87.56 769 VAL A N 1
ATOM 5834 C CA . VAL A 1 769 ? -34.743 5.182 17.563 1.00 87.56 769 VAL A CA 1
ATOM 5835 C C . VAL A 1 769 ? -35.593 4.059 16.959 1.00 87.56 769 VAL A C 1
ATOM 5837 O O . VAL A 1 769 ? -35.832 4.047 15.743 1.00 87.56 769 VAL A O 1
ATOM 5840 N N . LEU A 1 770 ? -36.022 3.114 17.791 1.00 82.94 770 LEU A N 1
ATOM 5841 C CA . LEU A 1 770 ? -36.960 2.043 17.450 1.00 82.94 770 LEU A CA 1
ATOM 5842 C C . LEU A 1 770 ? -38.406 2.542 17.640 1.00 82.94 770 LEU A C 1
ATOM 5844 O O . LEU A 1 770 ? -38.687 3.317 18.552 1.00 82.94 770 LEU A O 1
ATOM 5848 N N . SER A 1 771 ? -39.324 2.129 16.765 1.00 72.69 771 SER A N 1
ATOM 5849 C CA . SER A 1 771 ? -40.748 2.496 16.850 1.00 72.69 771 SER A CA 1
ATOM 5850 C C . SER A 1 771 ? -41.495 1.591 17.837 1.00 72.69 771 SER A C 1
ATOM 5852 O O . SER A 1 771 ? -41.379 0.375 17.683 1.00 72.69 771 SER A O 1
ATOM 5854 N N . PRO A 1 772 ? -42.328 2.112 18.754 1.00 59.41 772 PRO A N 1
ATOM 5855 C CA . PRO A 1 772 ? -43.201 1.274 19.578 1.00 59.41 772 PRO A CA 1
ATOM 5856 C C . PRO A 1 772 ? -44.227 0.467 18.764 1.00 59.41 772 PRO A C 1
ATOM 5858 O O . PRO A 1 772 ? -44.547 -0.660 19.132 1.00 59.41 772 PRO A O 1
ATOM 5861 N N . GLU A 1 773 ? -44.734 1.007 17.647 1.00 49.84 773 GLU A N 1
ATOM 5862 C CA . GLU A 1 773 ? -45.825 0.387 16.877 1.00 49.84 773 GLU A CA 1
ATOM 5863 C C . GLU A 1 773 ? -45.390 -0.783 15.977 1.00 49.84 773 GLU A C 1
ATOM 5865 O O . GLU A 1 773 ? -46.243 -1.486 15.436 1.00 49.84 773 GLU A O 1
ATOM 5870 N N . SER A 1 774 ? -44.085 -1.032 15.813 1.00 50.75 774 SER A N 1
ATOM 5871 C CA . SER A 1 774 ? -43.591 -2.207 15.087 1.00 50.75 774 SER A CA 1
ATOM 5872 C C . SER A 1 774 ? -42.586 -2.989 15.927 1.00 50.75 774 SER A C 1
ATOM 5874 O O . SER A 1 774 ? -41.606 -2.435 16.420 1.00 50.75 774 SER A O 1
ATOM 5876 N N . LYS A 1 775 ? -42.782 -4.311 16.045 1.00 45.06 775 LYS A N 1
ATOM 5877 C CA . LYS A 1 775 ? -41.844 -5.238 16.716 1.00 45.06 775 LYS A CA 1
ATOM 5878 C C . LYS A 1 775 ? -40.554 -5.474 15.909 1.00 45.06 775 LYS A C 1
ATOM 5880 O O . LYS A 1 775 ? -39.987 -6.563 15.915 1.00 45.06 775 LYS A O 1
ATOM 5885 N N . GLN A 1 776 ? -40.100 -4.472 15.161 1.00 46.81 776 GLN A N 1
ATOM 5886 C CA . GLN A 1 776 ? -38.942 -4.556 14.286 1.00 46.81 776 GLN A CA 1
ATOM 5887 C C . GLN A 1 776 ? -37.695 -4.073 15.037 1.00 46.81 776 GLN A C 1
ATOM 5889 O O . GLN A 1 776 ? -37.190 -2.977 14.810 1.00 46.81 776 GLN A O 1
ATOM 5894 N N . ALA A 1 777 ? -37.161 -4.933 15.910 1.00 51.66 777 ALA A N 1
ATOM 5895 C CA . ALA A 1 777 ? -35.903 -4.721 16.642 1.00 51.66 777 ALA A CA 1
ATOM 5896 C C . ALA A 1 777 ? -34.638 -4.716 15.741 1.00 51.66 777 ALA A C 1
ATOM 5898 O O . ALA A 1 777 ? -33.524 -4.893 16.224 1.00 51.66 777 ALA A O 1
ATOM 5899 N N . ARG A 1 778 ? -34.811 -4.530 14.424 1.00 51.88 778 ARG A N 1
ATOM 5900 C CA . ARG A 1 778 ? -33.806 -4.660 13.365 1.00 51.88 778 ARG A CA 1
ATOM 5901 C C . ARG A 1 778 ? -33.621 -3.326 12.635 1.00 51.88 778 ARG A C 1
ATOM 5903 O O . ARG A 1 778 ? -34.561 -2.787 12.054 1.00 51.88 778 ARG A O 1
ATOM 5910 N N . ALA A 1 779 ? -32.401 -2.792 12.657 1.00 50.66 779 ALA A N 1
ATOM 5911 C CA . ALA A 1 779 ? -32.044 -1.501 12.074 1.00 50.66 779 ALA A CA 1
ATOM 5912 C C . ALA A 1 779 ? -31.225 -1.655 10.778 1.00 50.66 779 ALA A C 1
ATOM 5914 O O . ALA A 1 779 ? -30.003 -1.802 10.823 1.00 50.66 779 ALA A O 1
ATOM 5915 N N . ASN A 1 780 ? -31.904 -1.566 9.631 1.00 49.56 780 ASN A N 1
ATOM 5916 C CA . ASN A 1 780 ? -31.367 -1.856 8.291 1.00 49.56 780 ASN A CA 1
ATOM 5917 C C . ASN A 1 780 ? -30.445 -0.750 7.718 1.00 49.56 780 ASN A C 1
ATOM 5919 O O . ASN A 1 780 ? -30.719 -0.200 6.651 1.00 49.56 780 ASN A O 1
ATOM 5923 N N . SER A 1 781 ? -29.364 -0.377 8.411 1.00 49.34 781 SER A N 1
ATOM 5924 C CA . SER A 1 781 ? -28.302 0.456 7.819 1.00 49.34 781 SER A CA 1
ATOM 5925 C C . SER A 1 781 ? -26.935 0.127 8.415 1.00 49.34 781 SER A C 1
ATOM 5927 O O . SER A 1 781 ? -26.754 0.261 9.625 1.00 49.34 781 SER A O 1
ATOM 5929 N N . PHE A 1 782 ? -25.977 -0.234 7.562 1.00 50.69 782 PHE A N 1
ATOM 5930 C CA . PHE A 1 782 ? -24.592 -0.511 7.943 1.00 50.69 782 PHE A CA 1
ATOM 5931 C C . PHE A 1 782 ? -23.871 0.781 8.364 1.00 50.69 782 PHE A C 1
ATOM 5933 O O . PHE A 1 782 ? -23.727 1.691 7.550 1.00 50.69 782 PHE A O 1
ATOM 5940 N N . VAL A 1 783 ? -23.497 0.884 9.645 1.00 54.25 783 VAL A N 1
ATOM 5941 C CA . VAL A 1 783 ? -22.725 1.995 10.235 1.00 54.25 783 VAL A CA 1
ATOM 5942 C C . VAL A 1 783 ? -22.022 1.490 11.504 1.00 54.25 783 VAL A C 1
ATOM 5944 O O . VAL A 1 783 ? -22.689 0.863 12.324 1.00 54.25 783 VAL A O 1
ATOM 5947 N N . GLY A 1 784 ? -20.734 1.794 11.682 1.00 58.25 784 GLY A N 1
ATOM 5948 C CA . GLY A 1 784 ? -19.952 1.509 12.897 1.00 58.25 784 GLY A CA 1
ATOM 5949 C C . GLY A 1 784 ? -18.456 1.338 12.594 1.00 58.25 784 GLY A C 1
ATOM 5950 O O . GLY A 1 784 ? -18.100 0.999 11.468 1.00 58.25 784 GLY A O 1
ATOM 5951 N N . THR A 1 785 ? -17.574 1.578 13.569 1.00 70.50 785 THR A N 1
ATOM 5952 C CA . THR A 1 785 ? -16.123 1.311 13.436 1.00 70.50 785 THR A CA 1
ATOM 5953 C C . THR A 1 785 ? -15.810 -0.187 13.555 1.00 70.50 785 THR A C 1
ATOM 5955 O O . THR A 1 785 ? -16.229 -0.827 14.521 1.00 70.50 785 THR A O 1
ATOM 5958 N N . ALA A 1 786 ? -15.050 -0.738 12.599 1.00 77.94 786 ALA A N 1
ATOM 5959 C CA . ALA A 1 786 ? -14.931 -2.180 12.351 1.00 77.94 786 ALA A CA 1
ATOM 5960 C C . ALA A 1 786 ? -14.618 -3.056 13.580 1.00 77.94 786 ALA A C 1
ATOM 5962 O O . ALA A 1 786 ? -15.224 -4.112 13.734 1.00 77.94 786 ALA A O 1
ATOM 5963 N N . GLN A 1 787 ? -13.738 -2.613 14.485 1.00 87.31 787 GLN A N 1
ATOM 5964 C CA . GLN A 1 787 ? -13.320 -3.359 15.685 1.00 87.31 787 GLN A CA 1
ATOM 5965 C C . GLN A 1 787 ? -14.453 -3.596 16.709 1.00 87.31 787 GLN A C 1
ATOM 5967 O O . GLN A 1 787 ? -14.328 -4.466 17.574 1.00 87.31 787 GLN A O 1
ATOM 5972 N N . TYR A 1 788 ? -15.550 -2.834 16.627 1.00 92.69 788 TYR A N 1
ATOM 5973 C CA . TYR A 1 788 ? -16.687 -2.886 17.559 1.00 92.69 788 TYR A CA 1
ATOM 5974 C C . TYR A 1 788 ? -18.006 -3.290 16.871 1.00 92.69 788 TYR A C 1
ATOM 5976 O O . TYR A 1 788 ? -19.044 -3.372 17.528 1.00 92.69 788 TYR A O 1
ATOM 5984 N N . VAL A 1 789 ? -17.983 -3.556 15.558 1.00 89.94 789 VAL A N 1
ATOM 5985 C CA . VAL A 1 789 ? -19.157 -4.001 14.790 1.00 89.94 789 VAL A CA 1
ATOM 5986 C C . VAL A 1 789 ? -19.615 -5.379 15.272 1.00 89.94 789 VAL A C 1
ATOM 5988 O O . VAL A 1 789 ? -18.808 -6.287 15.467 1.00 89.94 789 VAL A O 1
ATOM 5991 N N . SER A 1 790 ? -20.927 -5.541 15.446 1.00 91.31 790 SER A N 1
ATOM 5992 C CA . SER A 1 790 ? -21.539 -6.800 15.868 1.00 91.31 790 SER A CA 1
ATOM 5993 C C . SER A 1 790 ? -21.805 -7.755 14.689 1.00 91.31 790 SER A C 1
ATOM 5995 O O . SER A 1 790 ? -22.076 -7.302 13.570 1.00 91.31 790 SER A O 1
ATOM 5997 N N . PRO A 1 791 ? -21.752 -9.086 14.898 1.00 90.88 791 PRO A N 1
ATOM 5998 C CA . PRO A 1 791 ? -21.857 -10.067 13.817 1.00 90.88 791 PRO A CA 1
ATOM 5999 C C . PRO A 1 791 ? -23.199 -10.008 13.069 1.00 90.88 791 PRO A C 1
ATOM 6001 O O . PRO A 1 791 ? -23.217 -10.168 11.850 1.00 90.88 791 PRO A O 1
ATOM 6004 N N . GLU A 1 792 ? -24.312 -9.697 13.742 1.00 86.25 792 GLU A N 1
ATOM 6005 C CA . GLU A 1 792 ? -25.633 -9.530 13.112 1.00 86.25 792 GLU A CA 1
ATOM 6006 C C . GLU A 1 792 ? -25.715 -8.336 12.138 1.00 86.25 792 GLU A C 1
ATOM 6008 O O . GLU A 1 792 ? -26.512 -8.342 11.193 1.00 86.25 792 GLU A O 1
ATOM 6013 N N . LEU A 1 793 ? -24.855 -7.324 12.305 1.00 82.25 793 LEU A N 1
ATOM 6014 C CA . LEU A 1 793 ? -24.762 -6.196 11.376 1.00 82.25 793 LEU A CA 1
ATOM 6015 C C . LEU A 1 793 ? -23.985 -6.563 10.097 1.00 82.25 793 LEU A C 1
ATOM 6017 O O . LEU A 1 793 ? -24.235 -5.971 9.047 1.00 82.25 793 LEU A O 1
ATOM 6021 N N . LEU A 1 794 ? -23.105 -7.568 10.162 1.00 78.25 794 LEU A N 1
ATOM 6022 C CA . LEU A 1 794 ? -22.384 -8.121 9.009 1.00 78.25 794 LEU A CA 1
ATOM 6023 C C . LEU A 1 794 ? -23.246 -9.136 8.243 1.00 78.25 794 LEU A C 1
ATOM 6025 O O . LEU A 1 794 ? -23.368 -9.056 7.020 1.00 78.25 794 LEU A O 1
ATOM 6029 N N . THR A 1 795 ? -23.875 -10.074 8.956 1.00 73.00 795 THR A N 1
ATOM 6030 C CA . THR A 1 795 ? -24.612 -11.200 8.360 1.00 73.00 795 THR A CA 1
ATOM 6031 C C . THR A 1 795 ? -26.027 -10.802 7.923 1.00 73.00 795 THR A C 1
ATOM 6033 O O . THR A 1 795 ? -26.346 -10.815 6.728 1.00 73.00 795 THR A O 1
ATOM 6036 N N . GLU A 1 796 ? -26.872 -10.383 8.868 1.00 68.25 796 GLU A N 1
ATOM 6037 C CA . GLU A 1 796 ? -28.276 -10.021 8.627 1.00 68.25 796 GLU A CA 1
ATOM 6038 C C . GLU A 1 796 ? -28.451 -8.586 8.096 1.00 68.25 796 GLU A C 1
ATOM 6040 O O . GLU A 1 796 ? -29.513 -8.245 7.574 1.00 68.25 796 GLU A O 1
ATOM 6045 N N . LYS A 1 797 ? -27.405 -7.747 8.184 1.00 66.75 797 LYS A N 1
ATOM 6046 C CA . LYS A 1 797 ? -27.443 -6.290 7.934 1.00 66.75 797 LYS A CA 1
ATOM 6047 C C . LYS A 1 797 ? -28.445 -5.547 8.835 1.00 66.75 797 LYS A C 1
ATOM 6049 O O . LYS A 1 797 ? -28.977 -4.502 8.450 1.00 66.75 797 LYS A O 1
ATOM 6054 N N . SER A 1 798 ? -28.670 -6.049 10.053 1.00 73.50 798 SER A N 1
ATOM 6055 C CA . SER A 1 798 ? -29.549 -5.421 11.043 1.00 73.50 798 SER A CA 1
ATOM 6056 C C . SER A 1 798 ? -28.928 -5.362 12.435 1.00 73.50 798 SER A C 1
ATOM 6058 O O . SER A 1 798 ? -28.722 -6.394 13.065 1.00 73.50 798 SER A O 1
ATOM 6060 N N . ALA A 1 799 ? -28.722 -4.148 12.949 1.00 75.94 799 ALA A N 1
ATOM 6061 C CA . ALA A 1 799 ? -28.385 -3.934 14.357 1.00 75.94 799 ALA A CA 1
ATOM 6062 C C . ALA A 1 799 ? -29.643 -3.949 15.245 1.00 75.94 799 ALA A C 1
ATOM 6064 O O . ALA A 1 799 ? -30.726 -3.553 14.803 1.00 75.94 799 ALA A O 1
ATOM 6065 N N . CYS A 1 800 ? -29.476 -4.341 16.505 1.00 87.25 800 CYS A N 1
ATOM 6066 C CA . CYS A 1 800 ? -30.488 -4.374 17.563 1.00 87.25 800 CYS A CA 1
ATOM 6067 C C . CYS A 1 800 ? -29.915 -3.760 18.857 1.00 87.25 800 CYS A C 1
ATOM 6069 O O . CYS A 1 800 ? -28.750 -3.372 18.885 1.00 87.25 800 CYS A O 1
ATOM 6071 N N . LYS A 1 801 ? -30.686 -3.692 19.953 1.00 92.62 801 LYS A N 1
ATOM 6072 C CA . LYS A 1 801 ? -30.166 -3.231 21.264 1.00 92.62 801 LYS A CA 1
ATOM 6073 C C . LYS A 1 801 ? -28.929 -4.028 21.703 1.00 92.62 801 LYS A C 1
ATOM 6075 O O . LYS A 1 801 ? -27.922 -3.456 22.107 1.00 92.62 801 LYS A O 1
ATOM 6080 N N . SER A 1 802 ? -28.970 -5.346 21.516 1.00 94.75 802 SER A N 1
ATOM 6081 C CA . SER A 1 802 ? -27.877 -6.265 21.851 1.00 94.75 802 SER A CA 1
ATOM 6082 C C . SER A 1 802 ? -26.586 -6.034 21.041 1.00 94.75 802 SER A C 1
ATOM 6084 O O . SER A 1 802 ? -25.516 -6.510 21.422 1.00 94.75 802 SER A O 1
ATOM 6086 N N . SER A 1 803 ? -26.632 -5.260 19.950 1.00 94.19 803 SER A N 1
ATOM 6087 C CA . SER A 1 803 ? -25.432 -4.840 19.211 1.00 94.19 803 SER A CA 1
ATOM 6088 C C . SER A 1 803 ? -24.556 -3.876 20.022 1.00 94.19 803 SER A C 1
ATOM 6090 O O . SER A 1 803 ? -23.334 -3.950 19.932 1.00 94.19 803 SER A O 1
ATOM 6092 N N . ASP A 1 804 ? -25.151 -3.033 20.876 1.00 96.06 804 ASP A N 1
ATOM 6093 C CA . ASP A 1 804 ? -24.384 -2.165 21.784 1.00 96.06 804 ASP A CA 1
ATOM 6094 C C . ASP A 1 804 ? -23.734 -2.974 22.929 1.00 96.06 804 ASP A C 1
ATOM 6096 O O . ASP A 1 804 ? -22.686 -2.587 23.441 1.00 96.06 804 ASP A O 1
ATOM 6100 N N . LEU A 1 805 ? -24.314 -4.125 23.307 1.00 97.88 805 LEU A N 1
ATOM 6101 C CA . LEU A 1 805 ? -23.753 -5.039 24.317 1.00 97.88 805 LEU A CA 1
ATOM 6102 C C . LEU A 1 805 ? -22.526 -5.803 23.794 1.00 97.88 805 LEU A C 1
ATOM 6104 O O . LEU A 1 805 ? -21.581 -6.042 24.543 1.00 97.88 805 LEU A O 1
ATOM 6108 N N . TRP A 1 806 ? -22.498 -6.129 22.498 1.00 97.50 806 TRP A N 1
ATOM 6109 C CA . TRP A 1 806 ? -21.292 -6.640 21.835 1.00 97.50 806 TRP A CA 1
ATOM 6110 C C . TRP A 1 806 ? -20.163 -5.600 21.866 1.00 97.50 806 TRP A C 1
ATOM 6112 O O . TRP A 1 806 ? -19.048 -5.902 22.290 1.00 97.50 806 TRP A O 1
ATOM 6122 N N . ALA A 1 807 ? -20.471 -4.348 21.505 1.00 97.12 807 ALA A N 1
ATOM 6123 C CA . ALA A 1 807 ? -19.511 -3.249 21.574 1.00 97.12 807 ALA A CA 1
ATOM 6124 C C . ALA A 1 807 ? -19.005 -3.007 23.011 1.00 97.12 807 ALA A C 1
ATOM 6126 O O . ALA A 1 807 ? -17.804 -2.828 23.212 1.00 97.12 807 ALA A O 1
ATOM 6127 N N . LEU A 1 808 ? -19.882 -3.094 24.021 1.00 98.25 808 LEU A N 1
ATOM 6128 C CA . LEU A 1 808 ? -19.500 -3.081 25.439 1.00 98.25 808 LEU A CA 1
ATOM 6129 C C . LEU A 1 808 ? -18.512 -4.214 25.777 1.00 98.25 808 LEU A C 1
ATOM 6131 O O . LEU A 1 808 ? -17.510 -3.956 26.437 1.00 98.25 808 LEU A O 1
ATOM 6135 N N . GLY A 1 809 ? -18.738 -5.438 25.286 1.00 98.06 809 GLY A N 1
ATOM 6136 C CA . GLY A 1 809 ? -17.801 -6.560 25.430 1.00 98.06 809 GLY A CA 1
ATOM 6137 C C . GLY A 1 809 ? -16.413 -6.257 24.851 1.00 98.06 809 GLY A C 1
ATOM 6138 O O . GLY A 1 809 ? -15.405 -6.455 25.534 1.00 98.06 809 GLY A O 1
ATOM 6139 N N . CYS A 1 810 ? -16.351 -5.690 23.640 1.00 97.69 810 CYS A N 1
ATOM 6140 C CA . CYS A 1 810 ? -15.097 -5.240 23.024 1.00 97.69 810 CYS A CA 1
ATOM 6141 C C . CYS A 1 810 ? -14.396 -4.141 23.844 1.00 97.69 810 CYS A C 1
ATOM 6143 O O . CYS A 1 810 ? -13.171 -4.162 23.973 1.00 97.69 810 CYS A O 1
ATOM 6145 N N . ILE A 1 811 ? -15.155 -3.200 24.419 1.00 97.62 811 ILE A N 1
ATOM 6146 C CA . ILE A 1 811 ? -14.618 -2.112 25.249 1.00 97.62 811 ILE A CA 1
ATOM 6147 C C . ILE A 1 811 ? -14.075 -2.651 26.579 1.00 97.62 811 ILE A C 1
ATOM 6149 O O . ILE A 1 811 ? -12.964 -2.290 26.954 1.00 97.62 811 ILE A O 1
ATOM 6153 N N . ILE A 1 812 ? -14.790 -3.547 27.270 1.00 97.75 812 ILE A N 1
ATOM 6154 C CA . ILE A 1 812 ? -14.304 -4.180 28.513 1.00 97.75 812 ILE A CA 1
ATOM 6155 C C . ILE A 1 812 ? -13.009 -4.951 28.242 1.00 97.75 812 ILE A C 1
ATOM 6157 O O . ILE A 1 812 ? -12.042 -4.802 28.991 1.00 97.75 812 ILE A O 1
ATOM 6161 N N . TYR A 1 813 ? -12.960 -5.718 27.147 1.00 97.19 813 TYR A N 1
ATOM 6162 C CA . TYR A 1 813 ? -11.736 -6.389 26.713 1.00 97.19 813 TYR A CA 1
ATOM 6163 C C . TYR A 1 813 ? -10.586 -5.388 26.531 1.00 97.19 813 TYR A C 1
ATOM 6165 O O . TYR A 1 813 ? -9.511 -5.572 27.100 1.00 97.19 813 TYR A O 1
ATOM 6173 N N . GLN A 1 814 ? -10.824 -4.282 25.822 1.00 94.94 814 GLN A N 1
ATOM 6174 C CA . GLN A 1 814 ? -9.820 -3.247 25.573 1.00 94.94 814 GLN A CA 1
ATOM 6175 C C . GLN A 1 814 ? -9.383 -2.475 26.827 1.00 94.94 814 GLN A C 1
ATOM 6177 O O . GLN A 1 814 ? -8.228 -2.063 26.902 1.00 94.94 814 GLN A O 1
ATOM 6182 N N . LEU A 1 815 ? -10.252 -2.282 27.823 1.00 93.62 815 LEU A N 1
ATOM 6183 C CA . LEU A 1 815 ? -9.868 -1.659 29.095 1.00 93.62 815 LEU A CA 1
ATOM 6184 C C . LEU A 1 815 ? -8.839 -2.517 29.849 1.00 93.62 815 LEU A C 1
ATOM 6186 O O . LEU A 1 815 ? -7.891 -1.969 30.410 1.00 93.62 815 LEU A O 1
ATOM 6190 N N . VAL A 1 816 ? -8.988 -3.846 29.817 1.00 92.75 816 VAL A N 1
ATOM 6191 C CA . VAL A 1 816 ? -8.108 -4.797 30.521 1.00 92.75 816 VAL A CA 1
ATOM 6192 C C . VAL A 1 816 ? -6.866 -5.167 29.700 1.00 92.75 816 VAL A C 1
ATOM 6194 O O . VAL A 1 816 ? -5.774 -5.237 30.252 1.00 92.75 816 VAL A O 1
ATOM 6197 N N . ALA A 1 817 ? -7.001 -5.386 28.390 1.00 86.62 817 ALA A N 1
ATOM 6198 C CA . ALA A 1 817 ? -5.905 -5.803 27.507 1.00 86.62 817 ALA A CA 1
ATOM 6199 C C . ALA A 1 817 ? -5.179 -4.634 26.807 1.00 86.62 817 ALA A C 1
ATOM 6201 O O . ALA A 1 817 ? -4.158 -4.843 26.159 1.00 86.62 817 ALA A O 1
ATOM 6202 N N . GLY A 1 818 ? -5.708 -3.408 26.882 1.00 84.06 818 GLY A N 1
ATOM 6203 C CA . GLY A 1 818 ? -5.195 -2.210 26.197 1.00 84.06 818 GLY A CA 1
ATOM 6204 C C . GLY A 1 818 ? -5.536 -2.110 24.701 1.00 84.06 818 GLY A C 1
ATOM 6205 O O . GLY A 1 818 ? -5.519 -1.016 24.131 1.00 84.06 818 GLY A O 1
ATOM 6206 N N . LEU A 1 819 ? -5.893 -3.229 24.066 1.00 86.62 819 LEU A N 1
ATOM 6207 C CA . LEU A 1 819 ? -6.241 -3.355 22.647 1.00 86.62 819 LEU A CA 1
ATOM 6208 C C . LEU A 1 819 ? -7.590 -4.085 22.490 1.00 86.62 819 LEU A C 1
ATOM 6210 O O . LEU A 1 819 ? -7.884 -4.952 23.309 1.00 86.62 819 LEU A O 1
ATOM 6214 N N . PRO A 1 820 ? -8.420 -3.768 21.476 1.00 92.19 820 PRO A N 1
ATOM 6215 C CA . PRO A 1 820 ? -9.680 -4.479 21.233 1.00 92.19 820 PRO A CA 1
ATOM 6216 C C . PRO A 1 820 ? -9.448 -5.946 20.806 1.00 92.19 820 PRO A C 1
ATOM 6218 O O . PRO A 1 820 ? -8.352 -6.277 20.341 1.00 92.19 820 PRO A O 1
ATOM 6221 N N . PRO A 1 821 ? -10.460 -6.829 20.940 1.00 92.62 821 PRO A N 1
ATOM 6222 C CA . PRO A 1 821 ? -10.294 -8.264 20.692 1.00 92.62 821 PRO A CA 1
ATOM 6223 C C . PRO A 1 821 ? -10.114 -8.585 19.201 1.00 92.62 821 PRO A C 1
ATOM 6225 O O . PRO A 1 821 ? -9.195 -9.309 18.826 1.00 92.62 821 PRO A O 1
ATOM 6228 N N . PHE A 1 822 ? -10.939 -7.999 18.328 1.00 92.56 822 PHE A N 1
ATOM 6229 C CA . PHE A 1 822 ? -10.905 -8.271 16.888 1.00 92.56 822 PHE A CA 1
ATOM 6230 C C . PHE A 1 822 ? -9.985 -7.281 16.165 1.00 92.56 822 PHE A C 1
ATOM 6232 O O . PHE A 1 822 ? -10.312 -6.103 16.005 1.00 92.56 822 PHE A O 1
ATOM 6239 N N . ARG A 1 823 ? -8.808 -7.760 15.743 1.00 83.31 823 ARG A N 1
ATOM 6240 C CA . ARG A 1 823 ? -7.760 -6.966 15.078 1.00 83.31 823 ARG A CA 1
ATOM 6241 C C . ARG A 1 823 ? -7.105 -7.730 13.923 1.00 83.31 823 ARG A C 1
ATOM 6243 O O . ARG A 1 823 ? -6.884 -8.942 14.017 1.00 83.31 823 ARG A O 1
ATOM 6250 N N . ALA A 1 824 ? -6.806 -6.994 12.854 1.00 69.88 824 ALA A N 1
ATOM 6251 C CA . ALA A 1 824 ? -6.050 -7.405 11.671 1.00 69.88 824 ALA A CA 1
ATOM 6252 C C . ALA A 1 824 ? -5.630 -6.152 10.867 1.00 69.88 824 ALA A C 1
ATOM 6254 O O . ALA A 1 824 ? -6.057 -5.045 11.199 1.00 69.88 824 ALA A O 1
ATOM 6255 N N . GLY A 1 825 ? -4.833 -6.324 9.804 1.00 50.38 825 GLY A N 1
ATOM 6256 C CA . GLY A 1 825 ? -4.321 -5.218 8.976 1.00 50.38 825 GLY A CA 1
ATOM 6257 C C . GLY A 1 825 ? -5.368 -4.466 8.137 1.00 50.38 825 GLY A C 1
ATOM 6258 O O . GLY A 1 825 ? -5.122 -3.328 7.748 1.00 50.38 825 GLY A O 1
ATOM 6259 N N . ASN A 1 826 ? -6.541 -5.060 7.894 1.00 54.88 826 ASN A N 1
ATOM 6260 C CA . ASN A 1 826 ? -7.659 -4.433 7.183 1.00 54.88 826 ASN A CA 1
ATOM 6261 C C . ASN A 1 826 ? -9.017 -4.828 7.793 1.00 54.88 826 ASN A C 1
ATOM 6263 O O . ASN A 1 826 ? -9.121 -5.800 8.547 1.00 54.88 826 ASN A O 1
ATOM 6267 N N . GLU A 1 827 ? -10.070 -4.079 7.452 1.00 68.19 827 GLU A N 1
ATOM 6268 C CA . GLU A 1 827 ? -11.409 -4.293 8.017 1.00 68.19 827 GLU A CA 1
ATOM 6269 C C . GLU A 1 827 ? -12.019 -5.647 7.623 1.00 68.19 827 GLU A C 1
ATOM 6271 O O . GLU A 1 827 ? -12.666 -6.282 8.451 1.00 68.19 827 GLU A O 1
ATOM 6276 N N . TYR A 1 828 ? -11.760 -6.146 6.410 1.00 65.94 828 TYR A N 1
ATOM 6277 C CA . TYR A 1 828 ? -12.274 -7.441 5.949 1.00 65.94 828 TYR A CA 1
ATOM 6278 C C . TYR A 1 828 ? -11.814 -8.608 6.841 1.00 65.94 828 TYR A C 1
ATOM 6280 O O . TYR A 1 828 ? -12.622 -9.453 7.233 1.00 65.94 828 TYR A O 1
ATOM 6288 N N . LEU A 1 829 ? -10.537 -8.627 7.229 1.00 68.19 829 LEU A N 1
ATOM 6289 C CA . LEU A 1 829 ? -9.995 -9.626 8.153 1.00 68.19 829 LEU A CA 1
ATOM 6290 C C . LEU A 1 829 ? -10.547 -9.455 9.582 1.00 68.19 829 LEU A C 1
ATOM 6292 O O . LEU A 1 829 ? -10.786 -10.450 10.266 1.00 68.19 829 LEU A O 1
ATOM 6296 N N . ILE A 1 830 ? -10.834 -8.222 10.021 1.00 75.06 830 ILE A N 1
ATOM 6297 C CA . ILE A 1 830 ? -11.539 -7.964 11.293 1.00 75.06 830 ILE A CA 1
ATOM 6298 C C . ILE A 1 830 ? -12.964 -8.542 11.236 1.00 75.06 830 ILE A C 1
ATOM 6300 O O . ILE A 1 830 ? -13.376 -9.250 12.157 1.00 75.06 830 ILE A O 1
ATOM 6304 N N . PHE A 1 831 ? -13.695 -8.332 10.136 1.00 81.69 831 PHE A N 1
ATOM 6305 C CA . PHE A 1 831 ? -15.032 -8.895 9.929 1.00 81.69 831 PHE A CA 1
ATOM 6306 C C . PHE A 1 831 ? -15.019 -10.429 9.880 1.00 81.69 831 PHE A C 1
ATOM 6308 O O . PHE A 1 831 ? -15.896 -11.050 10.482 1.00 81.69 831 PHE A O 1
ATOM 6315 N N . GLN A 1 832 ? -14.016 -11.052 9.245 1.00 76.25 832 GLN A N 1
ATOM 6316 C CA . GLN A 1 832 ? -13.835 -12.508 9.295 1.00 76.25 832 GLN A CA 1
ATOM 6317 C C . GLN A 1 832 ? -13.646 -13.021 10.729 1.00 76.25 832 GLN A C 1
ATOM 6319 O O . GLN A 1 832 ? -14.261 -14.024 11.095 1.00 76.25 832 GLN A O 1
ATOM 6324 N N . LYS A 1 833 ? -12.831 -12.345 11.551 1.00 83.88 833 LYS A N 1
ATOM 6325 C CA . LYS A 1 833 ? -12.643 -12.734 12.956 1.00 83.88 833 LYS A CA 1
ATOM 6326 C C . LYS A 1 833 ? -13.931 -12.587 13.769 1.00 83.88 833 LYS A C 1
ATOM 6328 O O . LYS A 1 833 ? -14.298 -13.508 14.495 1.00 83.88 833 LYS A O 1
ATOM 6333 N N . ILE A 1 834 ? -14.670 -11.490 13.579 1.00 90.81 834 ILE A N 1
ATOM 6334 C CA . ILE A 1 834 ? -15.962 -11.237 14.240 1.00 90.81 834 ILE A CA 1
ATOM 6335 C C . ILE A 1 834 ? -16.975 -12.354 13.956 1.00 90.81 834 ILE A C 1
ATOM 6337 O O . ILE A 1 834 ? -17.559 -12.887 14.896 1.00 90.81 834 ILE A O 1
ATOM 6341 N N . ILE A 1 835 ? -17.179 -12.752 12.691 1.00 86.56 835 ILE A N 1
ATOM 6342 C CA . ILE A 1 835 ? -18.195 -13.771 12.347 1.00 86.56 835 ILE A CA 1
ATOM 6343 C C . ILE A 1 835 ? -17.826 -15.194 12.796 1.00 86.56 835 ILE A C 1
ATOM 6345 O O . ILE A 1 835 ? -18.715 -16.032 12.930 1.00 86.56 835 ILE A O 1
ATOM 6349 N N . LYS A 1 836 ? -16.539 -15.466 13.040 1.00 86.06 836 LYS A N 1
ATOM 6350 C CA . LYS A 1 836 ? -16.037 -16.738 13.587 1.00 86.06 836 LYS A CA 1
ATOM 6351 C C . LYS A 1 836 ? -15.971 -16.770 15.120 1.00 86.06 836 LYS A C 1
ATOM 6353 O O . LYS A 1 836 ? -15.799 -17.849 15.676 1.00 86.06 836 LYS A O 1
ATOM 6358 N N . LEU A 1 837 ? -16.071 -15.611 15.780 1.00 93.38 837 LEU A N 1
ATOM 6359 C CA . LEU A 1 837 ? -15.680 -15.397 17.180 1.00 93.38 837 LEU A CA 1
ATOM 6360 C C . LEU A 1 837 ? -14.187 -15.709 17.449 1.00 93.38 837 LEU A C 1
ATOM 6362 O O . LEU A 1 837 ? -13.824 -16.282 18.469 1.00 93.38 837 LEU A O 1
ATOM 6366 N N . GLU A 1 838 ? -13.315 -15.329 16.514 1.00 90.19 838 GLU A N 1
ATOM 6367 C CA . GLU A 1 838 ? -11.870 -15.601 16.541 1.00 90.19 838 GLU A CA 1
ATOM 6368 C C . GLU A 1 838 ? -11.123 -14.498 17.322 1.00 90.19 838 GLU A C 1
ATOM 6370 O O . GLU A 1 838 ? -10.711 -13.482 16.754 1.00 90.19 838 GLU A O 1
ATOM 6375 N N . TYR A 1 839 ? -10.997 -14.679 18.641 1.00 93.75 839 TYR A N 1
ATOM 6376 C CA . TYR A 1 839 ? -10.170 -13.866 19.541 1.00 93.75 839 TYR A CA 1
ATOM 6377 C C . TYR A 1 839 ? -9.724 -14.686 20.765 1.00 93.75 839 TYR A C 1
ATOM 6379 O O . TYR A 1 839 ? -10.401 -15.634 21.158 1.00 93.75 839 TYR A O 1
ATOM 6387 N N . ASP A 1 840 ? -8.629 -14.266 21.399 1.00 88.88 840 ASP A N 1
ATOM 6388 C CA . ASP A 1 840 ? -8.057 -14.896 22.594 1.00 88.88 840 ASP A CA 1
ATOM 6389 C C . ASP A 1 840 ? -7.973 -13.907 23.767 1.00 88.88 840 ASP A C 1
ATOM 6391 O O . ASP A 1 840 ? -8.156 -12.702 23.594 1.00 88.88 840 ASP A O 1
ATOM 6395 N N . PHE A 1 841 ? -7.681 -14.408 24.972 1.00 88.50 841 PHE A N 1
ATOM 6396 C CA . PHE A 1 841 ? -7.412 -13.589 26.161 1.00 88.50 841 PHE A CA 1
ATOM 6397 C C . PHE A 1 841 ? -5.935 -13.702 26.578 1.00 88.50 841 PHE A C 1
ATOM 6399 O O . PHE A 1 841 ? -5.423 -14.821 26.647 1.00 88.50 841 PHE A O 1
ATOM 6406 N N . PRO A 1 842 ? -5.255 -12.598 26.950 1.00 83.38 842 PRO A N 1
ATOM 6407 C CA . PRO A 1 842 ? -3.917 -12.661 27.537 1.00 83.38 842 PRO A CA 1
ATOM 6408 C C . PRO A 1 842 ? -3.928 -13.379 28.896 1.00 83.38 842 PRO A C 1
ATOM 6410 O O . PRO A 1 842 ? -4.917 -13.314 29.630 1.00 83.38 842 PRO A O 1
ATOM 6413 N N . GLU A 1 843 ? -2.797 -13.984 29.285 1.00 76.38 843 GLU A N 1
ATOM 6414 C CA . GLU A 1 843 ? -2.660 -14.766 30.533 1.00 76.38 843 GLU A CA 1
ATOM 6415 C C . GLU A 1 843 ? -3.179 -14.049 31.791 1.00 76.38 843 GLU A C 1
ATOM 6417 O O . GLU A 1 843 ? -3.689 -14.679 32.716 1.00 76.38 843 GLU A O 1
ATOM 6422 N N . LYS A 1 844 ? -3.015 -12.721 31.849 1.00 82.12 844 LYS A N 1
ATOM 6423 C CA . LYS A 1 844 ? -3.295 -11.892 33.031 1.00 82.12 844 LYS A CA 1
ATOM 6424 C C . LYS A 1 844 ? -4.580 -11.071 32.885 1.00 82.12 844 LYS A C 1
ATOM 6426 O O . LYS A 1 844 ? -4.622 -9.908 33.277 1.00 82.12 844 LYS A O 1
ATOM 6431 N N . PHE A 1 845 ? -5.629 -11.671 32.331 1.00 90.94 845 PHE A N 1
ATOM 6432 C CA . PHE A 1 845 ? -6.969 -11.079 32.297 1.00 90.94 845 PHE A CA 1
ATOM 6433 C C . PHE A 1 845 ? -7.745 -11.384 33.596 1.00 90.94 845 PHE A C 1
ATOM 6435 O O . PHE A 1 845 ? -7.712 -12.511 34.090 1.00 90.94 845 PHE A O 1
ATOM 6442 N N . PHE A 1 846 ? -8.465 -10.407 34.164 1.00 92.88 846 PHE A N 1
ATOM 6443 C CA . PHE A 1 846 ? -9.209 -10.604 35.420 1.00 92.88 846 PHE A CA 1
ATOM 6444 C C . PHE A 1 846 ? -10.314 -11.672 35.256 1.00 92.88 846 PHE A C 1
ATOM 6446 O O . PHE A 1 846 ? -11.195 -11.471 34.417 1.00 92.88 846 PHE A O 1
ATOM 6453 N N . PRO A 1 847 ? -10.365 -12.758 36.058 1.00 94.62 847 PRO A N 1
ATOM 6454 C CA . PRO A 1 847 ? -11.302 -13.865 35.820 1.00 94.62 847 PRO A CA 1
ATOM 6455 C C . PRO A 1 847 ? -12.781 -13.455 35.780 1.00 94.62 847 PRO A C 1
ATOM 6457 O O . PRO A 1 847 ? -13.511 -13.870 34.885 1.00 94.62 847 PRO A O 1
ATOM 6460 N N . LYS A 1 848 ? -13.214 -12.572 36.693 1.00 95.75 848 LYS A N 1
ATOM 6461 C CA . LYS A 1 848 ? -14.584 -12.028 36.706 1.00 95.75 848 LYS A CA 1
ATOM 6462 C C . LYS A 1 848 ? -14.895 -11.146 35.488 1.00 95.75 848 LYS A C 1
ATOM 6464 O O . LYS A 1 848 ? -16.032 -11.136 35.032 1.00 95.75 848 LYS A O 1
ATOM 6469 N N . ALA A 1 849 ? -13.908 -10.427 34.949 1.00 95.62 849 ALA A N 1
ATOM 6470 C CA . ALA A 1 849 ? -14.087 -9.635 33.732 1.00 95.62 849 ALA A CA 1
ATOM 6471 C C . ALA A 1 849 ? -14.087 -10.521 32.477 1.00 95.62 849 ALA A C 1
ATOM 6473 O O . ALA A 1 849 ? -14.853 -10.261 31.556 1.00 95.62 849 ALA A O 1
ATOM 6474 N N . ARG A 1 850 ? -13.270 -11.584 32.445 1.00 97.06 850 ARG A N 1
ATOM 6475 C CA . ARG A 1 850 ? -13.254 -12.578 31.360 1.00 97.06 850 ARG A CA 1
ATOM 6476 C C . ARG A 1 850 ? -14.626 -13.238 31.219 1.00 97.06 850 ARG A C 1
ATOM 6478 O O . ARG A 1 850 ? -15.219 -13.179 30.150 1.00 97.06 850 ARG A O 1
ATOM 6485 N N . ASP A 1 851 ? -15.157 -13.744 32.329 1.00 97.94 851 ASP A N 1
ATOM 6486 C CA . ASP A 1 851 ? -16.492 -14.347 32.425 1.00 97.94 851 ASP A CA 1
ATOM 6487 C C . ASP A 1 851 ? -17.629 -13.373 32.036 1.00 97.94 851 ASP A C 1
ATOM 6489 O O . ASP A 1 851 ? -18.684 -13.805 31.576 1.00 97.94 851 ASP A O 1
ATOM 6493 N N . LEU A 1 852 ? -17.428 -12.055 32.178 1.00 98.12 852 LEU A N 1
ATOM 6494 C CA . LEU A 1 852 ? -18.349 -11.035 31.663 1.00 98.12 852 LEU A CA 1
ATOM 6495 C C . LEU A 1 852 ? -18.202 -10.833 30.143 1.00 98.12 852 LEU A C 1
ATOM 6497 O O . LEU A 1 852 ? -19.205 -10.795 29.435 1.00 98.12 852 LEU A O 1
ATOM 6501 N N . VAL A 1 853 ? -16.972 -10.734 29.627 1.00 98.19 853 VAL A N 1
ATOM 6502 C CA . VAL A 1 853 ? -16.698 -10.578 28.186 1.00 98.19 853 VAL A CA 1
ATOM 6503 C C . VAL A 1 853 ? -17.187 -11.797 27.399 1.00 98.19 853 VAL A C 1
ATOM 6505 O O . VAL A 1 853 ? -17.856 -11.622 26.385 1.00 98.19 853 VAL A O 1
ATOM 6508 N N . GLU A 1 854 ? -16.961 -13.017 27.892 1.00 97.75 854 GLU A N 1
ATOM 6509 C CA . GLU A 1 854 ? -17.445 -14.266 27.279 1.00 97.75 854 GLU A CA 1
ATOM 6510 C C . GLU A 1 854 ? -18.990 -14.342 27.227 1.00 97.75 854 GLU A C 1
ATOM 6512 O O . GLU A 1 854 ? -19.546 -14.998 26.348 1.00 97.75 854 GLU A O 1
ATOM 6517 N N . LYS A 1 855 ? -19.701 -13.614 28.106 1.00 97.94 855 LYS A N 1
ATOM 6518 C CA . LYS A 1 855 ? -21.176 -13.489 28.116 1.00 97.94 855 LYS A CA 1
ATOM 6519 C C . LYS A 1 855 ? -21.716 -12.309 27.297 1.00 97.94 855 LYS A C 1
ATOM 6521 O O . LYS A 1 855 ? -22.931 -12.198 27.128 1.00 97.94 855 LYS A O 1
ATOM 6526 N N . LEU A 1 856 ? -20.845 -11.436 26.789 1.00 97.88 856 LEU A N 1
ATOM 6527 C CA . LEU A 1 856 ? -21.195 -10.290 25.937 1.00 97.88 856 LEU A CA 1
ATOM 6528 C C . LEU A 1 856 ? -20.793 -10.527 24.475 1.00 97.88 856 LEU A C 1
ATOM 6530 O O . LEU A 1 856 ? -21.572 -10.243 23.565 1.00 97.88 856 LEU A O 1
ATOM 6534 N N . LEU A 1 857 ? -19.618 -11.112 24.236 1.00 98.00 857 LEU A N 1
ATOM 6535 C CA . LEU A 1 857 ? -19.129 -11.504 22.913 1.00 98.00 857 LEU A CA 1
ATOM 6536 C C . LEU A 1 857 ? -19.719 -12.857 22.488 1.00 98.00 857 LEU A C 1
ATOM 6538 O O . LEU A 1 857 ? -19.013 -13.826 22.231 1.00 98.00 857 LEU A O 1
ATOM 6542 N N . VAL A 1 858 ? -21.049 -12.920 22.412 1.00 97.12 858 VAL A N 1
ATOM 6543 C CA . VAL A 1 858 ? -21.794 -14.084 21.912 1.00 97.12 858 VAL A CA 1
ATOM 6544 C C . VAL A 1 858 ? -22.297 -13.782 20.500 1.00 97.12 858 VAL A C 1
ATOM 6546 O O . VAL A 1 858 ? -22.911 -12.736 20.271 1.00 97.12 858 VAL A O 1
ATOM 6549 N N . LEU A 1 859 ? -22.051 -14.682 19.539 1.00 93.62 859 LEU A N 1
ATOM 6550 C CA . LEU A 1 859 ? -22.496 -14.501 18.146 1.00 93.62 859 LEU A CA 1
ATOM 6551 C C . LEU A 1 859 ? -24.019 -14.330 18.053 1.00 93.62 859 LEU A C 1
ATOM 6553 O O . LEU A 1 859 ? -24.508 -13.446 17.356 1.00 93.62 859 LEU A O 1
ATOM 6557 N N . ASP A 1 860 ? -24.757 -15.142 18.810 1.00 93.00 860 ASP A N 1
ATOM 6558 C CA . ASP A 1 860 ? -26.203 -15.025 18.964 1.00 93.00 860 ASP A CA 1
ATOM 6559 C C . ASP A 1 860 ? -26.564 -13.820 19.848 1.00 93.00 860 ASP A C 1
ATOM 6561 O O . ASP A 1 860 ? -26.381 -13.832 21.068 1.00 93.00 860 ASP A O 1
ATOM 6565 N N . ALA A 1 861 ? -27.111 -12.781 19.216 1.00 93.69 861 ALA A N 1
ATOM 6566 C CA . ALA A 1 861 ? -27.526 -11.548 19.873 1.00 93.69 861 ALA A CA 1
ATOM 6567 C C . ALA A 1 861 ? -28.600 -11.754 20.963 1.00 93.69 861 ALA A C 1
ATOM 6569 O O . ALA A 1 861 ? -28.669 -10.943 21.886 1.00 93.69 861 ALA A O 1
ATOM 6570 N N . THR A 1 862 ? -29.390 -12.834 20.906 1.00 93.94 862 THR A N 1
ATOM 6571 C CA . THR A 1 862 ? -30.442 -13.148 21.898 1.00 93.94 862 THR A CA 1
ATOM 6572 C C . THR A 1 862 ? -29.913 -13.835 23.161 1.00 93.94 862 THR A C 1
ATOM 6574 O O . THR A 1 862 ? -30.680 -14.134 24.070 1.00 93.94 862 THR A O 1
ATOM 6577 N N . LYS A 1 863 ? -28.600 -14.101 23.230 1.00 95.62 863 LYS A N 1
ATOM 6578 C CA . LYS A 1 863 ? -27.939 -14.790 24.353 1.00 95.62 863 LYS A CA 1
ATOM 6579 C C . LYS A 1 863 ? -26.905 -13.928 25.085 1.00 95.62 863 LYS A C 1
ATOM 6581 O O . LYS A 1 863 ? -26.222 -14.430 25.976 1.00 95.62 863 LYS A O 1
ATOM 6586 N N . ARG A 1 864 ? -26.768 -12.647 24.722 1.00 97.75 864 ARG A N 1
ATOM 6587 C CA . ARG A 1 864 ? -25.840 -11.711 25.380 1.00 97.75 864 ARG A CA 1
ATOM 6588 C C . ARG A 1 864 ? -26.429 -11.246 26.708 1.00 97.75 864 ARG A C 1
ATOM 6590 O O . ARG A 1 864 ? -27.576 -10.806 26.763 1.00 97.75 864 ARG A O 1
ATOM 6597 N N . LEU A 1 865 ? -25.642 -11.305 27.778 1.00 96.94 865 LEU A N 1
ATOM 6598 C CA . LEU A 1 865 ? -26.077 -10.852 29.098 1.00 96.94 865 LEU A CA 1
ATOM 6599 C C . LEU A 1 865 ? -26.438 -9.355 29.051 1.00 96.94 865 LEU A C 1
ATOM 6601 O O . LEU A 1 865 ? -25.595 -8.527 28.715 1.00 96.94 865 LEU A O 1
ATOM 6605 N N . GLY A 1 866 ? -27.688 -9.015 29.376 1.00 93.94 866 GLY A N 1
ATOM 6606 C CA . GLY A 1 866 ? -28.224 -7.653 29.254 1.00 93.94 866 GLY A CA 1
ATOM 6607 C C . GLY A 1 866 ? -29.281 -7.463 28.159 1.00 93.94 866 GLY A C 1
ATOM 6608 O O . GLY A 1 866 ? -29.949 -6.429 28.157 1.00 93.94 866 GLY A O 1
ATOM 6609 N N . CYS A 1 867 ? -29.449 -8.410 27.225 1.00 94.31 867 CYS A N 1
ATOM 6610 C CA . CYS A 1 867 ? -30.458 -8.302 26.164 1.00 94.31 867 CYS A CA 1
ATOM 6611 C C . CYS A 1 867 ? -31.880 -8.602 26.678 1.00 94.31 867 CYS A C 1
ATOM 6613 O O . CYS A 1 867 ? -32.057 -9.151 27.766 1.00 94.31 867 CYS A O 1
ATOM 6615 N N . GLU A 1 868 ? -32.912 -8.226 25.915 1.00 91.06 868 GLU A N 1
ATOM 6616 C CA . GLU A 1 868 ? -34.316 -8.315 26.361 1.00 91.06 868 GLU A CA 1
ATOM 6617 C C . GLU A 1 868 ? -34.767 -9.770 26.574 1.00 91.06 868 GLU A C 1
ATOM 6619 O O . GLU A 1 868 ? -35.553 -10.056 27.474 1.00 91.06 868 GLU A O 1
ATOM 6624 N N . GLU A 1 869 ? -34.214 -10.692 25.788 1.00 92.50 869 GLU A N 1
ATOM 6625 C CA . GLU A 1 869 ? -34.413 -12.140 25.879 1.00 92.50 869 GLU A CA 1
ATOM 6626 C C . GLU A 1 869 ? -33.712 -12.776 27.096 1.00 92.50 869 GLU A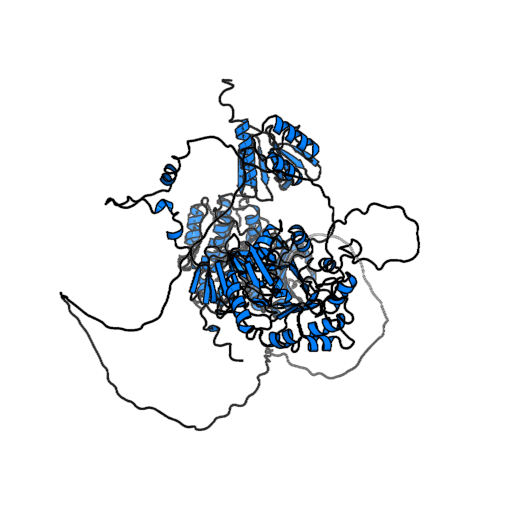 C 1
ATOM 6628 O O . GLU A 1 869 ? -34.117 -13.847 27.541 1.00 92.50 869 GLU A O 1
ATOM 6633 N N . MET A 1 870 ? -32.704 -12.101 27.661 1.00 92.69 870 MET A N 1
ATOM 6634 C CA . MET A 1 870 ? -31.938 -12.503 28.852 1.00 92.69 870 MET A CA 1
ATOM 6635 C C . MET A 1 870 ? -32.349 -11.689 30.096 1.00 92.69 870 MET A C 1
ATOM 6637 O O . MET A 1 870 ? -31.515 -11.361 30.938 1.00 92.69 870 MET A O 1
ATOM 6641 N N . GLU A 1 871 ? -33.634 -11.323 30.182 1.00 92.94 871 GLU A N 1
ATOM 6642 C CA . GLU A 1 871 ? -34.255 -10.524 31.260 1.00 92.94 871 GLU A CA 1
ATOM 6643 C C . GLU A 1 871 ? -33.652 -9.111 31.463 1.00 92.94 871 GLU A C 1
ATOM 6645 O O . GLU A 1 871 ? -33.894 -8.438 32.469 1.00 92.94 871 GLU A O 1
ATOM 6650 N N . GLY A 1 872 ? -32.918 -8.604 30.469 1.00 93.12 872 GLY A N 1
ATOM 6651 C CA . GLY A 1 872 ? -32.424 -7.232 30.420 1.00 93.12 872 GLY A CA 1
ATOM 6652 C C . GLY A 1 872 ? -31.287 -6.929 31.399 1.00 93.12 872 GLY A C 1
ATOM 6653 O O . GLY A 1 872 ? -30.434 -7.760 31.708 1.00 93.12 872 GLY A O 1
ATOM 6654 N N . TYR A 1 873 ? -31.251 -5.686 31.882 1.00 96.56 873 TYR A N 1
ATOM 6655 C CA . TYR A 1 873 ? -30.120 -5.152 32.647 1.00 96.56 873 TYR A CA 1
ATOM 6656 C C . TYR A 1 873 ? -30.005 -5.681 34.085 1.00 96.56 873 TYR A C 1
ATOM 6658 O O . TYR A 1 873 ? -28.940 -5.544 34.684 1.00 96.56 873 TYR A O 1
ATOM 6666 N N . GLY A 1 874 ? -31.043 -6.324 34.634 1.00 95.94 874 GLY A N 1
ATOM 6667 C CA . GLY A 1 874 ? -31.018 -6.898 35.986 1.00 95.94 874 GLY A CA 1
ATOM 6668 C C . GLY A 1 874 ? -29.915 -7.953 36.156 1.00 95.94 874 GLY A C 1
ATOM 6669 O O . GLY A 1 874 ? -28.984 -7.728 36.934 1.00 95.94 874 GLY A O 1
ATOM 6670 N N . PRO A 1 875 ? -29.944 -9.061 35.389 1.00 96.75 875 PRO A N 1
ATOM 6671 C CA . PRO A 1 875 ? -28.879 -10.066 35.396 1.00 96.75 875 PRO A CA 1
ATOM 6672 C C . PRO A 1 875 ? -27.487 -9.527 35.031 1.00 96.75 875 PRO A C 1
ATOM 6674 O O . PRO A 1 875 ? -26.491 -10.011 35.566 1.00 96.75 875 PRO A O 1
ATOM 6677 N N . LEU A 1 876 ? -27.398 -8.509 34.164 1.00 97.12 876 LEU A N 1
ATOM 6678 C CA . LEU A 1 876 ? -26.123 -7.864 33.823 1.00 97.12 876 LEU A CA 1
ATOM 6679 C C . LEU A 1 876 ? -25.532 -7.102 35.020 1.00 97.12 876 LEU A C 1
ATOM 6681 O O . LEU A 1 876 ? -24.357 -7.279 35.332 1.00 97.12 876 LEU A O 1
ATOM 6685 N N . LYS A 1 877 ? -26.343 -6.312 35.733 1.00 97.12 877 LYS A N 1
ATOM 6686 C CA . LYS A 1 877 ? -25.929 -5.602 36.955 1.00 97.12 877 LYS A CA 1
ATOM 6687 C C . LYS A 1 877 ? -25.613 -6.542 38.120 1.00 97.12 877 LYS A C 1
ATOM 6689 O O . LYS A 1 877 ? -24.769 -6.213 38.948 1.00 97.12 877 LYS A O 1
ATOM 6694 N N . ALA A 1 878 ? -26.267 -7.702 38.170 1.00 97.00 878 ALA A N 1
ATOM 6695 C CA . ALA A 1 878 ? -26.035 -8.750 39.164 1.00 97.00 878 ALA A CA 1
ATOM 6696 C C . ALA A 1 878 ? -24.806 -9.638 38.867 1.00 97.00 878 ALA A C 1
ATOM 6698 O O . ALA A 1 878 ? -24.523 -10.566 39.627 1.00 97.00 878 ALA A O 1
ATOM 6699 N N . HIS A 1 879 ? -24.076 -9.395 37.771 1.00 98.31 879 HIS A N 1
ATOM 6700 C CA . HIS A 1 879 ? -22.904 -10.196 37.416 1.00 98.31 879 HIS A CA 1
ATOM 6701 C C . HIS A 1 879 ? -21.795 -10.082 38.486 1.00 98.31 879 HIS A C 1
ATOM 6703 O O . HIS A 1 879 ? -21.520 -8.968 38.941 1.00 98.31 879 HIS A O 1
ATOM 6709 N N . PRO A 1 880 ? -21.102 -11.178 38.873 1.00 97.75 880 PRO A N 1
ATOM 6710 C CA . PRO A 1 880 ? -20.093 -11.159 39.940 1.00 97.75 880 PRO A CA 1
ATOM 6711 C C . PRO A 1 880 ? -18.953 -10.146 39.765 1.00 97.75 880 PRO A C 1
ATOM 6713 O O . PRO A 1 880 ? -18.285 -9.813 40.746 1.00 97.75 880 PRO A O 1
ATOM 6716 N N . PHE A 1 881 ? -18.707 -9.640 38.553 1.00 97.56 881 PHE A N 1
ATOM 6717 C CA . PHE A 1 881 ? -17.772 -8.539 38.324 1.00 97.56 881 PHE A CA 1
ATOM 6718 C C . PHE A 1 881 ? -18.193 -7.236 39.024 1.00 97.56 881 PHE A C 1
ATOM 6720 O O . PHE A 1 881 ? -17.328 -6.521 39.525 1.00 97.56 881 PHE A O 1
ATOM 6727 N N . PHE A 1 882 ? -19.496 -6.957 39.127 1.00 97.50 882 PHE A N 1
ATOM 6728 C CA . PHE A 1 882 ? -20.056 -5.732 39.712 1.00 97.50 882 PHE A CA 1
ATOM 6729 C C . PHE A 1 882 ? -20.453 -5.861 41.192 1.00 97.50 882 PHE A C 1
ATOM 6731 O O . PHE A 1 882 ? -21.054 -4.943 41.738 1.00 97.50 882 PHE A O 1
ATOM 6738 N N . GLU A 1 883 ? -20.082 -6.954 41.867 1.00 93.69 883 GLU A N 1
ATOM 6739 C CA . GLU A 1 883 ? -20.406 -7.241 43.280 1.00 93.69 883 GLU A CA 1
ATOM 6740 C C . GLU A 1 883 ? -20.101 -6.078 44.252 1.00 93.69 883 GLU A C 1
ATOM 6742 O O . GLU A 1 883 ? -20.763 -5.933 45.275 1.00 93.69 883 GLU A O 1
ATOM 6747 N N . SER A 1 884 ? -19.125 -5.219 43.925 1.00 92.00 884 SER A N 1
ATOM 6748 C CA . SER A 1 884 ? -18.732 -4.054 44.731 1.00 92.00 884 SER A CA 1
ATOM 6749 C C . SER A 1 884 ? -19.332 -2.708 44.276 1.00 92.00 884 SER A C 1
ATOM 6751 O O . SER A 1 884 ? -18.786 -1.668 44.646 1.00 92.00 884 SER A O 1
ATOM 6753 N N . ILE A 1 885 ? -20.352 -2.689 43.411 1.00 94.50 885 ILE A N 1
ATOM 6754 C CA . ILE A 1 885 ? -20.911 -1.463 42.813 1.00 94.50 885 ILE A CA 1
ATOM 6755 C C . ILE A 1 885 ? -22.252 -1.094 43.456 1.00 94.50 885 ILE A C 1
ATOM 6757 O O . ILE A 1 885 ? -23.204 -1.871 43.423 1.00 94.50 885 ILE A O 1
ATOM 6761 N N . SER A 1 886 ? -22.350 0.139 43.963 1.00 93.19 886 SER A N 1
ATOM 6762 C CA . SER A 1 886 ? -23.642 0.787 44.214 1.00 93.19 886 SER A CA 1
ATOM 6763 C C . SER A 1 886 ? -24.091 1.511 42.945 1.00 93.19 886 SER A C 1
ATOM 6765 O O . SER A 1 886 ? -23.365 2.363 42.427 1.00 93.19 886 SER A O 1
ATOM 6767 N N . TRP A 1 887 ? -25.268 1.152 42.432 1.00 93.69 887 TRP A N 1
ATOM 6768 C CA . TRP A 1 887 ? -25.757 1.605 41.125 1.00 93.69 887 TRP A CA 1
ATOM 6769 C C . TRP A 1 887 ? -26.537 2.926 41.166 1.00 93.69 887 TRP A C 1
ATOM 6771 O O . TRP A 1 887 ? -26.566 3.627 40.159 1.00 93.69 887 TRP A O 1
ATOM 6781 N N . GLU A 1 888 ? -27.166 3.268 42.293 1.00 88.50 888 GLU A N 1
ATOM 6782 C CA . GLU A 1 888 ? -28.074 4.424 42.396 1.00 88.50 888 GLU A CA 1
ATOM 6783 C C . GLU A 1 888 ? -27.295 5.754 42.386 1.00 88.50 888 GLU A C 1
ATOM 6785 O O . GLU A 1 888 ? -27.518 6.614 41.534 1.00 88.50 888 GLU A O 1
ATOM 6790 N N . ASP A 1 889 ? -26.291 5.874 43.257 1.00 84.88 889 ASP A N 1
ATOM 6791 C CA . ASP A 1 889 ? -25.443 7.066 43.401 1.00 84.88 889 ASP A CA 1
ATOM 6792 C C . ASP A 1 889 ? -24.184 7.045 42.509 1.00 84.88 889 ASP A C 1
ATOM 6794 O O . ASP A 1 889 ? -23.201 7.722 42.805 1.00 84.88 889 ASP A O 1
ATOM 6798 N N . LEU A 1 890 ? -24.137 6.247 41.434 1.00 91.12 890 LEU A N 1
ATOM 6799 C CA . LEU A 1 890 ? -22.890 6.032 40.674 1.00 91.12 890 LEU A CA 1
ATOM 6800 C C . LEU A 1 890 ? -22.295 7.339 40.112 1.00 91.12 890 LEU A C 1
ATOM 6802 O O . LEU A 1 890 ? -21.095 7.571 40.211 1.00 91.12 890 LEU A O 1
ATOM 6806 N N . HIS A 1 891 ? -23.152 8.249 39.643 1.00 89.88 891 HIS A N 1
ATOM 6807 C CA . HIS A 1 891 ? -22.775 9.588 39.165 1.00 89.88 891 HIS A CA 1
ATOM 6808 C C . HIS A 1 891 ? -22.473 10.623 40.281 1.00 89.88 891 HIS A C 1
ATOM 6810 O O . HIS A 1 891 ? -22.294 11.810 40.003 1.00 89.88 891 HIS A O 1
ATOM 6816 N N . HIS A 1 892 ? -22.467 10.194 41.546 1.00 90.19 892 HIS A N 1
ATOM 6817 C CA . HIS A 1 892 ? -22.048 10.968 42.721 1.00 90.19 892 HIS A CA 1
ATOM 6818 C C . HIS A 1 892 ? -20.815 10.357 43.417 1.00 90.19 892 HIS A C 1
ATOM 6820 O O . HIS A 1 892 ? -20.221 10.990 44.291 1.00 90.19 892 HIS A O 1
ATOM 6826 N N . GLN A 1 893 ? -20.410 9.138 43.043 1.00 91.69 893 GLN A N 1
ATOM 6827 C CA . GLN A 1 893 ? -19.215 8.474 43.564 1.00 91.69 893 GLN A CA 1
ATOM 6828 C C . GLN A 1 893 ? -17.961 9.002 42.861 1.00 91.69 893 GLN A C 1
ATOM 6830 O O . GLN A 1 893 ? -17.843 8.886 41.647 1.00 91.69 893 GLN A O 1
ATOM 6835 N N . THR A 1 894 ? -16.989 9.519 43.617 1.00 92.19 894 THR A N 1
ATOM 6836 C CA . THR A 1 894 ? -15.698 9.973 43.073 1.00 92.19 894 THR A CA 1
ATOM 6837 C C . THR A 1 894 ? -15.022 8.867 42.243 1.00 92.19 894 THR A C 1
ATOM 6839 O O . THR A 1 894 ? -14.653 7.841 42.827 1.00 92.19 894 THR A O 1
ATOM 6842 N N . PRO A 1 895 ? -14.783 9.061 40.929 1.00 94.00 895 PRO A N 1
ATOM 6843 C CA . PRO A 1 895 ? -14.175 8.033 40.091 1.00 94.00 895 PRO A CA 1
ATOM 6844 C C . PRO A 1 895 ? -12.779 7.608 40.579 1.00 94.00 895 PRO A C 1
ATOM 6846 O O . PRO A 1 895 ? -12.002 8.440 41.071 1.00 94.00 895 PRO A O 1
ATOM 6849 N N . PRO A 1 896 ? -12.407 6.321 40.436 1.00 91.75 896 PRO A N 1
ATOM 6850 C CA . PRO A 1 896 ? -11.093 5.841 40.831 1.00 91.75 896 PRO A CA 1
ATOM 6851 C C . PRO A 1 896 ? -9.998 6.517 39.998 1.00 91.75 896 PRO A C 1
ATOM 6853 O O . PRO A 1 896 ? -10.120 6.726 38.787 1.00 91.75 896 PRO A O 1
ATOM 6856 N N . LYS A 1 897 ? -8.889 6.861 40.661 1.00 84.94 897 LYS A N 1
ATOM 6857 C CA . LYS A 1 897 ? -7.736 7.483 40.002 1.00 84.94 897 LYS A CA 1
ATOM 6858 C C . LYS A 1 897 ? -7.115 6.493 39.025 1.00 84.94 897 LYS A C 1
ATOM 6860 O O . LYS A 1 897 ? -6.558 5.496 39.463 1.00 84.94 897 LYS A O 1
ATOM 6865 N N . LEU A 1 898 ? -7.136 6.834 37.736 1.00 83.12 898 LEU A N 1
ATOM 6866 C CA . LEU A 1 898 ? -6.531 6.049 36.657 1.00 83.12 898 LEU A CA 1
ATOM 6867 C C . LEU A 1 898 ? -5.018 5.852 36.864 1.00 83.12 898 LEU A C 1
ATOM 6869 O O . LEU A 1 898 ? -4.188 6.687 36.490 1.00 83.12 898 LEU A O 1
ATOM 6873 N N . THR A 1 899 ? -4.684 4.724 37.479 1.00 57.78 899 THR A N 1
ATOM 6874 C CA . THR A 1 899 ? -3.355 4.133 37.637 1.00 57.78 899 THR A CA 1
ATOM 6875 C C . THR A 1 899 ? -3.025 3.273 36.416 1.00 57.78 899 THR A C 1
ATOM 6877 O O . THR A 1 899 ? -3.913 2.783 35.725 1.00 57.78 899 THR A O 1
ATOM 6880 N N . ALA A 1 900 ? -1.736 3.084 36.125 1.00 48.94 900 ALA A N 1
ATOM 6881 C CA . ALA A 1 900 ? -1.326 2.173 35.059 1.00 48.94 900 ALA A CA 1
ATOM 6882 C C . ALA A 1 900 ? -1.355 0.726 35.567 1.00 48.94 900 ALA A C 1
ATOM 6884 O O . ALA A 1 900 ? -0.552 0.369 36.434 1.00 48.94 900 ALA A O 1
ATOM 6885 N N . TYR A 1 901 ? -2.245 -0.094 35.008 1.00 45.84 901 TYR A N 1
ATOM 6886 C CA . TYR A 1 901 ? -2.203 -1.544 35.156 1.00 45.84 901 TYR A CA 1
ATOM 6887 C C . TYR A 1 901 ? -1.397 -2.162 34.006 1.00 45.84 901 TYR A C 1
ATOM 6889 O O . TYR A 1 901 ? -1.322 -1.604 32.907 1.00 45.84 901 TYR A O 1
ATOM 6897 N N . LEU A 1 902 ? -0.732 -3.283 34.285 1.00 40.22 902 LEU A N 1
ATOM 6898 C CA . LEU A 1 902 ? 0.185 -3.951 33.358 1.00 40.22 902 LEU A CA 1
ATOM 6899 C C . LEU A 1 902 ? 0.055 -5.479 33.483 1.00 40.22 902 LEU A C 1
ATOM 6901 O O . LEU A 1 902 ? 0.856 -6.110 34.184 1.00 40.22 902 LEU A O 1
ATOM 6905 N N . PRO A 1 903 ? -0.942 -6.084 32.817 1.00 36.66 903 PRO A N 1
ATOM 6906 C CA . PRO A 1 903 ? -0.928 -7.504 32.517 1.00 36.66 903 PRO A CA 1
ATOM 6907 C C . PRO A 1 903 ? 0.163 -7.794 31.473 1.00 36.66 903 PRO A C 1
ATOM 6909 O O . PRO A 1 903 ? 0.686 -6.889 30.819 1.00 36.66 903 PRO A O 1
ATOM 6912 N N . ALA A 1 904 ? 0.527 -9.066 31.321 1.00 35.12 904 ALA A N 1
ATOM 6913 C CA . ALA A 1 904 ? 1.335 -9.491 30.182 1.00 35.12 904 ALA A CA 1
ATOM 6914 C C . ALA A 1 904 ? 0.444 -9.471 28.933 1.00 35.12 904 ALA A C 1
ATOM 6916 O O . ALA A 1 904 ? -0.709 -9.894 29.018 1.00 35.12 904 ALA A O 1
ATOM 6917 N N . MET A 1 905 ? 0.954 -8.965 27.809 1.00 39.38 905 MET A N 1
ATOM 6918 C CA . MET A 1 905 ? 0.255 -9.079 26.524 1.00 39.38 905 MET A CA 1
ATOM 6919 C C . MET A 1 905 ? 0.486 -10.479 25.936 1.00 39.38 905 MET A C 1
ATOM 6921 O O . MET A 1 905 ? 1.419 -11.166 26.351 1.00 39.38 905 MET A O 1
ATOM 6925 N N . SER A 1 906 ? -0.362 -10.898 24.996 1.00 36.28 906 SER A N 1
ATOM 6926 C CA . SER A 1 906 ? -0.136 -12.102 24.186 1.00 36.28 906 SER A CA 1
ATOM 6927 C C . SER A 1 906 ? 1.162 -11.987 23.378 1.00 36.28 906 SER A C 1
ATOM 6929 O O . SER A 1 906 ? 1.567 -10.881 23.019 1.00 36.28 906 SER A O 1
ATOM 6931 N N . GLU A 1 907 ? 1.814 -13.120 23.105 1.00 37.22 907 GLU A N 1
ATOM 6932 C CA . GLU A 1 907 ? 3.126 -13.148 22.435 1.00 37.22 907 GLU A CA 1
ATOM 6933 C C . GLU A 1 907 ? 3.036 -12.890 20.915 1.00 37.22 907 GLU A C 1
ATOM 6935 O O . GLU A 1 907 ? 4.015 -12.460 20.308 1.00 37.22 907 GLU A O 1
ATOM 6940 N N . ASP A 1 908 ? 1.854 -13.063 20.316 1.00 36.12 908 ASP A N 1
ATOM 6941 C CA . ASP A 1 908 ? 1.575 -12.777 18.905 1.00 36.12 908 ASP A CA 1
ATOM 6942 C C . ASP A 1 908 ? 1.025 -11.346 18.703 1.00 36.12 908 ASP A C 1
ATOM 6944 O O . ASP A 1 908 ? -0.131 -11.099 19.048 1.00 36.12 908 ASP A O 1
ATOM 6948 N N . ASP A 1 909 ? 1.835 -10.413 18.160 1.00 39.75 909 ASP A N 1
ATOM 6949 C CA . ASP A 1 909 ? 1.435 -9.214 17.363 1.00 39.75 909 ASP A CA 1
ATOM 6950 C C . ASP A 1 909 ? 2.611 -8.210 17.134 1.00 39.75 909 ASP A C 1
ATOM 6952 O O . ASP A 1 909 ? 2.552 -7.048 17.546 1.00 39.75 909 ASP A O 1
ATOM 6956 N N . GLU A 1 910 ? 3.699 -8.602 16.454 1.00 38.84 910 GLU A N 1
ATOM 6957 C CA . GLU A 1 910 ? 4.794 -7.653 16.115 1.00 38.84 910 GLU A CA 1
ATOM 6958 C C . GLU A 1 910 ? 4.397 -6.633 15.013 1.00 38.84 910 GLU A C 1
ATOM 6960 O O . GLU A 1 910 ? 4.811 -5.473 15.048 1.00 38.84 910 GLU A O 1
ATOM 6965 N N . ASP A 1 911 ? 3.538 -7.017 14.058 1.00 36.72 911 ASP A N 1
ATOM 6966 C CA . ASP A 1 911 ? 3.345 -6.276 12.793 1.00 36.72 911 ASP A CA 1
ATOM 6967 C C . ASP A 1 911 ? 2.453 -5.008 12.879 1.00 36.72 911 ASP A C 1
ATOM 6969 O O . ASP A 1 911 ? 2.419 -4.202 11.947 1.00 36.72 911 ASP A O 1
ATOM 6973 N N . CYS A 1 912 ? 1.694 -4.795 13.964 1.00 36.19 912 CYS A N 1
ATOM 6974 C CA . CYS A 1 912 ? 0.582 -3.819 13.977 1.00 36.19 912 CYS A CA 1
ATOM 6975 C C . CYS A 1 912 ? 0.875 -2.424 14.574 1.00 36.19 912 CYS A C 1
ATOM 6977 O O . CYS A 1 912 ? -0.013 -1.568 14.570 1.00 36.19 912 CYS A O 1
ATOM 6979 N N . TYR A 1 913 ? 2.083 -2.141 15.075 1.00 35.59 913 TYR A N 1
ATOM 6980 C CA . TYR A 1 913 ? 2.395 -0.842 15.710 1.00 35.59 913 TYR A CA 1
ATOM 6981 C C . TYR A 1 913 ? 2.990 0.232 14.774 1.00 35.59 913 TYR A C 1
ATOM 6983 O O . TYR A 1 913 ? 3.194 1.368 15.207 1.00 35.59 913 TYR A O 1
ATOM 6991 N N . GLY A 1 914 ? 3.251 -0.087 13.502 1.00 31.64 914 GLY A N 1
ATOM 6992 C CA . GLY A 1 914 ? 4.106 0.722 12.620 1.00 31.64 914 GLY A CA 1
ATOM 6993 C C . GLY A 1 914 ? 3.532 2.022 12.029 1.00 31.64 914 GLY A C 1
ATOM 6994 O O . GLY A 1 914 ? 4.309 2.812 11.502 1.00 31.64 914 GLY A O 1
ATOM 6995 N N . ASN A 1 915 ? 2.216 2.279 12.080 1.00 31.67 915 ASN A N 1
ATOM 6996 C CA . ASN A 1 915 ? 1.584 3.298 11.213 1.00 31.67 915 ASN A CA 1
ATOM 6997 C C . ASN A 1 915 ? 0.827 4.441 11.932 1.00 31.67 915 ASN A C 1
ATOM 6999 O O . ASN A 1 915 ? -0.145 4.970 11.396 1.00 31.67 915 ASN A O 1
ATOM 7003 N N . TYR A 1 916 ? 1.250 4.842 13.139 1.00 38.03 916 TYR A N 1
ATOM 7004 C CA . TYR A 1 916 ? 0.621 5.962 13.870 1.00 38.03 916 TYR A CA 1
ATOM 7005 C C . TYR A 1 916 ? 1.403 7.288 13.861 1.00 38.03 916 TYR A C 1
ATOM 7007 O O . TYR A 1 916 ? 0.785 8.339 14.027 1.00 38.03 916 TYR A O 1
ATOM 7015 N N . ASP A 1 917 ? 2.714 7.286 13.598 1.00 33.50 917 ASP A N 1
ATOM 7016 C CA . ASP A 1 917 ? 3.508 8.530 13.552 1.00 33.50 917 ASP A CA 1
ATOM 7017 C C . ASP A 1 917 ? 3.276 9.349 12.256 1.00 33.50 917 ASP A C 1
ATOM 7019 O O . ASP A 1 917 ? 3.436 10.573 12.246 1.00 33.50 917 ASP A O 1
ATOM 7023 N N . ASN A 1 918 ? 2.793 8.710 11.180 1.00 34.75 918 ASN A N 1
ATOM 7024 C CA . ASN A 1 918 ? 2.492 9.354 9.889 1.00 34.75 918 ASN A CA 1
ATOM 7025 C C . ASN A 1 918 ? 1.359 10.401 9.935 1.00 34.75 918 ASN A C 1
ATOM 7027 O O . ASN A 1 918 ? 1.244 11.208 9.016 1.00 34.75 918 ASN A O 1
ATOM 7031 N N . LEU A 1 919 ? 0.533 10.425 10.989 1.00 29.77 919 LEU A N 1
ATOM 7032 C CA . LEU A 1 919 ? -0.547 11.412 11.153 1.00 29.77 919 LEU A CA 1
ATOM 7033 C C . LEU A 1 919 ? -0.123 12.690 11.902 1.00 29.77 919 LEU A C 1
ATOM 7035 O O . LEU A 1 919 ? -0.933 13.604 12.044 1.00 29.77 919 LEU A O 1
ATOM 7039 N N . LEU A 1 920 ? 1.131 12.786 12.361 1.00 29.03 920 LEU A N 1
ATOM 7040 C CA . LEU A 1 920 ? 1.670 13.986 13.025 1.00 29.03 920 LEU A CA 1
ATOM 7041 C C . LEU A 1 920 ? 2.794 14.679 12.238 1.00 29.03 920 LEU A C 1
ATOM 7043 O O . LEU A 1 920 ? 3.129 15.824 12.538 1.00 29.03 920 LEU A O 1
ATOM 7047 N N . SER A 1 921 ? 3.346 14.042 11.203 1.00 35.81 921 SER A N 1
ATOM 7048 C CA . SER A 1 921 ? 4.439 14.591 10.387 1.00 35.81 921 SER A CA 1
ATOM 7049 C C . SER A 1 921 ? 4.007 15.660 9.368 1.00 35.81 921 SER A C 1
ATOM 7051 O O . SER A 1 921 ? 4.858 16.379 8.846 1.00 35.81 921 SER A O 1
ATOM 7053 N N . GLN A 1 922 ? 2.704 15.824 9.098 1.00 30.95 922 GLN A N 1
ATOM 7054 C CA . GLN A 1 922 ? 2.200 16.744 8.063 1.00 30.95 922 GLN A CA 1
ATOM 7055 C C . GLN A 1 922 ? 2.129 18.236 8.456 1.00 30.95 922 GLN A C 1
ATOM 7057 O O . GLN A 1 922 ? 1.846 19.067 7.596 1.00 30.95 922 GLN A O 1
ATOM 7062 N N . PHE A 1 923 ? 2.436 18.607 9.705 1.00 28.36 923 PHE A N 1
ATOM 7063 C CA . PHE A 1 923 ? 2.434 20.006 10.168 1.00 28.36 923 PHE A CA 1
ATOM 7064 C C . PHE A 1 923 ? 3.744 20.392 10.881 1.00 28.36 923 PHE A C 1
ATOM 7066 O O . PHE A 1 923 ? 3.759 20.654 12.083 1.00 28.36 923 PHE A O 1
ATOM 7073 N N . GLY A 1 924 ? 4.860 20.443 10.140 1.00 28.27 924 GLY A N 1
ATOM 7074 C CA . GLY A 1 924 ? 6.168 20.751 10.738 1.00 28.27 924 GLY A CA 1
ATOM 7075 C C . GLY A 1 924 ? 7.345 20.964 9.779 1.00 28.27 924 GLY A C 1
ATOM 7076 O O . GLY A 1 924 ? 8.425 20.447 10.040 1.00 28.27 924 GLY A O 1
ATOM 7077 N N . CYS A 1 925 ? 7.178 21.703 8.675 1.00 25.61 925 CYS A N 1
ATOM 7078 C CA . CYS A 1 925 ? 8.270 21.952 7.722 1.00 25.61 925 CYS A CA 1
ATOM 7079 C C . CYS A 1 925 ? 8.877 23.364 7.851 1.00 25.61 925 CYS A C 1
ATOM 7081 O O . CYS A 1 925 ? 8.250 24.332 7.425 1.00 25.61 925 CYS A O 1
ATOM 7083 N N . MET A 1 926 ? 10.104 23.470 8.388 1.00 21.94 926 MET A N 1
ATOM 7084 C CA . MET A 1 926 ? 11.094 24.511 8.037 1.00 21.94 926 MET A CA 1
ATOM 7085 C C . MET A 1 926 ? 12.472 24.249 8.690 1.00 21.94 926 MET A C 1
ATOM 7087 O O . MET A 1 926 ? 12.582 24.364 9.904 1.00 21.94 926 MET A O 1
ATOM 7091 N N . GLN A 1 927 ? 13.506 24.037 7.853 1.00 24.88 927 GLN A N 1
ATOM 7092 C CA . GLN A 1 927 ? 14.945 24.328 8.093 1.00 24.88 927 GLN A CA 1
ATOM 7093 C C . GLN A 1 927 ? 15.699 23.554 9.220 1.00 24.88 927 GLN A C 1
ATOM 7095 O O . GLN A 1 927 ? 15.111 23.166 10.218 1.00 24.88 927 GLN A O 1
ATOM 7100 N N . VAL A 1 928 ? 17.022 23.297 9.170 1.00 24.39 928 VAL A N 1
ATOM 7101 C CA . VAL A 1 928 ? 18.045 23.325 8.088 1.00 24.39 928 VAL A CA 1
ATOM 7102 C C . VAL A 1 928 ? 19.197 22.342 8.430 1.00 24.39 928 VAL A C 1
ATOM 7104 O O . VAL A 1 928 ? 19.327 21.901 9.570 1.00 24.39 928 VAL A O 1
ATOM 7107 N N . SER A 1 929 ? 20.011 21.995 7.429 1.00 24.20 929 SER A N 1
ATOM 7108 C CA . SER A 1 929 ? 21.127 21.027 7.403 1.00 24.20 929 SER A CA 1
ATOM 7109 C C . SER A 1 929 ? 22.304 21.237 8.381 1.00 24.20 929 SER A C 1
ATOM 7111 O O . SER A 1 929 ? 22.656 22.370 8.698 1.00 24.20 929 SER A O 1
ATOM 7113 N N . ALA A 1 930 ? 23.028 20.146 8.687 1.00 22.09 930 ALA A N 1
ATOM 7114 C CA . ALA A 1 930 ? 24.488 20.106 8.926 1.00 22.09 930 ALA A CA 1
ATOM 7115 C C . ALA A 1 930 ? 25.040 18.669 8.704 1.00 22.09 930 ALA A C 1
ATOM 7117 O O . ALA A 1 930 ? 24.274 17.711 8.807 1.00 22.09 930 ALA A O 1
ATOM 7118 N N . SER A 1 931 ? 26.334 18.500 8.375 1.00 24.78 931 SER A N 1
ATOM 7119 C CA . SER A 1 931 ? 26.893 17.222 7.869 1.00 24.78 931 SER A CA 1
ATOM 7120 C C . SER A 1 931 ? 28.417 17.051 8.029 1.00 24.78 931 SER A C 1
ATOM 7122 O O . SER A 1 931 ? 29.150 17.987 7.715 1.00 24.78 931 SER A O 1
ATOM 7124 N N . SER A 1 932 ? 28.880 15.837 8.370 1.00 23.75 932 SER A N 1
ATOM 7125 C CA . SER A 1 932 ? 30.251 15.295 8.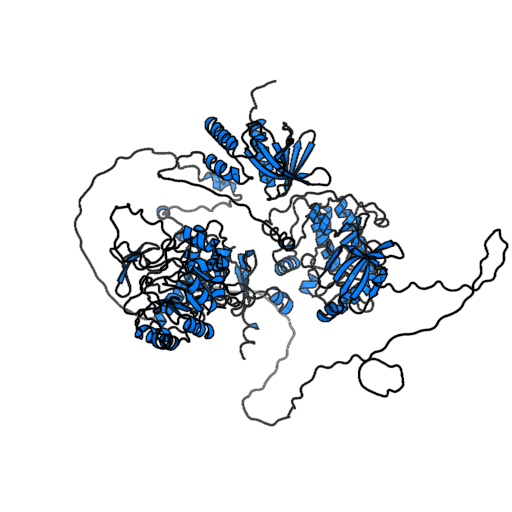165 1.00 23.75 932 SER A CA 1
ATOM 7126 C C . SER A 1 932 ? 30.245 13.772 8.468 1.00 23.75 932 SER A C 1
ATOM 7128 O O . SER A 1 932 ? 29.484 13.383 9.348 1.00 23.75 932 SER A O 1
ATOM 7130 N N . SER A 1 933 ? 30.902 12.796 7.808 1.00 24.44 933 SER A N 1
ATOM 7131 C CA . SER A 1 933 ? 32.130 12.667 6.972 1.00 24.44 933 SER A CA 1
ATOM 7132 C C . SER A 1 933 ? 33.461 12.696 7.759 1.00 24.44 933 SER A C 1
ATOM 7134 O O . SER A 1 933 ? 33.642 13.619 8.543 1.00 24.44 933 SER A O 1
ATOM 7136 N N . SER A 1 934 ? 34.452 11.799 7.575 1.00 28.75 934 SER A N 1
ATOM 7137 C CA . SER A 1 934 ? 34.593 10.597 6.705 1.00 28.75 934 SER A CA 1
ATOM 7138 C C . SER A 1 934 ? 35.886 9.780 7.029 1.00 28.75 934 SER A C 1
ATOM 7140 O O . SER A 1 934 ? 36.649 10.199 7.892 1.00 28.75 934 SER A O 1
ATOM 7142 N N . HIS A 1 935 ? 36.158 8.707 6.248 1.00 27.06 935 HIS A N 1
ATOM 7143 C CA . HIS A 1 935 ? 37.406 7.889 6.098 1.00 27.06 935 HIS A CA 1
ATOM 7144 C C . HIS A 1 935 ? 37.493 6.596 6.961 1.00 27.06 935 HIS A C 1
ATOM 7146 O O . HIS A 1 935 ? 37.159 6.647 8.135 1.00 27.06 935 HIS A O 1
ATOM 7152 N N . SER A 1 936 ? 37.781 5.366 6.473 1.00 25.36 936 SER A N 1
ATOM 7153 C CA . SER A 1 936 ? 38.704 4.808 5.430 1.00 25.36 936 SER A CA 1
ATOM 7154 C C . SER A 1 936 ? 40.164 4.678 5.932 1.00 25.36 936 SER A C 1
ATOM 7156 O O . SER A 1 936 ? 40.643 5.628 6.534 1.00 25.36 936 SER A O 1
ATOM 7158 N N . LEU A 1 937 ? 40.936 3.580 5.756 1.00 27.14 937 LEU A N 1
ATOM 7159 C CA . LEU A 1 937 ? 41.078 2.606 4.642 1.00 27.14 937 LEU A CA 1
ATOM 7160 C C . LEU A 1 937 ? 41.613 1.188 5.070 1.00 27.14 937 LEU A C 1
ATOM 7162 O O . LEU A 1 937 ? 42.333 1.104 6.053 1.00 27.14 937 LEU A O 1
ATOM 7166 N N . SER A 1 938 ? 41.319 0.145 4.255 1.00 25.64 938 SER A N 1
ATOM 7167 C CA . SER A 1 938 ? 42.175 -0.970 3.702 1.00 25.64 938 SER A CA 1
ATOM 7168 C C . SER A 1 938 ? 43.239 -1.762 4.523 1.00 25.64 938 SER A C 1
ATOM 7170 O O . SER A 1 938 ? 43.948 -1.151 5.308 1.00 25.64 938 SER A O 1
ATOM 7172 N N . ALA A 1 939 ? 43.602 -3.038 4.236 1.00 27.31 939 ALA A N 1
ATOM 7173 C CA . ALA A 1 939 ? 43.044 -4.150 3.411 1.00 27.31 939 ALA A CA 1
ATOM 7174 C C . ALA A 1 939 ? 43.912 -5.457 3.505 1.00 27.31 939 ALA A C 1
ATOM 7176 O O . ALA A 1 939 ? 45.094 -5.337 3.806 1.00 27.31 939 ALA A O 1
ATOM 7177 N N . VAL A 1 940 ? 43.358 -6.634 3.106 1.00 31.28 940 VAL A N 1
ATOM 7178 C CA . VAL A 1 940 ? 44.025 -7.958 2.809 1.00 31.28 940 VAL A CA 1
ATOM 7179 C C . VAL A 1 940 ? 44.681 -8.652 4.042 1.00 31.28 940 VAL A C 1
ATOM 7181 O O . VAL A 1 940 ? 45.273 -7.981 4.872 1.00 31.28 940 VAL A O 1
ATOM 7184 N N . ASP A 1 941 ? 44.573 -9.963 4.333 1.00 22.84 941 ASP A N 1
ATOM 7185 C CA . ASP A 1 941 ? 44.602 -11.188 3.495 1.00 22.84 941 ASP A CA 1
ATOM 7186 C C . ASP A 1 941 ? 43.678 -12.341 4.014 1.00 22.84 941 ASP A C 1
ATOM 7188 O O . ASP A 1 941 ? 42.671 -12.105 4.681 1.00 22.84 941 ASP A O 1
ATOM 7192 N N . THR A 1 942 ? 43.989 -13.596 3.665 1.00 27.45 942 THR A N 1
ATOM 7193 C CA . THR A 1 942 ? 43.132 -14.790 3.671 1.00 27.45 942 THR A CA 1
ATOM 7194 C C . THR A 1 942 ? 43.704 -15.956 4.499 1.00 27.45 942 THR A C 1
ATOM 7196 O O . THR A 1 942 ? 44.916 -16.120 4.603 1.00 27.45 942 THR A O 1
ATOM 7199 N N . GLY A 1 943 ? 42.834 -16.834 5.032 1.00 24.47 943 GLY A N 1
ATOM 7200 C CA . GLY A 1 943 ? 43.224 -18.206 5.421 1.00 24.47 943 GLY A CA 1
ATOM 7201 C C . GLY A 1 943 ? 42.824 -18.715 6.819 1.00 24.47 943 GLY A C 1
ATOM 7202 O O . GLY A 1 943 ? 43.561 -18.545 7.780 1.00 24.47 943 GLY A O 1
ATOM 7203 N N . LEU A 1 944 ? 41.747 -19.516 6.857 1.00 24.23 944 LEU A N 1
ATOM 7204 C CA . LEU A 1 944 ? 41.349 -20.473 7.916 1.00 24.23 944 LEU A CA 1
ATOM 7205 C C . LEU A 1 944 ? 40.884 -19.929 9.300 1.00 24.23 944 LEU A C 1
ATOM 7207 O O . LEU A 1 944 ? 41.265 -18.843 9.728 1.00 24.23 944 LEU A O 1
ATOM 7211 N N . PRO A 1 945 ? 39.995 -20.666 10.012 1.00 31.91 945 PRO A N 1
ATOM 7212 C CA . PRO A 1 945 ? 39.188 -20.090 11.091 1.00 31.91 945 PRO A CA 1
ATOM 7213 C C . PRO A 1 945 ? 39.807 -20.250 12.489 1.00 31.91 945 PRO A C 1
ATOM 7215 O O . PRO A 1 945 ? 39.665 -21.293 13.133 1.00 31.91 945 PRO A O 1
ATOM 7218 N N . GLN A 1 946 ? 40.398 -19.182 13.024 1.00 23.81 946 GLN A N 1
ATOM 7219 C CA . GLN A 1 946 ? 40.610 -19.071 14.470 1.00 23.81 946 GLN A CA 1
ATOM 7220 C C . GLN A 1 946 ? 39.318 -18.638 15.184 1.00 23.81 946 GLN A C 1
ATOM 7222 O O . 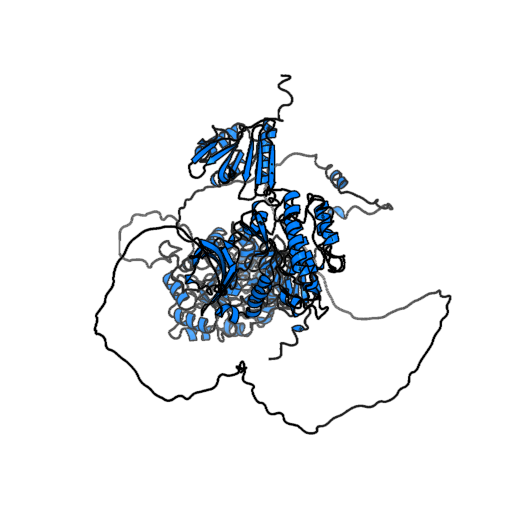GLN A 1 946 ? 38.593 -17.763 14.715 1.00 23.81 946 GLN A O 1
ATOM 7227 N N . ARG A 1 947 ? 39.056 -19.202 16.371 1.00 41.78 947 ARG A N 1
ATOM 7228 C CA . ARG A 1 947 ? 38.132 -18.601 17.347 1.00 41.78 947 ARG A CA 1
ATOM 7229 C C . ARG A 1 947 ? 38.848 -17.443 18.050 1.00 41.78 947 ARG A C 1
ATOM 7231 O O . ARG A 1 947 ? 39.516 -17.669 19.054 1.00 41.78 947 ARG A O 1
ATOM 7238 N N . VAL A 1 948 ? 38.692 -16.229 17.531 1.00 31.84 948 VAL A N 1
ATOM 7239 C CA . VAL A 1 948 ? 39.128 -14.970 18.164 1.00 31.84 948 VAL A CA 1
ATOM 7240 C C . VAL A 1 948 ? 37.927 -14.019 18.230 1.00 31.84 948 VAL A C 1
ATOM 7242 O O . VAL A 1 948 ? 37.035 -14.092 17.384 1.00 31.84 948 VAL A O 1
ATOM 7245 N N . GLY A 1 949 ? 37.843 -13.202 19.283 1.00 48.16 949 GLY A N 1
ATOM 7246 C CA . GLY A 1 949 ? 36.677 -12.359 19.565 1.00 48.16 949 GLY A CA 1
ATOM 7247 C C . GLY A 1 949 ? 36.515 -11.192 18.585 1.00 48.16 949 GLY A C 1
ATOM 7248 O O . GLY A 1 949 ? 37.481 -10.513 18.255 1.00 48.16 949 GLY A O 1
ATOM 7249 N N . SER A 1 950 ? 35.278 -10.924 18.158 1.00 43.06 950 SER A N 1
ATOM 7250 C CA . SER A 1 950 ? 34.949 -9.920 17.130 1.00 43.06 950 SER A CA 1
ATOM 7251 C C . SER A 1 950 ? 34.158 -8.706 17.648 1.00 43.06 950 SER A C 1
ATOM 7253 O O . SER A 1 950 ? 33.517 -8.007 16.868 1.00 43.06 950 SER A O 1
ATOM 7255 N N . ASN A 1 951 ? 34.175 -8.441 18.958 1.00 56.25 951 ASN A N 1
ATOM 7256 C CA . ASN A 1 951 ? 33.392 -7.353 19.567 1.00 56.25 951 ASN A CA 1
ATOM 7257 C C . ASN A 1 951 ? 34.113 -5.989 19.588 1.00 56.25 951 ASN A C 1
ATOM 7259 O O . ASN A 1 951 ? 33.473 -4.968 19.827 1.00 56.25 951 ASN A O 1
ATOM 7263 N N . ILE A 1 952 ? 35.425 -5.943 19.327 1.00 59.84 952 ILE A N 1
ATOM 7264 C CA . ILE A 1 952 ? 36.213 -4.699 19.398 1.00 59.84 952 ILE A CA 1
ATOM 7265 C C . ILE A 1 952 ? 35.959 -3.805 18.178 1.00 59.84 952 ILE A C 1
ATOM 7267 O O . ILE A 1 952 ? 35.750 -2.606 18.337 1.00 59.84 952 ILE A O 1
ATOM 7271 N N . GLU A 1 953 ? 35.924 -4.362 16.966 1.00 59.00 953 GLU A N 1
ATOM 7272 C CA . GLU A 1 953 ? 35.638 -3.580 15.753 1.00 59.00 953 GLU A CA 1
ATOM 7273 C C . GLU A 1 953 ? 34.180 -3.105 15.711 1.00 59.00 953 GLU A C 1
ATOM 7275 O O . GLU A 1 953 ? 33.925 -1.944 15.392 1.00 59.00 953 GLU A O 1
ATOM 7280 N N . GLN A 1 954 ? 33.241 -3.954 16.145 1.00 59.31 954 GLN A N 1
ATOM 7281 C CA . GLN A 1 954 ? 31.830 -3.587 16.291 1.00 59.31 954 GLN A CA 1
ATOM 7282 C C . GLN A 1 954 ? 31.645 -2.436 17.296 1.00 59.31 954 GLN A C 1
ATOM 7284 O O . GLN A 1 954 ? 30.950 -1.469 16.996 1.00 59.31 954 GLN A O 1
ATOM 7289 N N . TYR A 1 955 ? 32.325 -2.481 18.451 1.00 64.25 955 TYR A N 1
ATOM 7290 C CA . TYR A 1 955 ? 32.335 -1.370 19.409 1.00 64.25 955 TYR A CA 1
ATOM 7291 C C . TYR A 1 955 ? 32.832 -0.068 18.775 1.00 64.25 955 TYR A C 1
ATOM 7293 O O . TYR A 1 955 ? 32.195 0.968 18.931 1.00 64.25 955 TYR A O 1
ATOM 7301 N N . ILE A 1 956 ? 33.946 -0.121 18.035 1.00 62.31 956 ILE A N 1
ATOM 7302 C CA . ILE A 1 956 ? 34.552 1.059 17.401 1.00 62.31 956 ILE A CA 1
ATOM 7303 C C . ILE A 1 956 ? 33.604 1.690 16.375 1.00 62.31 956 ILE A C 1
ATOM 7305 O O . ILE A 1 956 ? 33.474 2.910 16.353 1.00 62.31 956 ILE A O 1
ATOM 7309 N N . HIS A 1 957 ? 32.920 0.874 15.572 1.00 60.12 957 HIS A N 1
ATOM 7310 C CA . HIS A 1 957 ? 31.900 1.334 14.631 1.00 60.12 957 HIS A CA 1
ATOM 7311 C C . HIS A 1 957 ? 30.674 1.937 15.346 1.00 60.12 957 HIS A C 1
ATOM 7313 O O . HIS A 1 957 ? 30.141 2.968 14.934 1.00 60.12 957 HIS A O 1
ATOM 7319 N N . ASP A 1 958 ? 30.226 1.324 16.443 1.00 61.19 958 ASP A N 1
ATOM 7320 C CA . ASP A 1 958 ? 28.972 1.706 17.096 1.00 61.19 958 ASP A CA 1
ATOM 7321 C C . ASP A 1 958 ? 29.116 2.851 18.121 1.00 61.19 958 ASP A C 1
ATOM 7323 O O . ASP A 1 958 ? 28.100 3.416 18.546 1.00 61.19 958 ASP A O 1
ATOM 7327 N N . LEU A 1 959 ? 30.348 3.257 18.468 1.00 61.09 959 LEU A N 1
ATOM 7328 C CA . LEU A 1 959 ? 30.656 4.429 19.306 1.00 61.09 959 LEU A CA 1
ATOM 7329 C C . LEU A 1 959 ? 29.937 5.705 18.823 1.00 61.09 959 LEU A C 1
ATOM 7331 O O . LEU A 1 959 ? 29.384 6.442 19.647 1.00 61.09 959 LEU A O 1
ATOM 7335 N N . ASP A 1 960 ? 29.897 5.933 17.506 1.00 52.75 960 ASP A N 1
ATOM 7336 C CA . ASP A 1 960 ? 29.269 7.107 16.878 1.00 52.75 960 ASP A CA 1
ATOM 7337 C C . ASP A 1 960 ? 27.729 7.043 16.886 1.00 52.75 960 ASP A C 1
ATOM 7339 O O . ASP A 1 960 ? 27.035 8.064 16.974 1.00 52.75 960 ASP A O 1
ATOM 7343 N N . THR A 1 961 ? 27.170 5.830 16.878 1.00 57.91 961 THR A N 1
ATOM 7344 C CA . THR A 1 961 ? 25.730 5.560 16.707 1.00 57.91 961 THR A CA 1
ATOM 7345 C C . THR A 1 961 ? 24.886 5.967 17.931 1.00 57.91 961 THR A C 1
ATOM 7347 O O . THR A 1 961 ? 23.656 5.931 17.897 1.00 57.91 961 THR A O 1
ATOM 7350 N N . ASN A 1 962 ? 25.517 6.403 19.032 1.00 59.94 962 ASN A N 1
ATOM 7351 C CA . ASN A 1 962 ? 24.887 6.842 20.293 1.00 59.94 962 ASN A CA 1
ATOM 7352 C C . ASN A 1 962 ? 23.967 5.808 20.980 1.00 59.94 962 ASN A C 1
ATOM 7354 O O . ASN A 1 962 ? 23.322 6.129 21.983 1.00 59.94 962 ASN A O 1
ATOM 7358 N N . SER A 1 963 ? 23.912 4.572 20.486 1.00 66.50 963 SER A N 1
ATOM 7359 C CA . SER A 1 963 ? 23.159 3.465 21.070 1.00 66.50 963 SER A CA 1
ATOM 7360 C C . SER A 1 963 ? 23.795 2.137 20.664 1.00 66.50 963 SER A C 1
ATOM 7362 O O . SER A 1 963 ? 23.620 1.703 19.531 1.00 66.50 963 SER A O 1
ATOM 7364 N N . PHE A 1 964 ? 24.489 1.482 21.594 1.00 75.94 964 PHE A N 1
ATOM 7365 C CA . PHE A 1 964 ? 25.201 0.219 21.359 1.00 75.94 964 PHE A CA 1
ATOM 7366 C C . PHE A 1 964 ? 25.134 -0.705 22.582 1.00 75.94 964 PHE A C 1
ATOM 7368 O O . PHE A 1 964 ? 24.601 -0.327 23.631 1.00 75.94 964 PHE A O 1
ATOM 7375 N N . GLU A 1 965 ? 25.647 -1.928 22.453 1.00 74.38 965 GLU A N 1
ATOM 7376 C CA . GLU A 1 965 ? 25.815 -2.900 23.540 1.00 74.38 965 GLU A CA 1
ATOM 7377 C C . GLU A 1 965 ? 27.139 -3.656 23.365 1.00 74.38 965 GLU A C 1
ATOM 7379 O O . GLU A 1 965 ? 27.548 -3.916 22.239 1.00 74.38 965 GLU A O 1
ATOM 7384 N N . LEU A 1 966 ? 27.808 -3.972 24.473 1.00 71.69 966 LEU A N 1
ATOM 7385 C CA . LEU A 1 966 ? 29.130 -4.590 24.519 1.00 71.69 966 LEU A CA 1
ATOM 7386 C C . LEU A 1 966 ? 29.130 -5.731 25.545 1.00 71.69 966 LEU A C 1
ATOM 7388 O O . LEU A 1 966 ? 28.540 -5.595 26.619 1.00 71.69 966 LEU A O 1
ATOM 7392 N N . ASP A 1 967 ? 29.775 -6.853 25.231 1.00 71.12 967 ASP A N 1
ATOM 7393 C CA . ASP A 1 967 ? 29.829 -8.015 26.129 1.00 71.12 967 ASP A CA 1
ATOM 7394 C C . ASP A 1 967 ? 30.817 -7.856 27.290 1.00 71.12 967 ASP A C 1
ATOM 7396 O O . ASP A 1 967 ? 31.596 -6.913 27.344 1.00 71.12 967 ASP A O 1
ATOM 7400 N N . LEU A 1 968 ? 30.748 -8.768 28.266 1.00 62.97 968 LEU A N 1
ATOM 7401 C CA . LEU A 1 968 ? 31.506 -8.673 29.524 1.00 62.97 968 LEU A CA 1
ATOM 7402 C C . LEU A 1 968 ? 32.855 -9.410 29.517 1.00 62.97 968 LEU A C 1
ATOM 7404 O O . LEU A 1 968 ? 33.510 -9.473 30.553 1.00 62.97 968 LEU A O 1
ATOM 7408 N N . GLN A 1 969 ? 33.250 -10.021 28.397 1.00 68.00 969 GLN A N 1
ATOM 7409 C CA . GLN A 1 969 ? 34.439 -10.875 28.319 1.00 68.00 969 GLN A CA 1
ATOM 7410 C C . GLN A 1 969 ? 35.527 -10.217 27.467 1.00 68.00 969 GLN A C 1
ATOM 7412 O O . GLN A 1 969 ? 35.512 -10.331 26.244 1.00 68.00 969 GLN A O 1
ATOM 7417 N N . PHE A 1 970 ? 36.473 -9.562 28.142 1.00 70.00 970 PHE A N 1
ATOM 7418 C CA . PHE A 1 970 ? 37.699 -9.004 27.567 1.00 70.00 970 PHE A CA 1
ATOM 7419 C C . PHE A 1 970 ? 38.899 -9.380 28.432 1.00 70.00 970 PHE A C 1
ATOM 7421 O O . PHE A 1 970 ? 38.781 -9.492 29.654 1.00 70.00 970 PHE A O 1
ATOM 7428 N N . SER A 1 971 ? 40.064 -9.525 27.810 1.00 74.81 971 SER A N 1
ATOM 7429 C CA . SER A 1 971 ? 41.347 -9.467 28.509 1.00 74.81 971 SER A CA 1
ATOM 7430 C C . SER A 1 971 ? 41.685 -8.031 28.936 1.00 74.81 971 SER A C 1
ATOM 7432 O O . SER A 1 971 ? 41.165 -7.057 28.387 1.00 74.81 971 SER A O 1
ATOM 7434 N N . GLU A 1 972 ? 42.594 -7.880 29.903 1.00 71.75 972 GLU A N 1
ATOM 7435 C CA . GLU A 1 972 ? 43.029 -6.560 30.392 1.00 71.75 972 GLU A CA 1
ATOM 7436 C C . GLU A 1 972 ? 43.697 -5.701 29.295 1.00 71.75 972 GLU A C 1
ATOM 7438 O O . GLU A 1 972 ? 43.570 -4.475 29.302 1.00 71.75 972 GLU A O 1
ATOM 7443 N N . ASP A 1 973 ? 44.358 -6.321 28.310 1.00 71.69 973 ASP A N 1
ATOM 7444 C CA . ASP A 1 973 ? 44.947 -5.613 27.165 1.00 71.69 973 ASP A CA 1
ATOM 7445 C C . ASP A 1 973 ? 43.881 -5.101 26.178 1.00 71.69 973 ASP A C 1
ATOM 7447 O O . ASP A 1 973 ? 43.955 -3.952 25.735 1.00 71.69 973 ASP A O 1
ATOM 7451 N N . GLU A 1 974 ? 42.851 -5.904 25.883 1.00 76.06 974 GLU A N 1
ATOM 7452 C CA . GLU A 1 974 ? 41.701 -5.480 25.068 1.00 76.06 974 GLU A CA 1
ATOM 7453 C C . GLU A 1 974 ? 40.909 -4.369 25.763 1.00 76.06 974 GLU A C 1
ATOM 7455 O O . GLU A 1 974 ? 40.574 -3.357 25.147 1.00 76.06 974 GLU A O 1
ATOM 7460 N N . LYS A 1 975 ? 40.667 -4.512 27.070 1.00 76.62 975 LYS A N 1
ATOM 7461 C CA . LYS A 1 975 ? 40.018 -3.498 27.908 1.00 76.62 975 LYS A CA 1
ATOM 7462 C C . LYS A 1 975 ? 40.779 -2.172 27.901 1.00 76.62 975 LYS A C 1
ATOM 7464 O O . LYS A 1 975 ? 40.155 -1.122 27.746 1.00 76.62 975 LYS A O 1
ATOM 7469 N N . ARG A 1 976 ? 42.114 -2.196 28.010 1.00 79.38 976 ARG A N 1
ATOM 7470 C CA . ARG A 1 976 ? 42.953 -0.988 27.912 1.00 79.38 976 ARG A CA 1
ATOM 7471 C C . ARG A 1 976 ? 42.768 -0.286 26.562 1.00 79.38 976 ARG A C 1
ATOM 7473 O O . ARG A 1 976 ? 42.576 0.927 26.539 1.00 79.38 976 ARG A O 1
ATOM 7480 N N . LEU A 1 977 ? 42.755 -1.043 25.462 1.00 81.25 977 LEU A N 1
ATOM 7481 C CA . LEU A 1 977 ? 42.536 -0.513 24.110 1.00 81.25 977 LEU A CA 1
ATOM 7482 C C . LEU A 1 977 ? 41.117 0.057 23.919 1.00 81.25 977 LEU A C 1
ATOM 7484 O O . LEU A 1 977 ? 40.946 1.104 23.295 1.00 81.25 977 LEU A O 1
ATOM 7488 N N . LEU A 1 978 ? 40.096 -0.612 24.461 1.00 81.81 978 LEU A N 1
ATOM 7489 C CA . LEU A 1 978 ? 38.704 -0.154 24.421 1.00 81.81 978 LEU A CA 1
ATOM 7490 C C . LEU A 1 978 ? 38.519 1.152 25.210 1.00 81.81 978 LEU A C 1
ATOM 7492 O O . LEU A 1 978 ? 37.870 2.072 24.716 1.00 81.81 978 LEU A O 1
ATOM 7496 N N . LEU A 1 979 ? 39.147 1.277 26.384 1.00 85.25 979 LEU A N 1
ATOM 7497 C CA . LEU A 1 979 ? 39.146 2.503 27.190 1.00 85.25 979 LEU A CA 1
ATOM 7498 C C . LEU A 1 979 ? 39.856 3.676 26.499 1.00 85.25 979 LEU A C 1
ATOM 7500 O O . LEU A 1 979 ? 39.358 4.799 26.546 1.00 85.25 979 LEU A O 1
ATOM 7504 N N . GLU A 1 980 ? 40.980 3.433 25.825 1.00 82.62 980 GLU A N 1
ATOM 7505 C CA . GLU A 1 980 ? 41.705 4.456 25.057 1.00 82.62 980 GLU A CA 1
ATOM 7506 C C . GLU A 1 980 ? 40.874 4.977 23.867 1.00 82.62 980 GLU A C 1
ATOM 7508 O O . GLU A 1 980 ? 40.794 6.188 23.627 1.00 82.62 980 GLU A O 1
ATOM 7513 N N . LYS A 1 981 ? 40.165 4.079 23.169 1.00 82.19 981 LYS A N 1
ATOM 7514 C CA . LYS A 1 981 ? 39.230 4.444 22.090 1.00 82.19 981 LYS A CA 1
ATOM 7515 C C . LYS A 1 981 ? 37.958 5.119 22.618 1.00 82.19 981 LYS A C 1
ATOM 7517 O O . LYS A 1 981 ? 37.460 6.050 21.990 1.00 82.19 981 LYS A O 1
ATOM 7522 N N . GLN A 1 982 ? 37.480 4.748 23.807 1.00 87.62 982 GLN A N 1
ATOM 7523 C CA . GLN A 1 982 ? 36.394 5.461 24.483 1.00 87.62 982 GLN A CA 1
ATOM 7524 C C . GLN A 1 982 ? 36.799 6.892 24.866 1.00 87.62 982 GLN A C 1
ATOM 7526 O O . GLN A 1 982 ? 36.025 7.821 24.642 1.00 87.62 982 GLN A O 1
ATOM 7531 N N . ALA A 1 983 ? 38.008 7.078 25.403 1.00 84.88 983 ALA A N 1
ATOM 7532 C CA . ALA A 1 983 ? 38.515 8.375 25.849 1.00 84.88 983 ALA A CA 1
ATOM 7533 C C . ALA A 1 983 ? 38.737 9.368 24.698 1.00 84.88 983 ALA A C 1
ATOM 7535 O O . ALA A 1 983 ? 38.573 10.572 24.887 1.00 84.88 983 ALA A O 1
ATOM 7536 N N . SER A 1 984 ? 39.101 8.863 23.517 1.00 80.94 984 SER A N 1
ATOM 7537 C CA . SER A 1 984 ? 39.349 9.667 22.315 1.00 80.94 984 SER A CA 1
ATOM 7538 C C . SER A 1 984 ? 38.094 9.898 21.463 1.00 80.94 984 SER A C 1
ATOM 7540 O O . SER A 1 984 ? 37.910 11.005 20.962 1.00 80.94 984 SER A O 1
ATOM 7542 N N . GLY A 1 985 ? 37.224 8.892 21.312 1.00 78.69 985 GLY A N 1
ATOM 7543 C CA . GLY A 1 985 ? 36.042 8.969 20.444 1.00 78.69 985 GLY A CA 1
ATOM 7544 C C . GLY A 1 985 ? 34.719 9.303 21.142 1.00 78.69 985 GLY A C 1
ATOM 7545 O O . GLY A 1 985 ? 33.850 9.927 20.535 1.00 78.69 985 GLY A O 1
ATOM 7546 N N . ASN A 1 986 ? 34.506 8.906 22.404 1.00 83.75 986 ASN A N 1
ATOM 7547 C CA . ASN A 1 986 ? 33.158 8.934 22.975 1.00 83.75 986 ASN A CA 1
ATOM 7548 C C . ASN A 1 986 ? 32.818 10.246 23.718 1.00 83.75 986 ASN A C 1
ATOM 7550 O O . ASN A 1 986 ? 33.387 10.523 24.779 1.00 83.75 986 ASN A O 1
ATOM 7554 N N . PRO A 1 987 ? 31.791 11.013 23.291 1.00 85.38 987 PRO A N 1
ATOM 7555 C CA . PRO A 1 987 ? 31.439 12.289 23.924 1.00 85.38 987 PRO A CA 1
ATOM 7556 C C . PRO A 1 987 ? 30.880 12.148 25.352 1.00 85.38 987 PRO A C 1
ATOM 7558 O O . PRO A 1 987 ? 30.688 13.158 26.039 1.00 85.38 987 PRO A O 1
ATOM 7561 N N . TRP A 1 988 ? 30.592 10.922 25.803 1.00 89.50 988 TRP A N 1
ATOM 7562 C CA . TRP A 1 988 ? 30.072 10.620 27.134 1.00 89.50 988 TRP A CA 1
ATOM 7563 C C . TRP A 1 988 ? 31.143 10.106 28.117 1.00 89.50 988 TRP A C 1
ATOM 7565 O O . TRP A 1 988 ? 30.846 10.025 29.309 1.00 89.50 988 TRP A O 1
ATOM 7575 N N . HIS A 1 989 ? 32.382 9.835 27.668 1.00 89.56 989 HIS A N 1
ATOM 7576 C CA . HIS A 1 989 ? 33.492 9.326 28.505 1.00 89.56 989 HIS A CA 1
ATOM 7577 C C . HIS A 1 989 ? 33.744 10.182 29.758 1.00 89.56 989 HIS A C 1
ATOM 7579 O O . HIS A 1 989 ? 33.943 9.675 30.859 1.00 89.56 989 HIS A O 1
ATOM 7585 N N . GLN A 1 990 ? 33.641 11.504 29.608 1.00 87.56 990 GLN A N 1
ATOM 7586 C CA . GLN A 1 990 ? 33.798 12.492 30.683 1.00 87.56 990 GLN A CA 1
ATOM 7587 C C . GLN A 1 990 ? 32.827 12.332 31.877 1.00 87.56 990 GLN A C 1
ATOM 7589 O O . GLN A 1 990 ? 33.021 12.980 32.902 1.00 87.56 990 GLN A O 1
ATOM 7594 N N . PHE A 1 991 ? 31.770 11.516 31.759 1.00 89.56 991 PHE A N 1
ATOM 7595 C CA . PHE A 1 991 ? 30.755 11.313 32.804 1.00 89.56 991 PHE A CA 1
ATOM 7596 C C . PHE A 1 991 ? 30.825 9.940 33.490 1.00 89.56 991 PHE A C 1
ATOM 7598 O O . PHE A 1 991 ? 29.938 9.648 34.288 1.00 89.56 991 PHE A O 1
ATOM 7605 N N . VAL A 1 992 ? 31.814 9.098 33.159 1.00 87.31 992 VAL A N 1
ATOM 7606 C CA . VAL A 1 992 ? 31.874 7.689 33.603 1.00 87.31 992 VAL A CA 1
ATOM 7607 C C . VAL A 1 992 ? 33.155 7.306 34.352 1.00 87.31 992 VAL A C 1
ATOM 7609 O O . VAL A 1 992 ? 33.435 6.124 34.529 1.00 87.31 992 VAL A O 1
ATOM 7612 N N . GLU A 1 993 ? 33.935 8.292 34.801 1.00 84.62 993 GLU A N 1
ATOM 7613 C CA . GLU A 1 993 ? 35.065 8.097 35.732 1.00 84.62 993 GLU A CA 1
ATOM 7614 C C . GLU A 1 993 ? 36.086 7.038 35.256 1.00 84.62 993 GLU A C 1
ATOM 7616 O O . GLU A 1 993 ? 36.573 6.220 36.028 1.00 84.62 993 GLU A O 1
ATOM 7621 N N . ASN A 1 994 ? 36.405 7.058 33.953 1.00 84.00 994 ASN A N 1
ATOM 7622 C CA . ASN A 1 994 ? 37.284 6.104 33.256 1.00 84.00 994 ASN A CA 1
ATOM 7623 C C . ASN A 1 994 ? 36.824 4.628 33.261 1.00 84.00 994 ASN A C 1
ATOM 7625 O O . ASN A 1 994 ? 37.614 3.755 32.915 1.00 84.00 994 ASN A O 1
ATOM 7629 N N . ASN A 1 995 ? 35.560 4.333 33.580 1.00 86.75 995 ASN A N 1
ATOM 7630 C CA . ASN A 1 995 ? 34.985 2.998 33.394 1.00 86.75 995 ASN A CA 1
ATOM 7631 C C . ASN A 1 995 ? 34.570 2.768 31.930 1.00 86.75 995 ASN A C 1
ATOM 7633 O O . ASN A 1 995 ? 34.016 3.663 31.280 1.00 86.75 995 ASN A O 1
ATOM 7637 N N . LEU A 1 996 ? 34.760 1.549 31.420 1.00 86.62 996 LEU A N 1
ATOM 7638 C CA . LEU A 1 996 ? 34.270 1.148 30.101 1.00 86.62 996 LEU A CA 1
ATOM 7639 C C . LEU A 1 996 ? 32.734 1.112 30.081 1.00 86.62 996 LEU A C 1
ATOM 7641 O O . LEU A 1 996 ? 32.100 0.536 30.969 1.00 86.62 996 LEU A O 1
ATOM 7645 N N . ILE A 1 997 ? 32.131 1.727 29.064 1.00 89.50 997 ILE A N 1
ATOM 7646 C CA . ILE A 1 997 ? 30.685 1.776 28.842 1.00 89.50 997 ILE A CA 1
ATOM 7647 C C . ILE A 1 997 ? 30.265 0.519 28.084 1.00 89.50 997 ILE A C 1
ATOM 7649 O O . ILE A 1 997 ? 30.570 0.343 26.907 1.00 89.50 997 ILE A O 1
ATOM 7653 N N . LEU A 1 998 ? 29.519 -0.335 28.778 1.00 86.44 998 LEU A N 1
ATOM 7654 C CA . LEU A 1 998 ? 29.021 -1.624 28.306 1.00 86.44 998 LEU A CA 1
ATOM 7655 C C . LEU A 1 998 ? 27.687 -1.507 27.557 1.00 86.44 998 LEU A C 1
ATOM 7657 O O . LEU A 1 998 ? 27.336 -2.354 26.740 1.00 86.44 998 LEU A O 1
ATOM 7661 N N . LYS A 1 999 ? 26.907 -0.459 27.843 1.00 89.31 999 LYS A N 1
ATOM 7662 C CA . LYS A 1 999 ? 25.702 -0.126 27.079 1.00 89.31 999 LYS A CA 1
ATOM 7663 C C . LYS A 1 999 ? 25.410 1.365 27.162 1.00 89.31 999 LYS A C 1
ATOM 7665 O O . LYS A 1 999 ? 25.445 1.940 28.250 1.00 89.31 999 LYS A O 1
ATOM 7670 N N . MET A 1 1000 ? 25.039 1.981 26.044 1.00 90.69 1000 MET A N 1
ATOM 7671 C CA . MET A 1 1000 ? 24.462 3.327 26.052 1.00 90.69 1000 MET A CA 1
ATOM 7672 C C . MET A 1 1000 ? 23.232 3.437 25.162 1.00 90.69 1000 MET A C 1
ATOM 7674 O O . MET A 1 1000 ? 23.014 2.604 24.287 1.00 90.69 1000 MET A O 1
ATOM 7678 N N . GLY A 1 1001 ? 22.430 4.473 25.397 1.00 90.56 1001 GLY A N 1
ATOM 7679 C CA . GLY A 1 1001 ? 21.309 4.828 24.534 1.00 90.56 1001 GLY A CA 1
ATOM 7680 C C . GLY A 1 1001 ? 20.412 5.922 25.122 1.00 90.56 1001 GLY A C 1
ATOM 7681 O O . GLY A 1 1001 ? 20.460 6.196 26.329 1.00 90.56 1001 GLY A O 1
ATOM 7682 N N . PRO A 1 1002 ? 19.575 6.558 24.288 1.00 90.44 1002 PRO A N 1
ATOM 7683 C CA . PRO A 1 1002 ? 18.626 7.566 24.734 1.00 90.44 1002 PRO A CA 1
ATOM 7684 C C . PRO A 1 1002 ? 17.438 6.928 25.470 1.00 90.44 1002 PRO A C 1
ATOM 7686 O O . PRO A 1 1002 ? 16.818 5.999 24.966 1.00 90.44 1002 PRO A O 1
ATOM 7689 N N . VAL A 1 1003 ? 17.059 7.472 26.627 1.00 88.88 1003 VAL A N 1
ATOM 7690 C CA . VAL A 1 1003 ? 15.873 7.057 27.399 1.00 88.88 1003 VAL A CA 1
ATOM 7691 C C . VAL A 1 1003 ? 15.087 8.259 27.918 1.00 88.88 1003 VAL A C 1
ATOM 7693 O O . VAL A 1 1003 ? 15.651 9.308 28.230 1.00 88.88 1003 VAL A O 1
ATOM 7696 N N . ASP A 1 1004 ? 13.779 8.108 28.092 1.00 87.00 1004 ASP A N 1
ATOM 7697 C CA . ASP A 1 1004 ? 12.914 9.122 28.690 1.00 87.00 1004 ASP A CA 1
ATOM 7698 C C . ASP A 1 1004 ? 12.624 8.811 30.163 1.00 87.00 1004 ASP A C 1
ATOM 7700 O O . ASP A 1 1004 ? 11.945 7.849 30.526 1.00 87.00 1004 ASP A O 1
ATOM 7704 N N . LYS A 1 1005 ? 13.177 9.649 31.047 1.00 82.75 1005 LYS A N 1
ATOM 7705 C CA . LYS A 1 1005 ? 13.154 9.463 32.503 1.00 82.75 1005 LYS A CA 1
ATOM 7706 C C . LYS A 1 1005 ? 12.038 10.296 33.125 1.00 82.75 1005 LYS A C 1
ATOM 7708 O O . LYS A 1 1005 ? 12.071 11.527 33.060 1.00 82.75 1005 LYS A O 1
ATOM 7713 N N . ARG A 1 1006 ? 11.053 9.653 33.763 1.00 69.69 1006 ARG A N 1
ATOM 7714 C CA . ARG A 1 1006 ? 9.941 10.363 34.430 1.00 69.69 1006 ARG A CA 1
ATOM 7715 C C . ARG A 1 1006 ? 10.401 10.998 35.754 1.00 69.69 1006 ARG A C 1
ATOM 7717 O O . ARG A 1 1006 ? 11.058 10.349 36.570 1.00 69.69 1006 ARG A O 1
ATOM 7724 N N . LYS A 1 1007 ? 10.039 12.267 35.991 1.00 51.19 1007 LYS A N 1
ATOM 7725 C CA . LYS A 1 1007 ? 10.174 12.955 37.293 1.00 51.19 1007 LYS A CA 1
ATOM 7726 C C . LYS A 1 1007 ? 8.946 13.844 37.528 1.00 51.19 1007 LYS A C 1
ATOM 7728 O O . LYS A 1 1007 ? 8.913 14.995 37.101 1.00 51.19 1007 LYS A O 1
ATOM 7733 N N . GLY A 1 1008 ? 7.948 13.303 38.226 1.00 50.69 1008 GLY A N 1
ATOM 7734 C CA . GLY A 1 1008 ? 6.633 13.937 38.359 1.00 50.69 1008 GLY A CA 1
ATOM 7735 C C . GLY A 1 1008 ? 5.824 13.823 37.063 1.00 50.69 1008 GLY A C 1
ATOM 7736 O O . GLY A 1 1008 ? 5.946 12.830 36.350 1.00 50.69 1008 GLY A O 1
ATOM 7737 N N . LEU A 1 1009 ? 5.027 14.849 36.749 1.00 37.06 1009 LEU A N 1
ATOM 7738 C CA . LEU A 1 1009 ? 4.141 14.884 35.573 1.00 37.06 1009 LEU A CA 1
ATOM 7739 C C . LEU A 1 1009 ? 4.872 14.922 34.216 1.00 37.06 1009 LEU A C 1
ATOM 7741 O O . LEU A 1 1009 ? 4.232 14.746 33.183 1.00 37.06 1009 LEU A O 1
ATOM 7745 N N . PHE A 1 1010 ? 6.191 15.136 34.206 1.00 41.00 1010 PHE A N 1
ATOM 7746 C CA . PHE A 1 1010 ? 6.983 15.298 32.988 1.00 41.00 1010 PHE A CA 1
ATOM 7747 C C . PHE A 1 1010 ? 8.037 14.190 32.847 1.00 41.00 1010 PHE A C 1
ATOM 7749 O O . PHE A 1 1010 ? 8.772 13.873 33.791 1.00 41.00 1010 PHE A O 1
ATOM 7756 N N . ALA A 1 1011 ? 8.140 13.631 31.642 1.00 68.56 1011 ALA A N 1
ATOM 7757 C CA . ALA A 1 1011 ? 9.324 12.902 31.203 1.00 68.56 1011 ALA A CA 1
ATOM 7758 C C . ALA A 1 1011 ? 10.406 13.894 30.746 1.00 68.56 1011 ALA A C 1
ATOM 7760 O O . ALA A 1 1011 ? 10.094 15.006 30.314 1.00 68.56 1011 ALA A O 1
ATOM 7761 N N . ARG A 1 1012 ? 11.680 13.511 30.857 1.00 76.88 1012 ARG A N 1
ATOM 7762 C CA . ARG A 1 1012 ? 12.798 14.233 30.238 1.00 76.88 1012 ARG A CA 1
ATOM 7763 C C . ARG A 1 1012 ? 13.772 13.246 29.605 1.00 76.88 1012 ARG A C 1
ATOM 7765 O O . ARG A 1 1012 ? 14.209 12.310 30.278 1.00 76.88 1012 ARG A O 1
ATOM 7772 N N . ARG A 1 1013 ? 14.164 13.534 28.364 1.00 87.50 1013 ARG A N 1
ATOM 7773 C CA . ARG A 1 1013 ? 15.153 12.774 27.597 1.00 87.50 1013 ARG A CA 1
ATOM 7774 C C . ARG A 1 1013 ? 16.510 12.771 28.291 1.00 87.50 1013 ARG A C 1
ATOM 7776 O O . ARG A 1 1013 ? 16.985 13.818 28.735 1.00 87.50 1013 ARG A O 1
ATOM 7783 N N . ARG A 1 1014 ? 17.146 11.614 28.394 1.00 91.00 1014 ARG A N 1
ATOM 7784 C CA . ARG A 1 1014 ? 18.473 11.400 28.978 1.00 91.00 1014 ARG A CA 1
ATOM 7785 C C . ARG A 1 1014 ? 19.271 10.462 28.083 1.00 91.00 1014 ARG A C 1
ATOM 7787 O O . ARG A 1 1014 ? 18.675 9.617 27.431 1.00 91.00 1014 ARG A O 1
ATOM 7794 N N . GLN A 1 1015 ? 20.592 10.587 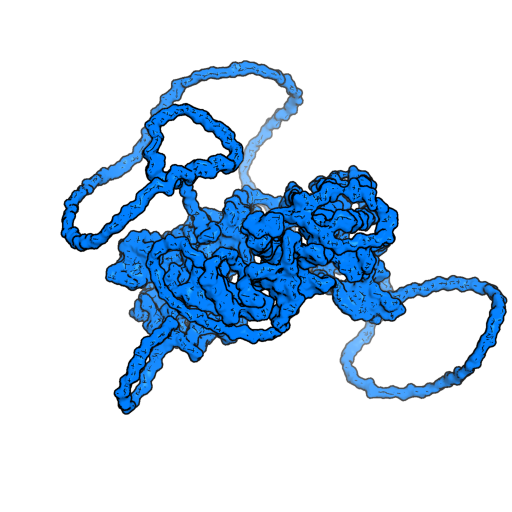28.083 1.00 93.06 1015 GLN A N 1
ATOM 7795 C CA . GLN A 1 1015 ? 21.457 9.489 27.659 1.00 93.06 1015 GLN A CA 1
ATOM 7796 C C . GLN A 1 1015 ? 21.696 8.614 28.891 1.00 93.06 1015 GLN A C 1
ATOM 7798 O O . GLN A 1 1015 ? 22.104 9.139 29.929 1.00 93.06 1015 GLN A O 1
ATOM 7803 N N . LEU A 1 1016 ? 21.388 7.323 28.808 1.00 93.94 1016 LEU A N 1
ATOM 7804 C CA . LEU A 1 1016 ? 21.682 6.338 29.847 1.00 93.94 1016 LEU A CA 1
ATOM 7805 C C . LEU A 1 1016 ? 23.009 5.653 29.506 1.00 93.94 1016 LEU A C 1
ATOM 7807 O O . LEU A 1 1016 ? 23.225 5.308 28.344 1.00 93.94 1016 LEU A O 1
ATOM 7811 N N . LEU A 1 1017 ? 23.879 5.478 30.500 1.00 92.94 1017 LEU A N 1
ATOM 7812 C CA . LEU A 1 1017 ? 25.207 4.875 30.366 1.00 92.94 1017 LEU A CA 1
ATOM 7813 C C . LEU A 1 1017 ? 25.352 3.784 31.436 1.00 92.94 1017 LEU A C 1
ATOM 7815 O O . LEU A 1 1017 ? 25.227 4.081 32.623 1.00 92.94 1017 LEU A O 1
ATOM 7819 N N . LEU A 1 1018 ? 25.591 2.542 31.020 1.00 92.00 1018 LEU A N 1
ATOM 7820 C CA . LEU A 1 1018 ? 25.873 1.380 31.870 1.00 92.00 1018 LEU A CA 1
ATOM 7821 C C . LEU A 1 1018 ? 27.353 1.017 31.727 1.00 92.00 1018 LEU A C 1
ATOM 7823 O O . LEU A 1 1018 ? 27.821 0.883 30.597 1.00 92.00 1018 LEU A O 1
ATOM 7827 N N . THR A 1 1019 ? 28.072 0.835 32.833 1.00 90.31 1019 THR A N 1
ATOM 7828 C CA . THR A 1 1019 ? 29.539 0.665 32.837 1.00 90.31 1019 THR A CA 1
ATOM 7829 C C . THR A 1 1019 ? 30.019 -0.584 33.582 1.00 90.31 1019 THR A C 1
ATOM 7831 O O . THR A 1 1019 ? 29.247 -1.219 34.300 1.00 90.31 1019 THR A O 1
ATOM 7834 N N . GLU A 1 1020 ? 31.294 -0.943 33.391 1.00 80.00 1020 GLU A N 1
ATOM 7835 C CA . GLU A 1 1020 ? 31.938 -2.116 34.012 1.00 80.00 1020 GLU A CA 1
ATOM 7836 C C . GLU A 1 1020 ? 32.115 -1.994 35.535 1.00 80.00 1020 GLU A C 1
ATOM 7838 O O . GLU A 1 1020 ? 31.712 -2.892 36.277 1.00 80.00 1020 GLU A O 1
ATOM 7843 N N . GLY A 1 1021 ? 32.626 -0.855 36.019 1.00 67.56 1021 GLY A N 1
ATOM 7844 C CA . GLY A 1 1021 ? 32.373 -0.413 37.379 1.00 67.56 1021 GLY A CA 1
ATOM 7845 C C . GLY A 1 1021 ? 30.864 -0.202 37.464 1.00 67.56 1021 GLY A C 1
ATOM 7846 O O . GLY A 1 1021 ? 30.333 0.519 36.613 1.00 67.56 1021 GLY A O 1
ATOM 7847 N N . PRO A 1 1022 ? 30.163 -0.876 38.393 1.00 70.94 1022 PRO A N 1
ATOM 7848 C CA . PRO A 1 1022 ? 28.713 -1.043 38.366 1.00 70.94 1022 PRO A CA 1
ATOM 7849 C C . PRO A 1 1022 ? 28.023 0.284 38.685 1.00 70.94 1022 PRO A C 1
ATOM 7851 O O . PRO A 1 1022 ? 27.638 0.554 39.821 1.00 70.94 1022 PRO A O 1
ATOM 7854 N N . HIS A 1 1023 ? 27.887 1.102 37.649 1.00 85.19 1023 HIS A N 1
ATOM 7855 C CA . HIS A 1 1023 ? 27.308 2.430 37.670 1.00 85.19 1023 HIS A CA 1
ATOM 7856 C C . HIS A 1 1023 ? 26.322 2.543 36.510 1.00 85.19 1023 HIS A C 1
ATOM 7858 O O . HIS A 1 1023 ? 26.446 1.898 35.464 1.00 85.19 1023 HIS A O 1
ATOM 7864 N N . LEU A 1 1024 ? 25.274 3.332 36.728 1.00 91.00 1024 LEU A N 1
ATOM 7865 C CA . LEU A 1 1024 ? 24.209 3.527 35.750 1.00 91.00 1024 LEU A CA 1
ATOM 7866 C C . LEU A 1 1024 ? 23.849 5.014 35.700 1.00 91.00 1024 LEU A C 1
ATOM 7868 O O . LEU A 1 1024 ? 22.887 5.487 36.316 1.00 91.00 1024 LEU A O 1
ATOM 7872 N N . TYR A 1 1025 ? 24.702 5.767 35.013 1.00 92.06 1025 TYR A N 1
ATOM 7873 C CA . TYR A 1 1025 ? 24.648 7.220 34.910 1.00 92.06 1025 TYR A CA 1
ATOM 7874 C C . TYR A 1 1025 ? 23.557 7.669 33.934 1.00 92.06 1025 TYR A C 1
ATOM 7876 O O . TYR A 1 1025 ? 23.310 7.023 32.914 1.00 92.06 1025 TYR A O 1
ATOM 7884 N N . TYR A 1 1026 ? 22.923 8.816 34.199 1.00 92.06 1026 TYR A N 1
ATOM 7885 C CA . TYR A 1 1026 ? 22.014 9.449 33.240 1.00 92.06 1026 TYR A CA 1
ATOM 7886 C C . TYR A 1 1026 ? 22.359 10.928 32.995 1.00 92.06 1026 TYR A C 1
ATOM 7888 O O . TYR A 1 1026 ? 22.228 11.803 33.858 1.00 92.06 1026 TYR A O 1
ATOM 7896 N N . VAL A 1 1027 ? 22.779 11.217 31.765 1.00 89.44 1027 VAL A N 1
ATOM 7897 C CA . VAL A 1 1027 ? 23.265 12.522 31.295 1.00 89.44 1027 VAL A CA 1
ATOM 7898 C C . VAL A 1 1027 ? 22.144 13.275 30.573 1.00 89.44 1027 VAL A C 1
ATOM 7900 O O . VAL A 1 1027 ? 21.238 12.678 29.994 1.00 89.44 1027 VAL A O 1
ATOM 7903 N N . ASP A 1 1028 ? 22.161 14.604 30.624 1.00 86.25 1028 ASP A N 1
ATOM 7904 C CA . ASP A 1 1028 ? 21.306 15.464 29.799 1.00 86.25 1028 ASP A CA 1
ATOM 7905 C C . ASP A 1 1028 ? 21.962 15.660 28.420 1.00 86.25 1028 ASP A C 1
ATOM 7907 O O . ASP A 1 1028 ? 23.009 16.308 28.354 1.00 86.25 1028 ASP A O 1
ATOM 7911 N N . PRO A 1 1029 ? 21.418 15.079 27.331 1.00 84.75 1029 PRO A N 1
ATOM 7912 C CA . PRO A 1 1029 ? 22.165 14.929 26.085 1.00 84.75 1029 PRO A CA 1
ATOM 7913 C C . PRO A 1 1029 ? 22.356 16.245 25.327 1.00 84.75 1029 PRO A C 1
ATOM 7915 O O . PRO A 1 1029 ? 23.339 16.384 24.604 1.00 84.75 1029 PRO A O 1
ATOM 7918 N N . VAL A 1 1030 ? 21.447 17.205 25.531 1.00 83.00 1030 VAL A N 1
ATOM 7919 C CA . VAL A 1 1030 ? 21.500 18.548 24.935 1.00 83.00 1030 VAL A CA 1
ATOM 7920 C C . VAL A 1 1030 ? 22.518 19.414 25.670 1.00 83.00 1030 VAL A C 1
ATOM 7922 O O . VAL A 1 1030 ? 23.376 20.027 25.051 1.00 83.00 1030 VAL A O 1
ATOM 7925 N N . ASN A 1 1031 ? 22.446 19.439 27.004 1.00 81.12 1031 ASN A N 1
ATOM 7926 C CA . ASN A 1 1031 ? 23.285 20.319 27.818 1.00 81.12 1031 ASN A CA 1
ATOM 7927 C C . ASN A 1 1031 ? 24.672 19.731 28.131 1.00 81.12 1031 ASN A C 1
ATOM 7929 O O . ASN A 1 1031 ? 25.474 20.425 28.741 1.00 81.12 1031 ASN A O 1
ATOM 7933 N N . LYS A 1 1032 ? 24.928 18.456 27.794 1.00 84.81 1032 LYS A N 1
ATOM 7934 C CA . LYS A 1 1032 ? 26.151 17.703 28.143 1.00 84.81 1032 LYS A CA 1
ATOM 7935 C C . LYS A 1 1032 ? 26.502 17.814 29.639 1.00 84.81 1032 LYS A C 1
ATOM 7937 O O . LYS A 1 1032 ? 27.618 18.137 30.020 1.00 84.81 1032 LYS A O 1
ATOM 7942 N N . VAL A 1 1033 ? 25.519 17.550 30.507 1.00 86.19 1033 VAL A N 1
ATOM 7943 C CA . VAL A 1 1033 ? 25.694 17.584 31.974 1.00 86.19 1033 VAL A CA 1
ATOM 7944 C C . VAL A 1 1033 ? 25.095 16.334 32.611 1.00 86.19 1033 VAL A C 1
ATOM 7946 O O . VAL A 1 1033 ? 23.901 16.067 32.439 1.00 86.19 1033 VAL A O 1
ATOM 7949 N N . LEU A 1 1034 ? 25.896 15.612 33.400 1.00 89.44 1034 LEU A N 1
ATOM 7950 C CA . LEU A 1 1034 ? 25.455 14.498 34.246 1.00 89.44 1034 LEU A CA 1
ATOM 7951 C C . LEU A 1 1034 ? 24.325 14.943 35.192 1.00 89.44 1034 LEU A C 1
ATOM 7953 O O . LEU A 1 1034 ? 24.419 15.978 35.851 1.00 89.44 1034 LEU A O 1
ATOM 7957 N N . LYS A 1 1035 ? 23.224 14.182 35.261 1.00 89.19 1035 LYS A N 1
ATOM 7958 C CA . LYS A 1 1035 ? 22.067 14.487 36.135 1.00 89.19 1035 LYS A CA 1
ATOM 7959 C C . LYS A 1 1035 ? 21.907 13.492 37.292 1.00 89.19 1035 LYS A C 1
ATOM 7961 O O . LYS A 1 1035 ? 20.866 13.494 37.961 1.00 89.19 1035 LYS A O 1
ATOM 7966 N N . GLY A 1 1036 ? 22.935 12.682 37.526 1.00 87.12 1036 GLY A N 1
ATOM 7967 C CA . GLY A 1 1036 ? 23.044 11.700 38.599 1.00 87.12 1036 GLY A CA 1
ATOM 7968 C C . GLY A 1 1036 ? 23.093 10.259 38.095 1.00 87.12 1036 GLY A C 1
ATOM 7969 O O . GLY A 1 1036 ? 23.109 9.995 36.893 1.00 87.12 1036 GLY A O 1
ATOM 7970 N N . GLU A 1 1037 ? 23.083 9.345 39.056 1.00 90.56 1037 GLU A N 1
ATOM 7971 C CA . GLU A 1 1037 ? 23.273 7.907 38.873 1.00 90.56 1037 GLU A CA 1
ATOM 7972 C C . GLU A 1 1037 ? 22.086 7.113 39.458 1.00 90.56 1037 GLU A C 1
ATOM 7974 O O . GLU A 1 1037 ? 21.251 7.636 40.218 1.00 90.56 1037 GLU A O 1
ATOM 7979 N N . ILE A 1 1038 ? 21.981 5.842 39.081 1.00 89.94 1038 ILE A N 1
ATOM 7980 C CA . ILE A 1 1038 ? 21.135 4.842 39.733 1.00 89.94 1038 ILE A CA 1
ATOM 7981 C C . ILE A 1 1038 ? 22.055 3.967 40.603 1.00 89.94 1038 ILE A C 1
ATOM 7983 O O . ILE A 1 1038 ? 22.876 3.253 40.036 1.00 89.94 1038 ILE A O 1
ATOM 7987 N N . PRO A 1 1039 ? 21.956 4.022 41.946 1.00 83.81 1039 PRO A N 1
ATOM 7988 C CA . PRO A 1 1039 ? 22.913 3.366 42.833 1.00 83.81 1039 PRO A CA 1
ATOM 7989 C C . PRO A 1 1039 ? 22.733 1.845 42.844 1.00 83.81 1039 PRO A C 1
ATOM 7991 O O . PRO A 1 1039 ? 21.609 1.345 42.954 1.00 83.81 1039 PRO A O 1
ATOM 7994 N N . TRP A 1 1040 ? 23.846 1.119 42.783 1.00 87.44 1040 TRP A N 1
ATOM 7995 C CA . TRP A 1 1040 ? 23.866 -0.342 42.742 1.00 87.44 1040 TRP A CA 1
ATOM 7996 C C . TRP A 1 1040 ? 23.839 -0.972 44.138 1.00 87.44 1040 TRP A C 1
ATOM 7998 O O . TRP A 1 1040 ? 24.297 -0.392 45.120 1.00 87.44 1040 TRP A O 1
ATOM 8008 N N . SER A 1 1041 ? 23.226 -2.152 44.236 1.00 84.44 1041 SER A N 1
ATOM 8009 C CA . SER A 1 1041 ? 23.044 -2.901 45.486 1.00 84.44 1041 SER A CA 1
ATOM 8010 C C . SER A 1 1041 ? 22.668 -4.359 45.197 1.00 84.44 1041 SER A C 1
ATOM 8012 O O . SER A 1 1041 ? 22.253 -4.685 44.083 1.00 84.44 1041 SER A O 1
ATOM 8014 N N . GLN A 1 1042 ? 22.739 -5.228 46.210 1.00 82.69 1042 GLN A N 1
ATOM 8015 C CA . GLN A 1 1042 ? 22.245 -6.612 46.121 1.00 82.69 1042 GLN A CA 1
ATOM 8016 C C . GLN A 1 1042 ? 20.718 -6.701 45.903 1.00 82.69 1042 GLN A C 1
ATOM 8018 O O . GLN A 1 1042 ? 20.223 -7.724 45.450 1.00 82.69 1042 GLN A O 1
ATOM 8023 N N . GLU A 1 1043 ? 19.967 -5.628 46.167 1.00 81.44 1043 GLU A N 1
ATOM 8024 C CA . GLU A 1 1043 ? 18.522 -5.545 45.899 1.00 81.44 1043 GLU A CA 1
ATOM 8025 C C . GLU A 1 1043 ? 18.192 -4.896 44.541 1.00 81.44 1043 GLU A C 1
ATOM 8027 O O . GLU A 1 1043 ? 17.016 -4.725 44.204 1.00 81.44 1043 GLU A O 1
ATOM 8032 N N . LEU A 1 1044 ? 19.202 -4.493 43.753 1.00 89.25 1044 LEU A N 1
ATOM 8033 C CA . LEU A 1 1044 ? 18.959 -3.873 42.453 1.00 89.25 1044 LEU A CA 1
ATOM 8034 C C . LEU A 1 1044 ? 18.322 -4.892 41.505 1.00 89.25 1044 LEU A C 1
ATOM 8036 O O . LEU A 1 1044 ? 18.960 -5.860 41.098 1.00 89.25 1044 LEU A O 1
ATOM 8040 N N . ARG A 1 1045 ? 17.072 -4.632 41.105 1.00 88.25 1045 ARG A N 1
ATOM 8041 C CA . ARG A 1 1045 ? 16.354 -5.438 40.109 1.00 88.25 1045 ARG A CA 1
ATOM 8042 C C . ARG A 1 1045 ? 15.870 -4.570 38.938 1.00 88.25 1045 ARG A C 1
ATOM 8044 O O . ARG A 1 1045 ? 15.086 -3.637 39.155 1.00 88.25 1045 ARG A O 1
ATOM 8051 N N . PRO A 1 1046 ? 16.309 -4.837 37.697 1.00 91.25 1046 PRO A N 1
ATOM 8052 C CA . PRO A 1 1046 ? 15.680 -4.288 36.507 1.00 91.25 1046 PRO A CA 1
ATOM 8053 C C . PRO A 1 1046 ? 14.404 -5.082 36.182 1.00 91.25 1046 PRO A C 1
ATOM 8055 O O . PRO A 1 1046 ? 14.377 -6.305 36.282 1.00 91.25 1046 PRO A O 1
ATOM 8058 N N . GLU A 1 1047 ? 13.340 -4.400 35.769 1.00 87.31 1047 GLU A N 1
ATOM 8059 C CA . GLU A 1 1047 ? 12.063 -5.030 35.422 1.00 87.31 1047 GLU A CA 1
ATOM 8060 C C . GLU A 1 1047 ? 11.501 -4.425 34.128 1.00 87.31 1047 GLU A C 1
ATOM 8062 O O . GLU A 1 1047 ? 11.112 -3.254 34.092 1.00 87.31 1047 GLU A O 1
ATOM 8067 N N . ALA A 1 1048 ? 11.457 -5.223 33.058 1.00 81.75 1048 ALA A N 1
ATOM 8068 C CA . ALA A 1 1048 ? 10.827 -4.825 31.804 1.00 81.75 1048 ALA A CA 1
ATOM 8069 C C . ALA A 1 1048 ? 9.300 -4.833 31.978 1.00 81.75 1048 ALA A C 1
ATOM 8071 O O . ALA A 1 1048 ? 8.737 -5.757 32.562 1.00 81.75 1048 ALA A O 1
ATOM 8072 N N . LYS A 1 1049 ? 8.632 -3.786 31.491 1.00 70.38 1049 LYS A N 1
ATOM 8073 C CA . LYS A 1 1049 ? 7.185 -3.563 31.654 1.00 70.38 1049 LYS A CA 1
ATOM 8074 C C . LYS A 1 1049 ? 6.416 -3.599 30.335 1.00 70.38 1049 LYS A C 1
ATOM 8076 O O . LYS A 1 1049 ? 5.225 -3.877 30.335 1.00 70.38 1049 LYS A O 1
ATOM 8081 N N . ASN A 1 1050 ? 7.095 -3.295 29.234 1.00 67.25 1050 ASN A N 1
ATOM 8082 C CA . ASN A 1 1050 ? 6.728 -3.570 27.842 1.00 67.25 1050 ASN A CA 1
ATOM 8083 C C . ASN A 1 1050 ? 7.964 -3.264 26.974 1.00 67.25 1050 ASN A C 1
ATOM 8085 O O . ASN A 1 1050 ? 8.989 -2.830 27.501 1.00 67.25 1050 ASN A O 1
ATOM 8089 N N . PHE A 1 1051 ? 7.873 -3.438 25.655 1.00 63.31 1051 PHE A N 1
ATOM 8090 C CA . PHE A 1 1051 ? 8.963 -3.155 24.713 1.00 63.31 1051 PHE A CA 1
ATOM 8091 C C . PHE A 1 1051 ? 9.584 -1.751 24.886 1.00 63.31 1051 PHE A C 1
ATOM 8093 O O . PHE A 1 1051 ? 10.806 -1.620 24.864 1.00 63.31 1051 PHE A O 1
ATOM 8100 N N . LYS A 1 1052 ? 8.789 -0.705 25.162 1.00 72.75 1052 LYS A N 1
ATOM 8101 C CA . LYS A 1 1052 ? 9.304 0.660 25.403 1.00 72.75 1052 LYS A CA 1
ATOM 8102 C C . LYS A 1 1052 ? 9.603 0.989 26.871 1.00 72.75 1052 LYS A C 1
ATOM 8104 O O . LYS A 1 1052 ? 10.306 1.956 27.122 1.00 72.75 1052 LYS A O 1
ATOM 8109 N N . THR A 1 1053 ? 9.124 0.245 27.868 1.00 78.06 1053 THR A N 1
ATOM 8110 C CA . THR A 1 1053 ? 9.161 0.683 29.284 1.00 78.06 1053 THR A CA 1
ATOM 8111 C C . THR A 1 1053 ? 9.913 -0.294 30.180 1.00 78.06 1053 THR A C 1
ATOM 8113 O O . THR A 1 1053 ? 9.601 -1.483 30.195 1.00 78.06 1053 THR A O 1
ATOM 8116 N N . PHE A 1 1054 ? 10.834 0.210 31.007 1.00 89.75 1054 PHE A N 1
ATOM 8117 C CA . PHE A 1 1054 ? 11.493 -0.575 32.053 1.00 89.75 1054 PHE A CA 1
ATOM 8118 C C . PHE A 1 1054 ? 11.700 0.222 33.337 1.00 89.75 1054 PHE A C 1
ATOM 8120 O O . PHE A 1 1054 ? 11.903 1.438 33.328 1.00 89.75 1054 PHE A O 1
ATOM 8127 N N . PHE A 1 1055 ? 11.643 -0.472 34.468 1.00 91.75 1055 PHE A N 1
ATOM 8128 C CA . PHE A 1 1055 ? 11.944 0.092 35.776 1.00 91.75 1055 PHE A CA 1
ATOM 8129 C C . PHE A 1 1055 ? 13.286 -0.458 36.268 1.00 91.75 1055 PHE A C 1
ATOM 8131 O O . PHE A 1 1055 ? 13.629 -1.607 36.000 1.00 91.75 1055 PHE A O 1
ATOM 8138 N N . VAL A 1 1056 ? 14.040 0.347 37.014 1.00 90.44 1056 VAL A N 1
ATOM 8139 C CA . VAL A 1 1056 ? 15.169 -0.137 37.822 1.00 90.44 1056 VAL A CA 1
ATOM 8140 C C . VAL A 1 1056 ? 14.842 0.162 39.276 1.00 90.44 1056 VAL A C 1
ATOM 8142 O O . VAL A 1 1056 ? 14.687 1.323 39.661 1.00 90.44 1056 VAL A O 1
ATOM 8145 N N . HIS A 1 1057 ? 14.666 -0.884 40.073 1.00 88.06 1057 HIS A N 1
ATOM 8146 C CA . HIS A 1 1057 ? 14.365 -0.771 41.493 1.00 88.06 1057 HIS A CA 1
ATOM 8147 C C . HIS A 1 1057 ? 15.664 -0.833 42.296 1.00 88.06 1057 HIS A C 1
ATOM 8149 O O . HIS A 1 1057 ? 16.517 -1.668 42.014 1.00 88.06 1057 HIS A O 1
ATOM 8155 N N . THR A 1 1058 ? 15.796 0.037 43.292 1.00 87.31 1058 THR A N 1
ATOM 8156 C CA . THR A 1 1058 ? 16.846 0.024 44.321 1.00 87.31 1058 THR A CA 1
ATOM 8157 C C . THR A 1 1058 ? 16.171 0.212 45.694 1.00 87.31 1058 THR A C 1
ATOM 8159 O O . THR A 1 1058 ? 15.035 0.704 45.715 1.00 87.31 1058 THR A O 1
ATOM 8162 N N . PRO A 1 1059 ? 16.816 -0.128 46.833 1.00 80.25 1059 PRO A N 1
ATOM 8163 C CA . PRO A 1 1059 ? 16.166 -0.180 48.153 1.00 80.25 1059 PRO A CA 1
ATOM 8164 C C . PRO A 1 1059 ? 15.352 1.073 48.502 1.00 80.25 1059 PRO A C 1
ATOM 8166 O O . PRO A 1 1059 ? 14.229 1.007 48.991 1.00 80.25 1059 PRO A O 1
ATOM 8169 N N . ASN A 1 1060 ? 15.904 2.244 48.172 1.00 78.81 1060 ASN A N 1
ATOM 8170 C CA . ASN A 1 1060 ? 15.316 3.542 48.497 1.00 78.81 1060 ASN A CA 1
ATOM 8171 C C . ASN A 1 1060 ? 14.461 4.138 47.362 1.00 78.81 1060 ASN A C 1
ATOM 8173 O O . ASN A 1 1060 ? 13.877 5.211 47.542 1.00 78.81 1060 ASN A O 1
ATOM 8177 N N . ARG A 1 1061 ? 14.438 3.542 46.155 1.00 84.00 1061 ARG A N 1
ATOM 8178 C CA . ARG A 1 1061 ? 13.849 4.194 44.972 1.00 84.00 1061 ARG A CA 1
ATOM 8179 C C . ARG A 1 1061 ? 13.589 3.276 43.777 1.00 84.00 1061 ARG A C 1
ATOM 8181 O O . ARG A 1 1061 ? 14.476 2.592 43.285 1.00 84.00 1061 ARG A O 1
ATOM 8188 N N . THR A 1 1062 ? 12.413 3.428 43.167 1.00 83.19 1062 THR A N 1
ATOM 8189 C CA . THR A 1 1062 ? 12.167 2.958 41.790 1.00 83.19 1062 THR A CA 1
ATOM 8190 C C . THR A 1 1062 ? 12.468 4.060 40.770 1.00 83.19 1062 THR A C 1
ATOM 8192 O O . THR A 1 1062 ? 12.017 5.202 40.909 1.00 83.19 1062 THR A O 1
ATOM 8195 N N . TYR A 1 1063 ? 13.232 3.720 39.734 1.00 85.50 1063 TYR A N 1
ATOM 8196 C CA . TYR A 1 1063 ? 13.574 4.577 38.604 1.00 85.50 1063 TYR A CA 1
ATOM 8197 C C . TYR A 1 1063 ? 12.751 4.171 37.379 1.00 85.50 1063 TYR A C 1
ATOM 8199 O O . TYR A 1 1063 ? 12.931 3.089 36.832 1.00 85.50 1063 TYR A O 1
ATOM 8207 N N . TYR A 1 1064 ? 11.857 5.060 36.948 1.00 84.94 1064 TYR A N 1
ATOM 8208 C CA . TYR A 1 1064 ? 10.953 4.849 35.816 1.00 84.94 1064 TYR A CA 1
ATOM 8209 C C . TYR A 1 1064 ? 11.599 5.353 34.517 1.00 84.94 1064 TYR A C 1
ATOM 8211 O O . TYR A 1 1064 ? 11.815 6.565 34.369 1.00 84.94 1064 TYR A O 1
ATOM 8219 N N . LEU A 1 1065 ? 11.914 4.433 33.603 1.00 87.38 1065 LEU A N 1
ATOM 8220 C CA . LEU A 1 1065 ? 12.628 4.682 32.350 1.00 87.38 1065 LEU A CA 1
ATOM 8221 C C . LEU A 1 1065 ? 11.818 4.177 31.146 1.00 87.38 1065 LEU A C 1
ATOM 8223 O O . LEU A 1 1065 ? 10.988 3.271 31.253 1.00 87.38 1065 LEU A O 1
ATOM 8227 N N . MET A 1 1066 ? 12.059 4.790 29.992 1.00 85.06 1066 MET A N 1
ATOM 8228 C CA . MET A 1 1066 ? 11.428 4.431 28.729 1.00 85.06 1066 MET A CA 1
ATOM 8229 C C . MET A 1 1066 ? 12.474 4.461 27.615 1.00 85.06 1066 MET A C 1
ATOM 8231 O O . MET A 1 1066 ? 13.076 5.501 27.372 1.00 85.06 1066 MET A O 1
ATOM 8235 N N . ASP A 1 1067 ? 12.694 3.327 26.960 1.00 85.19 1067 ASP A N 1
ATOM 8236 C CA . ASP A 1 1067 ? 13.466 3.224 25.727 1.00 85.19 1067 ASP A CA 1
ATOM 8237 C C . ASP A 1 1067 ? 12.540 3.608 24.552 1.00 85.19 1067 ASP A C 1
ATOM 8239 O O . ASP A 1 1067 ? 11.510 2.959 24.350 1.00 85.19 1067 ASP A O 1
ATOM 8243 N N . PRO A 1 1068 ? 12.839 4.673 23.791 1.00 71.50 1068 PRO A N 1
ATOM 8244 C CA . PRO A 1 1068 ? 11.973 5.146 22.711 1.00 71.50 1068 PRO A CA 1
ATOM 8245 C C . PRO A 1 1068 ? 11.927 4.169 21.529 1.00 71.50 1068 PRO A C 1
ATOM 8247 O O . PRO A 1 1068 ? 10.931 4.133 20.805 1.00 71.50 1068 PRO A O 1
ATOM 8250 N N . SER A 1 1069 ? 12.985 3.374 21.366 1.00 74.12 1069 SER A N 1
ATOM 8251 C CA . SER A 1 1069 ? 13.246 2.483 20.238 1.00 74.12 1069 SER A CA 1
ATOM 8252 C C . SER A 1 1069 ? 12.742 1.055 20.482 1.00 74.12 1069 SER A C 1
ATOM 8254 O O . SER A 1 1069 ? 13.044 0.168 19.694 1.00 74.12 1069 SER A O 1
ATOM 8256 N N . GLY A 1 1070 ? 12.005 0.800 21.571 1.00 71.94 1070 GLY A N 1
ATOM 8257 C CA . GLY A 1 1070 ? 11.425 -0.518 21.864 1.00 71.94 1070 GLY A CA 1
ATOM 8258 C C . GLY A 1 1070 ? 12.405 -1.551 22.442 1.00 71.94 1070 GLY A C 1
ATOM 8259 O O . GLY A 1 1070 ? 12.084 -2.737 22.503 1.00 71.94 1070 GLY A O 1
ATOM 8260 N N . ASN A 1 1071 ? 13.590 -1.130 22.898 1.00 82.88 1071 ASN A N 1
ATOM 8261 C CA . ASN A 1 1071 ? 14.649 -2.036 23.363 1.00 82.88 1071 ASN A CA 1
ATOM 8262 C C . ASN A 1 1071 ? 14.739 -2.169 24.899 1.00 82.88 1071 ASN A C 1
ATOM 8264 O O . ASN A 1 1071 ? 15.764 -2.603 25.431 1.00 82.88 1071 ASN A O 1
ATOM 8268 N N . ALA A 1 1072 ? 13.668 -1.858 25.640 1.00 82.62 1072 ALA A N 1
ATOM 8269 C CA . ALA A 1 1072 ? 13.655 -1.891 27.109 1.00 82.62 1072 ALA A CA 1
ATOM 8270 C C . ALA A 1 1072 ? 14.019 -3.271 27.697 1.00 82.62 1072 ALA A C 1
ATOM 8272 O O . ALA A 1 1072 ? 14.659 -3.358 28.746 1.00 82.62 1072 ALA A O 1
ATOM 8273 N N . HIS A 1 1073 ? 13.687 -4.358 26.993 1.00 79.69 1073 HIS A N 1
ATOM 8274 C CA . HIS A 1 1073 ? 14.071 -5.715 27.384 1.00 79.69 1073 HIS A CA 1
ATOM 8275 C C . HIS A 1 1073 ? 15.598 -5.946 27.330 1.00 79.69 1073 HIS A C 1
ATOM 8277 O O . HIS A 1 1073 ? 16.134 -6.663 28.177 1.00 79.69 1073 HIS A O 1
ATOM 8283 N N . LYS A 1 1074 ? 16.314 -5.310 26.386 1.00 85.00 1074 LYS A N 1
ATOM 8284 C CA . LYS A 1 1074 ? 17.782 -5.396 26.259 1.00 85.00 1074 LYS A CA 1
ATOM 8285 C C . LYS A 1 1074 ? 18.466 -4.662 27.410 1.00 85.00 1074 LYS A C 1
ATOM 8287 O O . LYS A 1 1074 ? 19.373 -5.208 28.030 1.00 85.00 1074 LYS A O 1
ATOM 8292 N N . TRP A 1 1075 ? 17.954 -3.486 27.785 1.00 90.94 1075 TRP A N 1
ATOM 8293 C CA . TRP A 1 1075 ? 18.392 -2.783 28.996 1.00 90.94 1075 TRP A CA 1
ATOM 8294 C C . TRP A 1 1075 ? 18.264 -3.643 30.251 1.00 90.94 1075 TRP A C 1
ATOM 8296 O O . TRP A 1 1075 ? 19.233 -3.775 30.995 1.00 90.94 1075 TRP A O 1
ATOM 8306 N N . CYS A 1 1076 ? 17.107 -4.273 30.476 1.00 90.12 1076 CYS A N 1
ATOM 8307 C CA . CYS A 1 1076 ? 16.939 -5.152 31.631 1.00 90.12 1076 CYS A CA 1
ATOM 8308 C C . CYS A 1 1076 ? 17.893 -6.348 31.602 1.00 90.12 1076 CYS A C 1
ATOM 8310 O O . CYS A 1 1076 ? 18.487 -6.663 32.632 1.00 90.12 1076 CYS A O 1
ATOM 8312 N N . ARG A 1 1077 ? 18.083 -6.973 30.431 1.00 87.06 1077 ARG A N 1
ATOM 8313 C CA . ARG A 1 1077 ? 19.031 -8.078 30.248 1.00 87.06 1077 ARG A CA 1
ATOM 8314 C C . ARG A 1 1077 ? 20.456 -7.660 30.620 1.00 87.06 1077 ARG A C 1
ATOM 8316 O O . ARG A 1 1077 ? 21.044 -8.313 31.477 1.00 87.06 1077 ARG A O 1
ATOM 8323 N N . LYS A 1 1078 ? 20.976 -6.560 30.059 1.00 87.81 1078 LYS A N 1
ATOM 8324 C CA . LYS A 1 1078 ? 22.376 -6.145 30.259 1.00 87.81 1078 LYS A CA 1
ATOM 8325 C C . LYS A 1 1078 ? 22.652 -5.593 31.659 1.00 87.81 1078 LYS A C 1
ATOM 8327 O O . LYS A 1 1078 ? 23.683 -5.913 32.242 1.00 87.81 1078 LYS A O 1
ATOM 8332 N N . ILE A 1 1079 ? 21.704 -4.859 32.255 1.00 90.88 1079 ILE A N 1
ATOM 8333 C CA . ILE A 1 1079 ? 21.789 -4.446 33.670 1.00 90.88 1079 ILE A CA 1
ATOM 8334 C C . ILE A 1 1079 ? 21.839 -5.685 34.579 1.00 90.88 1079 ILE A C 1
ATOM 8336 O O . ILE A 1 1079 ? 22.668 -5.747 35.484 1.00 90.88 1079 ILE A O 1
ATOM 8340 N N . GLN A 1 1080 ? 21.001 -6.697 34.320 1.00 89.06 1080 GLN A N 1
ATOM 8341 C CA . GLN A 1 1080 ? 21.018 -7.946 35.085 1.00 89.06 1080 GLN A CA 1
ATOM 8342 C C . GLN A 1 1080 ? 22.320 -8.736 34.876 1.00 89.06 1080 GLN A C 1
ATOM 8344 O O . GLN A 1 1080 ? 22.815 -9.341 35.821 1.00 89.06 1080 GLN A O 1
ATOM 8349 N N . GLU A 1 1081 ? 22.882 -8.741 33.667 1.00 86.69 1081 GLU A N 1
ATOM 8350 C CA . GLU A 1 1081 ? 24.148 -9.402 33.323 1.00 86.69 1081 GLU A CA 1
ATOM 8351 C C . GLU A 1 1081 ? 25.320 -8.839 34.145 1.00 86.69 1081 GLU A C 1
ATOM 8353 O O . GLU A 1 1081 ? 25.961 -9.584 34.889 1.00 86.69 1081 GLU A O 1
ATOM 8358 N N . VAL A 1 1082 ? 25.505 -7.512 34.116 1.00 86.56 1082 VAL A N 1
ATOM 8359 C CA . VAL A 1 1082 ? 26.497 -6.789 34.935 1.00 86.56 1082 VAL A CA 1
ATOM 8360 C C . VAL A 1 1082 ? 26.248 -7.016 36.429 1.00 86.56 1082 VAL A C 1
ATOM 8362 O O . VAL A 1 1082 ? 27.189 -7.233 37.192 1.00 86.56 1082 VAL A O 1
ATOM 8365 N N . TRP A 1 1083 ? 24.983 -7.046 36.862 1.00 87.88 1083 TRP A N 1
ATOM 8366 C CA . TRP A 1 1083 ? 24.634 -7.300 38.261 1.00 87.88 1083 TRP A CA 1
ATOM 8367 C C . TRP A 1 1083 ? 25.059 -8.699 38.727 1.00 87.88 1083 TRP A C 1
ATOM 8369 O O . TRP A 1 1083 ? 25.651 -8.825 39.801 1.00 87.88 1083 TRP A O 1
ATOM 8379 N N . ARG A 1 1084 ? 24.847 -9.745 37.911 1.00 83.44 1084 ARG A N 1
ATOM 8380 C CA . ARG A 1 1084 ? 25.340 -11.098 38.231 1.00 83.44 1084 ARG A CA 1
ATOM 8381 C C . ARG A 1 1084 ? 26.866 -11.116 38.292 1.00 83.44 1084 ARG A C 1
ATOM 8383 O O . ARG A 1 1084 ? 27.422 -11.634 39.257 1.00 83.44 1084 ARG A O 1
ATOM 8390 N N . HIS A 1 1085 ? 27.534 -10.488 37.323 1.00 81.44 1085 HIS A N 1
ATOM 8391 C CA . HIS A 1 1085 ? 28.995 -10.396 37.298 1.00 81.44 1085 HIS A CA 1
ATOM 8392 C C . HIS A 1 1085 ? 29.568 -9.671 38.531 1.00 81.44 1085 HIS A C 1
ATOM 8394 O O . HIS A 1 1085 ? 30.646 -10.020 39.010 1.00 81.44 1085 HIS A O 1
ATOM 8400 N N . ARG A 1 1086 ? 28.833 -8.705 39.103 1.00 78.31 1086 ARG A N 1
ATOM 8401 C CA . ARG A 1 1086 ? 29.262 -7.951 40.291 1.00 78.31 1086 ARG A CA 1
ATOM 8402 C C . ARG A 1 1086 ? 28.938 -8.612 41.635 1.00 78.31 1086 ARG A C 1
ATOM 8404 O O . ARG A 1 1086 ? 29.715 -8.424 42.574 1.00 78.31 1086 ARG A O 1
ATOM 8411 N N . TYR A 1 1087 ? 27.799 -9.297 41.757 1.00 79.62 1087 TYR A N 1
ATOM 8412 C CA . TYR A 1 1087 ? 27.253 -9.751 43.050 1.00 79.62 1087 TYR A CA 1
ATOM 8413 C C . TYR A 1 1087 ? 27.032 -11.267 43.175 1.00 79.62 1087 TYR A C 1
ATOM 8415 O O . TYR A 1 1087 ? 26.755 -11.730 44.276 1.00 79.62 1087 TYR A O 1
ATOM 8423 N N . GLN A 1 1088 ? 27.158 -12.045 42.095 1.00 67.56 1088 GLN A N 1
ATOM 8424 C CA . GLN A 1 1088 ? 27.050 -13.516 42.121 1.00 67.56 1088 GLN A CA 1
ATOM 8425 C C . GLN A 1 1088 ? 28.365 -14.233 41.764 1.00 67.56 1088 GLN A C 1
ATOM 8427 O O . GLN A 1 1088 ? 28.409 -15.459 41.759 1.00 67.56 1088 GLN A O 1
ATOM 8432 N N . SER A 1 1089 ? 29.436 -13.491 41.473 1.00 53.59 1089 SER A N 1
ATOM 8433 C CA . SER A 1 1089 ? 30.725 -14.028 41.011 1.00 53.59 1089 SER A CA 1
ATOM 8434 C C . SER A 1 1089 ? 31.663 -14.532 42.116 1.00 53.59 1089 SER A C 1
ATOM 8436 O O . SER A 1 1089 ? 32.705 -15.089 41.793 1.00 53.59 1089 SER A O 1
ATOM 8438 N N . HIS A 1 1090 ? 31.317 -14.352 43.395 1.00 41.25 1090 HIS A N 1
ATOM 8439 C CA . HIS A 1 1090 ? 32.108 -14.824 44.539 1.00 41.25 1090 HIS A CA 1
ATOM 8440 C C . HIS A 1 1090 ? 31.202 -15.441 45.620 1.00 41.25 1090 HIS A C 1
ATOM 8442 O O . HIS A 1 1090 ? 30.617 -14.700 46.410 1.00 41.25 1090 HIS A O 1
ATOM 8448 N N . PRO A 1 1091 ? 31.095 -16.781 45.685 1.00 40.88 1091 PRO A N 1
ATOM 8449 C CA . PRO A 1 1091 ? 30.592 -17.491 46.863 1.00 40.88 1091 PRO A CA 1
ATOM 8450 C C . PRO A 1 1091 ? 31.624 -17.533 48.004 1.00 40.88 1091 PRO A C 1
ATOM 8452 O O . PRO A 1 1091 ? 31.240 -17.552 49.168 1.00 40.88 1091 PRO A O 1
ATOM 8455 N N . ASP A 1 1092 ? 32.921 -17.500 47.665 1.00 43.50 1092 ASP A N 1
ATOM 8456 C CA . ASP A 1 1092 ? 34.043 -17.742 48.578 1.00 43.50 1092 ASP A CA 1
ATOM 8457 C C . ASP A 1 1092 ? 35.117 -16.638 48.480 1.00 43.50 1092 ASP A C 1
ATOM 8459 O O . ASP A 1 1092 ? 36.034 -16.704 47.665 1.00 43.50 1092 ASP A O 1
ATOM 8463 N N . ALA A 1 1093 ? 35.022 -15.613 49.328 1.00 40.00 1093 ALA A N 1
ATOM 8464 C CA . ALA A 1 1093 ? 36.139 -14.705 49.670 1.00 40.00 1093 ALA A CA 1
ATOM 8465 C C . ALA A 1 1093 ? 35.946 -14.054 51.057 1.00 40.00 1093 ALA A C 1
ATOM 8467 O O . ALA A 1 1093 ? 36.511 -13.006 51.363 1.00 40.00 1093 ALA A O 1
ATOM 8468 N N . ALA A 1 1094 ? 35.077 -14.668 51.858 1.00 33.38 1094 ALA A N 1
ATOM 8469 C CA . ALA A 1 1094 ? 34.480 -14.141 53.068 1.00 33.38 1094 ALA A CA 1
ATOM 8470 C C . ALA A 1 1094 ? 33.759 -15.303 53.765 1.00 33.38 1094 ALA A C 1
ATOM 8472 O O . ALA A 1 1094 ? 32.939 -15.973 53.144 1.00 33.38 1094 ALA A O 1
ATOM 8473 N N . VAL A 1 1095 ? 33.997 -15.504 55.062 1.00 59.16 1095 VAL A N 1
ATOM 8474 C CA . VAL A 1 1095 ? 32.942 -16.005 55.978 1.00 59.16 1095 VAL A CA 1
ATOM 8475 C C . VAL A 1 1095 ? 32.441 -14.830 56.847 1.00 59.16 1095 VAL A C 1
ATOM 8477 O O . VAL A 1 1095 ? 31.909 -15.009 57.944 1.00 59.16 1095 VAL A O 1
ATOM 8480 N N . GLN A 1 1096 ? 32.745 -13.619 56.363 1.00 25.45 1096 GLN A N 1
ATOM 8481 C CA . GLN A 1 1096 ? 32.781 -12.301 56.989 1.00 25.45 1096 GLN A CA 1
ATOM 8482 C C . GLN A 1 1096 ? 32.929 -11.272 55.862 1.00 25.45 1096 GLN A C 1
ATOM 8484 O O . GLN A 1 1096 ? 33.982 -11.339 55.192 1.00 25.45 1096 GLN A O 1
#

InterPro domains:
  IPR000719 Protein kinase domain [PF00069] (623-870)
  IPR000719 Protein kinase domain [PS50011] (622-882)
  IPR000719 Protein kinase domain [SM00220] (622-882)
  IPR003764 N-acetylglucosamine-6-phosphate deacetylase [cd00854] (13-424)
  IPR006680 Amidohydrolase-related [PF01979] (62-427)
  IPR008271 Serine/threonine-protein kinase, active site [PS00108] (741-753)
  IPR011009 Protein kinase-like domain superfamily [SSF56112] (610-906)
  IPR011059 Metal-dependent hydrolase, composite domain superfamily [G3DSA:2.30.40.10] (17-424)
  IPR011059 Metal-dependent hydrolase, composite domain superfamily [SSF51338] (12-430)
  IPR011993 PH-like domain superfamily [G3DSA:2.30.29.30] (946-1096)
  IPR017441 Protein kinase, ATP binding site [PS00107] (628-651)
  IPR032466 Metal-dependent hydrolase [SSF51556] (66-398)
  IPR033931 PDK1-type, PH domain [PF14593] (986-1087)
  IPR033931 PDK1-type, PH domain [cd01262] (981-1087)
  IPR039046 PDPK1 family [cd05581] (620-882)

Secondary structure (DSSP, 8-state):
---HHHHTTS-EEEEES-EEEETTEEE--PEEEETTEE--HHHHHHTS-PPPSEEEE-TT-EEEEPEEEEEE-EETTEETTS--S-HHHHHHHHHHHGGGGTEEEEEEEEES--HHHHHHHGGGS--B--BTTB-EE--EEEE-SSS-TTS-TTS-GGG-----SSHHHHHHHHH---TTEEEEEE-TTSTTHHHHHHHHHHTTPEEEE-S----HHHHHHHHHHT--EESSTTTTS----PPPPPP-------S-PPPPP---SBTTB-GGGGGGG-TTSPTT----EEEE-SSSSS-HHHHHHHHHH-GGGEEEE--B-TTTTPPSEEEEETTEEEEEETTEEEETTSS-B-SB---HHHHHHHHHHHSTT--HHHHHHHTTHHHHHHTT-TTTSS---TTSB--EEEE-TT--EEEEEETTEEEEEPPPPPGGGGS-GGGGSS--S----PPP---SGGGGGGGSSS---------------------------------------------------------------------------------------PPP-----------------------------------------------PPPPPPPPPP-GGGEEEEEEEEEETTEEEEEEEETTT--EEEEEEEEHHHHHHTT-HHHHHHHHHHHTT--STTB--EEEEEE-SSEEEEEE---TTEESHHHHHHHSB--HHHHHHHHHHHHHHHHHHHHTTEE-S---TTSEEE-TTS-EEE--TTS-EEPPTTS----B----S-GGG--HHHHHTS-B-HHHHHHHHHHHHHHHHHSS-SS--SSHHHHHHHHHHT-----TT--HHHHHHHTTTS-SSGGGSTTSGGGTTHHHHHTSGGGTT--STTGGGSPPPP---B-PPPPS--STTSTTSGGGTTTS---------------------------HHHHHHHHTTTS-EE--S---HHHHHHHHHHHHHH-TTGGGTTT--EEEEEEEEEEETTEEEEEEEEEESSS-EEEEETTTTEEEEE----TT-EEEEEETTEEEEEETTEEEEEE-TTS-HHHHHHHHHHHHHHHHTS-SSS---

Organism: NCBI:txid72004

Foldseek 3Di:
DPPDPPFVPFFKEKEAQEQEQFPLGRFRDIFIATQQFTADVVCCCPPVVDDGPYYHYLVHWYKFFQFEFEAAQAAPLQGLQDLDPQSLVRVLVVQLVLQQQRHQEYAHEHEQHFLVSLQRRQVSQAQAHGDLSGHTHNAHEYHDLQADPQLCVPHDSVRRDAADPPRQVVVCSRRPDCNRAAEYEHELPGPPSLVNLLVCVVVLHAYEYELYLAWPVSLQSSLVSHHAEYEAPQRSYQHDDDDDDDDDDDDDDDDDDDDDDRDRCDPVTNGNLCLLPDPSHPPPRHHAYEHQLLCPPDPLVNLQVSCVSHLLRQAYHQSADHHAPDDAAWDDRPPFIWGDDDFFIAGPPDPHTPGGNDRLLSSLLSSVVSHVPDDNSSSSLNRKVNVCVSSVNNQAGSHSDGGHRPWIFTAHPSSRTAFTDGSNDTNDGDDDDPPVVPDDPVVVPDDDDDDDDDDDDDDDPPPPPPPPPPDDDDDDDDDDDDDDDDDDDDDDDDDDDDDDDDDDDDDDDDDDDDDDDDDDDDDDDDDDDDDDDDDDDDDDDDDDDDDDDDDDDDDDDDDDDDDDDDDDDDDDDDDDDDDDDDDDDDDDDDDDDDDDDDDDDDDDDDDDDDDDDDDADDPVQWDWDDWPDDDPFWTWTWIAGPVPRDIWTKIKGWPVSCVVVVLVQLVVQQVVLLVVDDDDQAWHFPHWDDDPTIIITTTHDLPQAFQLVLLVVQVAFDLQQLLLLLLLVLLVLLRCVVQQKAQQADDRNQWGAHPLGRTHGHRSSPMDRDDPVDPCQWDQDQDYDLLLAALCCSPVVTDGSLSVLSSSLQRSLCNHRSHGFQDDPDSSSSNVCRNVVNGDHAPPGDPLSVVLSVQSSDNPSLRRCQDVNNVHSPRVCVRPSNVPDDNPCSVVDRRDDGHRDFDPHDPDDPDPPPPDVVVVPPPDDDDDDDDDDDDDDDDDDDDDDDPDDDQLVVLLVCLVVQWDAADDDDDPVSLVVQLVSCVPRHLLCVPPPSFRFRTWHWKFWDDPPDTAIWIWTQGLPGWIWTARPVVRGTPDTDDDDPPWAWADRFLFWIWTDDPVDITTIGHPVSNSVVVRVVNVVSNCVVPVVDPDDDPD

pLDDT: mean 73.4, std 26.2, range [21.94, 98.69]